Protein AF-A0AAV4Q7Z4-F1 (afdb_monomer)

pLDDT: mean 78.18, std 15.92, range [33.66, 98.31]

Mean predicted aligned error: 14.78 Å

Organism: Caerostris extrusa (NCBI:txid172846)

InterPro domains:
  IPR002859 PKD/REJ-like domain [PF02010] (3-315)

Secondary structure (DSSP, 8-state):
-EEEEEEEEGGG---SSS---TTS-TTTTT--HHHHHHH--B---BSS---EEE-SSS-----GGGBS-SSEEEEEEEEEEETTEEEEEEEEEEE-SSPPPEEEEEESSGGG-EEETTEEEE-TTS-EEEEEEEEE--TTS-EEEEEEEEEE-TTT--EEE-SSGGGGEEEETTEEEE-HHHHHH-TT--EEEEEEEEEETTS-SPPEEEEEEEEEPPPPBP-EEEES-SEEETTT--EEEEEES-B-TT-PPEEEEEEEEEETTEEEEEE-SS-SEEEE---SEEEEEEEEEEETT--EEEEEEEEEEEEPPPHHHHHHHHHH--THHHHHTT-HHHHHHHHHHHHHHHHHHHHHT---HHHHHHHHHHHHHHSTT--GGG--HHHHHHHHHHHHHHHHHHHHHHHHHHHHHHHHHTT----SHHHHHHHHHHHHHHHHHS---HHHHHHHHHHHHHHHHHHHHS--SSGGGGHHHHHHHHHHHHHHHHHHHHHHTTS---BTTHHHHTT------TTSHHHHHHHHHHHHHHHHHHHHHHHHHHHHHHHHHHHHHHHHHHPPTTPPPEEEE-TTS-EEEEEEEEHHHHTT-EEEETTEEEEPPPHHHHTT-HHHHHHHTTT--GGGSPEEEEEEEEESS---B--SS-----TT--EEEEEEE-TTSSSB----S-SS--EEEPPPS--SS--S------------STT-----------STT---EEEE--SSTT---EEEE-SSS--BTTB-SEEEEGGGSPEETTEEEEE-

Structure (mmCIF, N/CA/C/O backbone):
data_AF-A0AAV4Q7Z4-F1
#
_entry.id   AF-A0AAV4Q7Z4-F1
#
loop_
_atom_site.group_PDB
_atom_site.id
_atom_site.type_symbol
_atom_site.label_atom_id
_atom_site.label_alt_id
_atom_site.label_comp_id
_atom_site.label_asym_id
_atom_site.label_entity_id
_atom_site.label_seq_id
_atom_site.pdbx_PDB_ins_code
_atom_site.Cartn_x
_atom_site.Cartn_y
_atom_site.Cartn_z
_atom_site.occupancy
_atom_site.B_iso_or_equiv
_atom_site.auth_seq_id
_atom_site.auth_comp_id
_atom_site.auth_asym_id
_atom_site.auth_atom_id
_atom_site.pdbx_PDB_model_num
ATOM 1 N N . MET A 1 1 ? 40.568 -8.824 -21.335 1.00 77.19 1 MET A N 1
ATOM 2 C CA . MET A 1 1 ? 39.189 -8.586 -21.812 1.00 77.19 1 MET A CA 1
ATOM 3 C C . MET A 1 1 ? 39.372 -8.118 -23.231 1.00 77.19 1 MET A C 1
ATOM 5 O O . MET A 1 1 ? 40.188 -7.236 -23.427 1.00 77.19 1 MET A O 1
ATOM 9 N N . GLU A 1 2 ? 38.720 -8.747 -24.192 1.00 85.94 2 GLU A N 1
ATOM 10 C CA . GLU A 1 2 ? 38.893 -8.429 -25.612 1.00 85.94 2 GLU A CA 1
ATOM 11 C C . GLU A 1 2 ? 37.670 -7.638 -26.071 1.00 85.94 2 GLU A C 1
ATOM 13 O O . GLU A 1 2 ? 36.571 -7.885 -25.574 1.00 85.94 2 GLU A O 1
ATOM 18 N N . TRP A 1 3 ? 37.814 -6.722 -27.020 1.00 84.62 3 TRP A N 1
ATOM 19 C CA . TRP A 1 3 ? 36.663 -6.154 -27.720 1.00 84.62 3 TRP A CA 1
ATOM 20 C C . TRP A 1 3 ? 36.874 -6.195 -29.228 1.00 84.62 3 TRP A C 1
ATOM 22 O O . TRP A 1 3 ? 38.010 -6.220 -29.691 1.00 84.62 3 TRP A O 1
ATOM 32 N N . SER A 1 4 ? 35.784 -6.218 -29.984 1.00 85.88 4 SER A N 1
ATOM 33 C CA . SER A 1 4 ? 35.777 -6.066 -31.439 1.00 85.88 4 SER A CA 1
ATOM 34 C C . SER A 1 4 ? 34.710 -5.064 -31.846 1.00 85.88 4 SER A C 1
ATOM 36 O O . SER A 1 4 ? 33.712 -4.932 -31.138 1.00 85.88 4 SER A O 1
ATOM 38 N N . CYS A 1 5 ? 34.880 -4.392 -32.979 1.00 84.69 5 CYS A N 1
ATOM 39 C CA . CYS A 1 5 ? 33.860 -3.487 -33.496 1.00 84.69 5 CYS A CA 1
ATOM 40 C C . CYS A 1 5 ? 33.542 -3.749 -34.971 1.00 84.69 5 CYS A C 1
ATOM 42 O O . CYS A 1 5 ? 34.423 -4.092 -35.755 1.00 84.69 5 CYS A O 1
ATOM 44 N N . SER A 1 6 ? 32.274 -3.574 -35.336 1.00 85.25 6 SER A N 1
ATOM 45 C CA . SER A 1 6 ? 31.808 -3.498 -36.722 1.00 85.25 6 SER A CA 1
ATOM 46 C C . SER A 1 6 ? 30.842 -2.325 -36.887 1.00 85.25 6 SER A C 1
ATOM 48 O O . SER A 1 6 ? 30.314 -1.829 -35.893 1.00 85.25 6 SER A O 1
ATOM 50 N N . TYR A 1 7 ? 30.619 -1.846 -38.110 1.00 84.06 7 TYR A N 1
ATOM 51 C CA . TYR A 1 7 ? 29.695 -0.734 -38.336 1.00 84.06 7 TYR A CA 1
ATOM 52 C C . TYR A 1 7 ? 28.907 -0.858 -39.642 1.00 84.06 7 TYR A C 1
ATOM 54 O O . TYR A 1 7 ? 29.312 -1.572 -40.563 1.00 84.06 7 TYR A O 1
ATOM 62 N N . VAL A 1 8 ? 27.785 -0.140 -39.713 1.00 78.62 8 VAL A N 1
ATOM 63 C CA . VAL A 1 8 ? 26.918 -0.029 -40.894 1.00 78.62 8 VAL A CA 1
ATOM 64 C C . VAL A 1 8 ? 26.536 1.441 -41.100 1.00 78.62 8 VAL A C 1
ATOM 66 O O . VAL A 1 8 ? 26.074 2.090 -40.163 1.00 78.62 8 VAL A O 1
ATOM 69 N N . ASP A 1 9 ? 26.737 1.965 -42.314 1.00 77.69 9 ASP A N 1
ATOM 70 C CA . ASP A 1 9 ? 26.316 3.324 -42.694 1.00 77.69 9 ASP A CA 1
ATOM 71 C C . ASP A 1 9 ? 24.802 3.340 -42.953 1.00 77.69 9 ASP A C 1
ATOM 73 O O . ASP A 1 9 ? 24.303 2.590 -43.796 1.00 77.69 9 ASP A O 1
ATOM 77 N N . ALA A 1 10 ? 24.079 4.205 -42.239 1.00 68.31 10 ALA A N 1
ATOM 78 C CA . ALA A 1 10 ? 22.639 4.412 -42.383 1.00 68.31 10 ALA A CA 1
ATOM 79 C C . ALA A 1 10 ? 22.196 4.621 -43.823 1.00 68.31 10 ALA A C 1
ATOM 81 O O . ALA A 1 10 ? 21.168 4.111 -44.263 1.00 68.31 10 ALA A O 1
ATOM 82 N N . ARG A 1 11 ? 22.966 5.439 -44.543 1.00 71.44 11 ARG A N 1
ATOM 83 C CA . ARG A 1 11 ? 22.590 5.992 -45.845 1.00 71.44 11 ARG A CA 1
ATOM 84 C C . ARG A 1 11 ? 22.643 4.931 -46.933 1.00 71.44 11 ARG A C 1
ATOM 86 O O . ARG A 1 11 ? 22.074 5.116 -48.006 1.00 71.44 11 ARG A O 1
ATOM 93 N N . GLU A 1 12 ? 23.322 3.819 -46.662 1.00 70.44 12 GLU A N 1
ATOM 94 C CA . GLU A 1 12 ? 23.354 2.653 -47.537 1.00 70.44 12 GLU A CA 1
ATOM 95 C C . GLU A 1 12 ? 22.055 1.819 -47.436 1.00 70.44 12 GLU A C 1
ATOM 97 O O . GLU A 1 12 ? 21.878 0.888 -48.225 1.00 70.44 12 GLU A O 1
ATOM 102 N N . TYR A 1 13 ? 21.120 2.166 -46.532 1.00 64.50 13 TYR A N 1
ATOM 103 C CA . TYR A 1 13 ? 19.844 1.471 -46.346 1.00 64.50 13 TYR A CA 1
ATOM 104 C C . TYR A 1 13 ? 18.636 2.332 -46.773 1.00 64.50 13 TYR A C 1
ATOM 106 O O . TYR A 1 13 ? 18.291 3.301 -46.098 1.00 64.50 13 TYR A O 1
ATOM 114 N N . PRO A 1 14 ? 17.938 1.995 -47.873 1.00 52.28 14 PRO A N 1
ATOM 115 C CA . PRO A 1 14 ? 16.633 2.574 -48.158 1.00 52.28 14 PRO A CA 1
ATOM 116 C C . PRO A 1 14 ? 15.589 1.897 -47.262 1.00 52.28 14 PRO A C 1
ATOM 118 O O . PRO A 1 14 ? 15.381 0.686 -47.358 1.00 52.28 14 PRO A O 1
ATOM 121 N N . SER A 1 15 ? 14.925 2.657 -46.389 1.00 52.56 15 SER A N 1
ATOM 122 C CA . SER A 1 15 ? 13.653 2.192 -45.831 1.00 52.56 15 SER A CA 1
ATOM 123 C C . SER A 1 15 ? 12.644 2.100 -46.985 1.00 52.56 15 SER A C 1
ATOM 125 O O . SER A 1 15 ? 12.677 2.922 -47.904 1.00 52.56 15 SER A O 1
ATOM 127 N N . ASP A 1 16 ? 11.778 1.087 -46.988 1.00 48.19 16 ASP A N 1
ATOM 128 C CA . ASP A 1 16 ? 10.931 0.763 -48.145 1.00 48.19 16 ASP A CA 1
ATOM 129 C C . ASP A 1 16 ? 9.903 1.854 -48.522 1.00 48.19 16 ASP A C 1
ATOM 131 O O . ASP A 1 16 ? 9.198 1.657 -49.508 1.00 48.19 16 ASP A O 1
ATOM 135 N N . ASN A 1 17 ? 9.813 2.998 -47.817 1.00 49.31 17 ASN A N 1
ATOM 136 C CA . ASN A 1 17 ? 9.083 4.189 -48.293 1.00 49.31 17 ASN A CA 1
ATOM 137 C C . ASN A 1 17 ? 9.382 5.538 -47.593 1.00 49.31 17 ASN A C 1
ATOM 139 O O . ASN A 1 17 ? 8.835 6.541 -48.048 1.00 49.31 17 ASN A O 1
ATOM 143 N N . ASP A 1 18 ? 10.248 5.625 -46.578 1.00 49.38 18 ASP A N 1
ATOM 144 C CA . ASP A 1 18 ? 10.531 6.889 -45.875 1.00 49.38 18 ASP A CA 1
ATOM 145 C C . ASP A 1 18 ? 11.993 7.331 -46.053 1.00 49.38 18 ASP A C 1
ATOM 147 O O . ASP A 1 18 ? 12.928 6.523 -45.992 1.00 49.38 18 ASP A O 1
ATOM 151 N N . ALA A 1 19 ? 12.202 8.627 -46.310 1.00 54.91 19 ALA A N 1
ATOM 152 C CA . ALA A 1 19 ? 13.533 9.229 -46.302 1.00 54.91 19 ALA A CA 1
ATOM 153 C C . ALA A 1 19 ? 14.199 8.978 -44.939 1.00 54.91 19 ALA A C 1
ATOM 155 O O . ALA A 1 19 ? 13.522 9.049 -43.917 1.00 54.91 19 ALA A O 1
ATOM 156 N N . TYR A 1 20 ? 15.504 8.679 -44.928 1.00 54.16 20 TYR A N 1
ATOM 157 C CA . TYR A 1 20 ? 16.266 8.558 -43.684 1.00 54.16 20 TYR A CA 1
ATOM 158 C C . TYR A 1 20 ? 16.073 9.833 -42.859 1.00 54.16 20 TYR A C 1
ATOM 160 O O . TYR A 1 20 ? 16.454 10.917 -43.303 1.00 54.16 20 TYR A O 1
ATOM 168 N N . ASP A 1 21 ? 15.435 9.695 -41.699 1.00 59.53 21 ASP A N 1
ATOM 169 C CA . ASP A 1 21 ? 15.242 10.808 -40.783 1.00 59.53 21 ASP A CA 1
ATOM 170 C C . ASP A 1 21 ? 16.573 11.083 -40.071 1.00 59.53 21 ASP A C 1
ATOM 172 O O . ASP A 1 21 ? 17.011 10.301 -39.225 1.00 59.53 21 ASP A O 1
ATOM 176 N N . GLU A 1 22 ? 17.240 12.172 -40.466 1.00 59.97 22 GLU A N 1
ATOM 177 C CA . GLU A 1 22 ? 18.521 12.616 -39.899 1.00 59.97 22 GLU A CA 1
ATOM 178 C C . GLU A 1 22 ? 18.418 12.940 -38.396 1.00 59.97 22 GLU A C 1
ATOM 180 O O . GLU A 1 22 ? 19.444 12.985 -37.711 1.00 59.97 22 GLU A O 1
ATOM 185 N N . ASP A 1 23 ? 17.197 13.114 -37.878 1.00 54.56 23 ASP A N 1
ATOM 186 C CA . ASP A 1 23 ? 16.910 13.431 -36.482 1.00 54.56 23 ASP A CA 1
ATOM 187 C C . ASP A 1 23 ? 16.506 12.191 -35.639 1.00 54.56 23 ASP A C 1
ATOM 189 O O . ASP A 1 23 ? 16.242 12.338 -34.440 1.00 54.56 23 ASP A O 1
ATOM 193 N N . ILE A 1 24 ? 16.496 10.970 -36.213 1.00 55.22 24 ILE A N 1
ATOM 194 C CA . ILE A 1 24 ? 16.152 9.704 -35.523 1.00 55.22 24 ILE A CA 1
ATOM 195 C C . ILE A 1 24 ? 17.303 8.683 -35.581 1.00 55.22 24 ILE A C 1
ATOM 197 O O . ILE A 1 24 ? 17.951 8.485 -36.605 1.00 55.22 24 ILE A O 1
ATOM 201 N N . SER A 1 25 ? 17.518 7.967 -34.472 1.00 57.00 25 SER A N 1
ATOM 202 C CA . SER A 1 25 ? 18.501 6.881 -34.368 1.00 57.00 25 SER A CA 1
ATOM 203 C C . SER A 1 25 ? 18.200 5.687 -35.305 1.00 57.00 25 SER A C 1
ATOM 205 O O . SER A 1 25 ? 17.086 5.167 -35.341 1.00 57.00 25 SER A O 1
ATOM 207 N N . LEU A 1 26 ? 19.219 5.138 -35.976 1.00 55.81 26 LEU A N 1
ATOM 208 C CA . LEU A 1 26 ? 19.196 3.880 -36.743 1.00 55.81 26 LEU A CA 1
ATOM 209 C C . LEU A 1 26 ? 18.723 2.668 -35.939 1.00 55.81 26 LEU A C 1
ATOM 211 O O . LEU A 1 26 ? 18.144 1.732 -36.495 1.00 55.81 26 LEU A O 1
ATOM 215 N N . SER A 1 27 ? 18.962 2.678 -34.626 1.00 52.00 27 SER A N 1
ATOM 216 C CA . SER A 1 27 ? 18.491 1.630 -33.719 1.00 52.00 27 SER A CA 1
ATOM 217 C C . SER A 1 27 ? 16.959 1.594 -33.588 1.00 52.00 27 SER A C 1
ATOM 219 O O . SER A 1 27 ? 16.407 0.601 -33.106 1.00 52.00 27 SER A O 1
ATOM 221 N N . ASP A 1 28 ? 16.266 2.653 -34.023 1.00 52.31 28 ASP A N 1
ATOM 222 C CA . ASP A 1 28 ? 14.806 2.735 -34.103 1.00 52.31 28 ASP A CA 1
ATOM 223 C C . ASP A 1 28 ? 14.253 2.376 -35.490 1.00 52.31 28 ASP A C 1
ATOM 225 O O . ASP A 1 28 ? 13.135 1.873 -35.581 1.00 52.31 28 ASP A O 1
ATOM 229 N N . GLN A 1 29 ? 15.039 2.519 -36.564 1.00 52.69 29 GLN A N 1
ATOM 230 C CA . GLN A 1 29 ? 14.610 2.256 -37.949 1.00 52.69 29 GLN A CA 1
ATOM 231 C C . GLN A 1 29 ? 14.694 0.772 -38.375 1.00 52.69 29 GLN A C 1
ATOM 233 O O . GLN A 1 29 ? 14.753 0.448 -39.559 1.00 52.69 29 GLN A O 1
ATOM 238 N N . SER A 1 30 ? 14.618 -0.171 -37.431 1.00 49.19 30 SER A N 1
ATOM 239 C CA . SER A 1 30 ? 14.458 -1.612 -37.720 1.00 49.19 30 SER A CA 1
ATOM 240 C C . SER A 1 30 ? 15.653 -2.319 -38.387 1.00 49.19 30 SER A C 1
ATOM 242 O O . SER A 1 30 ? 15.471 -3.346 -39.056 1.00 49.19 30 SER A O 1
ATOM 244 N N . ILE A 1 31 ? 16.896 -1.871 -38.165 1.00 51.97 31 ILE A N 1
ATOM 245 C CA . ILE A 1 31 ? 18.050 -2.767 -38.354 1.00 51.97 31 ILE A CA 1
ATOM 246 C C . ILE A 1 31 ? 18.053 -3.761 -37.184 1.00 51.97 31 ILE A C 1
ATOM 248 O O . ILE A 1 31 ? 18.689 -3.558 -36.156 1.00 51.97 31 ILE A O 1
ATOM 252 N N . THR A 1 32 ? 17.279 -4.841 -37.320 1.00 51.69 32 THR A N 1
ATOM 253 C CA . THR A 1 32 ? 17.267 -5.956 -36.354 1.00 51.69 32 THR A CA 1
ATOM 254 C C . THR A 1 32 ? 18.684 -6.502 -36.130 1.00 51.69 32 THR A C 1
ATOM 256 O O . THR A 1 32 ? 19.481 -6.555 -37.072 1.00 51.69 32 THR A O 1
ATOM 259 N N . MET A 1 33 ? 18.985 -6.992 -34.919 1.00 52.66 33 MET A N 1
ATOM 260 C CA . MET A 1 33 ? 20.268 -7.647 -34.591 1.00 52.66 33 MET A CA 1
ATOM 261 C C . MET A 1 33 ? 20.628 -8.784 -35.569 1.00 52.66 33 MET A C 1
ATOM 263 O O . MET A 1 33 ? 21.809 -9.057 -35.793 1.00 52.66 33 MET A O 1
ATOM 267 N N . GLY A 1 34 ? 19.624 -9.438 -36.170 1.00 54.06 34 GLY A N 1
ATOM 268 C CA . GLY A 1 34 ? 19.801 -10.423 -37.242 1.00 54.06 34 GLY A CA 1
ATOM 269 C C . GLY A 1 34 ? 20.363 -9.814 -38.530 1.00 54.06 34 GLY A C 1
ATOM 270 O O . GLY A 1 34 ? 21.382 -10.284 -39.031 1.00 54.06 34 GLY A O 1
ATOM 271 N N . LYS A 1 35 ? 19.779 -8.707 -39.008 1.00 57.12 35 LYS A N 1
ATOM 272 C CA . LYS A 1 35 ? 20.243 -7.989 -40.209 1.00 57.12 35 LYS A CA 1
ATOM 273 C C . LYS A 1 35 ? 21.653 -7.417 -40.055 1.00 57.12 35 LYS A C 1
ATOM 275 O O . LYS A 1 35 ? 22.425 -7.454 -41.006 1.00 57.12 35 LYS A O 1
ATOM 280 N N . MET A 1 36 ? 22.032 -6.940 -38.867 1.00 57.88 36 MET A N 1
ATOM 281 C CA . MET A 1 36 ? 23.385 -6.410 -38.651 1.00 57.88 36 MET A CA 1
ATOM 282 C C . MET A 1 36 ? 24.464 -7.496 -38.815 1.00 57.88 36 MET A C 1
ATOM 284 O O . MET A 1 36 ? 25.486 -7.253 -39.452 1.00 57.88 36 MET A O 1
ATOM 288 N N . LYS A 1 37 ? 24.204 -8.727 -38.342 1.00 59.31 37 LYS A N 1
ATOM 289 C CA . LYS A 1 37 ? 25.102 -9.885 -38.537 1.00 59.31 37 LYS A CA 1
ATOM 290 C C . LYS A 1 37 ? 25.224 -10.326 -39.996 1.00 59.31 37 LYS A C 1
ATOM 292 O O . LYS A 1 37 ? 26.247 -10.896 -40.364 1.00 59.31 37 LYS A O 1
ATOM 297 N N . GLU A 1 38 ? 24.193 -10.105 -40.806 1.00 58.50 38 GLU A N 1
ATOM 298 C CA . GLU A 1 38 ? 24.204 -10.435 -42.235 1.00 58.50 38 GLU A CA 1
ATOM 299 C C . GLU A 1 38 ? 24.933 -9.378 -43.083 1.00 58.50 38 GLU A C 1
ATOM 301 O O . GLU A 1 38 ? 25.432 -9.703 -44.160 1.00 58.50 38 GLU A O 1
ATOM 306 N N . ILE A 1 39 ? 24.998 -8.127 -42.606 1.00 60.59 39 ILE A N 1
ATOM 307 C CA . ILE A 1 39 ? 25.357 -6.950 -43.418 1.00 60.59 39 ILE A CA 1
ATOM 308 C C . ILE A 1 39 ? 26.656 -6.268 -42.967 1.00 60.59 39 ILE A C 1
ATOM 310 O O . ILE A 1 39 ? 27.234 -5.523 -43.756 1.00 60.59 39 ILE A O 1
ATOM 314 N N . ALA A 1 40 ? 27.152 -6.503 -41.747 1.00 58.44 40 ALA A N 1
ATOM 315 C CA . ALA A 1 40 ? 28.412 -5.925 -41.275 1.00 58.44 40 ALA A CA 1
ATOM 316 C C . ALA A 1 40 ? 29.562 -6.244 -42.256 1.00 58.44 40 ALA A C 1
ATOM 318 O O . ALA A 1 40 ? 30.085 -7.356 -42.303 1.00 58.44 40 ALA A O 1
ATOM 319 N N . THR A 1 41 ? 29.923 -5.267 -43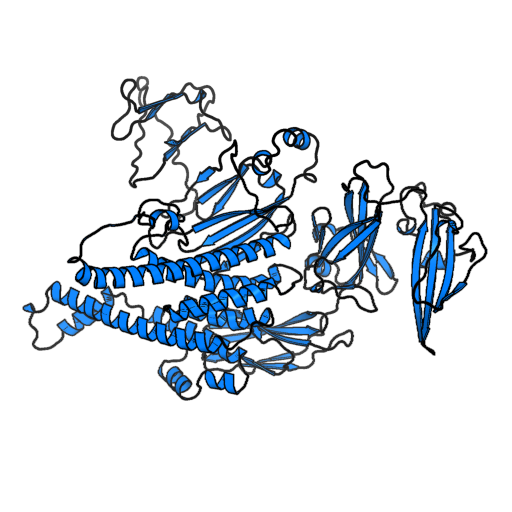.092 1.00 54.09 41 THR A N 1
ATOM 320 C CA . THR A 1 41 ? 30.818 -5.455 -44.249 1.00 54.09 41 THR A CA 1
ATOM 321 C C . THR A 1 41 ? 32.226 -4.925 -44.001 1.00 54.09 41 THR A C 1
ATOM 323 O O . THR A 1 41 ? 33.128 -5.211 -44.790 1.00 54.09 41 THR A O 1
ATOM 326 N N . LYS A 1 42 ? 32.431 -4.146 -42.929 1.00 60.88 42 LYS A N 1
ATOM 327 C CA . LYS A 1 42 ? 33.683 -3.433 -42.640 1.00 60.88 42 LYS A CA 1
ATOM 328 C C . LYS A 1 42 ? 34.035 -3.555 -41.151 1.00 60.88 42 LYS A C 1
ATOM 330 O O . LYS A 1 42 ? 33.222 -3.243 -40.286 1.00 60.88 42 LYS A O 1
ATOM 335 N N . GLU A 1 43 ? 35.256 -4.008 -40.862 1.00 65.69 43 GLU A N 1
ATOM 336 C CA . GLU A 1 43 ? 35.773 -4.210 -39.493 1.00 65.69 43 GLU A CA 1
ATOM 337 C C . GLU A 1 43 ? 36.454 -2.949 -38.913 1.00 65.69 43 GLU A C 1
ATOM 339 O O . GLU A 1 43 ? 36.784 -2.900 -37.733 1.00 65.69 43 GLU A O 1
ATOM 344 N N . GLU A 1 44 ? 36.662 -1.901 -39.719 1.00 75.56 44 GLU A N 1
ATOM 345 C CA . GLU A 1 44 ? 37.388 -0.683 -39.325 1.00 75.56 44 GLU A CA 1
ATOM 346 C C . GLU A 1 44 ? 36.452 0.406 -38.776 1.00 75.56 44 GLU A C 1
ATOM 348 O O . GLU A 1 44 ? 36.184 1.405 -39.440 1.00 75.56 44 GLU A O 1
ATOM 353 N N . CYS A 1 45 ? 35.963 0.244 -37.545 1.00 77.88 45 CYS A N 1
ATOM 354 C CA . CYS A 1 45 ? 35.105 1.247 -36.892 1.00 77.88 45 CYS A CA 1
ATOM 355 C C . CYS A 1 45 ? 35.756 2.615 -36.662 1.00 77.88 45 CYS A C 1
ATOM 357 O O . CYS A 1 45 ? 35.057 3.613 -36.489 1.00 77.88 45 CYS A O 1
ATOM 359 N N . PHE A 1 46 ? 37.085 2.665 -36.640 1.00 81.38 46 PHE A N 1
ATOM 360 C CA . PHE A 1 46 ? 37.850 3.868 -36.345 1.00 81.38 46 PHE A CA 1
ATOM 361 C C . PHE A 1 46 ? 38.653 4.298 -37.573 1.00 81.38 46 PHE A C 1
ATOM 363 O O . PHE A 1 46 ? 39.165 3.461 -38.317 1.00 81.38 46 PHE A O 1
ATOM 370 N N . LYS A 1 47 ? 38.789 5.615 -37.762 1.00 80.00 47 LYS A N 1
ATOM 371 C CA . LYS A 1 47 ? 39.562 6.253 -38.844 1.00 80.00 47 LYS A CA 1
ATOM 372 C C . LYS A 1 47 ? 41.020 5.793 -38.867 1.00 80.00 47 LYS A C 1
ATOM 374 O O . LYS A 1 47 ? 41.629 5.696 -39.929 1.00 80.00 47 LYS A O 1
ATOM 379 N N . GLU A 1 48 ? 41.575 5.511 -37.692 1.00 72.94 48 GLU A N 1
ATOM 380 C CA . GLU A 1 48 ? 42.810 4.752 -37.539 1.00 72.94 48 GLU A CA 1
ATOM 381 C C . GLU A 1 48 ? 42.415 3.290 -37.346 1.00 72.94 48 GLU A C 1
ATOM 383 O O . GLU A 1 48 ? 41.706 2.990 -36.393 1.00 72.94 48 GLU A O 1
ATOM 388 N N . SER A 1 49 ? 42.841 2.402 -38.245 1.00 64.38 49 SER A N 1
ATOM 389 C CA . SER A 1 49 ? 42.466 0.982 -38.354 1.00 64.38 49 SER A CA 1
ATOM 390 C C . SER A 1 49 ? 42.675 0.161 -37.061 1.00 64.38 49 SER A C 1
ATOM 392 O O . SER A 1 49 ? 43.595 -0.656 -36.964 1.00 64.38 49 SER A O 1
ATOM 394 N N . LYS A 1 50 ? 41.833 0.382 -36.050 1.00 69.31 50 LYS A N 1
ATOM 395 C CA . LYS A 1 50 ? 41.742 -0.363 -34.793 1.00 69.31 50 LYS A CA 1
ATOM 396 C C . LYS A 1 50 ? 40.457 -1.171 -34.833 1.00 69.31 50 LYS A C 1
ATOM 398 O O . LYS A 1 50 ? 39.371 -0.608 -34.898 1.00 69.31 50 LYS A O 1
ATOM 403 N N . THR A 1 51 ? 40.580 -2.489 -34.803 1.00 62.00 51 THR A N 1
ATOM 404 C CA . THR A 1 51 ? 39.426 -3.394 -34.907 1.00 62.00 51 THR A CA 1
ATOM 405 C C . THR A 1 51 ? 39.208 -4.205 -33.631 1.00 62.00 51 THR A C 1
ATOM 407 O O . THR A 1 51 ? 38.091 -4.651 -33.377 1.00 62.00 51 THR A O 1
ATOM 410 N N . SER A 1 52 ? 40.249 -4.348 -32.800 1.00 70.06 52 SER A N 1
ATOM 411 C CA . SER A 1 52 ? 40.208 -5.036 -31.506 1.00 70.06 52 SER A CA 1
ATOM 412 C C . SER A 1 52 ? 41.394 -4.666 -30.610 1.00 70.06 52 SER A C 1
ATOM 414 O O . SER A 1 52 ? 42.500 -4.485 -31.123 1.00 70.06 52 SER A O 1
ATOM 416 N N . GLU A 1 53 ? 41.208 -4.645 -29.287 1.00 76.75 53 GLU A N 1
ATOM 417 C CA . GLU A 1 53 ? 42.295 -4.455 -28.312 1.00 76.75 53 GLU A CA 1
ATOM 418 C C . GLU A 1 53 ? 42.080 -5.290 -27.037 1.00 76.75 53 GLU A C 1
ATOM 420 O O . GLU A 1 53 ? 40.947 -5.539 -26.613 1.00 76.75 53 GLU A O 1
ATOM 425 N N . ASP A 1 54 ? 43.187 -5.709 -26.419 1.00 75.25 54 ASP A N 1
ATOM 426 C CA . ASP A 1 54 ? 43.204 -6.352 -25.106 1.00 75.25 54 ASP A CA 1
ATOM 427 C C . ASP A 1 54 ? 43.203 -5.296 -23.992 1.00 75.25 54 ASP A C 1
ATOM 429 O O . ASP A 1 54 ? 44.189 -4.595 -23.760 1.00 75.25 54 ASP A O 1
ATOM 433 N N . LEU A 1 55 ? 42.102 -5.212 -23.251 1.00 73.12 55 LEU A N 1
ATOM 434 C CA . LEU A 1 55 ? 41.940 -4.282 -22.138 1.00 73.12 55 LEU A CA 1
ATOM 435 C C . LEU A 1 55 ? 42.533 -4.868 -20.851 1.00 73.12 55 LEU A C 1
ATOM 437 O O . LEU A 1 55 ? 42.175 -5.977 -20.425 1.00 73.12 55 LEU A O 1
ATOM 441 N N . GLN A 1 56 ? 43.412 -4.090 -20.210 1.00 73.56 56 GLN A N 1
ATOM 442 C CA . GLN A 1 56 ? 43.965 -4.382 -18.879 1.00 73.56 56 GLN A CA 1
ATOM 443 C C . GLN A 1 56 ? 43.113 -3.827 -17.726 1.00 73.56 56 GLN A C 1
ATOM 445 O O . GLN A 1 56 ? 43.326 -4.201 -16.574 1.00 73.56 56 GLN A O 1
ATOM 450 N N . VAL A 1 57 ? 42.144 -2.962 -18.030 1.00 70.06 57 VAL A N 1
ATOM 451 C CA . VAL A 1 57 ? 41.227 -2.328 -17.073 1.00 70.06 57 VAL A CA 1
ATOM 452 C C . VAL A 1 57 ? 39.773 -2.619 -17.467 1.00 70.06 57 VAL A C 1
ATOM 454 O O . VAL A 1 57 ? 39.510 -2.844 -18.646 1.00 70.06 57 VAL A O 1
ATOM 457 N N . PRO A 1 58 ? 38.820 -2.650 -16.515 1.00 66.38 58 PRO A N 1
ATOM 458 C CA . PRO A 1 58 ? 37.408 -2.944 -16.789 1.00 66.38 58 PRO A CA 1
ATOM 459 C C . PRO A 1 58 ? 36.643 -1.757 -17.401 1.00 66.38 58 PRO A C 1
ATOM 461 O O . PRO A 1 58 ? 35.416 -1.751 -17.385 1.00 66.38 58 PRO A O 1
ATOM 464 N N . GLU A 1 59 ? 37.351 -0.750 -17.906 1.00 65.44 59 GLU A N 1
ATOM 465 C CA . GLU A 1 59 ? 36.780 0.472 -18.457 1.00 65.44 59 GLU A CA 1
ATOM 466 C C . GLU A 1 59 ? 37.156 0.582 -19.933 1.00 65.44 59 GLU A C 1
ATOM 468 O O . GLU A 1 59 ? 38.307 0.357 -20.316 1.00 65.44 59 GLU A O 1
ATOM 473 N N . LEU A 1 60 ? 36.164 0.906 -20.756 1.00 69.06 60 LEU A N 1
ATOM 474 C CA . LEU A 1 60 ? 36.303 1.044 -22.195 1.00 69.06 60 LEU A CA 1
ATOM 475 C C . LEU A 1 60 ? 35.923 2.475 -22.567 1.00 69.06 60 LEU A C 1
ATOM 477 O O . LEU A 1 60 ? 34.754 2.845 -22.506 1.00 69.06 60 LEU A O 1
ATOM 481 N N . ILE A 1 61 ? 36.928 3.282 -22.903 1.00 70.81 61 ILE A N 1
ATOM 482 C CA . ILE A 1 61 ? 36.763 4.700 -23.228 1.00 70.81 61 ILE A CA 1
ATOM 483 C C . ILE A 1 61 ? 37.007 4.875 -24.721 1.00 70.81 61 ILE A C 1
ATOM 485 O O . ILE A 1 61 ? 38.102 4.599 -25.212 1.00 70.81 61 ILE A O 1
ATOM 489 N N . PHE A 1 62 ? 35.996 5.366 -25.432 1.00 71.62 62 PHE A N 1
ATOM 490 C CA . PHE A 1 62 ? 36.094 5.678 -26.852 1.00 71.62 62 PHE A CA 1
ATOM 491 C C . PHE A 1 62 ? 36.099 7.184 -27.076 1.00 71.62 62 PHE A C 1
ATOM 493 O O . PHE A 1 62 ? 35.262 7.908 -26.540 1.00 71.62 62 PHE A O 1
ATOM 500 N N . ASN A 1 63 ? 37.011 7.649 -27.925 1.00 74.25 63 ASN A N 1
ATOM 501 C CA . ASN A 1 63 ? 36.930 8.983 -28.494 1.00 74.25 63 ASN A CA 1
ATOM 502 C C . ASN A 1 63 ? 36.008 8.930 -29.717 1.00 74.25 63 ASN A C 1
ATOM 504 O O . ASN A 1 63 ? 36.406 8.452 -30.779 1.00 74.25 63 ASN A O 1
ATOM 508 N N . THR A 1 64 ? 34.775 9.413 -29.584 1.00 74.25 64 THR A N 1
ATOM 509 C CA . THR A 1 64 ? 33.780 9.367 -30.669 1.00 74.25 64 THR A CA 1
ATOM 510 C C . THR A 1 64 ? 34.209 10.151 -31.914 1.00 74.25 64 THR A C 1
ATOM 512 O O . THR A 1 64 ? 33.743 9.852 -33.008 1.00 74.25 64 THR A O 1
ATOM 515 N N . ALA A 1 65 ? 35.164 11.084 -31.802 1.00 75.19 65 ALA A N 1
ATOM 516 C CA . ALA A 1 65 ? 35.735 11.786 -32.955 1.00 75.19 65 ALA A CA 1
ATOM 517 C C . ALA A 1 65 ? 36.560 10.873 -33.889 1.00 75.19 65 ALA A C 1
ATOM 519 O O . ALA A 1 65 ? 36.741 11.191 -35.071 1.00 75.19 65 ALA A O 1
ATOM 520 N N . GLU A 1 66 ? 37.060 9.745 -33.373 1.00 81.56 66 GLU A N 1
ATOM 521 C CA . GLU A 1 66 ? 37.841 8.757 -34.128 1.00 81.56 66 GLU A CA 1
ATOM 522 C C . GLU A 1 66 ? 36.961 7.790 -34.926 1.00 81.56 66 GLU A C 1
ATOM 524 O O . GLU A 1 66 ? 37.487 7.060 -35.763 1.00 81.56 66 GLU A O 1
ATOM 529 N N . LEU A 1 67 ? 35.643 7.803 -34.719 1.00 84.19 67 LEU A N 1
ATOM 530 C CA . LEU A 1 67 ? 34.695 7.000 -35.489 1.00 84.19 67 LEU A CA 1
ATOM 531 C C . LEU A 1 67 ? 34.612 7.495 -36.944 1.00 84.19 67 LEU A C 1
ATOM 533 O O . LEU A 1 67 ? 34.879 8.670 -37.223 1.00 84.19 67 LEU A O 1
ATOM 537 N N . GLN A 1 68 ? 34.311 6.583 -37.873 1.00 82.44 68 GLN A N 1
ATOM 538 C CA . GLN A 1 68 ? 34.397 6.810 -39.324 1.00 82.44 68 GLN A CA 1
ATOM 539 C C . GLN A 1 68 ? 33.567 8.008 -39.798 1.00 82.44 68 GLN A C 1
ATOM 541 O O . GLN A 1 68 ? 34.124 8.945 -40.377 1.00 82.44 68 GLN A O 1
ATOM 546 N N . ASP A 1 69 ? 32.262 7.999 -39.534 1.00 80.44 69 ASP A N 1
ATOM 547 C CA . ASP A 1 69 ? 31.335 9.048 -39.967 1.00 80.44 69 ASP A CA 1
ATOM 548 C C . ASP A 1 69 ? 30.126 9.174 -39.019 1.00 80.44 69 ASP A C 1
ATOM 550 O O . ASP A 1 69 ? 29.913 8.331 -38.138 1.00 80.44 69 ASP A O 1
ATOM 554 N N . PHE A 1 70 ? 29.352 10.244 -39.216 1.00 78.81 70 PHE A N 1
ATOM 555 C CA . PHE A 1 70 ? 27.998 10.408 -38.687 1.00 78.81 70 PHE A CA 1
ATOM 556 C C . PHE A 1 70 ? 27.009 9.498 -39.437 1.00 78.81 70 PHE A C 1
ATOM 558 O O . PHE A 1 70 ? 27.323 8.959 -40.498 1.00 78.81 70 PHE A O 1
ATOM 565 N N . TYR A 1 71 ? 25.807 9.335 -38.884 1.00 76.69 71 TYR A N 1
ATOM 566 C CA . TYR A 1 71 ? 24.738 8.471 -39.395 1.00 76.69 71 TYR A CA 1
ATOM 567 C C . TYR A 1 71 ? 25.207 7.028 -39.572 1.00 76.69 71 TYR A C 1
ATOM 569 O O . TYR A 1 71 ? 24.989 6.386 -40.595 1.00 76.69 71 TYR A O 1
ATOM 577 N N . THR A 1 72 ? 25.945 6.534 -38.584 1.00 78.25 72 THR A N 1
ATOM 578 C CA . THR A 1 72 ? 26.569 5.218 -38.630 1.00 78.25 72 THR A CA 1
ATOM 579 C C . THR A 1 72 ? 26.278 4.479 -37.332 1.00 78.25 72 THR A C 1
ATOM 581 O O . THR A 1 72 ? 26.517 5.012 -36.247 1.00 78.25 72 THR A O 1
ATOM 584 N N . LEU A 1 73 ? 25.790 3.241 -37.453 1.00 78.50 73 LEU A N 1
ATOM 585 C CA . LEU A 1 73 ? 25.549 2.348 -36.325 1.00 78.50 73 LEU A CA 1
ATOM 586 C C . LEU A 1 73 ? 26.775 1.458 -36.119 1.00 78.50 73 LEU A C 1
ATOM 588 O O . LEU A 1 73 ? 27.112 0.649 -36.985 1.00 78.50 73 LEU A O 1
ATOM 592 N N . TYR A 1 74 ? 27.416 1.581 -34.963 1.00 81.81 74 TYR A N 1
ATOM 593 C CA . TYR A 1 74 ? 28.560 0.769 -34.558 1.00 81.81 74 TYR A CA 1
ATOM 594 C C . TYR A 1 74 ? 28.096 -0.329 -33.595 1.00 81.81 74 TYR A C 1
ATOM 596 O O . TYR A 1 74 ? 27.388 -0.050 -32.634 1.00 81.81 74 TYR A O 1
ATOM 604 N N . GLU A 1 75 ? 28.504 -1.576 -33.818 1.00 81.75 75 GLU A N 1
ATOM 605 C CA . GLU A 1 75 ? 28.381 -2.679 -32.862 1.00 81.75 75 GLU A CA 1
ATOM 606 C C . GLU A 1 75 ? 29.745 -2.941 -32.234 1.00 81.75 75 GLU A C 1
ATOM 608 O O . GLU A 1 75 ? 30.681 -3.365 -32.910 1.00 81.75 75 GLU A O 1
ATOM 613 N N . ILE A 1 76 ? 29.838 -2.747 -30.925 1.00 83.44 76 ILE A N 1
ATOM 614 C CA . ILE A 1 76 ? 31.023 -3.017 -30.121 1.00 83.44 76 ILE A CA 1
ATOM 615 C C . ILE A 1 76 ? 30.744 -4.261 -29.284 1.00 83.44 76 ILE A C 1
ATOM 617 O O . ILE A 1 76 ? 29.898 -4.257 -28.393 1.00 83.44 76 ILE A O 1
ATOM 621 N N . VAL A 1 77 ? 31.461 -5.344 -29.555 1.00 82.06 77 VAL A N 1
ATOM 622 C CA . VAL A 1 77 ? 31.335 -6.611 -28.833 1.00 82.06 77 VAL A CA 1
ATOM 623 C C . VAL A 1 77 ? 32.483 -6.731 -27.844 1.00 82.06 77 VAL A C 1
ATOM 625 O O . VAL A 1 77 ? 33.626 -6.938 -28.235 1.00 82.06 77 VAL A O 1
ATOM 628 N N . VAL A 1 78 ? 32.185 -6.645 -26.553 1.00 83.38 78 VAL A N 1
ATOM 629 C CA . VAL A 1 78 ? 33.148 -6.833 -25.467 1.00 83.38 78 VAL A CA 1
ATOM 630 C C . VAL A 1 78 ? 33.084 -8.277 -24.984 1.00 83.38 78 VAL A C 1
ATOM 632 O O . VAL A 1 78 ? 32.084 -8.723 -24.430 1.00 83.38 78 VAL A O 1
ATOM 635 N N . THR A 1 79 ? 34.164 -9.027 -25.167 1.00 83.62 79 THR A N 1
ATOM 636 C CA . THR A 1 79 ? 34.323 -10.399 -24.686 1.00 83.62 79 THR A CA 1
ATOM 637 C C . THR A 1 79 ? 35.132 -10.428 -23.387 1.00 83.62 79 THR A C 1
ATOM 639 O O . THR A 1 79 ? 36.337 -10.167 -23.343 1.00 83.62 79 THR A O 1
ATOM 642 N N . VAL A 1 80 ? 34.479 -10.822 -22.297 1.00 84.38 80 VAL A N 1
ATOM 643 C CA . VAL A 1 80 ? 35.109 -11.050 -20.994 1.00 84.38 80 VAL A CA 1
ATOM 644 C C . VAL A 1 80 ? 35.408 -12.532 -20.833 1.00 84.38 80 VAL A C 1
ATOM 646 O O . VAL A 1 80 ? 34.503 -13.366 -20.836 1.00 84.38 80 VAL A O 1
ATOM 649 N N . SER A 1 81 ? 36.682 -12.876 -20.656 1.00 84.19 81 SER A N 1
ATOM 650 C CA . SER A 1 81 ? 37.127 -14.256 -20.456 1.00 84.19 81 SER A CA 1
ATOM 651 C C . SER A 1 81 ? 37.757 -14.466 -19.078 1.00 84.19 81 SER A C 1
ATOM 653 O O . SER A 1 81 ? 38.651 -13.720 -18.683 1.00 84.19 81 SER A O 1
ATOM 655 N N . LYS A 1 82 ? 37.353 -15.528 -18.368 1.00 82.88 82 LYS A N 1
ATOM 656 C CA . LYS A 1 82 ? 37.986 -15.998 -17.121 1.00 82.88 82 LYS A CA 1
ATOM 657 C C . LYS A 1 82 ? 38.221 -17.508 -17.190 1.00 82.88 82 LYS A C 1
ATOM 659 O O . LYS A 1 82 ? 37.316 -18.305 -16.926 1.00 82.88 82 LYS A O 1
ATOM 664 N N . GLY A 1 83 ? 39.449 -17.904 -17.529 1.00 86.81 83 GLY A N 1
ATOM 665 C CA . GLY A 1 83 ? 39.791 -19.300 -17.816 1.00 86.81 83 GLY A CA 1
ATOM 666 C C . GLY A 1 83 ? 39.117 -19.766 -19.109 1.00 86.81 83 GLY A C 1
ATOM 667 O O . GLY A 1 83 ? 39.288 -19.136 -20.146 1.00 86.81 83 GLY A O 1
ATOM 668 N N . SER A 1 84 ? 38.322 -20.837 -19.043 1.00 84.94 84 SER A N 1
ATOM 669 C CA . SER A 1 84 ? 37.522 -21.333 -20.176 1.00 84.94 84 SER A CA 1
ATOM 670 C C . SER A 1 84 ? 36.172 -20.628 -20.354 1.00 84.94 84 SER A C 1
ATOM 672 O O . SER A 1 84 ? 35.529 -20.804 -21.385 1.00 84.94 84 SER A O 1
ATOM 674 N N . ARG A 1 85 ? 35.716 -19.841 -19.368 1.00 77.38 85 ARG A N 1
ATOM 675 C CA . ARG A 1 85 ? 34.435 -19.123 -19.439 1.00 77.38 85 ARG A CA 1
ATOM 676 C C . ARG A 1 85 ? 34.602 -17.841 -20.244 1.00 77.38 85 ARG A C 1
ATOM 678 O O . ARG A 1 85 ? 35.487 -17.050 -19.924 1.00 77.38 85 ARG A O 1
ATOM 685 N N . LYS A 1 86 ? 33.733 -17.625 -21.232 1.00 80.94 86 LYS A N 1
ATOM 686 C CA . LYS A 1 86 ? 33.614 -16.376 -21.992 1.00 80.94 86 LYS A CA 1
ATOM 687 C C . LYS A 1 86 ? 32.183 -15.848 -21.869 1.00 80.94 86 LYS A C 1
ATOM 689 O O . LYS A 1 86 ? 31.243 -16.628 -21.982 1.00 80.94 86 LYS A O 1
ATOM 694 N N . LYS A 1 87 ? 32.025 -14.548 -21.641 1.00 80.06 87 LYS A N 1
ATOM 695 C CA . LYS A 1 87 ? 30.756 -13.812 -21.743 1.00 80.06 87 LYS A CA 1
ATOM 696 C C . LYS A 1 87 ? 30.964 -12.657 -22.714 1.00 80.06 87 LYS A C 1
ATOM 698 O O . LYS A 1 87 ? 32.058 -12.101 -22.766 1.00 80.06 87 LYS A O 1
ATOM 703 N N . GLN A 1 88 ? 29.940 -12.333 -23.491 1.00 79.38 88 GLN A N 1
ATOM 704 C CA . GLN A 1 88 ? 29.972 -11.225 -24.439 1.00 79.38 88 GLN A CA 1
ATOM 705 C C . GLN A 1 88 ? 28.924 -10.196 -24.038 1.00 79.38 88 GLN A C 1
ATOM 707 O O . GLN A 1 88 ? 27.784 -10.566 -23.776 1.00 79.38 88 GLN A O 1
ATOM 712 N N . ALA A 1 89 ? 29.318 -8.931 -24.007 1.00 73.75 89 ALA A N 1
ATOM 713 C CA . ALA A 1 89 ? 28.423 -7.787 -23.979 1.00 73.75 89 ALA A CA 1
ATOM 714 C C . ALA A 1 89 ? 28.475 -7.117 -25.353 1.00 73.75 89 ALA A C 1
ATOM 716 O O . ALA A 1 89 ? 29.527 -7.095 -25.990 1.00 73.75 89 ALA A O 1
ATOM 717 N N . ARG A 1 90 ? 27.345 -6.602 -25.828 1.00 72.75 90 ARG A N 1
ATOM 718 C CA . ARG A 1 90 ? 27.258 -5.869 -27.092 1.00 72.75 90 ARG A CA 1
ATOM 719 C C . ARG A 1 90 ? 26.767 -4.468 -26.786 1.00 72.75 90 ARG A C 1
ATOM 721 O O . ARG A 1 90 ? 25.802 -4.317 -26.047 1.00 72.75 90 ARG A O 1
ATOM 728 N N . ILE A 1 91 ? 27.443 -3.475 -27.334 1.00 76.06 91 ILE A N 1
ATOM 729 C CA . ILE A 1 91 ? 27.093 -2.068 -27.209 1.00 76.06 91 ILE A CA 1
ATOM 730 C C . ILE A 1 91 ? 26.842 -1.573 -28.624 1.00 76.06 91 ILE A C 1
ATOM 732 O O . ILE A 1 91 ? 27.721 -1.678 -29.476 1.00 76.06 91 ILE A O 1
ATOM 736 N N . TYR A 1 92 ? 25.645 -1.059 -28.870 1.00 74.38 92 TYR A N 1
ATOM 737 C CA . TYR A 1 92 ? 25.315 -0.412 -30.130 1.00 74.38 92 TYR A CA 1
ATOM 738 C C . TYR A 1 92 ? 25.439 1.093 -29.932 1.00 74.38 92 TYR A C 1
ATOM 740 O O . TYR A 1 92 ? 24.805 1.650 -29.038 1.00 74.38 92 TYR A O 1
ATOM 748 N N . LEU A 1 93 ? 26.290 1.733 -30.725 1.00 76.44 93 LEU A N 1
ATOM 749 C CA . LEU A 1 93 ? 26.514 3.169 -30.679 1.00 76.44 93 LEU A CA 1
ATOM 750 C C . LEU A 1 93 ? 26.006 3.778 -31.977 1.00 76.44 93 LEU A C 1
ATOM 752 O O . LEU A 1 93 ? 26.487 3.435 -33.055 1.00 76.44 93 LEU A O 1
ATOM 756 N N . ASP A 1 94 ? 25.056 4.690 -31.860 1.00 75.00 94 ASP A N 1
ATOM 757 C CA . ASP A 1 94 ? 24.577 5.475 -32.983 1.00 75.00 94 ASP A CA 1
ATOM 758 C C . ASP A 1 94 ? 25.191 6.873 -32.938 1.00 75.00 94 ASP A C 1
ATOM 760 O O . ASP A 1 94 ? 25.089 7.574 -31.929 1.00 75.00 94 ASP A O 1
ATOM 764 N N . VAL A 1 95 ? 25.881 7.259 -34.009 1.00 77.25 95 VAL A N 1
ATOM 765 C CA . VAL A 1 95 ? 26.569 8.550 -34.090 1.00 77.25 95 VAL A CA 1
ATOM 766 C C . VAL A 1 95 ? 25.764 9.481 -34.977 1.00 77.25 95 VAL A C 1
ATOM 768 O O . VAL A 1 95 ? 25.817 9.371 -36.196 1.00 77.25 95 VAL A O 1
ATOM 771 N N . ILE A 1 96 ? 25.066 10.440 -34.376 1.00 76.94 96 ILE A N 1
ATOM 772 C CA . ILE A 1 96 ? 24.284 11.455 -35.093 1.00 76.94 96 ILE A CA 1
ATOM 773 C C . ILE A 1 96 ? 24.982 12.824 -35.086 1.00 76.94 96 ILE A C 1
ATOM 775 O O . ILE A 1 96 ? 25.897 13.071 -34.299 1.00 76.94 96 ILE A O 1
ATOM 779 N N . GLN A 1 97 ? 24.597 13.714 -36.006 1.00 78.06 97 GLN A N 1
ATOM 780 C CA . GLN A 1 97 ? 25.302 14.983 -36.240 1.00 78.06 97 GLN A CA 1
ATOM 781 C C . GLN A 1 97 ? 25.129 16.011 -35.109 1.00 78.06 97 GLN A C 1
ATOM 783 O O . GLN A 1 97 ? 26.038 16.795 -34.831 1.00 78.06 97 GLN A O 1
ATOM 788 N N . LYS A 1 98 ? 23.955 16.036 -34.478 1.00 81.19 98 LYS A N 1
ATOM 789 C CA . LYS A 1 98 ? 23.608 16.938 -33.373 1.00 81.19 98 LYS A CA 1
ATOM 790 C C . LYS A 1 98 ? 23.483 16.128 -32.082 1.00 81.19 98 LYS A C 1
ATOM 792 O O . LYS A 1 98 ? 23.118 14.962 -32.126 1.00 81.19 98 LYS A O 1
ATOM 797 N N . ILE A 1 99 ? 23.755 16.748 -30.936 1.00 81.31 99 ILE A N 1
ATOM 798 C CA . ILE A 1 99 ? 23.695 16.059 -29.641 1.00 81.31 99 ILE A CA 1
ATOM 799 C C . ILE A 1 99 ? 22.232 16.018 -29.157 1.00 81.31 99 ILE A C 1
ATOM 801 O O . ILE A 1 99 ? 21.648 17.089 -28.964 1.00 81.31 99 ILE A O 1
ATOM 805 N N . PRO A 1 100 ? 21.623 14.828 -28.992 1.00 85.56 100 PRO A N 1
ATOM 806 C CA . PRO A 1 100 ? 20.271 14.700 -28.463 1.00 85.56 100 PRO A CA 1
ATOM 807 C C . PRO A 1 100 ? 20.280 14.812 -26.927 1.00 85.56 100 PRO A C 1
ATOM 809 O O . PRO A 1 100 ? 21.335 14.634 -26.308 1.00 85.56 100 PRO A O 1
ATOM 812 N N . PRO A 1 101 ? 19.122 15.043 -26.285 1.00 88.38 101 PRO A N 1
ATOM 813 C CA . PRO A 1 101 ? 18.982 14.852 -24.846 1.00 88.38 101 PRO A CA 1
ATOM 814 C C . PRO A 1 101 ? 19.400 13.436 -24.429 1.00 88.38 101 PRO A C 1
ATOM 816 O O . PRO A 1 101 ? 18.929 12.443 -24.989 1.00 88.38 101 PRO A O 1
ATOM 819 N N . GLY A 1 102 ? 20.284 13.340 -23.437 1.00 87.94 102 GLY A N 1
ATOM 820 C CA . GLY A 1 102 ? 20.690 12.076 -22.838 1.00 87.94 102 GLY A CA 1
ATOM 821 C C . GLY A 1 102 ? 19.636 11.610 -21.847 1.00 87.94 102 GLY A C 1
ATOM 822 O O . GLY A 1 102 ? 19.507 12.186 -20.767 1.00 87.94 102 GLY A O 1
ATOM 823 N N . LEU A 1 103 ? 18.885 10.575 -22.222 1.00 91.06 103 LEU A N 1
ATOM 824 C CA . LEU A 1 103 ? 17.804 10.017 -21.415 1.00 91.06 103 LEU A CA 1
ATOM 825 C C . LEU A 1 103 ? 18.216 8.700 -20.769 1.00 91.06 103 LEU A C 1
ATOM 827 O O . LEU A 1 103 ? 18.941 7.897 -21.359 1.00 91.06 103 LEU A O 1
ATOM 831 N N . ILE A 1 104 ? 17.689 8.452 -19.579 1.00 91.44 104 ILE A N 1
ATOM 832 C CA . ILE A 1 104 ? 17.738 7.158 -18.911 1.00 91.44 104 ILE A CA 1
ATOM 833 C C . ILE A 1 104 ? 16.339 6.801 -18.413 1.00 91.44 104 ILE A C 1
ATOM 835 O O . ILE A 1 104 ? 15.589 7.678 -17.992 1.00 91.44 104 ILE A O 1
ATOM 839 N N . ILE A 1 105 ? 15.984 5.518 -18.479 1.00 93.50 105 ILE A N 1
ATOM 840 C CA . ILE A 1 105 ? 14.781 4.990 -17.829 1.00 93.50 105 ILE A CA 1
ATOM 841 C C . ILE A 1 105 ? 15.229 4.328 -16.531 1.00 93.50 105 ILE A C 1
ATOM 843 O O . ILE A 1 105 ? 16.096 3.452 -16.540 1.00 93.50 105 ILE A O 1
ATOM 847 N N . LEU A 1 106 ? 14.633 4.752 -15.426 1.00 92.06 106 LEU A N 1
ATOM 848 C CA . LEU A 1 106 ? 14.867 4.227 -14.092 1.00 92.06 106 LEU A CA 1
ATOM 849 C C . LEU A 1 106 ? 13.589 3.565 -13.594 1.00 92.06 106 LEU A C 1
ATOM 851 O O . LEU A 1 106 ? 12.494 4.067 -13.834 1.00 92.06 106 LEU A O 1
ATOM 855 N N . CYS A 1 107 ? 13.717 2.459 -12.870 1.00 91.94 107 CYS A N 1
ATOM 856 C CA . CYS A 1 107 ? 12.592 1.977 -12.083 1.00 91.94 107 CYS A CA 1
ATOM 857 C C . CYS A 1 107 ? 12.423 2.877 -10.869 1.00 91.94 107 CYS A C 1
ATOM 859 O O . CYS A 1 107 ? 13.399 3.175 -10.181 1.00 91.94 107 CYS A O 1
ATOM 861 N N . GLU A 1 108 ? 11.194 3.319 -10.626 1.00 90.25 108 GLU A N 1
ATOM 862 C CA . GLU A 1 108 ? 10.917 4.264 -9.549 1.00 90.25 108 GLU A CA 1
ATOM 863 C C . GLU A 1 108 ? 11.096 3.615 -8.176 1.00 90.25 108 GLU A C 1
ATOM 865 O O . GLU A 1 108 ? 11.560 4.266 -7.240 1.00 90.25 108 GLU A O 1
ATOM 870 N N . LYS A 1 109 ? 10.793 2.314 -8.089 1.00 89.69 109 LYS A N 1
ATOM 871 C CA . LYS A 1 109 ? 10.990 1.497 -6.895 1.00 89.69 109 LYS A CA 1
ATOM 872 C C . LYS A 1 109 ? 11.957 0.357 -7.168 1.00 89.69 109 LYS A C 1
ATOM 874 O O . LYS A 1 109 ? 11.783 -0.409 -8.119 1.00 89.69 109 LYS A O 1
ATOM 879 N N . SER A 1 110 ? 12.962 0.216 -6.311 1.00 86.88 110 SER A N 1
ATOM 880 C CA . SER A 1 110 ? 13.997 -0.813 -6.462 1.00 86.88 110 SER A CA 1
ATOM 881 C C . SER A 1 110 ? 13.426 -2.227 -6.306 1.00 86.88 110 SER A C 1
ATOM 883 O O . SER A 1 110 ? 13.848 -3.161 -6.988 1.00 86.88 110 SER A O 1
ATOM 885 N N . VAL A 1 111 ? 12.401 -2.366 -5.462 1.00 87.44 111 VAL A N 1
ATOM 886 C CA . VAL A 1 111 ? 11.702 -3.627 -5.193 1.00 87.44 111 VAL A CA 1
ATOM 887 C C . VAL A 1 111 ? 10.893 -4.143 -6.387 1.00 87.44 111 VAL A C 1
ATOM 889 O O . VAL A 1 111 ? 10.769 -5.357 -6.533 1.00 87.44 111 VAL A O 1
ATOM 892 N N . ALA A 1 112 ? 10.421 -3.252 -7.269 1.00 87.31 112 ALA A N 1
ATOM 893 C CA . ALA A 1 112 ? 9.639 -3.602 -8.459 1.00 87.31 112 ALA A CA 1
ATOM 894 C C . ALA A 1 112 ? 10.511 -4.095 -9.632 1.00 87.31 112 ALA A C 1
ATOM 896 O O . ALA A 1 112 ? 10.024 -4.782 -10.529 1.00 87.31 112 ALA A O 1
ATOM 897 N N . CYS A 1 113 ? 11.807 -3.759 -9.626 1.00 89.25 113 CYS A N 1
ATOM 898 C CA . CYS A 1 113 ? 12.747 -4.081 -10.698 1.00 89.25 113 CYS A CA 1
ATOM 899 C C . CYS A 1 113 ? 14.029 -4.709 -10.166 1.00 89.25 113 CYS A C 1
ATOM 901 O O . CYS A 1 113 ? 14.966 -4.021 -9.751 1.00 89.25 113 CYS A O 1
ATOM 903 N N . ARG A 1 114 ? 14.134 -6.032 -10.269 1.00 88.94 114 ARG A N 1
ATOM 904 C CA . ARG A 1 114 ? 15.320 -6.754 -9.806 1.00 88.94 114 ARG A CA 1
ATOM 905 C C . ARG A 1 114 ? 16.321 -6.945 -10.932 1.00 88.94 114 ARG A C 1
ATOM 907 O O . ARG A 1 114 ? 16.039 -7.602 -11.928 1.00 88.94 114 ARG A O 1
ATOM 914 N N . VAL A 1 115 ? 17.524 -6.407 -10.764 1.00 84.31 115 VAL A N 1
ATOM 915 C CA . VAL A 1 115 ? 18.607 -6.591 -11.738 1.00 84.31 115 VAL A CA 1
ATOM 916 C C . VAL A 1 115 ? 19.192 -7.997 -11.605 1.00 84.31 115 VAL A C 1
ATOM 918 O O . VAL A 1 115 ? 19.661 -8.387 -10.536 1.00 84.31 115 VAL A O 1
ATOM 921 N N . THR A 1 116 ? 19.211 -8.748 -12.702 1.00 80.00 116 THR A N 1
ATOM 922 C CA . THR A 1 116 ? 19.804 -10.090 -12.790 1.00 80.00 116 THR A CA 1
ATOM 923 C C . THR A 1 116 ? 20.789 -10.193 -13.956 1.00 80.00 116 THR A C 1
ATOM 925 O O . THR A 1 116 ? 20.950 -9.253 -14.734 1.00 80.00 116 THR A O 1
ATOM 928 N N . GLU A 1 117 ? 21.455 -11.345 -14.113 1.00 72.44 117 GLU A N 1
ATOM 929 C CA . GLU A 1 117 ? 22.311 -11.603 -15.285 1.00 72.44 117 GLU A CA 1
ATOM 930 C C . GLU A 1 117 ? 21.545 -11.555 -16.622 1.00 72.44 117 GLU A C 1
ATOM 932 O O . GLU A 1 117 ? 22.173 -11.401 -17.670 1.00 72.44 117 GLU A O 1
ATOM 937 N N . GLU A 1 118 ? 20.218 -11.698 -16.587 1.00 69.81 118 GLU A N 1
ATOM 938 C CA . GLU A 1 118 ? 19.330 -11.714 -17.757 1.00 69.81 118 GLU A CA 1
ATOM 939 C C . GLU A 1 118 ? 18.686 -10.345 -18.038 1.00 69.81 118 GLU A C 1
ATOM 941 O O . GLU A 1 118 ? 17.954 -10.203 -19.013 1.00 69.81 118 GLU A O 1
ATOM 946 N N . GLY A 1 119 ? 18.977 -9.330 -17.216 1.00 78.75 119 GLY A N 1
ATOM 947 C CA . GLY A 1 119 ? 18.374 -7.998 -17.292 1.00 78.75 119 GLY A CA 1
ATOM 948 C C . GLY A 1 119 ? 17.488 -7.688 -16.087 1.00 78.75 119 GLY A C 1
ATOM 949 O O . GLY A 1 119 ? 17.656 -8.273 -15.012 1.00 78.75 119 GLY A O 1
ATOM 950 N N . PHE A 1 120 ? 16.566 -6.741 -16.253 1.00 89.81 120 PHE A N 1
ATOM 951 C CA . PHE A 1 120 ? 15.601 -6.383 -15.217 1.00 89.81 120 PHE A CA 1
ATOM 952 C C . PHE A 1 120 ? 14.471 -7.407 -15.186 1.00 89.81 120 PHE A C 1
ATOM 954 O O . PHE A 1 120 ? 13.824 -7.647 -16.202 1.00 89.81 120 PHE A O 1
ATOM 961 N N . ILE A 1 121 ? 14.243 -8.005 -14.022 1.00 92.00 121 ILE A N 1
ATOM 962 C CA . ILE A 1 121 ? 13.136 -8.920 -13.774 1.00 92.00 121 ILE A CA 1
ATOM 963 C C . ILE A 1 121 ? 12.060 -8.198 -12.971 1.00 92.00 121 ILE A C 1
ATOM 965 O O . ILE A 1 121 ? 12.373 -7.528 -11.984 1.00 92.00 121 ILE A O 1
ATOM 969 N N . VAL A 1 122 ? 10.808 -8.352 -13.397 1.00 93.69 122 VAL A N 1
ATOM 970 C CA . VAL A 1 122 ? 9.630 -7.723 -12.785 1.00 93.69 122 VAL A CA 1
ATOM 971 C C . VAL A 1 122 ? 8.564 -8.773 -12.483 1.00 93.69 122 VAL A C 1
ATOM 973 O O . VAL A 1 122 ? 8.429 -9.752 -13.222 1.00 93.69 122 VAL A O 1
ATOM 976 N N . ASN A 1 123 ? 7.795 -8.593 -11.410 1.00 91.38 123 ASN A N 1
ATOM 977 C CA . ASN A 1 123 ? 6.714 -9.514 -11.064 1.00 91.38 123 ASN A CA 1
ATOM 978 C C . ASN A 1 123 ? 5.408 -9.094 -11.762 1.00 91.38 123 ASN A C 1
ATOM 980 O O . ASN A 1 123 ? 4.981 -7.953 -11.611 1.00 91.38 123 ASN A O 1
ATOM 984 N N . PRO A 1 124 ? 4.716 -10.001 -12.478 1.00 86.88 124 PRO A N 1
ATOM 985 C CA . PRO A 1 124 ? 3.481 -9.659 -13.198 1.00 86.88 124 PRO A CA 1
ATOM 986 C C . PRO A 1 124 ? 2.287 -9.383 -12.273 1.00 86.88 124 PRO A C 1
ATOM 988 O O . PRO A 1 124 ? 1.269 -8.843 -12.702 1.00 86.88 124 PRO A O 1
ATOM 991 N N . SER A 1 125 ? 2.385 -9.818 -11.016 1.00 83.00 125 SER A N 1
ATOM 992 C CA . SER A 1 125 ? 1.393 -9.596 -9.967 1.00 83.00 125 SER A CA 1
ATOM 993 C C . SER A 1 125 ? 1.574 -8.269 -9.238 1.00 83.00 125 SER A C 1
ATOM 995 O O . SER A 1 125 ? 0.829 -8.012 -8.303 1.00 83.00 125 SER A O 1
ATOM 997 N N . GLU A 1 126 ? 2.558 -7.459 -9.617 1.00 83.50 126 GLU A N 1
ATOM 998 C CA . GLU A 1 126 ? 2.870 -6.179 -8.987 1.00 83.50 126 GLU A CA 1
ATOM 999 C C . GLU A 1 126 ? 2.730 -5.052 -10.012 1.00 83.50 126 GLU A C 1
ATOM 1001 O O . GLU A 1 126 ? 2.693 -5.277 -11.225 1.00 83.50 126 GLU A O 1
ATOM 1006 N N . TRP A 1 127 ? 2.601 -3.830 -9.511 1.00 89.62 127 TRP A N 1
ATOM 1007 C CA . TRP A 1 127 ? 2.631 -2.638 -10.346 1.00 89.62 127 TRP A CA 1
ATOM 1008 C C . TRP A 1 127 ? 4.077 -2.302 -10.718 1.00 89.62 127 TRP A C 1
ATOM 1010 O O . TRP A 1 127 ? 4.984 -2.460 -9.900 1.00 89.62 127 TRP A O 1
ATOM 1020 N N . LEU A 1 128 ? 4.299 -1.817 -11.938 1.00 92.81 128 LEU A N 1
ATOM 1021 C CA . LEU A 1 128 ? 5.616 -1.375 -12.386 1.00 92.81 128 LEU A CA 1
ATOM 1022 C C . LEU A 1 128 ? 5.567 0.105 -12.753 1.00 92.81 128 LEU A C 1
ATOM 1024 O O . LEU A 1 128 ? 5.005 0.471 -13.780 1.00 92.81 128 LEU A O 1
ATOM 1028 N N . ALA A 1 129 ? 6.210 0.937 -11.938 1.00 93.38 129 ALA A N 1
ATOM 1029 C CA . ALA A 1 129 ? 6.422 2.348 -12.229 1.00 93.38 129 ALA A CA 1
ATOM 1030 C C . ALA A 1 129 ? 7.861 2.583 -12.704 1.00 93.38 129 ALA A C 1
ATOM 1032 O O . ALA A 1 129 ? 8.831 2.239 -12.015 1.00 93.38 129 ALA A O 1
ATOM 1033 N N . VAL A 1 130 ? 8.007 3.184 -13.882 1.00 94.81 130 VAL A N 1
ATOM 1034 C CA . VAL A 1 130 ? 9.295 3.636 -14.415 1.00 94.81 130 VAL A CA 1
ATOM 1035 C C . VAL A 1 130 ? 9.258 5.127 -14.709 1.00 94.81 130 VAL A C 1
ATOM 1037 O O . VAL A 1 130 ? 8.215 5.698 -15.020 1.00 94.81 130 VAL A O 1
ATOM 1040 N N . ARG A 1 131 ? 10.422 5.762 -14.623 1.00 94.88 131 ARG A N 1
ATOM 1041 C CA . ARG A 1 131 ? 10.599 7.193 -14.821 1.00 94.88 131 ARG A CA 1
ATOM 1042 C C . ARG A 1 131 ? 11.703 7.462 -15.829 1.00 94.88 131 ARG A C 1
ATOM 1044 O O . ARG A 1 131 ? 12.771 6.856 -15.762 1.00 94.88 131 ARG A O 1
ATOM 1051 N N . ALA A 1 132 ? 11.454 8.386 -16.743 1.00 95.25 132 ALA A N 1
ATOM 1052 C CA . ALA A 1 132 ? 12.466 8.939 -17.618 1.00 95.25 132 ALA A CA 1
ATOM 1053 C C . ALA A 1 132 ? 13.154 10.126 -16.937 1.00 95.25 132 ALA A C 1
ATOM 1055 O O . ALA A 1 132 ? 12.505 11.039 -16.435 1.00 95.25 132 ALA A O 1
ATOM 1056 N N . GLU A 1 133 ? 14.481 10.133 -16.948 1.00 93.50 133 GLU A N 1
ATOM 1057 C CA . GLU A 1 133 ? 15.274 11.272 -16.499 1.00 93.50 133 GLU A CA 1
ATOM 1058 C C . GLU A 1 133 ? 16.201 11.715 -17.626 1.00 93.50 133 GLU A C 1
ATOM 1060 O O . GLU A 1 133 ? 16.899 10.904 -18.241 1.00 93.50 133 GLU A O 1
ATOM 1065 N N . CYS A 1 134 ? 16.219 13.018 -17.894 1.00 92.25 134 CYS A N 1
ATOM 1066 C CA . CYS A 1 134 ? 17.264 13.600 -18.714 1.00 92.25 134 CYS A CA 1
ATOM 1067 C C . CYS A 1 134 ? 18.464 13.950 -17.833 1.00 92.25 134 CYS A C 1
ATOM 1069 O O . CYS A 1 134 ? 18.365 14.804 -16.953 1.00 92.25 134 CYS A O 1
ATOM 1071 N N . PHE A 1 135 ? 19.601 13.302 -18.083 1.00 90.75 135 PHE A N 1
ATOM 1072 C CA . PHE A 1 135 ? 20.806 13.452 -17.263 1.00 90.75 135 PHE A CA 1
ATOM 1073 C C . PHE A 1 135 ? 21.899 14.292 -17.944 1.00 90.75 135 PHE A C 1
ATOM 1075 O O . PHE A 1 135 ? 22.790 14.812 -17.269 1.00 90.75 135 PHE A O 1
ATOM 1082 N N . THR A 1 136 ? 21.843 14.459 -19.268 1.00 86.81 136 THR A N 1
ATOM 1083 C CA . THR A 1 136 ? 22.792 15.277 -20.041 1.00 86.81 136 THR A CA 1
ATOM 1084 C C . THR A 1 136 ? 22.105 15.992 -21.195 1.00 86.81 136 THR A C 1
ATOM 1086 O O . THR A 1 136 ? 21.163 15.481 -21.791 1.00 86.81 136 THR A O 1
ATOM 1089 N N . GLU A 1 137 ? 22.603 17.187 -21.532 1.00 87.31 137 GLU A N 1
ATOM 1090 C CA . GLU A 1 137 ? 22.170 17.937 -22.721 1.00 87.31 137 GLU A CA 1
ATOM 1091 C C . GLU A 1 137 ? 20.648 18.157 -22.764 1.00 87.31 137 GLU A C 1
ATOM 1093 O O . GLU A 1 137 ? 19.995 18.011 -23.790 1.00 87.31 137 GLU A O 1
ATOM 1098 N N . CYS A 1 138 ? 20.053 18.530 -21.629 1.00 87.69 138 CYS A N 1
ATOM 1099 C CA . CYS A 1 138 ? 18.599 18.665 -21.478 1.00 87.69 138 CYS A CA 1
ATOM 1100 C C . CYS A 1 138 ? 18.031 20.000 -21.991 1.00 87.69 138 CYS A C 1
ATOM 1102 O O . CYS A 1 138 ? 16.831 20.246 -21.891 1.00 87.69 138 CYS A O 1
ATOM 1104 N N . GLY A 1 139 ? 18.872 20.870 -22.559 1.00 82.31 139 GLY A N 1
ATOM 1105 C CA . GLY A 1 139 ? 18.479 22.205 -23.021 1.00 82.31 139 GLY A CA 1
ATOM 1106 C C . GLY A 1 139 ? 17.934 23.064 -21.881 1.00 82.31 139 GLY A C 1
ATOM 1107 O O . GLY A 1 139 ? 18.587 23.204 -20.848 1.00 82.31 139 GLY A O 1
ATOM 1108 N N . ASN A 1 140 ? 16.730 23.615 -22.059 1.00 81.12 140 ASN A N 1
ATOM 1109 C CA . ASN A 1 140 ? 16.052 24.446 -21.056 1.00 81.12 140 ASN A CA 1
ATOM 1110 C C . ASN A 1 140 ? 15.359 23.632 -19.942 1.00 81.12 140 ASN A C 1
ATOM 1112 O O . ASN A 1 140 ? 14.722 24.219 -19.071 1.00 81.12 140 ASN A O 1
ATOM 1116 N N . GLY A 1 141 ? 15.458 22.296 -19.972 1.00 76.81 141 GLY A N 1
ATOM 1117 C CA . GLY A 1 141 ? 14.803 21.394 -19.017 1.00 76.81 141 GLY A CA 1
ATOM 1118 C C . GLY A 1 141 ? 13.340 21.070 -19.344 1.00 76.81 141 GLY A C 1
ATOM 1119 O O . GLY A 1 141 ? 12.749 20.230 -18.676 1.00 76.81 141 GLY A O 1
ATOM 1120 N N . ASN A 1 142 ? 12.774 21.680 -20.388 1.00 82.44 142 ASN A N 1
ATOM 1121 C CA . ASN A 1 142 ? 11.416 21.409 -20.862 1.00 82.44 142 ASN A CA 1
ATOM 1122 C C . ASN A 1 142 ? 11.451 20.316 -21.935 1.00 82.44 142 ASN A C 1
ATOM 1124 O O . ASN A 1 142 ? 11.480 20.611 -23.131 1.00 82.44 142 ASN A O 1
ATOM 1128 N N . ILE A 1 143 ? 11.494 19.061 -21.495 1.00 88.12 143 ILE A N 1
ATOM 1129 C CA . ILE A 1 143 ? 11.455 17.893 -22.377 1.00 88.12 143 ILE A CA 1
ATOM 1130 C C . ILE A 1 143 ? 10.064 17.274 -22.295 1.00 88.12 143 ILE A C 1
ATOM 1132 O O . ILE A 1 143 ? 9.579 16.981 -21.206 1.00 88.12 143 ILE A O 1
ATOM 1136 N N . HIS A 1 144 ? 9.443 17.076 -23.452 1.00 90.56 144 HIS A N 1
ATOM 1137 C CA . HIS A 1 144 ? 8.232 16.284 -23.599 1.00 90.56 144 HIS A CA 1
ATOM 1138 C C . HIS A 1 144 ? 8.608 14.815 -23.810 1.00 90.56 144 HIS A C 1
ATOM 1140 O O . HIS A 1 144 ? 9.499 14.525 -24.608 1.00 90.56 144 HIS A O 1
ATOM 1146 N N . TYR A 1 145 ? 7.952 13.898 -23.102 1.00 92.69 145 TYR A N 1
ATOM 1147 C CA . TYR A 1 145 ? 8.259 12.470 -23.153 1.00 92.69 145 TYR A CA 1
ATOM 1148 C C . TYR A 1 145 ? 7.137 11.704 -23.856 1.00 92.69 145 TYR A C 1
ATOM 1150 O O . TYR A 1 145 ? 5.981 11.777 -23.451 1.00 92.69 145 TYR A O 1
ATOM 1158 N N . GLU A 1 146 ? 7.493 10.939 -24.884 1.00 94.06 146 GLU A N 1
ATOM 1159 C CA . GLU A 1 146 ? 6.609 9.993 -25.568 1.00 94.06 146 GLU A CA 1
ATOM 1160 C C . GLU A 1 146 ? 7.043 8.564 -25.216 1.00 94.06 146 GLU A C 1
ATOM 1162 O O . GLU A 1 146 ? 8.218 8.213 -25.357 1.00 94.06 146 GLU A O 1
ATOM 1167 N N . TRP A 1 147 ? 6.108 7.734 -24.758 1.00 95.44 147 TRP A N 1
ATOM 1168 C CA . TRP A 1 147 ? 6.373 6.353 -24.351 1.00 95.44 147 TRP A CA 1
ATOM 1169 C C . TRP A 1 147 ? 5.910 5.356 -25.415 1.00 95.44 147 TRP A C 1
ATOM 1171 O O . TRP A 1 147 ? 4.934 5.596 -26.121 1.00 95.44 147 TRP A O 1
ATOM 1181 N N . GLU A 1 148 ? 6.597 4.218 -25.517 1.00 94.88 148 GLU A N 1
ATOM 1182 C CA . GLU A 1 148 ? 6.218 3.087 -26.369 1.00 94.88 148 GLU A CA 1
ATOM 1183 C C . GLU A 1 148 ? 6.566 1.763 -25.669 1.00 94.88 148 GLU A C 1
ATOM 1185 O O . GLU A 1 148 ? 7.661 1.626 -25.116 1.00 94.88 148 GLU A O 1
ATOM 1190 N N . ILE A 1 149 ? 5.682 0.760 -25.730 1.00 95.56 149 ILE A N 1
ATOM 1191 C CA . ILE A 1 149 ? 5.958 -0.596 -25.225 1.00 95.56 149 ILE A CA 1
ATOM 1192 C C . ILE A 1 149 ? 5.840 -1.621 -26.352 1.00 95.56 149 ILE A C 1
ATOM 1194 O O . ILE A 1 149 ? 4.917 -1.584 -27.164 1.00 95.56 149 ILE A O 1
ATOM 1198 N N . TYR A 1 150 ? 6.773 -2.571 -26.381 1.00 93.94 150 TYR A N 1
ATOM 1199 C CA . TYR A 1 150 ? 6.792 -3.663 -27.349 1.00 93.94 150 TYR A CA 1
ATOM 1200 C C . TYR A 1 150 ? 7.019 -5.003 -26.664 1.00 93.94 150 TYR A C 1
ATOM 1202 O O . TYR A 1 150 ? 7.831 -5.101 -25.745 1.00 93.94 150 TYR A O 1
ATOM 1210 N N . GLY A 1 151 ? 6.352 -6.042 -27.158 1.00 94.00 151 GLY A N 1
ATOM 1211 C CA . GLY A 1 151 ? 6.627 -7.420 -26.775 1.00 94.00 151 GLY A CA 1
ATOM 1212 C C . GLY A 1 151 ? 7.862 -7.971 -27.478 1.00 94.00 151 GLY A C 1
ATOM 1213 O O . GLY A 1 151 ? 8.266 -7.477 -28.535 1.00 94.00 151 GLY A O 1
ATOM 1214 N N . ILE A 1 152 ? 8.452 -9.017 -26.911 1.00 90.38 152 ILE A N 1
ATOM 1215 C CA . ILE A 1 152 ? 9.551 -9.761 -27.527 1.00 90.38 152 ILE A CA 1
ATOM 1216 C C . ILE A 1 152 ? 9.226 -11.243 -27.448 1.00 90.38 152 ILE A C 1
ATOM 1218 O O . ILE A 1 152 ? 8.963 -11.777 -26.371 1.00 90.38 152 ILE A O 1
ATOM 1222 N N . ASP A 1 153 ? 9.248 -11.907 -28.599 1.00 87.94 153 ASP A N 1
ATOM 1223 C CA . ASP A 1 153 ? 9.082 -13.353 -28.657 1.00 87.94 153 ASP A CA 1
ATOM 1224 C C . ASP A 1 153 ? 10.366 -14.032 -28.160 1.00 87.94 153 ASP A C 1
ATOM 1226 O O . ASP A 1 153 ? 11.429 -13.895 -28.764 1.00 87.9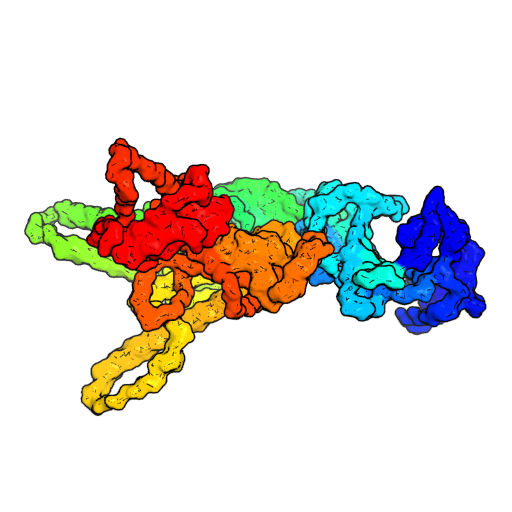4 153 ASP A O 1
ATOM 1230 N N . ASP A 1 154 ? 10.289 -14.774 -27.053 1.00 80.25 154 ASP A N 1
ATOM 1231 C CA . ASP A 1 154 ? 11.471 -15.371 -26.415 1.00 80.25 154 ASP A CA 1
ATOM 1232 C C . ASP A 1 154 ? 12.226 -16.349 -27.342 1.00 80.25 154 ASP A C 1
ATOM 1234 O O . ASP A 1 154 ? 13.436 -16.541 -27.186 1.00 80.25 154 ASP A O 1
ATOM 1238 N N . GLY A 1 155 ? 11.540 -16.968 -28.313 1.00 81.38 155 GLY A N 1
ATOM 1239 C CA . GLY A 1 155 ? 12.126 -17.949 -29.229 1.00 81.38 155 GLY A CA 1
ATOM 1240 C C . GLY A 1 155 ? 12.908 -17.322 -30.384 1.00 81.38 155 GLY A C 1
ATOM 1241 O O . GLY A 1 155 ? 14.046 -17.713 -30.652 1.00 81.38 155 GLY A O 1
ATOM 1242 N N . SER A 1 156 ? 12.290 -16.371 -31.080 1.00 79.56 156 SER A N 1
ATOM 1243 C CA . SER A 1 156 ? 12.842 -15.673 -32.250 1.00 79.56 156 SER A CA 1
ATOM 1244 C C . SER A 1 156 ? 13.646 -14.426 -31.887 1.00 79.56 156 SER A C 1
ATOM 1246 O O . SER A 1 156 ? 14.523 -14.033 -32.655 1.00 79.56 156 SER A O 1
ATOM 1248 N N . GLN A 1 157 ? 13.398 -13.853 -30.704 1.00 78.75 157 GLN A N 1
ATOM 1249 C CA . GLN A 1 157 ? 13.874 -12.536 -30.268 1.00 78.75 157 GLN A CA 1
ATOM 1250 C C . GLN A 1 157 ? 13.352 -11.386 -31.148 1.00 78.75 157 GLN A C 1
ATOM 1252 O O . GLN A 1 157 ? 13.922 -10.292 -31.155 1.00 78.75 157 GLN A O 1
ATOM 1257 N N . ASP A 1 158 ? 12.268 -11.623 -31.891 1.00 81.75 158 ASP A N 1
ATOM 1258 C CA . ASP A 1 158 ? 11.648 -10.622 -32.748 1.00 81.75 158 ASP A CA 1
ATOM 1259 C C . ASP A 1 158 ? 10.717 -9.697 -31.953 1.00 81.75 158 ASP A C 1
ATOM 1261 O O . ASP A 1 158 ? 10.073 -10.085 -30.973 1.00 81.75 158 ASP A O 1
ATOM 1265 N N . LYS A 1 159 ? 10.645 -8.441 -32.406 1.00 85.00 159 LYS A N 1
ATOM 1266 C CA . LYS A 1 159 ? 9.775 -7.404 -31.845 1.00 85.00 159 LYS A CA 1
ATOM 1267 C C . LYS A 1 159 ? 8.318 -7.699 -32.209 1.00 85.00 159 LYS A C 1
ATOM 1269 O O . LYS A 1 159 ? 7.978 -7.775 -33.389 1.00 85.00 159 LYS A O 1
ATOM 1274 N N . VAL A 1 160 ? 7.458 -7.778 -31.201 1.00 92.38 160 VAL A N 1
ATOM 1275 C CA . VAL A 1 160 ? 6.008 -7.941 -31.337 1.00 92.38 160 VAL A CA 1
ATOM 1276 C C . VAL A 1 160 ? 5.338 -6.601 -31.043 1.00 92.38 160 VAL A C 1
ATOM 1278 O O . VAL A 1 160 ? 5.508 -6.029 -29.965 1.00 92.38 160 VAL A O 1
ATOM 1281 N N . PHE A 1 161 ? 4.604 -6.070 -32.021 1.00 91.94 161 PHE A N 1
ATOM 1282 C CA . PHE A 1 161 ? 3.816 -4.854 -31.833 1.00 91.94 161 PHE A CA 1
ATOM 1283 C C . PHE A 1 161 ? 2.552 -5.170 -31.030 1.00 91.94 161 PHE A C 1
ATOM 1285 O O . PHE A 1 161 ? 1.870 -6.152 -31.319 1.00 91.94 161 PHE A O 1
ATOM 1292 N N . LEU A 1 162 ? 2.267 -4.342 -30.029 1.00 94.19 162 LEU A N 1
ATOM 1293 C CA . LEU A 1 162 ? 1.095 -4.448 -29.166 1.00 94.19 162 LEU A CA 1
ATOM 1294 C C . LEU A 1 162 ? 0.140 -3.325 -29.588 1.00 94.19 162 LEU A C 1
ATOM 1296 O O . LEU A 1 162 ? 0.541 -2.167 -29.554 1.00 94.19 162 LEU A O 1
ATOM 1300 N N . GLU A 1 163 ? -1.071 -3.627 -30.058 1.00 89.44 163 GLU A N 1
ATOM 1301 C CA . GLU A 1 163 ? -1.975 -2.589 -30.595 1.00 89.44 163 GLU A CA 1
ATOM 1302 C C . GLU A 1 163 ? -2.681 -1.793 -29.484 1.00 89.44 163 GLU A C 1
ATOM 1304 O O . GLU A 1 163 ? -2.892 -0.591 -29.630 1.00 89.44 163 GLU A O 1
ATOM 1309 N N . ASP A 1 164 ? -2.993 -2.440 -28.361 1.00 92.31 164 ASP A N 1
ATOM 1310 C CA . ASP A 1 164 ? -3.823 -1.931 -27.263 1.00 92.31 164 ASP A CA 1
ATOM 1311 C C . ASP A 1 164 ? -3.048 -1.746 -25.946 1.00 92.31 164 ASP A C 1
ATOM 1313 O O . ASP A 1 164 ? -3.636 -1.664 -24.875 1.00 92.31 164 ASP A O 1
ATOM 1317 N N . TRP A 1 165 ? -1.712 -1.662 -25.980 1.00 93.69 165 TRP A N 1
ATOM 1318 C CA . TRP A 1 165 ? -0.908 -1.489 -24.756 1.00 93.69 165 TRP A CA 1
ATOM 1319 C C . TRP A 1 165 ? -1.293 -0.241 -23.947 1.00 93.69 165 TRP A C 1
ATOM 1321 O O . TRP A 1 165 ? -1.278 -0.304 -22.719 1.00 93.69 165 TRP A O 1
ATOM 1331 N N . ASN A 1 166 ? -1.686 0.844 -24.628 1.00 92.81 166 ASN A N 1
ATOM 1332 C CA . ASN A 1 166 ? -2.128 2.105 -24.024 1.00 92.81 166 ASN A CA 1
ATOM 1333 C C . ASN A 1 166 ? -3.330 1.942 -23.080 1.00 92.81 166 ASN A C 1
ATOM 1335 O O . ASN A 1 166 ? -3.472 2.733 -22.154 1.00 92.81 166 ASN A O 1
ATOM 1339 N N . ASP A 1 167 ? -4.160 0.914 -23.273 1.00 92.94 167 ASP A N 1
ATOM 1340 C CA . ASP A 1 167 ? -5.361 0.685 -22.460 1.00 92.94 167 ASP A CA 1
ATOM 1341 C C . ASP A 1 167 ? -5.036 0.091 -21.073 1.00 92.94 167 ASP A C 1
ATOM 1343 O O . ASP A 1 167 ? -5.902 0.035 -20.199 1.00 92.94 167 ASP A O 1
ATOM 1347 N N . TYR A 1 168 ? -3.795 -0.362 -20.854 1.00 93.12 168 TYR A N 1
ATOM 1348 C CA . TYR A 1 168 ? -3.364 -1.046 -19.624 1.00 93.12 168 TYR A CA 1
ATOM 1349 C C . TYR A 1 168 ? -2.271 -0.299 -18.851 1.00 93.12 168 TYR A C 1
ATOM 1351 O O . TYR A 1 168 ? -1.663 -0.858 -17.931 1.00 93.12 168 TYR A O 1
ATOM 1359 N N . ILE A 1 169 ? -1.995 0.942 -19.238 1.00 93.62 169 ILE A N 1
ATOM 1360 C CA . ILE A 1 169 ? -0.924 1.753 -18.669 1.00 93.62 169 ILE A CA 1
ATOM 1361 C C . ILE A 1 169 ? -1.423 3.138 -18.278 1.00 93.62 169 ILE A C 1
ATOM 1363 O O . ILE A 1 169 ? -2.498 3.573 -18.683 1.00 93.62 169 ILE A O 1
ATOM 1367 N N . ILE A 1 170 ? -0.603 3.839 -17.508 1.00 92.25 170 ILE A N 1
ATOM 1368 C CA . ILE A 1 170 ? -0.839 5.217 -17.098 1.00 92.25 170 ILE A CA 1
ATOM 1369 C C . ILE A 1 170 ? 0.414 6.021 -17.422 1.00 92.25 170 ILE A C 1
ATOM 1371 O O . ILE A 1 170 ? 1.527 5.600 -17.105 1.00 92.25 170 ILE A O 1
ATOM 1375 N N . ILE A 1 171 ? 0.241 7.167 -18.076 1.00 91.25 171 ILE A N 1
ATOM 1376 C CA . ILE A 1 171 ? 1.334 8.075 -18.433 1.00 91.25 171 ILE A CA 1
ATOM 1377 C C . ILE A 1 171 ? 1.133 9.380 -17.666 1.00 91.25 171 ILE A C 1
ATOM 1379 O O . ILE A 1 171 ? 0.117 10.047 -17.833 1.00 91.25 171 ILE A O 1
ATOM 1383 N N . ASP A 1 172 ? 2.122 9.754 -16.858 1.00 89.12 172 ASP A N 1
ATOM 1384 C CA . ASP A 1 172 ? 2.182 11.023 -16.119 1.00 89.12 172 ASP A CA 1
ATOM 1385 C C . ASP A 1 172 ? 3.490 11.729 -16.495 1.00 89.12 172 ASP A C 1
ATOM 1387 O O . ASP A 1 172 ? 4.497 11.625 -15.793 1.00 89.12 172 ASP A O 1
ATOM 1391 N N . GLU A 1 173 ? 3.479 12.402 -17.651 1.00 87.00 173 GLU A N 1
ATOM 1392 C CA . GLU A 1 173 ? 4.634 13.077 -18.267 1.00 87.00 173 GLU A CA 1
ATOM 1393 C C . GLU A 1 173 ? 5.882 12.165 -18.356 1.00 87.00 173 GLU A C 1
ATOM 1395 O O . GLU A 1 173 ? 5.980 11.288 -19.216 1.00 87.00 173 GLU A O 1
ATOM 1400 N N . ASP A 1 174 ? 6.848 12.369 -17.455 1.00 91.50 174 ASP A N 1
ATOM 1401 C CA . ASP A 1 174 ? 8.100 11.626 -17.333 1.00 91.50 174 ASP A CA 1
ATOM 1402 C C . ASP A 1 174 ? 7.956 10.274 -16.614 1.00 91.50 174 ASP A C 1
ATOM 1404 O O . ASP A 1 174 ? 8.960 9.596 -16.409 1.00 91.50 174 ASP A O 1
ATOM 1408 N N . ARG A 1 175 ? 6.743 9.857 -16.233 1.00 93.56 175 ARG A N 1
ATOM 1409 C CA . ARG A 1 175 ? 6.462 8.574 -15.569 1.00 93.56 175 ARG A CA 1
ATOM 1410 C C . ARG A 1 175 ? 5.553 7.691 -16.421 1.00 93.56 175 ARG A C 1
ATOM 1412 O O . ARG A 1 175 ? 4.614 8.171 -17.054 1.00 93.56 175 ARG A O 1
ATOM 1419 N N . LEU A 1 176 ? 5.806 6.388 -16.371 1.00 95.19 176 LEU A N 1
ATOM 1420 C CA . LEU A 1 176 ? 4.999 5.340 -16.986 1.00 95.19 176 LEU A CA 1
ATOM 1421 C C . LEU A 1 176 ? 4.691 4.262 -15.941 1.00 95.19 176 LEU A C 1
ATOM 1423 O O . LEU A 1 176 ? 5.602 3.625 -15.410 1.00 95.19 176 LEU A O 1
ATOM 1427 N N . GLY A 1 177 ? 3.406 4.053 -15.685 1.00 94.38 177 GLY A N 1
ATOM 1428 C CA . GLY A 1 177 ? 2.869 3.025 -14.806 1.00 94.38 177 GLY A CA 1
ATOM 1429 C C . GLY A 1 177 ? 2.282 1.882 -15.619 1.00 94.38 177 GLY A C 1
ATOM 1430 O O . GLY A 1 177 ? 1.467 2.103 -16.514 1.00 94.38 177 GLY A O 1
ATOM 1431 N N . ILE A 1 178 ? 2.693 0.654 -15.324 1.00 94.25 178 ILE A N 1
ATOM 1432 C CA . ILE A 1 178 ? 2.223 -0.565 -15.981 1.00 94.25 178 ILE A CA 1
ATOM 1433 C C . ILE A 1 178 ? 1.471 -1.396 -14.943 1.00 94.25 178 ILE A C 1
ATOM 1435 O O . ILE A 1 178 ? 2.050 -1.865 -13.959 1.00 94.25 178 ILE A O 1
ATOM 1439 N N . ASN A 1 179 ? 0.171 -1.580 -15.174 1.00 88.38 179 ASN A N 1
ATOM 1440 C CA . ASN A 1 179 ? -0.706 -2.334 -14.284 1.00 88.38 179 ASN A CA 1
ATOM 1441 C C . ASN A 1 179 ? -0.548 -3.853 -14.506 1.00 88.38 179 ASN A C 1
ATOM 1443 O O . ASN A 1 179 ? -0.225 -4.316 -15.597 1.00 88.38 179 ASN A O 1
ATOM 1447 N N . GLN A 1 180 ? -0.873 -4.661 -13.497 1.00 89.12 180 GLN A N 1
ATOM 1448 C CA . GLN A 1 180 ? -0.976 -6.123 -13.580 1.00 89.12 180 GLN A CA 1
ATOM 1449 C C . GLN A 1 180 ? -1.879 -6.612 -14.729 1.00 89.12 180 GLN A C 1
ATOM 1451 O O . GLN A 1 180 ? -1.722 -7.730 -15.226 1.00 89.12 180 GLN A O 1
ATOM 1456 N N . THR A 1 181 ? -2.871 -5.813 -15.138 1.00 92.44 181 THR A N 1
ATOM 1457 C CA . THR A 1 181 ? -3.750 -6.125 -16.276 1.00 92.44 181 THR A CA 1
ATOM 1458 C C . THR A 1 181 ? -2.990 -6.197 -17.600 1.00 92.44 181 THR A C 1
ATOM 1460 O O . THR A 1 181 ? -3.344 -7.037 -18.425 1.00 92.44 181 THR A O 1
ATOM 1463 N N . PHE A 1 182 ? -1.906 -5.431 -17.764 1.00 95.12 182 PHE A N 1
ATOM 1464 C CA . PHE A 1 182 ? -1.032 -5.488 -18.938 1.00 95.12 182 PHE A CA 1
ATOM 1465 C C . PHE A 1 182 ? -0.437 -6.892 -19.116 1.00 95.12 182 PHE A C 1
ATOM 1467 O O . PHE A 1 182 ? -0.597 -7.518 -20.161 1.00 95.12 182 PHE A O 1
ATOM 1474 N N . PHE A 1 183 ? 0.167 -7.454 -18.065 1.00 93.25 183 PHE A N 1
ATOM 1475 C CA . PHE A 1 183 ? 0.767 -8.793 -18.132 1.00 93.25 183 PHE A CA 1
ATOM 1476 C C . PHE A 1 183 ? -0.278 -9.902 -18.329 1.00 93.25 183 PHE A C 1
ATOM 1478 O O . PHE A 1 183 ? 0.011 -10.935 -18.929 1.00 93.25 183 PHE A O 1
ATOM 1485 N N . LYS A 1 184 ? -1.516 -9.688 -17.863 1.00 92.94 184 LYS A N 1
ATOM 1486 C CA . LYS A 1 184 ? -2.642 -10.607 -18.106 1.00 92.94 184 LYS A CA 1
ATOM 1487 C C . LYS A 1 184 ? -3.164 -10.537 -19.541 1.00 92.94 184 LYS A C 1
ATOM 1489 O O . LYS A 1 184 ? -3.683 -11.542 -20.022 1.00 92.94 184 LYS A O 1
ATOM 1494 N N . ALA A 1 185 ? -3.052 -9.383 -20.200 1.00 94.69 185 ALA A N 1
ATOM 1495 C CA . ALA A 1 185 ? -3.429 -9.210 -21.602 1.00 94.69 185 ALA A CA 1
ATOM 1496 C C . ALA A 1 185 ? -2.432 -9.895 -22.552 1.00 94.69 185 ALA A C 1
ATOM 1498 O O . ALA A 1 185 ? -2.834 -10.415 -23.591 1.00 94.69 185 ALA A O 1
ATOM 1499 N N . TYR A 1 186 ? -1.157 -9.984 -22.152 1.00 94.56 186 TYR A N 1
ATOM 1500 C CA . TYR A 1 186 ? -0.077 -10.573 -22.952 1.00 94.56 186 TYR A CA 1
ATOM 1501 C C . TYR A 1 186 ? 0.616 -11.766 -22.263 1.00 94.56 186 TYR A C 1
ATOM 1503 O O . TYR A 1 186 ? 1.834 -11.747 -22.085 1.00 94.56 186 TYR A O 1
ATOM 1511 N N . PRO A 1 187 ? -0.114 -12.837 -21.894 1.00 92.50 187 PRO A N 1
ATOM 1512 C CA . PRO A 1 187 ? 0.429 -13.933 -21.085 1.00 92.50 187 PRO A CA 1
ATOM 1513 C C . PRO A 1 187 ? 1.463 -14.799 -21.824 1.00 92.50 187 PRO A C 1
ATOM 1515 O O . PRO A 1 187 ? 2.245 -15.499 -21.184 1.00 92.50 187 PRO A O 1
ATOM 1518 N N . ASP A 1 188 ? 1.459 -14.770 -23.160 1.00 92.44 188 ASP A N 1
ATOM 1519 C CA . ASP A 1 188 ? 2.381 -15.543 -24.001 1.00 92.44 188 ASP A CA 1
ATOM 1520 C C . ASP A 1 188 ? 3.755 -14.860 -24.164 1.00 92.44 188 ASP A C 1
ATOM 1522 O O . ASP A 1 188 ? 4.689 -15.464 -24.692 1.00 92.44 188 ASP A O 1
ATOM 1526 N N . LEU A 1 189 ? 3.893 -13.608 -23.711 1.00 93.75 189 LEU A N 1
ATOM 1527 C CA . LEU A 1 189 ? 5.120 -12.819 -23.797 1.00 93.75 189 LEU A CA 1
ATOM 1528 C C . LEU A 1 189 ? 5.747 -12.675 -22.408 1.00 93.75 189 LEU A C 1
ATOM 1530 O O . LEU A 1 189 ? 5.132 -12.143 -21.489 1.00 93.75 189 LEU A O 1
ATOM 1534 N N . LEU A 1 190 ? 6.997 -13.123 -22.260 1.00 92.69 190 LEU A N 1
ATOM 1535 C CA . LEU A 1 190 ? 7.755 -12.978 -21.010 1.00 92.69 190 LEU A CA 1
ATOM 1536 C C . LEU A 1 190 ? 8.736 -11.806 -21.038 1.00 92.69 190 LEU A C 1
ATOM 1538 O O . LEU A 1 190 ? 9.341 -11.509 -20.016 1.00 92.69 190 LEU A O 1
ATOM 1542 N N . SER A 1 191 ? 8.929 -11.158 -22.183 1.00 93.56 191 SER A N 1
ATOM 1543 C CA . SER A 1 191 ? 9.963 -10.142 -22.369 1.00 93.56 191 SER A CA 1
ATOM 1544 C C . SER A 1 191 ? 9.381 -8.922 -23.080 1.00 93.56 191 SER A C 1
ATOM 1546 O O . SER A 1 191 ? 8.634 -9.060 -24.052 1.00 93.56 191 SER A O 1
ATOM 1548 N N . PHE A 1 192 ? 9.730 -7.723 -22.607 1.00 94.44 192 PHE A N 1
ATOM 1549 C CA . PHE A 1 192 ? 9.215 -6.457 -23.127 1.00 94.44 192 PHE A CA 1
ATOM 1550 C C . PHE A 1 192 ? 10.318 -5.399 -23.241 1.00 94.44 192 PHE A C 1
ATOM 1552 O O . PHE A 1 192 ? 11.247 -5.337 -22.433 1.00 94.44 192 PHE A O 1
ATOM 1559 N N . HIS A 1 193 ? 10.183 -4.526 -24.238 1.00 92.38 193 HIS A N 1
ATOM 1560 C CA . HIS A 1 193 ? 10.948 -3.289 -24.355 1.00 92.38 193 HIS A CA 1
ATOM 1561 C C . HIS A 1 193 ? 10.056 -2.095 -24.036 1.00 92.38 193 HIS A C 1
ATOM 1563 O O . HIS A 1 193 ? 9.085 -1.850 -24.749 1.00 92.38 193 HIS A O 1
ATOM 1569 N N . ILE A 1 194 ? 10.445 -1.320 -23.029 1.00 94.81 194 ILE A N 1
ATOM 1570 C CA . ILE A 1 194 ? 9.889 0.002 -22.746 1.00 94.81 194 ILE A CA 1
ATOM 1571 C C . ILE A 1 194 ? 10.822 1.028 -23.376 1.00 94.81 194 ILE A C 1
ATOM 1573 O O . ILE A 1 194 ? 12.022 1.027 -23.108 1.00 94.81 194 ILE A O 1
ATOM 1577 N N . LYS A 1 195 ? 10.291 1.900 -24.221 1.00 93.81 195 LYS A N 1
ATOM 1578 C CA . LYS A 1 195 ? 11.036 2.964 -24.885 1.00 93.81 195 LYS A CA 1
ATOM 1579 C C . LYS A 1 195 ? 10.446 4.310 -24.493 1.00 93.81 195 LYS A C 1
ATOM 1581 O O . LYS A 1 195 ? 9.231 4.455 -24.423 1.00 93.81 195 LYS A O 1
ATOM 1586 N N . VAL A 1 196 ? 11.322 5.285 -24.281 1.00 94.75 196 VAL A N 1
ATOM 1587 C CA . VAL A 1 196 ? 10.947 6.689 -24.123 1.00 94.75 196 VAL A CA 1
ATOM 1588 C C . VAL A 1 196 ? 11.683 7.538 -25.146 1.00 94.75 196 VAL A C 1
ATOM 1590 O O . VAL A 1 196 ? 12.868 7.316 -25.416 1.00 94.75 196 VAL A O 1
ATOM 1593 N N . ILE A 1 197 ? 10.970 8.504 -25.710 1.00 93.62 197 ILE A N 1
ATOM 1594 C CA . ILE A 1 197 ? 11.475 9.500 -26.644 1.00 93.62 197 ILE A CA 1
ATOM 1595 C C . ILE A 1 197 ? 11.312 10.871 -25.991 1.00 93.62 197 ILE A C 1
ATOM 1597 O O . ILE A 1 197 ? 10.205 11.276 -25.660 1.00 93.62 197 ILE A O 1
ATOM 1601 N N . GLY A 1 198 ? 12.415 11.581 -25.790 1.00 92.44 198 GLY A N 1
ATOM 1602 C CA . GLY A 1 198 ? 12.426 12.935 -25.241 1.00 92.44 198 GLY A CA 1
ATOM 1603 C C . GLY A 1 198 ? 12.552 13.960 -26.356 1.00 92.44 198 GLY A C 1
ATOM 1604 O O . GLY A 1 198 ? 13.530 13.960 -27.108 1.00 92.44 198 GLY A O 1
ATOM 1605 N N . ILE A 1 199 ? 11.569 14.845 -26.442 1.00 90.06 199 ILE A N 1
ATOM 1606 C CA . ILE A 1 199 ? 11.458 15.899 -27.443 1.00 90.06 199 ILE A CA 1
ATOM 1607 C C . ILE A 1 199 ? 11.659 17.239 -26.747 1.00 90.06 199 ILE A C 1
ATOM 1609 O O . ILE A 1 199 ? 10.986 17.560 -25.771 1.00 90.06 199 ILE A O 1
ATOM 1613 N N . ASP A 1 200 ? 12.601 18.028 -27.250 1.00 85.56 200 ASP A N 1
ATOM 1614 C CA . ASP A 1 200 ? 12.799 19.392 -26.775 1.00 85.56 200 ASP A CA 1
ATOM 1615 C C . ASP A 1 200 ? 11.597 20.268 -27.140 1.00 85.56 200 ASP A C 1
ATOM 1617 O O . ASP A 1 200 ? 11.136 20.215 -28.280 1.00 85.56 200 ASP A O 1
ATOM 1621 N N . ALA A 1 201 ? 11.121 21.105 -26.216 1.00 76.94 201 ALA A N 1
ATOM 1622 C CA . ALA A 1 201 ? 9.957 21.967 -26.454 1.00 76.94 201 ALA A CA 1
ATOM 1623 C C . ALA A 1 201 ? 10.127 22.902 -27.668 1.00 76.94 201 ALA A C 1
ATOM 1625 O O . ALA A 1 201 ? 9.153 23.221 -28.347 1.00 76.94 201 ALA A O 1
ATOM 1626 N N . ASP A 1 202 ? 11.366 23.310 -27.960 1.00 78.38 202 ASP A N 1
ATOM 1627 C CA . ASP A 1 202 ? 11.692 24.163 -29.107 1.00 78.38 202 ASP A CA 1
ATOM 1628 C C . ASP A 1 202 ? 11.736 23.376 -30.438 1.00 78.38 202 ASP A C 1
ATOM 1630 O O . ASP A 1 202 ? 11.734 23.971 -31.513 1.00 78.38 202 ASP A O 1
ATOM 1634 N N . GLY A 1 203 ? 11.768 22.037 -30.394 1.00 74.69 203 GLY A N 1
ATOM 1635 C CA . GLY A 1 203 ? 11.738 21.149 -31.564 1.00 74.69 203 GLY A CA 1
ATOM 1636 C C . GLY A 1 203 ? 12.961 21.219 -32.490 1.00 74.69 203 GLY A C 1
ATOM 1637 O O . GLY A 1 203 ? 12.995 20.534 -33.507 1.00 74.69 203 GLY A O 1
ATOM 1638 N N . GLU A 1 204 ? 13.973 22.034 -32.176 1.00 77.31 204 GLU A N 1
ATOM 1639 C CA . GLU A 1 204 ? 15.144 22.258 -33.045 1.00 77.31 204 GLU A CA 1
ATOM 1640 C C . GLU A 1 204 ? 16.257 21.199 -32.880 1.00 77.31 204 GLU A C 1
ATOM 1642 O O . GLU A 1 204 ? 17.174 21.092 -33.715 1.00 77.31 204 GLU A O 1
ATOM 1647 N N . ARG A 1 205 ? 16.196 20.429 -31.785 1.00 81.12 205 ARG A N 1
ATOM 1648 C CA . ARG A 1 205 ? 17.174 19.400 -31.407 1.00 81.12 205 ARG A CA 1
ATOM 1649 C C . ARG A 1 205 ? 16.682 17.994 -31.775 1.00 81.12 205 ARG A C 1
ATOM 1651 O O . ARG A 1 205 ? 15.475 17.764 -31.761 1.00 81.12 205 ARG A O 1
ATOM 1658 N N . PRO A 1 206 ? 17.597 17.046 -32.060 1.00 82.62 206 PRO A N 1
ATOM 1659 C CA . PRO A 1 206 ? 17.216 15.659 -32.301 1.00 82.62 206 PRO A CA 1
ATOM 1660 C C . PRO A 1 206 ? 16.569 15.059 -31.061 1.00 82.62 206 PRO A C 1
ATOM 1662 O O . PRO A 1 206 ? 16.859 15.468 -29.931 1.00 82.62 206 PRO A O 1
ATOM 1665 N N . LYS A 1 207 ? 15.732 14.050 -31.278 1.00 88.00 207 LYS A N 1
ATOM 1666 C CA . LYS A 1 207 ? 15.020 13.380 -30.195 1.00 88.00 207 LYS A CA 1
ATOM 1667 C C . LYS A 1 207 ? 15.981 12.505 -29.385 1.00 88.00 207 LYS A C 1
ATOM 1669 O O . LYS A 1 207 ? 16.772 11.748 -29.945 1.00 88.00 207 LYS A O 1
ATOM 1674 N N . GLY A 1 208 ? 15.908 12.603 -28.060 1.00 87.88 208 GLY A N 1
ATOM 1675 C CA . GLY A 1 208 ? 16.587 11.678 -27.152 1.00 87.88 208 GLY A CA 1
ATOM 1676 C C . GLY A 1 208 ? 15.818 10.366 -27.085 1.00 87.88 208 GLY A C 1
ATOM 1677 O O . GLY A 1 208 ? 14.592 10.388 -27.109 1.00 87.88 208 GLY A O 1
ATOM 1678 N N . VAL A 1 209 ? 16.503 9.226 -26.998 1.00 88.19 209 VAL A N 1
ATOM 1679 C CA . VAL A 1 209 ? 15.848 7.912 -26.913 1.00 88.19 209 VAL A CA 1
ATOM 1680 C C . VAL A 1 209 ? 16.511 7.072 -25.831 1.00 88.19 209 VAL A C 1
ATOM 1682 O O . VAL A 1 209 ? 17.734 6.940 -25.809 1.00 88.19 209 VAL A O 1
ATOM 1685 N N . ALA A 1 210 ? 15.702 6.459 -24.970 1.00 87.81 210 ALA A N 1
ATOM 1686 C CA . ALA A 1 210 ? 16.150 5.433 -24.034 1.00 87.81 210 ALA A CA 1
ATOM 1687 C C . ALA A 1 210 ? 15.244 4.201 -24.106 1.00 87.81 210 ALA A C 1
ATOM 1689 O O . ALA A 1 210 ? 14.058 4.299 -24.417 1.00 87.81 210 ALA A O 1
ATOM 1690 N N . LYS A 1 211 ? 15.828 3.026 -23.851 1.00 89.50 211 LYS A N 1
ATOM 1691 C CA . LYS A 1 211 ? 15.146 1.727 -23.883 1.00 89.50 211 LYS A CA 1
ATOM 1692 C C . LYS A 1 211 ? 15.487 0.938 -22.624 1.00 89.50 211 LYS A C 1
ATOM 1694 O O . LYS A 1 211 ? 16.656 0.837 -22.259 1.00 89.50 211 LYS A O 1
ATOM 1699 N N . LEU A 1 212 ? 14.475 0.350 -22.005 1.00 88.75 212 LEU A N 1
ATOM 1700 C CA . LEU A 1 212 ? 14.574 -0.556 -20.872 1.00 88.75 212 LEU A CA 1
ATOM 1701 C C . LEU A 1 212 ? 14.034 -1.921 -21.301 1.00 88.75 212 LEU A C 1
ATOM 1703 O O . LEU A 1 212 ? 12.903 -2.031 -21.769 1.00 88.75 212 LEU A O 1
ATOM 1707 N N . TYR A 1 213 ? 14.855 -2.957 -21.152 1.00 89.81 213 TYR A N 1
ATOM 1708 C CA . TYR A 1 213 ? 14.434 -4.342 -21.339 1.00 89.81 213 TYR A CA 1
ATOM 1709 C C . TYR A 1 213 ? 14.016 -4.925 -19.994 1.00 89.81 213 TYR A C 1
ATOM 1711 O O . TYR A 1 213 ? 14.816 -4.929 -19.052 1.00 89.81 213 TYR A O 1
ATOM 1719 N N . ILE A 1 214 ? 12.786 -5.426 -19.932 1.00 92.81 214 ILE A N 1
ATOM 1720 C CA . ILE A 1 214 ? 12.241 -6.121 -18.768 1.00 92.81 214 ILE A CA 1
ATOM 1721 C C . ILE A 1 214 ? 11.846 -7.547 -19.145 1.00 92.81 214 ILE A C 1
ATOM 1723 O O . ILE A 1 214 ? 11.363 -7.805 -20.248 1.00 92.81 214 ILE A O 1
ATOM 1727 N N . ARG A 1 215 ? 12.029 -8.468 -18.203 1.00 92.44 215 ARG A N 1
ATOM 1728 C CA . ARG A 1 215 ? 11.570 -9.851 -18.283 1.00 92.44 215 ARG A CA 1
ATOM 1729 C C . ARG A 1 215 ? 10.622 -10.130 -17.123 1.00 92.44 215 ARG A C 1
ATOM 1731 O O . ARG A 1 215 ? 10.939 -9.865 -15.967 1.00 92.44 215 ARG A O 1
ATOM 1738 N N . THR A 1 216 ? 9.452 -10.658 -17.422 1.00 93.62 216 THR A N 1
ATOM 1739 C CA . THR A 1 216 ? 8.457 -11.056 -16.437 1.00 93.62 216 THR A CA 1
ATOM 1740 C C . THR A 1 216 ? 8.916 -12.320 -15.719 1.00 93.62 216 THR A C 1
ATOM 1742 O O . THR A 1 216 ? 9.288 -13.312 -16.347 1.00 93.62 216 THR A O 1
ATOM 1745 N N . ASN A 1 217 ? 8.884 -12.284 -14.391 1.00 93.31 217 ASN A N 1
ATOM 1746 C CA . ASN A 1 217 ? 9.173 -13.437 -13.556 1.00 93.31 217 ASN A CA 1
ATOM 1747 C C . ASN A 1 217 ? 8.038 -14.466 -13.634 1.00 93.31 217 ASN A C 1
ATOM 1749 O O . ASN A 1 217 ? 6.859 -14.099 -13.599 1.00 93.31 217 ASN A O 1
ATOM 1753 N N . ILE A 1 218 ? 8.378 -15.753 -13.710 1.00 92.56 218 ILE A N 1
ATOM 1754 C CA . ILE A 1 218 ? 7.379 -16.823 -13.763 1.00 92.56 218 ILE A CA 1
ATOM 1755 C C . ILE A 1 218 ? 7.100 -17.290 -12.331 1.00 92.56 218 ILE A C 1
ATOM 1757 O O . ILE A 1 218 ? 8.017 -17.777 -11.676 1.00 92.56 218 ILE A O 1
ATOM 1761 N N . PRO A 1 219 ? 5.853 -17.209 -11.837 1.00 93.56 219 PRO A N 1
ATOM 1762 C CA . PRO A 1 219 ? 5.562 -17.573 -10.458 1.00 93.56 219 PRO A CA 1
ATOM 1763 C C . PRO A 1 219 ? 5.743 -19.085 -10.202 1.00 93.56 219 PRO A C 1
ATOM 1765 O O . PRO A 1 219 ? 5.652 -19.899 -11.134 1.00 93.56 219 PRO A O 1
ATOM 1768 N N . PRO A 1 220 ? 5.940 -19.502 -8.934 1.00 96.38 220 PRO A N 1
ATOM 1769 C CA . PRO A 1 220 ? 6.110 -20.904 -8.563 1.00 96.38 220 PRO A CA 1
ATOM 1770 C C . PRO A 1 220 ? 5.006 -21.817 -9.104 1.00 96.38 220 PRO A C 1
ATOM 1772 O O . PRO A 1 220 ? 3.817 -21.503 -9.024 1.00 96.38 220 PRO A O 1
ATOM 1775 N N . LYS A 1 221 ? 5.371 -23.007 -9.597 1.00 96.75 221 LYS A N 1
ATOM 1776 C CA . LYS A 1 221 ? 4.381 -24.003 -10.032 1.00 96.75 221 LYS A CA 1
ATOM 1777 C C . LYS A 1 221 ? 3.511 -24.417 -8.845 1.00 96.75 221 LYS A C 1
ATOM 1779 O O . LYS A 1 221 ? 4.066 -24.739 -7.788 1.00 96.75 221 LYS A O 1
ATOM 1784 N N . PRO A 1 222 ? 2.178 -24.462 -9.027 1.00 96.31 222 PRO A N 1
ATOM 1785 C CA . PRO A 1 222 ? 1.258 -24.750 -7.942 1.00 96.31 222 PRO A CA 1
ATOM 1786 C C . PRO A 1 222 ? 1.511 -26.148 -7.379 1.00 96.31 222 PRO A C 1
ATOM 1788 O O . PRO A 1 222 ? 1.460 -27.146 -8.102 1.00 96.31 222 PRO A O 1
ATOM 1791 N N . GLY A 1 223 ? 1.792 -26.194 -6.079 1.00 96.50 223 GLY A N 1
ATOM 1792 C CA . GLY A 1 223 ? 1.839 -27.419 -5.293 1.00 96.50 223 GLY A CA 1
ATOM 1793 C C . GLY A 1 223 ? 0.473 -27.755 -4.694 1.00 96.50 223 GLY A C 1
ATOM 1794 O O . GLY A 1 223 ? -0.581 -27.449 -5.247 1.00 96.50 223 GLY A O 1
ATOM 1795 N N . THR A 1 224 ? 0.492 -28.379 -3.522 1.00 97.38 224 THR A N 1
ATOM 1796 C CA . THR A 1 224 ? -0.693 -28.666 -2.712 1.00 97.38 224 THR A CA 1
ATOM 1797 C C . THR A 1 224 ? -0.571 -28.009 -1.344 1.00 97.38 224 THR A C 1
ATOM 1799 O O . THR A 1 224 ? 0.483 -28.102 -0.707 1.00 97.38 224 THR A O 1
ATOM 1802 N N . CYS A 1 225 ? -1.667 -27.411 -0.881 1.00 97.69 225 CYS A N 1
ATOM 1803 C CA . CYS A 1 225 ? -1.839 -26.927 0.483 1.00 97.69 225 CYS A CA 1
ATOM 1804 C C . CYS A 1 225 ? -2.927 -27.751 1.167 1.00 97.69 225 CYS A C 1
ATOM 1806 O O . CYS A 1 225 ? -4.027 -27.881 0.631 1.00 97.69 225 CYS A O 1
ATOM 1808 N N . THR A 1 226 ? -2.622 -28.339 2.321 1.00 97.88 226 THR A N 1
ATOM 1809 C CA . THR A 1 226 ? -3.575 -29.180 3.058 1.00 97.88 226 THR A CA 1
ATOM 1810 C C . THR A 1 226 ? -3.817 -28.626 4.448 1.00 97.88 226 THR A C 1
ATOM 1812 O O . THR A 1 226 ? -2.865 -28.451 5.213 1.00 97.88 226 THR A O 1
ATOM 1815 N N . LEU A 1 227 ? -5.091 -28.420 4.772 1.00 97.69 227 LEU A N 1
ATOM 1816 C CA . LEU A 1 227 ? -5.563 -27.980 6.076 1.00 97.69 227 LEU A CA 1
ATOM 1817 C C . LEU A 1 227 ? -6.003 -29.187 6.922 1.00 97.69 227 LEU A C 1
ATOM 1819 O O . LEU A 1 227 ? -6.654 -30.098 6.412 1.00 97.69 227 LEU A O 1
ATOM 1823 N N . ASN A 1 228 ? -5.652 -29.206 8.210 1.00 97.56 228 ASN A N 1
ATOM 1824 C CA . ASN A 1 228 ? -5.975 -30.316 9.120 1.00 97.56 228 ASN A CA 1
ATOM 1825 C C . ASN A 1 228 ? -7.473 -30.438 9.473 1.00 97.56 228 ASN A C 1
ATOM 1827 O O . ASN A 1 228 ? -7.952 -31.547 9.707 1.00 97.56 228 ASN A O 1
ATOM 1831 N N . SER A 1 229 ? -8.201 -29.322 9.536 1.00 97.06 229 SER A N 1
ATOM 1832 C CA . SER A 1 229 ? -9.635 -29.253 9.842 1.00 97.06 229 SER A CA 1
ATOM 1833 C C . SER A 1 229 ? -10.244 -27.990 9.236 1.00 97.06 229 SER A C 1
ATOM 1835 O O . SER A 1 229 ? -9.594 -26.951 9.215 1.00 97.06 229 SER A O 1
ATOM 1837 N N . ASN A 1 230 ? -11.504 -28.049 8.807 1.00 96.88 230 ASN A N 1
ATOM 1838 C CA . ASN A 1 230 ? -12.266 -26.890 8.325 1.00 96.88 230 ASN A CA 1
ATOM 1839 C C . ASN A 1 230 ? -13.320 -26.388 9.327 1.00 96.88 230 ASN A C 1
ATOM 1841 O O . ASN A 1 230 ? -14.077 -25.463 9.040 1.00 96.88 230 ASN A O 1
ATOM 1845 N N . THR A 1 231 ? -13.357 -26.967 10.526 1.00 97.69 231 THR A N 1
ATOM 1846 C CA . THR A 1 231 ? -14.210 -26.502 11.624 1.00 97.69 231 THR A CA 1
ATOM 1847 C C . THR A 1 231 ? -13.428 -26.440 12.925 1.00 97.69 231 THR A C 1
ATOM 1849 O O . THR A 1 231 ? -12.568 -27.293 13.165 1.00 97.69 231 THR A O 1
ATOM 1852 N N . GLY A 1 232 ? -13.743 -25.472 13.783 1.00 96.81 232 GLY A N 1
ATOM 1853 C CA . GLY A 1 232 ? -13.117 -25.357 15.098 1.00 96.81 232 GLY A CA 1
ATOM 1854 C C . GLY A 1 232 ? -13.820 -24.374 16.030 1.00 96.81 232 GLY A C 1
ATOM 1855 O O . GLY A 1 232 ? -14.813 -23.743 15.678 1.00 96.81 232 GLY A O 1
ATOM 1856 N N . LEU A 1 233 ? -13.278 -24.248 17.234 1.00 96.50 233 LEU A N 1
ATOM 1857 C CA . LEU A 1 233 ? -13.630 -23.206 18.194 1.00 96.50 233 LEU A CA 1
ATOM 1858 C C . LEU A 1 233 ? -12.666 -22.029 18.033 1.00 96.50 233 LEU A C 1
ATOM 1860 O O . LEU A 1 233 ? -11.450 -22.232 18.011 1.00 96.50 233 LEU A O 1
ATOM 1864 N N . ALA A 1 234 ? -13.201 -20.812 17.938 1.00 93.88 234 ALA A N 1
ATOM 1865 C CA . ALA A 1 234 ? -12.404 -19.589 17.896 1.00 93.88 234 ALA A CA 1
ATOM 1866 C C . ALA A 1 234 ? -11.495 -19.486 19.131 1.00 93.88 234 ALA A C 1
ATOM 1868 O O . ALA A 1 234 ? -11.859 -19.968 20.206 1.00 93.88 234 ALA A O 1
ATOM 1869 N N . THR A 1 235 ? -10.315 -18.880 18.975 1.00 90.25 235 THR A N 1
ATOM 1870 C CA . THR A 1 235 ? -9.270 -18.726 20.015 1.00 90.25 235 THR A CA 1
ATOM 1871 C C . THR A 1 235 ? -8.595 -20.034 20.462 1.00 90.25 235 THR A C 1
ATOM 1873 O O . THR A 1 235 ? -7.406 -20.034 20.757 1.00 90.25 235 THR A O 1
ATOM 1876 N N . ILE A 1 236 ? -9.320 -21.154 20.476 1.00 92.25 236 ILE A N 1
ATOM 1877 C CA . ILE A 1 236 ? -8.876 -22.426 21.065 1.00 92.25 236 ILE A CA 1
ATOM 1878 C C . ILE A 1 236 ? -8.307 -23.380 20.013 1.00 92.25 236 ILE A C 1
ATOM 1880 O O . ILE A 1 236 ? -7.286 -24.029 20.239 1.00 92.25 236 ILE A O 1
ATOM 1884 N N . SER A 1 237 ? -8.985 -23.525 18.872 1.00 95.19 237 SER A N 1
ATOM 1885 C CA . SER A 1 237 ? -8.575 -24.480 17.839 1.00 95.19 237 SER A CA 1
ATOM 1886 C C . SER A 1 237 ? -7.380 -23.955 17.054 1.00 95.19 237 SER A C 1
ATOM 1888 O O . SER A 1 237 ? -7.461 -22.908 16.416 1.00 95.19 237 SER A O 1
ATOM 1890 N N . ILE A 1 238 ? -6.290 -24.725 17.074 1.00 95.56 238 ILE A N 1
ATOM 1891 C CA . ILE A 1 238 ? -5.096 -24.466 16.271 1.00 95.56 238 ILE A CA 1
ATOM 1892 C C . ILE A 1 238 ? -5.239 -25.214 14.945 1.00 95.56 238 ILE A C 1
ATOM 1894 O O . ILE A 1 238 ? -5.221 -26.449 14.884 1.00 95.56 238 ILE A O 1
ATOM 1898 N N . PHE A 1 239 ? -5.396 -24.448 13.876 1.00 97.31 239 PHE A N 1
ATOM 1899 C CA . PHE A 1 239 ? -5.390 -24.947 12.512 1.00 97.31 239 PHE A CA 1
ATOM 1900 C C . PHE A 1 239 ? -3.952 -25.127 12.045 1.00 97.31 239 PHE A C 1
ATOM 1902 O O . PHE A 1 239 ? -3.075 -24.349 12.411 1.00 97.31 239 PHE A O 1
ATOM 1909 N N . GLN A 1 240 ? -3.710 -26.154 11.236 1.00 97.56 240 GLN A N 1
ATOM 1910 C CA . GLN A 1 240 ? -2.393 -26.437 10.682 1.00 97.56 240 GLN A CA 1
ATOM 1911 C C . GLN A 1 240 ? -2.466 -26.535 9.160 1.00 97.56 240 GLN A C 1
ATOM 1913 O O . GLN A 1 240 ? -3.199 -27.371 8.623 1.00 97.56 240 GLN A O 1
ATOM 1918 N N . MET A 1 241 ? -1.686 -25.690 8.484 1.00 97.81 241 MET A N 1
ATOM 1919 C CA . MET A 1 241 ? -1.484 -25.699 7.037 1.00 97.81 241 MET A CA 1
ATOM 1920 C C . MET A 1 241 ? -0.160 -26.376 6.698 1.00 97.81 241 MET A C 1
ATOM 1922 O O . MET A 1 241 ? 0.876 -26.012 7.250 1.00 97.81 241 MET A O 1
ATOM 1926 N N . ASN A 1 242 ? -0.184 -27.315 5.753 1.00 98.12 242 ASN A N 1
ATOM 1927 C CA . ASN A 1 242 ? 1.022 -27.939 5.210 1.00 98.12 242 ASN A CA 1
ATOM 1928 C C . ASN A 1 242 ? 1.168 -27.646 3.716 1.00 98.12 242 ASN A C 1
ATOM 1930 O O . ASN A 1 242 ? 0.210 -27.803 2.959 1.00 98.12 242 ASN A O 1
ATOM 1934 N N . PHE A 1 243 ? 2.380 -27.286 3.301 1.00 98.31 243 PHE A N 1
ATOM 1935 C CA . PHE A 1 243 ? 2.751 -26.979 1.922 1.00 98.31 243 PHE A CA 1
ATOM 1936 C C . PHE A 1 243 ? 3.611 -28.112 1.348 1.00 98.31 243 PHE A C 1
ATOM 1938 O O . PHE A 1 243 ? 4.634 -28.482 1.926 1.00 98.31 243 PHE A O 1
ATOM 1945 N N . ALA A 1 244 ? 3.227 -28.659 0.193 1.00 97.75 244 ALA A N 1
ATOM 1946 C CA . ALA A 1 244 ? 3.965 -29.741 -0.460 1.00 97.75 244 ALA A CA 1
ATOM 1947 C C . ALA A 1 244 ? 3.962 -29.611 -1.988 1.00 97.75 244 ALA A C 1
ATOM 1949 O O . ALA A 1 244 ? 3.014 -29.100 -2.571 1.00 97.75 244 ALA A O 1
ATOM 1950 N N . GLY A 1 245 ? 5.016 -30.101 -2.646 1.00 96.88 245 GLY A N 1
ATOM 1951 C CA . GLY A 1 245 ? 5.070 -30.199 -4.112 1.00 96.88 245 GLY A CA 1
ATOM 1952 C C . GLY A 1 245 ? 5.267 -28.879 -4.867 1.00 96.88 245 GLY A C 1
ATOM 1953 O O . GLY A 1 245 ? 5.130 -28.872 -6.085 1.00 96.88 245 GLY A O 1
ATOM 1954 N N . TRP A 1 246 ? 5.590 -27.787 -4.172 1.00 97.62 246 TRP A N 1
ATOM 1955 C CA . TRP A 1 246 ? 5.900 -26.493 -4.781 1.00 97.62 246 TRP A CA 1
ATOM 1956 C C . TRP A 1 246 ? 7.292 -26.497 -5.418 1.00 97.62 246 TRP A C 1
ATOM 1958 O O . TRP A 1 246 ? 8.238 -27.055 -4.857 1.00 97.62 246 TRP A O 1
ATOM 1968 N N . SER A 1 247 ? 7.425 -25.863 -6.581 1.00 97.06 247 SER A N 1
ATOM 1969 C CA . SER A 1 247 ? 8.707 -25.732 -7.278 1.00 97.06 247 SER A CA 1
ATOM 1970 C C . SER A 1 247 ? 8.726 -24.501 -8.167 1.00 97.06 247 SER A C 1
ATOM 1972 O O . SER A 1 247 ? 7.755 -24.255 -8.880 1.00 97.06 247 SER A O 1
ATOM 1974 N N . ASP A 1 248 ? 9.847 -23.799 -8.200 1.00 95.88 248 ASP A N 1
ATOM 1975 C CA . ASP A 1 248 ? 10.059 -22.682 -9.111 1.00 95.88 248 ASP A CA 1
ATOM 1976 C C . ASP A 1 248 ? 10.384 -23.169 -10.545 1.00 95.88 248 ASP A C 1
ATOM 1978 O O . ASP A 1 248 ? 11.236 -24.056 -10.696 1.00 95.88 248 ASP A O 1
ATOM 1982 N N . PRO A 1 249 ? 9.713 -22.665 -11.601 1.00 92.94 249 PRO A N 1
ATOM 1983 C CA . PRO A 1 249 ? 9.999 -23.033 -12.992 1.00 92.94 249 PRO A CA 1
ATOM 1984 C C . PRO A 1 249 ? 11.434 -22.739 -13.438 1.00 92.94 249 PRO A C 1
ATOM 1986 O O . PRO A 1 249 ? 11.989 -23.535 -14.201 1.00 92.94 249 PRO A O 1
ATOM 1989 N N . ASP A 1 250 ? 12.023 -21.652 -12.939 1.00 89.62 250 ASP A N 1
ATOM 1990 C CA . ASP A 1 250 ? 13.382 -21.206 -13.256 1.00 89.62 250 ASP A CA 1
ATOM 1991 C C . ASP A 1 250 ? 14.435 -21.873 -12.348 1.00 89.62 250 ASP A C 1
ATOM 1993 O O . ASP A 1 250 ? 15.641 -21.679 -12.511 1.00 89.62 250 ASP A O 1
ATOM 1997 N N . GLY A 1 251 ? 14.000 -22.708 -11.397 1.00 89.81 251 GLY A N 1
ATOM 1998 C CA . GLY A 1 251 ? 14.868 -23.398 -10.445 1.00 89.81 251 GLY A CA 1
ATOM 1999 C C . GLY A 1 251 ? 15.373 -22.512 -9.303 1.00 89.81 251 GLY A C 1
ATOM 2000 O O . GLY A 1 251 ? 16.339 -22.890 -8.630 1.00 89.81 251 GLY A O 1
ATOM 2001 N N . ARG A 1 252 ? 14.738 -21.358 -9.069 1.00 90.25 252 ARG A N 1
ATOM 2002 C CA . ARG A 1 252 ? 15.030 -20.460 -7.946 1.00 90.25 252 ARG A CA 1
ATOM 2003 C C . ARG A 1 252 ? 14.559 -21.050 -6.618 1.00 90.25 252 ARG A C 1
ATOM 2005 O O . ARG A 1 252 ? 13.773 -22.000 -6.558 1.00 90.25 252 ARG A O 1
ATOM 2012 N N . LYS A 1 253 ? 15.067 -20.505 -5.510 1.00 94.06 253 LYS A N 1
ATOM 2013 C CA . LYS A 1 253 ? 14.618 -20.919 -4.175 1.00 94.06 253 LYS A CA 1
ATOM 2014 C C . LYS A 1 253 ? 13.265 -20.291 -3.858 1.00 94.06 253 LYS A C 1
ATOM 2016 O O . LYS A 1 253 ? 13.040 -19.121 -4.136 1.00 94.06 253 LYS A O 1
ATOM 2021 N N . LEU A 1 254 ? 12.399 -21.069 -3.217 1.00 95.75 254 LEU A N 1
ATOM 2022 C CA . LEU A 1 254 ? 11.170 -20.561 -2.612 1.00 95.75 254 LEU A CA 1
ATOM 2023 C C . LEU A 1 254 ? 11.523 -19.891 -1.282 1.00 95.75 254 LEU A C 1
ATOM 2025 O O . LEU A 1 254 ? 12.278 -20.472 -0.493 1.00 95.75 254 LEU A O 1
ATOM 2029 N N . GLN A 1 255 ? 11.014 -18.683 -1.055 1.00 92.56 255 GLN A N 1
ATOM 2030 C CA . GLN A 1 255 ? 11.401 -17.848 0.085 1.00 92.56 255 GLN A CA 1
ATOM 2031 C C . GLN A 1 255 ? 10.254 -17.616 1.071 1.00 92.56 255 GLN A C 1
ATOM 2033 O O . GLN A 1 255 ? 10.515 -17.444 2.261 1.00 92.56 255 GLN A O 1
ATOM 2038 N N . ASP A 1 256 ? 9.005 -17.654 0.613 1.00 94.38 256 ASP A N 1
ATOM 2039 C CA . ASP A 1 256 ? 7.852 -17.337 1.453 1.00 94.38 256 ASP A CA 1
ATOM 2040 C C . ASP A 1 256 ? 6.706 -18.328 1.224 1.00 94.38 256 ASP A C 1
ATOM 2042 O O . ASP A 1 256 ? 6.344 -18.621 0.086 1.00 94.38 256 ASP A O 1
ATOM 2046 N N . PHE A 1 257 ? 6.162 -18.854 2.317 1.00 96.44 257 PHE A N 1
ATOM 2047 C CA . PHE A 1 257 ? 5.014 -19.750 2.394 1.00 96.44 257 PHE A CA 1
ATOM 2048 C C . PHE A 1 257 ? 3.966 -19.083 3.279 1.00 96.44 257 PHE A C 1
ATOM 2050 O O . PHE A 1 257 ? 3.890 -19.317 4.487 1.00 96.44 257 PHE A O 1
ATOM 2057 N N . SER A 1 258 ? 3.161 -18.228 2.667 1.00 96.06 258 SER A N 1
ATOM 2058 C CA . SER A 1 258 ? 2.217 -17.373 3.367 1.00 96.06 258 SER A CA 1
ATOM 2059 C C . SER A 1 258 ? 0.815 -17.983 3.422 1.00 96.06 258 SER A C 1
ATOM 2061 O O . SER A 1 258 ? 0.382 -18.748 2.552 1.00 96.06 258 SER A O 1
ATOM 2063 N N . VAL A 1 259 ? 0.078 -17.650 4.480 1.00 96.81 259 VAL A N 1
ATOM 2064 C CA . VAL A 1 259 ? -1.323 -18.040 4.677 1.00 96.81 259 VAL A CA 1
ATOM 2065 C C . VAL A 1 259 ? -2.156 -16.776 4.823 1.00 96.81 259 VAL A C 1
ATOM 2067 O O . VAL A 1 259 ? -1.855 -15.920 5.656 1.00 96.81 259 VAL A O 1
ATOM 2070 N N . TYR A 1 260 ? -3.237 -16.687 4.053 1.00 95.50 260 TYR A N 1
ATOM 2071 C CA . TYR A 1 260 ? -4.194 -15.586 4.112 1.00 95.50 260 TYR A CA 1
ATOM 2072 C C . TYR A 1 260 ? -5.578 -16.092 4.514 1.00 95.50 260 TYR A C 1
ATOM 2074 O O . TYR A 1 260 ? -5.975 -17.206 4.166 1.00 95.50 260 TYR A O 1
ATOM 2082 N N . SER A 1 261 ? -6.354 -15.243 5.186 1.00 95.25 261 SER A N 1
ATOM 2083 C CA . SER A 1 261 ? -7.794 -15.452 5.356 1.00 95.25 261 SER A CA 1
ATOM 2084 C C . SER A 1 261 ? -8.600 -14.296 4.792 1.00 95.25 261 SER A C 1
ATOM 2086 O O . SER A 1 261 ? -8.250 -13.133 4.966 1.00 95.25 261 SER A O 1
ATOM 2088 N N . PHE A 1 262 ? -9.714 -14.616 4.138 1.00 94.69 262 PHE A N 1
ATOM 2089 C CA . PHE A 1 262 ? -10.763 -13.654 3.844 1.00 94.69 262 PHE A CA 1
ATOM 2090 C C . PHE A 1 262 ? -11.870 -13.787 4.880 1.00 94.69 262 PHE A C 1
ATOM 2092 O O . PHE A 1 262 ? -12.644 -14.745 4.845 1.00 94.69 262 PHE A O 1
ATOM 2099 N N . TYR A 1 263 ? -11.964 -12.804 5.768 1.00 90.62 263 TYR A N 1
ATOM 2100 C CA . TYR A 1 263 ? -12.971 -12.723 6.819 1.00 90.62 263 TYR A CA 1
ATOM 2101 C C . TYR A 1 263 ? -13.786 -11.442 6.636 1.00 90.62 263 TYR A C 1
ATOM 2103 O O . TYR A 1 263 ? -13.227 -10.360 6.463 1.00 90.62 263 TYR A O 1
ATOM 2111 N N . LYS A 1 264 ? -15.122 -11.561 6.613 1.00 87.06 264 LYS A N 1
ATOM 2112 C CA . LYS A 1 264 ? -16.053 -10.435 6.371 1.00 87.06 264 LYS A CA 1
ATOM 2113 C C . LYS A 1 264 ? -15.698 -9.593 5.129 1.00 87.06 264 LYS A C 1
ATOM 2115 O O . LYS A 1 264 ? -15.753 -8.368 5.156 1.00 87.06 264 LYS A O 1
ATOM 2120 N N . GLY A 1 265 ? -15.315 -10.264 4.039 1.00 85.19 265 GLY A N 1
ATOM 2121 C CA . GLY A 1 265 ? -14.970 -9.622 2.764 1.00 85.19 265 GLY A CA 1
ATOM 2122 C C . GLY A 1 265 ? -13.582 -8.976 2.719 1.00 85.19 265 GLY A C 1
ATOM 2123 O O . GLY A 1 265 ? -13.285 -8.271 1.762 1.00 85.19 265 GLY A O 1
ATOM 2124 N N . ARG A 1 266 ? -12.728 -9.203 3.724 1.00 84.12 266 ARG A N 1
ATOM 2125 C CA . ARG A 1 266 ? -11.400 -8.584 3.827 1.00 84.12 266 ARG A CA 1
ATOM 2126 C C . ARG A 1 266 ? -10.306 -9.632 3.921 1.00 84.12 266 ARG A C 1
ATOM 2128 O O . ARG A 1 266 ? -10.455 -10.578 4.688 1.00 84.12 266 ARG A O 1
ATOM 2135 N N . LYS A 1 267 ? -9.219 -9.427 3.176 1.00 89.75 267 LYS A N 1
ATOM 2136 C CA . LYS A 1 267 ? -8.003 -10.245 3.232 1.00 89.75 267 LYS A CA 1
ATOM 2137 C C . LYS A 1 267 ? -7.162 -9.848 4.452 1.00 89.75 267 LYS A C 1
ATOM 2139 O O . LYS A 1 267 ? -6.979 -8.657 4.709 1.00 89.75 267 LYS A O 1
ATOM 2144 N N . TYR A 1 268 ? -6.680 -10.846 5.181 1.00 89.00 268 TYR A N 1
ATOM 2145 C CA . TYR A 1 268 ? -5.797 -10.725 6.335 1.00 89.00 268 TYR A CA 1
ATOM 2146 C C . TYR A 1 268 ? -4.638 -11.694 6.188 1.00 89.00 268 TYR A C 1
ATOM 2148 O O . TYR A 1 268 ? -4.839 -12.865 5.848 1.00 89.00 268 TYR A O 1
ATOM 2156 N N . HIS A 1 269 ? -3.438 -11.209 6.472 1.00 90.62 269 HIS A N 1
ATOM 2157 C CA . HIS A 1 269 ? -2.251 -12.037 6.535 1.00 90.62 269 HIS A CA 1
ATOM 2158 C C . HIS A 1 269 ? -2.196 -12.738 7.888 1.00 90.62 269 HIS A C 1
ATOM 2160 O O . HIS A 1 269 ? -2.337 -12.104 8.933 1.00 90.62 269 HIS A O 1
ATOM 2166 N N . ILE A 1 270 ? -2.073 -14.062 7.856 1.00 92.19 270 ILE A N 1
ATOM 2167 C CA . ILE A 1 270 ? -2.028 -14.910 9.049 1.00 92.19 270 ILE A CA 1
ATOM 2168 C C . ILE A 1 270 ? -0.580 -15.284 9.344 1.00 92.19 270 ILE A C 1
ATOM 2170 O O . ILE A 1 270 ? -0.115 -15.192 10.478 1.00 92.19 270 ILE A O 1
ATOM 2174 N N . HIS A 1 271 ? 0.135 -15.734 8.321 1.00 93.44 271 HIS A N 1
ATOM 2175 C CA . HIS A 1 271 ? 1.505 -16.196 8.448 1.00 93.44 271 HIS A CA 1
ATOM 2176 C C . HIS A 1 271 ? 2.288 -15.873 7.192 1.00 93.44 271 HIS A C 1
ATOM 2178 O O . HIS A 1 271 ? 1.726 -15.954 6.103 1.00 93.44 271 HIS A O 1
ATOM 2184 N N . TYR A 1 272 ? 3.579 -15.631 7.377 1.00 92.06 272 TYR A N 1
ATOM 2185 C CA . TYR A 1 272 ? 4.579 -15.473 6.338 1.00 92.06 272 TYR A CA 1
ATOM 2186 C C . TYR A 1 272 ? 5.903 -16.104 6.806 1.00 92.06 272 TYR A C 1
ATOM 2188 O O . TYR A 1 272 ? 6.138 -16.286 8.008 1.00 92.06 272 TYR A O 1
ATOM 2196 N N . GLY A 1 273 ? 6.771 -16.451 5.859 1.00 92.06 273 GLY A N 1
ATOM 2197 C CA . GLY A 1 273 ? 8.116 -16.971 6.085 1.00 92.06 273 GLY A CA 1
ATOM 2198 C C . GLY A 1 273 ? 8.386 -18.327 5.429 1.00 92.06 273 GLY A C 1
ATOM 2199 O O . GLY A 1 273 ? 7.590 -18.880 4.684 1.00 92.06 273 GLY A O 1
ATOM 2200 N N . VAL A 1 274 ? 9.547 -18.913 5.724 1.00 94.00 274 VAL A N 1
ATOM 2201 C CA . VAL A 1 274 ? 10.054 -20.127 5.043 1.00 94.00 274 VAL A CA 1
ATOM 2202 C C . VAL A 1 274 ? 9.458 -21.455 5.547 1.00 94.00 274 VAL A C 1
ATOM 2204 O O . VAL A 1 274 ? 9.889 -22.530 5.124 1.00 94.00 274 VAL A O 1
ATOM 2207 N N . LYS A 1 275 ? 8.529 -21.429 6.512 1.00 94.56 275 LYS A N 1
ATOM 2208 C CA . LYS A 1 275 ? 8.006 -22.650 7.146 1.00 94.56 275 LYS A CA 1
ATOM 2209 C C . LYS A 1 275 ? 6.931 -23.292 6.270 1.00 94.56 275 LYS A C 1
ATOM 2211 O O . LYS A 1 275 ? 5.895 -22.706 6.004 1.00 94.56 275 LYS A O 1
ATOM 2216 N N . THR A 1 276 ? 7.127 -24.559 5.915 1.00 95.50 276 THR A N 1
ATOM 2217 C CA . THR A 1 276 ? 6.161 -25.341 5.121 1.00 95.50 276 THR A CA 1
ATOM 2218 C C . THR A 1 276 ? 5.080 -26.033 5.957 1.00 95.50 276 THR A C 1
ATOM 2220 O O . THR A 1 276 ? 4.226 -26.725 5.406 1.00 95.50 276 THR A O 1
ATOM 2223 N N . SER A 1 277 ? 5.115 -25.871 7.279 1.00 96.56 277 SER A N 1
ATOM 2224 C CA . SER A 1 277 ? 4.088 -26.324 8.218 1.00 96.56 277 SER A CA 1
ATOM 2225 C C . SER A 1 277 ? 3.813 -25.186 9.186 1.00 96.56 277 SER A C 1
ATOM 2227 O O . SER A 1 277 ? 4.719 -24.750 9.903 1.00 96.56 277 SER A O 1
ATOM 2229 N N . VAL A 1 278 ? 2.576 -24.709 9.191 1.00 95.19 278 VAL A N 1
ATOM 2230 C CA . VAL A 1 278 ? 2.189 -23.458 9.839 1.00 95.19 278 VAL A CA 1
ATOM 2231 C C . VAL A 1 278 ? 0.982 -23.696 10.723 1.00 95.19 278 VAL A C 1
ATOM 2233 O O . VAL A 1 278 ? -0.032 -24.205 10.252 1.00 95.19 278 VAL A O 1
ATOM 2236 N N . ASP A 1 279 ? 1.093 -23.282 11.979 1.00 95.69 279 ASP A N 1
ATOM 2237 C CA . ASP A 1 279 ? -0.008 -23.272 12.935 1.00 95.69 279 ASP A CA 1
ATOM 2238 C C . ASP A 1 279 ? -0.641 -21.872 12.960 1.00 95.69 279 ASP A C 1
ATOM 2240 O O . ASP A 1 279 ? 0.084 -20.876 12.921 1.00 95.69 279 ASP A O 1
ATOM 2244 N N . PHE A 1 280 ? -1.969 -21.783 13.038 1.00 96.19 280 PHE A N 1
ATOM 2245 C CA . PHE A 1 280 ? -2.683 -20.510 13.135 1.00 96.19 280 PHE A CA 1
ATOM 2246 C C . PHE A 1 280 ? -4.056 -20.629 13.810 1.00 96.19 280 PHE A C 1
ATOM 2248 O O . PHE A 1 280 ? -4.623 -21.717 13.927 1.00 96.19 280 PHE A O 1
ATOM 2255 N N . ILE A 1 281 ? -4.594 -19.493 14.251 1.00 95.69 281 ILE A N 1
ATOM 2256 C CA . ILE A 1 281 ? -5.894 -19.353 14.918 1.00 95.69 281 ILE A CA 1
ATOM 2257 C C . ILE A 1 281 ? -6.771 -18.399 14.103 1.00 95.69 281 ILE A C 1
ATOM 2259 O O . ILE A 1 281 ? -6.284 -17.443 13.503 1.00 95.69 281 ILE A O 1
ATOM 2263 N N . LEU A 1 282 ? -8.079 -18.664 14.078 1.00 95.62 282 LEU A N 1
ATOM 2264 C CA . LEU A 1 282 ? -9.063 -17.848 13.367 1.00 95.62 282 LEU A CA 1
ATOM 2265 C C . LEU A 1 282 ? -10.116 -17.265 14.328 1.00 95.62 282 LEU A C 1
ATOM 2267 O O . LEU A 1 282 ? -10.523 -17.955 15.271 1.00 95.62 282 LEU A O 1
ATOM 2271 N N . PRO A 1 283 ? -10.598 -16.031 14.072 1.00 94.50 283 PRO A N 1
ATOM 2272 C CA . PRO A 1 283 ? -11.684 -15.409 14.831 1.00 94.50 283 PRO A CA 1
ATOM 2273 C C . PRO A 1 283 ? -13.020 -16.113 14.561 1.00 94.50 283 PRO A C 1
ATOM 2275 O O . PRO A 1 283 ? -13.121 -16.836 13.573 1.00 94.50 283 PRO A O 1
ATOM 2278 N N . PRO A 1 284 ? -14.075 -15.898 15.368 1.00 94.81 284 PRO A N 1
ATOM 2279 C CA . PRO A 1 284 ? -15.377 -16.527 15.144 1.00 94.81 284 PRO A CA 1
ATOM 2280 C C . PRO A 1 284 ? -16.046 -16.046 13.843 1.00 94.81 284 PRO A C 1
ATOM 2282 O O . PRO A 1 284 ? -16.148 -14.841 13.573 1.00 94.81 284 PRO A O 1
ATOM 2285 N N . GLY A 1 285 ? -16.564 -16.997 13.063 1.00 94.88 285 GLY A N 1
ATOM 2286 C CA . GLY A 1 285 ? -17.293 -16.786 11.813 1.00 94.88 285 GLY A CA 1
ATOM 2287 C C . GLY A 1 285 ? -16.820 -17.698 10.679 1.00 94.88 285 GLY A C 1
ATOM 2288 O O . GLY A 1 285 ? -16.166 -18.711 10.901 1.00 94.88 285 GLY A O 1
ATOM 2289 N N . GLU A 1 286 ? -17.175 -17.343 9.446 1.00 96.50 286 GLU A N 1
ATOM 2290 C CA . GLU A 1 286 ? -16.696 -18.030 8.243 1.00 96.50 286 GLU A CA 1
ATOM 2291 C C . GLU A 1 286 ? -15.499 -17.274 7.656 1.00 96.50 286 GLU A C 1
ATOM 2293 O O . GLU A 1 286 ? -15.563 -16.057 7.452 1.00 96.50 286 GLU A O 1
ATOM 2298 N N . SER A 1 287 ? -14.413 -17.999 7.389 1.00 96.88 287 SER A N 1
ATOM 2299 C CA . SER A 1 287 ? -13.189 -17.473 6.785 1.00 96.88 287 SER A CA 1
ATOM 2300 C C . SER A 1 287 ? -12.791 -18.312 5.577 1.00 96.88 287 SER A C 1
ATOM 2302 O O . SER A 1 287 ? -12.675 -19.531 5.682 1.00 96.88 287 SER A O 1
ATOM 2304 N N . LYS A 1 288 ? -12.532 -17.680 4.431 1.00 97.88 288 LYS A N 1
ATOM 2305 C CA . LYS A 1 288 ? -11.954 -18.384 3.274 1.00 97.88 288 LYS A CA 1
ATOM 2306 C C . LYS A 1 288 ? -10.441 -18.393 3.408 1.00 97.88 288 LYS A C 1
ATOM 2308 O O . LYS A 1 288 ? -9.848 -17.319 3.480 1.00 97.88 288 LYS A O 1
ATOM 2313 N N . VAL A 1 289 ? -9.819 -19.564 3.447 1.00 97.88 289 VAL A N 1
ATOM 2314 C CA . VAL A 1 289 ? -8.371 -19.685 3.648 1.00 97.88 289 VAL A CA 1
ATOM 2315 C C . VAL A 1 289 ? -7.673 -19.894 2.310 1.00 97.88 289 VAL A C 1
ATOM 2317 O O . VAL A 1 289 ? -8.074 -20.738 1.506 1.00 97.88 289 VAL A O 1
ATOM 2320 N N . PHE A 1 290 ? -6.613 -19.124 2.094 1.00 97.81 290 PHE A N 1
ATOM 2321 C CA . PHE A 1 290 ? -5.744 -19.199 0.927 1.00 97.81 290 PHE A CA 1
ATOM 2322 C C . PHE A 1 290 ? -4.313 -19.460 1.383 1.00 97.81 290 PHE A C 1
ATOM 2324 O O . PHE A 1 290 ? -3.902 -19.027 2.461 1.00 97.81 290 PHE A O 1
ATOM 2331 N N . CYS A 1 291 ? -3.550 -20.152 0.551 1.00 97.19 291 CYS A N 1
ATOM 2332 C CA . CYS A 1 291 ? -2.110 -20.265 0.710 1.00 97.19 291 CYS A CA 1
ATOM 2333 C C . CYS A 1 291 ? -1.422 -19.574 -0.467 1.00 97.19 291 CYS A C 1
ATOM 2335 O O . CYS A 1 291 ? -1.937 -19.603 -1.584 1.00 97.19 291 CYS A O 1
ATOM 2337 N N . SER A 1 292 ? -0.272 -18.962 -0.221 1.00 96.50 292 SER A N 1
ATOM 2338 C CA . SER A 1 292 ? 0.553 -18.340 -1.251 1.00 96.50 292 SER A CA 1
ATOM 2339 C C . SER A 1 292 ? 1.989 -18.791 -1.088 1.00 96.50 292 SER A C 1
ATOM 2341 O O . SER A 1 292 ? 2.466 -18.957 0.033 1.00 96.50 292 SER A O 1
ATOM 2343 N N . VAL A 1 293 ? 2.672 -19.029 -2.201 1.00 97.00 293 VAL A N 1
ATOM 2344 C CA . VAL A 1 293 ? 4.100 -19.340 -2.190 1.00 97.00 293 VAL A CA 1
ATOM 2345 C C . VAL A 1 293 ? 4.818 -18.382 -3.116 1.00 97.00 293 VAL A C 1
ATOM 2347 O O . VAL A 1 293 ? 4.449 -18.288 -4.290 1.00 97.00 293 VAL A O 1
ATOM 2350 N N . LYS A 1 294 ? 5.837 -17.698 -2.583 1.00 94.88 294 LYS A N 1
ATOM 2351 C CA . LYS A 1 294 ? 6.685 -16.767 -3.330 1.00 94.88 294 LYS A CA 1
ATOM 2352 C C . LYS A 1 294 ? 8.083 -17.331 -3.556 1.00 94.88 294 LYS A C 1
ATOM 2354 O O . LYS A 1 294 ? 8.659 -18.001 -2.687 1.00 94.88 294 LYS A O 1
ATOM 2359 N N . ASP A 1 295 ? 8.632 -17.045 -4.726 1.00 93.88 295 ASP A N 1
ATOM 2360 C CA . ASP A 1 295 ? 10.045 -17.275 -5.017 1.00 93.88 295 ASP A CA 1
ATOM 2361 C C . ASP A 1 295 ? 10.950 -16.193 -4.392 1.00 93.88 295 ASP A C 1
ATOM 2363 O O . ASP A 1 295 ? 10.493 -15.275 -3.710 1.00 93.88 295 ASP A O 1
ATOM 2367 N N . GLU A 1 296 ? 12.259 -16.310 -4.614 1.00 91.00 296 GLU A N 1
ATOM 2368 C CA . GLU A 1 296 ? 13.256 -15.348 -4.131 1.00 91.00 296 GLU A CA 1
ATOM 2369 C C . GLU A 1 296 ? 13.155 -13.954 -4.771 1.00 91.00 296 GLU A C 1
ATOM 2371 O O . GLU A 1 296 ? 13.772 -13.013 -4.272 1.00 91.00 296 GLU A O 1
ATOM 2376 N N . ILE A 1 297 ? 12.416 -13.809 -5.876 1.00 88.31 297 ILE A N 1
ATOM 2377 C CA . ILE A 1 297 ? 12.205 -12.559 -6.623 1.00 88.31 297 ILE A CA 1
ATOM 2378 C C . ILE A 1 297 ? 10.855 -11.904 -6.287 1.00 88.31 297 ILE A C 1
ATOM 2380 O O . ILE A 1 297 ? 10.668 -10.716 -6.544 1.00 88.31 297 ILE A O 1
ATOM 2384 N N . GLY A 1 298 ? 9.970 -12.619 -5.599 1.00 88.69 298 GLY A N 1
ATOM 2385 C CA . GLY A 1 298 ? 8.683 -12.134 -5.117 1.00 88.69 298 GLY A CA 1
ATOM 2386 C C . GLY A 1 298 ? 7.485 -12.586 -5.951 1.00 88.69 298 GLY A C 1
ATOM 2387 O O . GLY A 1 298 ? 6.359 -12.322 -5.533 1.00 88.69 298 GLY A O 1
ATOM 2388 N N . ALA A 1 299 ? 7.672 -13.310 -7.065 1.00 90.88 299 ALA A N 1
ATOM 2389 C CA . ALA A 1 299 ? 6.520 -13.807 -7.813 1.00 90.88 299 ALA A CA 1
ATOM 2390 C C . ALA A 1 299 ? 5.792 -14.866 -6.991 1.00 90.88 299 ALA A C 1
ATOM 2392 O O . ALA A 1 299 ? 6.401 -15.778 -6.427 1.00 90.88 299 ALA A O 1
ATOM 2393 N N . ALA A 1 300 ? 4.471 -14.725 -6.928 1.00 93.06 300 ALA A N 1
ATOM 2394 C CA . ALA A 1 300 ? 3.625 -15.473 -6.020 1.00 93.06 300 ALA A CA 1
ATOM 2395 C C . ALA A 1 300 ? 2.589 -16.304 -6.777 1.00 93.06 300 ALA A C 1
ATOM 2397 O O . ALA A 1 300 ? 1.962 -15.828 -7.723 1.00 93.06 300 ALA A O 1
ATOM 2398 N N . THR A 1 301 ? 2.348 -17.522 -6.299 1.00 95.12 301 THR A N 1
ATOM 2399 C CA . THR A 1 301 ? 1.193 -18.328 -6.706 1.00 95.12 301 THR A CA 1
ATOM 2400 C C . THR A 1 301 ? 0.277 -18.525 -5.508 1.00 95.12 301 THR A C 1
ATOM 2402 O O . THR A 1 301 ? 0.670 -19.143 -4.519 1.00 95.12 301 THR A O 1
ATOM 2405 N N . GLU A 1 302 ? -0.957 -18.034 -5.621 1.00 95.69 302 GLU A N 1
ATOM 2406 C CA . GLU A 1 302 ? -1.989 -18.140 -4.588 1.00 95.69 302 GLU A CA 1
ATOM 2407 C C . GLU A 1 302 ? -3.021 -19.222 -4.940 1.00 95.69 302 GLU A C 1
ATOM 2409 O O . GLU A 1 302 ? -3.493 -19.306 -6.076 1.00 95.69 302 GLU A O 1
ATOM 2414 N N . LEU A 1 303 ? -3.396 -20.046 -3.959 1.00 97.00 303 LEU A N 1
ATOM 2415 C CA . LEU A 1 303 ? -4.406 -21.094 -4.090 1.00 97.00 303 LEU A CA 1
ATOM 2416 C C . LEU A 1 303 ? -5.458 -20.980 -2.986 1.00 97.00 303 LEU A C 1
ATOM 2418 O O . LEU A 1 303 ? -5.135 -20.875 -1.801 1.00 97.00 303 LEU A O 1
ATOM 2422 N N . PHE A 1 304 ? -6.729 -21.073 -3.377 1.00 97.69 304 PHE A N 1
ATOM 2423 C CA . PHE A 1 304 ? -7.827 -21.293 -2.438 1.00 97.69 304 PHE A CA 1
ATOM 2424 C C . PHE A 1 304 ? -7.727 -22.702 -1.846 1.00 97.69 304 PHE A C 1
ATOM 2426 O O . PHE A 1 304 ? -7.593 -23.674 -2.593 1.00 97.69 304 PHE A O 1
ATOM 2433 N N . VAL A 1 305 ? -7.805 -22.808 -0.519 1.00 97.44 305 VAL A N 1
ATOM 2434 C CA . VAL A 1 305 ? -7.682 -24.085 0.195 1.00 97.44 305 VAL A CA 1
ATOM 2435 C C . VAL A 1 305 ? -9.054 -24.615 0.600 1.00 97.44 305 VAL A C 1
ATOM 2437 O O . VAL A 1 305 ? -9.478 -25.649 0.091 1.00 97.44 305 VAL A O 1
ATOM 2440 N N . ASP A 1 306 ? -9.744 -23.925 1.511 1.00 97.75 306 ASP A N 1
ATOM 2441 C CA . ASP A 1 306 ? -11.080 -24.307 1.984 1.00 97.75 306 ASP A CA 1
ATOM 2442 C C . ASP A 1 306 ? -11.786 -23.123 2.678 1.00 97.75 306 ASP A C 1
ATOM 2444 O O . ASP A 1 306 ? -11.167 -22.100 2.996 1.00 97.75 306 ASP A O 1
ATOM 2448 N N . ASN A 1 307 ? -13.085 -23.271 2.943 1.00 97.69 307 ASN A N 1
ATOM 2449 C CA . ASN A 1 307 ? -13.839 -22.403 3.845 1.00 97.69 307 ASN A CA 1
ATOM 2450 C C . ASN A 1 307 ? -13.794 -22.990 5.259 1.00 97.69 307 ASN A C 1
ATOM 2452 O O . ASN A 1 307 ? -14.218 -24.123 5.482 1.00 97.69 307 ASN A O 1
ATOM 2456 N N . VAL A 1 308 ? -13.315 -22.206 6.220 1.00 97.94 308 VAL A N 1
ATOM 2457 C CA . VAL A 1 308 ? -13.201 -22.609 7.621 1.00 97.94 308 VAL A CA 1
ATOM 2458 C C . VAL A 1 308 ? -14.275 -21.918 8.446 1.00 97.94 308 VAL A C 1
ATOM 2460 O O . VAL A 1 308 ? -14.430 -20.698 8.374 1.00 97.94 308 VAL A O 1
ATOM 2463 N N . VAL A 1 309 ? -15.005 -22.697 9.244 1.00 97.88 309 VAL A N 1
ATOM 2464 C CA . VAL A 1 309 ? -16.050 -22.190 10.140 1.00 97.88 309 VAL A CA 1
ATOM 2465 C C . VAL A 1 309 ? -15.616 -22.348 11.590 1.00 97.88 309 VAL A C 1
ATOM 2467 O O . VAL A 1 309 ? -15.409 -23.458 12.084 1.00 97.88 309 VAL A O 1
ATOM 2470 N N . THR A 1 310 ? -15.524 -21.226 12.289 1.00 97.12 310 THR A N 1
ATOM 2471 C CA . THR A 1 310 ? -15.172 -21.154 13.708 1.00 97.12 310 THR A CA 1
ATOM 2472 C C . THR A 1 310 ? -16.345 -20.639 14.528 1.00 97.12 310 THR A C 1
ATOM 2474 O O . THR A 1 310 ? -16.906 -19.578 14.250 1.00 97.12 310 THR A O 1
ATOM 2477 N N . THR A 1 311 ? -16.723 -21.372 15.573 1.00 96.12 311 THR A N 1
ATOM 2478 C CA . THR A 1 311 ? -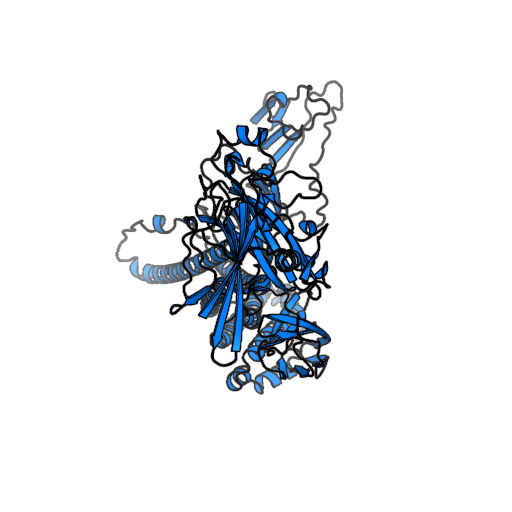17.754 -20.930 16.525 1.00 96.12 311 THR A CA 1
ATOM 2479 C C . THR A 1 311 ? -17.114 -20.343 17.777 1.00 96.12 311 THR A C 1
ATOM 2481 O O . THR A 1 311 ? -16.041 -20.784 18.185 1.00 96.12 311 THR A O 1
ATOM 2484 N N . ALA A 1 312 ? -17.766 -19.361 18.404 1.00 94.00 312 ALA A N 1
ATOM 2485 C CA . ALA A 1 312 ? -17.329 -18.872 19.710 1.00 94.00 312 ALA A CA 1
ATOM 2486 C C . ALA A 1 312 ? -17.376 -20.024 20.740 1.00 94.00 312 ALA A C 1
ATOM 2488 O O . ALA A 1 312 ? -18.360 -20.774 20.741 1.00 94.00 312 ALA A O 1
ATOM 2489 N N . PRO A 1 313 ? -16.329 -20.213 21.563 1.00 93.56 313 PRO A N 1
ATOM 2490 C CA . PRO A 1 313 ? -16.366 -21.181 22.655 1.00 93.56 313 PRO A CA 1
ATOM 2491 C C . PRO A 1 313 ? -17.372 -20.740 23.726 1.00 93.56 313 PRO A C 1
ATOM 2493 O O . PRO A 1 313 ? -17.656 -19.553 23.860 1.00 93.56 313 PRO A O 1
ATOM 2496 N N . ASP A 1 314 ? -17.911 -21.685 24.497 1.00 90.56 314 ASP A N 1
ATOM 2497 C CA . ASP A 1 314 ? -18.645 -21.337 25.716 1.00 90.56 314 ASP A CA 1
ATOM 2498 C C . ASP A 1 314 ? -17.692 -20.867 26.829 1.00 90.56 314 ASP A C 1
ATOM 2500 O O . ASP A 1 314 ? -16.491 -21.155 26.814 1.00 90.56 314 ASP A O 1
ATOM 2504 N N . ASN A 1 315 ? -18.239 -20.144 27.812 1.00 86.38 315 ASN A N 1
ATOM 2505 C CA . ASN A 1 315 ? -17.454 -19.543 28.891 1.00 86.38 315 ASN A CA 1
ATOM 2506 C C . ASN A 1 315 ? -16.659 -20.576 29.704 1.00 86.38 315 ASN A C 1
ATOM 2508 O O . ASN A 1 315 ? -15.564 -20.264 30.155 1.00 86.38 315 ASN A O 1
ATOM 2512 N N . GLU A 1 316 ? -17.189 -21.786 29.914 1.00 89.94 316 GLU A N 1
ATOM 2513 C CA . GLU A 1 316 ? -16.497 -22.823 30.691 1.00 89.94 316 GLU A CA 1
ATOM 2514 C C . GLU A 1 316 ? -15.260 -23.317 29.935 1.00 89.94 316 GLU A C 1
ATOM 2516 O O . GLU A 1 316 ? -14.157 -23.319 30.481 1.00 89.94 316 GLU A O 1
ATOM 2521 N N . THR A 1 317 ? -15.428 -23.620 28.648 1.00 90.50 317 THR A N 1
ATOM 2522 C CA . THR A 1 317 ? -14.351 -24.051 27.753 1.00 90.50 317 THR A CA 1
ATOM 2523 C C . THR A 1 317 ? -13.287 -22.962 27.584 1.00 90.50 317 THR A C 1
ATOM 2525 O O . THR A 1 317 ? -12.090 -23.254 27.572 1.00 90.50 317 THR A O 1
ATOM 2528 N N . LEU A 1 318 ? -13.695 -21.692 27.480 1.00 87.31 318 LEU A N 1
ATOM 2529 C CA . LEU A 1 318 ? -12.768 -20.565 27.363 1.00 87.31 318 LEU A CA 1
ATOM 2530 C C . LEU A 1 318 ? -11.944 -20.359 28.643 1.00 87.31 318 LEU A C 1
ATOM 2532 O O . LEU A 1 318 ? -10.739 -20.123 28.560 1.00 87.31 318 LEU A O 1
ATOM 2536 N N . GLU A 1 319 ? -12.563 -20.455 29.820 1.00 85.94 319 GLU A N 1
ATOM 2537 C CA . GLU A 1 319 ? -11.859 -20.316 31.100 1.00 85.94 319 GLU A CA 1
ATOM 2538 C C . GLU A 1 319 ? -10.940 -21.516 31.384 1.00 85.94 319 GLU A C 1
ATOM 2540 O O . GLU A 1 319 ? -9.820 -21.331 31.866 1.00 85.94 319 GLU A O 1
ATOM 2545 N N . GLU A 1 320 ? -11.344 -22.736 31.012 1.00 88.12 320 GLU A N 1
ATOM 2546 C CA . GLU A 1 320 ? -10.468 -23.913 31.069 1.00 88.12 320 GLU A CA 1
ATOM 2547 C C . GLU A 1 320 ? -9.241 -23.730 30.163 1.00 88.12 320 GLU A C 1
ATOM 2549 O O . GLU A 1 320 ? -8.102 -23.949 30.595 1.00 88.12 320 GLU A O 1
ATOM 2554 N N . TRP A 1 321 ? -9.444 -23.249 28.933 1.00 87.44 321 TRP A N 1
ATOM 2555 C CA . TRP A 1 321 ? -8.349 -22.945 28.016 1.00 87.44 321 TRP A CA 1
ATOM 2556 C C . TRP A 1 321 ? -7.415 -21.871 28.584 1.00 87.44 321 TRP A C 1
ATOM 2558 O O . TRP A 1 321 ? -6.216 -22.110 28.670 1.00 87.44 321 TRP A O 1
ATOM 2568 N N . LYS A 1 322 ? -7.942 -20.749 29.087 1.00 82.88 322 LYS A N 1
ATOM 2569 C CA . LYS A 1 322 ? -7.138 -19.685 29.722 1.00 82.88 322 LYS A CA 1
ATOM 2570 C C . LYS A 1 322 ? -6.328 -20.187 30.918 1.00 82.88 322 LYS A C 1
ATOM 2572 O O . LYS A 1 322 ? -5.218 -19.719 31.161 1.00 82.88 322 LYS A O 1
ATOM 2577 N N . SER A 1 323 ? -6.874 -21.140 31.674 1.00 81.56 323 SER A N 1
ATOM 2578 C CA . SER A 1 323 ? -6.187 -21.726 32.829 1.00 81.56 323 SER A CA 1
ATOM 2579 C C . SER A 1 323 ? -5.057 -22.692 32.450 1.00 81.56 323 SER A C 1
ATOM 2581 O O . SER A 1 323 ? -4.147 -22.912 33.250 1.00 81.56 323 SER A O 1
ATOM 2583 N N . SER A 1 324 ? -5.108 -23.269 31.244 1.00 77.19 324 SER A N 1
ATOM 2584 C CA . SER A 1 324 ? -4.175 -24.301 30.768 1.00 77.19 324 SER A CA 1
ATOM 2585 C C . SER A 1 324 ? -3.155 -23.781 29.752 1.00 77.19 324 SER A C 1
ATOM 2587 O O . SER A 1 324 ? -2.012 -24.238 29.744 1.00 77.19 324 SER A O 1
ATOM 2589 N N . VAL A 1 325 ? -3.543 -22.804 28.936 1.00 74.62 325 VAL A N 1
ATOM 2590 C CA . VAL A 1 325 ? -2.737 -22.143 27.912 1.00 74.62 325 VAL A CA 1
ATOM 2591 C C . VAL A 1 325 ? -2.711 -20.656 28.248 1.00 74.62 325 VAL A C 1
ATOM 2593 O O . VAL A 1 325 ? -3.613 -19.901 27.896 1.00 74.62 325 VAL A O 1
ATOM 2596 N N . ASN A 1 326 ? -1.668 -20.221 28.958 1.00 68.38 326 ASN A N 1
ATOM 2597 C CA . ASN A 1 326 ? -1.389 -18.791 29.055 1.00 68.38 326 ASN A CA 1
ATOM 2598 C C . ASN A 1 326 ? -0.931 -18.315 27.668 1.00 68.38 326 ASN A C 1
ATOM 2600 O O . ASN A 1 326 ? -0.163 -19.016 27.018 1.00 68.38 326 ASN A O 1
ATOM 2604 N N . VAL A 1 327 ? -1.352 -17.138 27.216 1.00 69.94 327 VAL A N 1
ATOM 2605 C CA . VAL A 1 327 ? -0.860 -16.491 25.985 1.00 69.94 327 VAL A CA 1
ATOM 2606 C C . VAL A 1 327 ? 0.683 -16.441 25.963 1.00 69.94 327 VAL A C 1
ATOM 2608 O O . VAL A 1 327 ? 1.301 -16.635 24.917 1.00 69.94 327 VAL A O 1
ATOM 2611 N N . GLU A 1 328 ? 1.312 -16.343 27.142 1.00 70.69 328 GLU A N 1
ATOM 2612 C CA . GLU A 1 328 ? 2.764 -16.479 27.344 1.00 70.69 328 GLU A CA 1
ATOM 2613 C C . GLU A 1 328 ? 3.364 -17.803 26.841 1.00 70.69 328 GLU A C 1
ATOM 2615 O O . GLU A 1 328 ? 4.539 -17.851 26.481 1.00 70.69 328 GLU A O 1
ATOM 2620 N N . PHE A 1 329 ? 2.580 -18.880 26.772 1.00 80.81 329 PHE A N 1
ATOM 2621 C CA . PHE A 1 329 ? 3.002 -20.168 26.224 1.00 80.81 329 PHE A CA 1
ATOM 2622 C C . PHE A 1 329 ? 3.497 -20.023 24.782 1.00 80.81 329 PHE A C 1
ATOM 2624 O O . PHE A 1 329 ? 4.570 -20.523 24.444 1.00 80.81 329 PHE A O 1
ATOM 2631 N N . PHE A 1 330 ? 2.764 -19.280 23.946 1.00 83.50 330 PHE A N 1
ATOM 2632 C CA . PHE A 1 330 ? 3.164 -19.043 22.561 1.00 83.50 330 PHE A CA 1
ATOM 2633 C C . PHE A 1 330 ? 4.433 -18.192 22.471 1.00 83.50 330 PHE A C 1
ATOM 2635 O O . PHE A 1 330 ? 5.245 -18.429 21.578 1.00 83.50 330 PHE A O 1
ATOM 2642 N N . MET A 1 331 ? 4.653 -17.272 23.418 1.00 76.94 331 MET A N 1
ATOM 2643 C CA . MET A 1 331 ? 5.910 -16.519 23.498 1.00 76.94 331 MET A CA 1
ATOM 2644 C C . MET A 1 331 ? 7.096 -17.429 23.794 1.00 76.94 331 MET A C 1
ATOM 2646 O O . MET A 1 331 ? 8.117 -17.360 23.113 1.00 76.94 331 MET A O 1
ATOM 2650 N N . VAL A 1 332 ? 6.951 -18.327 24.771 1.00 79.19 332 VAL A N 1
ATOM 2651 C CA . VAL A 1 332 ? 8.005 -19.280 25.149 1.00 79.19 332 VAL A CA 1
ATOM 2652 C C . VAL A 1 332 ? 8.339 -20.235 23.997 1.00 79.19 332 VAL A C 1
ATOM 2654 O O . VAL A 1 332 ? 9.501 -20.601 23.824 1.00 79.19 332 VAL A O 1
ATOM 2657 N N . GLU A 1 333 ? 7.354 -20.611 23.178 1.00 82.50 333 GLU A N 1
ATOM 2658 C CA . GLU A 1 333 ? 7.570 -21.432 21.979 1.00 82.50 333 GLU A CA 1
ATOM 2659 C C . GLU A 1 333 ? 8.066 -20.644 20.750 1.00 82.50 333 GLU A C 1
ATOM 2661 O O . GLU A 1 333 ? 8.342 -21.245 19.708 1.00 82.50 333 GLU A O 1
ATOM 2666 N N . GLY A 1 334 ? 8.172 -19.312 20.830 1.00 81.56 334 GLY A N 1
ATOM 2667 C CA . GLY A 1 334 ? 8.520 -18.461 19.689 1.00 81.56 334 GLY A CA 1
ATOM 2668 C C . GLY A 1 334 ? 7.455 -18.457 18.583 1.00 81.56 334 GLY A C 1
ATOM 2669 O O . GLY A 1 334 ? 7.777 -18.300 17.404 1.00 81.56 334 GLY A O 1
ATOM 2670 N N . LYS A 1 335 ? 6.181 -18.667 18.940 1.00 86.75 335 LYS A N 1
ATOM 2671 C CA . LYS A 1 335 ? 5.009 -18.649 18.047 1.00 86.75 335 LYS A CA 1
ATOM 2672 C C . LYS A 1 335 ? 4.258 -17.314 18.144 1.00 86.75 335 LYS A C 1
ATOM 2674 O O . LYS A 1 335 ? 3.051 -17.2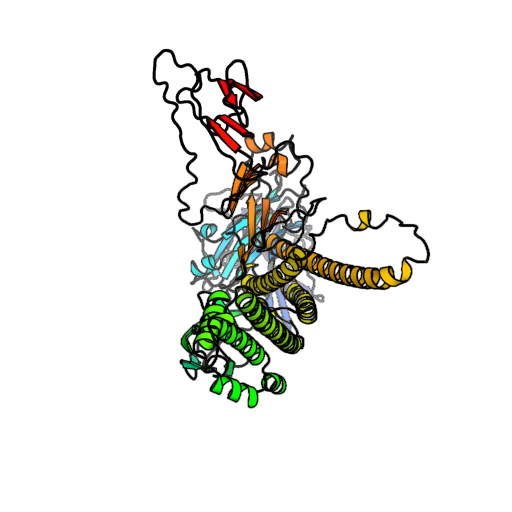82 18.377 1.00 86.75 335 LYS A O 1
ATOM 2679 N N . MET A 1 336 ? 4.975 -16.209 17.952 1.00 85.88 336 MET A N 1
ATOM 2680 C CA . MET A 1 336 ? 4.445 -14.853 18.153 1.00 85.88 336 MET A CA 1
ATOM 2681 C C . MET A 1 336 ? 3.235 -14.512 17.271 1.00 85.88 336 MET A C 1
ATOM 2683 O O . MET A 1 336 ? 2.282 -13.899 17.743 1.00 85.88 336 MET A O 1
ATOM 2687 N N . SER A 1 337 ? 3.212 -14.963 16.015 1.00 88.50 337 SER A N 1
ATOM 2688 C CA . SER A 1 337 ? 2.059 -14.754 15.128 1.00 88.50 337 SER A CA 1
ATOM 2689 C C . SER A 1 337 ? 0.791 -15.442 15.645 1.00 88.50 337 SER A C 1
ATOM 2691 O O . SER A 1 337 ? -0.283 -14.846 15.641 1.00 88.50 337 SER A O 1
ATOM 2693 N N . VAL A 1 338 ? 0.917 -16.666 16.168 1.00 91.75 338 VAL A N 1
ATOM 2694 C CA . VAL A 1 338 ? -0.196 -17.409 16.783 1.00 91.75 338 VAL A CA 1
ATOM 2695 C C . VAL A 1 338 ? -0.683 -16.700 18.044 1.00 91.75 338 VAL A C 1
ATOM 2697 O O . VAL A 1 338 ? -1.886 -16.622 18.275 1.00 91.75 338 VAL A O 1
ATOM 2700 N N . MET A 1 339 ? 0.236 -16.133 18.831 1.00 90.44 339 MET A N 1
ATOM 2701 C CA . MET A 1 339 ? -0.108 -15.323 19.998 1.00 90.44 339 MET A CA 1
ATOM 2702 C C . MET A 1 339 ? -0.976 -14.118 19.617 1.00 90.44 339 MET A C 1
ATOM 2704 O O . MET A 1 339 ? -2.045 -13.920 20.191 1.00 90.44 339 MET A O 1
ATOM 2708 N N . ALA A 1 340 ? -0.546 -13.340 18.623 1.00 90.81 340 ALA A N 1
ATOM 2709 C CA . ALA A 1 340 ? -1.279 -12.168 18.157 1.00 90.81 340 ALA A CA 1
ATOM 2710 C C . ALA A 1 340 ? -2.666 -12.540 17.612 1.00 90.81 340 ALA A C 1
ATOM 2712 O O . ALA A 1 340 ? -3.661 -11.898 17.946 1.00 90.81 340 ALA A O 1
ATOM 2713 N N . GLN A 1 341 ? -2.763 -13.636 16.856 1.00 92.88 341 GLN A N 1
ATOM 2714 C CA . GLN A 1 341 ? -4.043 -14.169 16.381 1.00 92.88 341 GLN A CA 1
ATOM 2715 C C . GLN A 1 341 ? -4.953 -14.621 17.532 1.00 92.88 341 GLN A C 1
ATOM 2717 O O . GLN A 1 341 ? -6.159 -14.375 17.485 1.00 92.88 341 GLN A O 1
ATOM 2722 N N . ALA A 1 342 ? -4.400 -15.257 18.571 1.00 91.81 342 ALA A N 1
ATOM 2723 C CA . ALA A 1 342 ? -5.154 -15.659 19.757 1.00 91.81 342 ALA A CA 1
ATOM 2724 C C . ALA A 1 342 ? -5.733 -14.439 20.484 1.00 91.81 342 ALA A C 1
ATOM 2726 O O . ALA A 1 342 ? -6.924 -14.427 20.791 1.00 91.81 342 ALA A O 1
ATOM 2727 N N . ILE A 1 343 ? -4.920 -13.397 20.686 1.00 91.06 343 ILE A N 1
ATOM 2728 C CA . ILE A 1 343 ? -5.336 -12.131 21.306 1.00 91.06 343 ILE A CA 1
ATOM 2729 C C . ILE A 1 343 ? -6.431 -11.452 20.471 1.00 91.06 343 ILE A C 1
ATOM 2731 O O . ILE A 1 343 ? -7.472 -11.074 21.011 1.00 91.06 343 ILE A O 1
ATOM 2735 N N . ALA A 1 344 ? -6.233 -11.339 19.153 1.00 91.62 344 ALA A N 1
ATOM 2736 C CA . ALA A 1 344 ? -7.218 -10.754 18.245 1.00 91.62 344 ALA A CA 1
ATOM 2737 C C . ALA A 1 344 ? -8.548 -11.528 18.279 1.00 91.62 344 ALA A C 1
ATOM 2739 O O . ALA A 1 344 ? -9.624 -10.937 18.376 1.00 91.62 344 ALA A O 1
ATOM 2740 N N . SER A 1 345 ? -8.478 -12.861 18.236 1.00 92.31 345 SER A N 1
ATOM 2741 C CA . SER A 1 345 ? -9.647 -13.737 18.308 1.00 92.31 345 SER A CA 1
ATOM 2742 C C . SER A 1 345 ? -10.367 -13.616 19.654 1.00 92.31 345 SER A C 1
ATOM 2744 O O . SER A 1 345 ? -11.591 -13.498 19.671 1.00 92.31 345 SER A O 1
ATOM 2746 N N . GLU A 1 346 ? -9.639 -13.589 20.777 1.00 91.06 346 GLU A N 1
ATOM 2747 C CA . GLU A 1 346 ? -10.218 -13.403 22.114 1.00 91.06 346 GLU A CA 1
ATOM 2748 C C . GLU A 1 346 ? -10.960 -12.068 22.221 1.00 91.06 346 GLU A C 1
ATOM 2750 O O . GLU A 1 346 ? -12.107 -12.043 22.667 1.00 91.06 346 GLU A O 1
ATOM 2755 N N . ALA A 1 347 ? -10.350 -10.978 21.751 1.00 89.50 347 ALA A N 1
ATOM 2756 C CA . ALA A 1 347 ? -10.972 -9.658 21.735 1.00 89.50 347 ALA A CA 1
ATOM 2757 C C . ALA A 1 347 ? -12.307 -9.658 20.959 1.00 89.50 347 ALA A C 1
ATOM 2759 O O . ALA A 1 347 ? -13.304 -9.096 21.416 1.00 89.50 347 ALA A O 1
ATOM 2760 N N . ILE A 1 348 ? -12.361 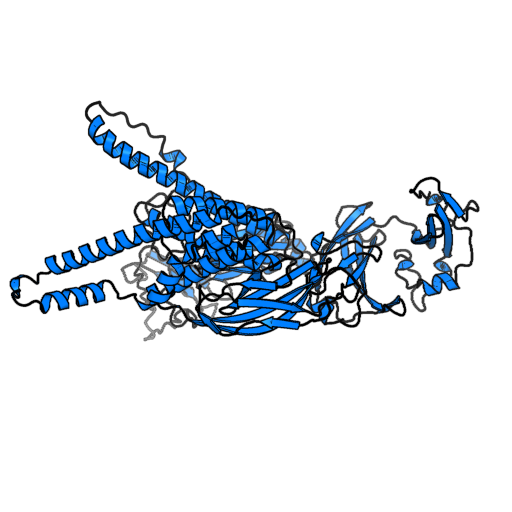-10.352 19.816 1.00 90.12 348 ILE A N 1
ATOM 2761 C CA . ILE A 1 348 ? -13.578 -10.466 18.997 1.00 90.12 348 ILE A CA 1
ATOM 2762 C C . ILE A 1 348 ? -14.647 -11.339 19.675 1.00 90.12 348 ILE A C 1
ATOM 2764 O O . ILE A 1 348 ? -15.831 -10.995 19.618 1.00 90.12 348 ILE A O 1
ATOM 2768 N N . VAL A 1 349 ? -14.265 -12.457 20.307 1.00 90.06 349 VAL A N 1
ATOM 2769 C CA . VAL A 1 349 ? -15.197 -13.335 21.046 1.00 90.06 349 VAL A CA 1
ATOM 2770 C C . VAL A 1 349 ? -15.862 -12.563 22.186 1.00 90.06 349 VAL A C 1
ATOM 2772 O O . VAL A 1 349 ? -17.089 -12.545 22.283 1.00 90.06 349 VAL A O 1
ATOM 2775 N N . GLU A 1 350 ? -15.075 -11.848 22.988 1.00 85.62 350 GLU A N 1
ATOM 2776 C CA . GLU A 1 350 ? -15.597 -11.043 24.096 1.00 85.62 350 GLU A CA 1
ATOM 2777 C C . GLU A 1 350 ? -16.512 -9.911 23.608 1.00 85.62 350 GLU A C 1
ATOM 2779 O O . GLU A 1 350 ? -17.549 -9.632 24.215 1.00 85.62 350 GLU A O 1
ATOM 2784 N N . GLU A 1 351 ? -16.186 -9.272 22.480 1.00 85.56 351 GLU A N 1
ATOM 2785 C CA . GLU A 1 351 ? -17.051 -8.244 21.904 1.00 85.56 351 GLU A CA 1
ATOM 2786 C C . GLU A 1 351 ? -18.411 -8.815 21.462 1.00 85.56 351 GLU A C 1
ATOM 2788 O O . GLU A 1 351 ? -19.452 -8.178 21.669 1.00 85.56 351 GLU A O 1
ATOM 2793 N N . GLN A 1 352 ? -18.423 -10.015 20.872 1.00 84.62 352 GLN A N 1
ATOM 2794 C CA . GLN A 1 352 ? -19.655 -10.712 20.495 1.00 84.62 352 GLN A CA 1
ATOM 2795 C C . GLN A 1 352 ? -20.489 -11.076 21.723 1.00 84.62 352 GLN A C 1
ATOM 2797 O O . GLN A 1 352 ? -21.691 -10.807 21.735 1.00 84.62 352 GLN A O 1
ATOM 2802 N N . GLU A 1 353 ? -19.869 -11.618 22.772 1.00 81.50 353 GLU A N 1
ATOM 2803 C CA . GLU A 1 353 ? -20.547 -11.892 24.042 1.00 81.50 353 GLU A CA 1
ATOM 2804 C C . GLU A 1 353 ? -21.150 -10.622 24.636 1.00 81.50 353 GLU A C 1
ATOM 2806 O O . GLU A 1 353 ? -22.319 -10.610 25.019 1.00 81.50 353 GLU A O 1
ATOM 2811 N N . ARG A 1 354 ? -20.400 -9.516 24.644 1.00 78.56 354 ARG A N 1
ATOM 2812 C CA . ARG A 1 354 ? -20.875 -8.222 25.143 1.00 78.56 354 ARG A CA 1
ATOM 2813 C C . ARG A 1 354 ? -22.049 -7.685 24.329 1.00 78.56 354 ARG A C 1
ATOM 2815 O O . ARG A 1 354 ? -22.975 -7.122 24.908 1.00 78.56 354 ARG A O 1
ATOM 2822 N N . LYS A 1 355 ? -22.031 -7.838 23.000 1.00 79.88 355 LYS A N 1
ATOM 2823 C CA . LYS A 1 355 ? -23.151 -7.460 22.118 1.00 79.88 355 LYS A CA 1
ATOM 2824 C C . LYS A 1 355 ? -24.379 -8.338 22.367 1.00 79.88 355 LYS A C 1
ATOM 2826 O O . LYS A 1 355 ? -25.481 -7.802 22.445 1.00 79.88 355 LYS A O 1
ATOM 2831 N N . ASN A 1 356 ? -24.190 -9.641 22.561 1.00 76.69 356 ASN A N 1
ATOM 2832 C CA . ASN A 1 356 ? -25.269 -10.588 22.852 1.00 76.69 356 ASN A CA 1
ATOM 2833 C C . ASN A 1 356 ? -25.864 -10.384 24.257 1.00 76.69 356 ASN A C 1
ATOM 2835 O O . ASN A 1 356 ? -27.072 -10.514 24.440 1.00 76.69 356 ASN A O 1
ATOM 2839 N N . ASN A 1 357 ? -25.034 -9.998 25.229 1.00 69.62 357 ASN A N 1
ATOM 2840 C CA . ASN A 1 357 ? -25.417 -9.746 26.620 1.00 69.62 357 ASN A CA 1
ATOM 2841 C C . ASN A 1 357 ? -25.802 -8.283 26.895 1.00 69.62 357 ASN A C 1
ATOM 2843 O O . ASN A 1 357 ? -26.060 -7.926 28.045 1.00 69.62 357 ASN A O 1
ATOM 2847 N N . ARG A 1 358 ? -25.852 -7.416 25.871 1.00 63.28 358 ARG A N 1
ATOM 2848 C CA . ARG A 1 358 ? -26.155 -5.983 26.016 1.00 63.28 358 ARG A CA 1
ATOM 2849 C C . ARG A 1 358 ? -27.646 -5.756 26.300 1.00 63.28 358 ARG A C 1
ATOM 2851 O O . ARG A 1 358 ? -28.395 -5.248 25.471 1.00 63.28 358 ARG A O 1
ATOM 2858 N N . LEU A 1 359 ? -28.081 -6.094 27.510 1.00 60.06 359 LEU A N 1
ATOM 2859 C CA . LEU A 1 359 ? -29.309 -5.559 28.091 1.00 60.06 359 LEU A CA 1
ATOM 2860 C C . LEU A 1 359 ? -29.102 -4.054 28.338 1.00 60.06 359 LEU A C 1
ATOM 2862 O O . LEU A 1 359 ? -28.079 -3.614 28.880 1.00 60.06 359 LEU A O 1
ATOM 2866 N N . SER A 1 360 ? -30.054 -3.226 27.897 1.00 62.38 360 SER A N 1
ATOM 2867 C CA . SER A 1 360 ? -30.016 -1.789 28.18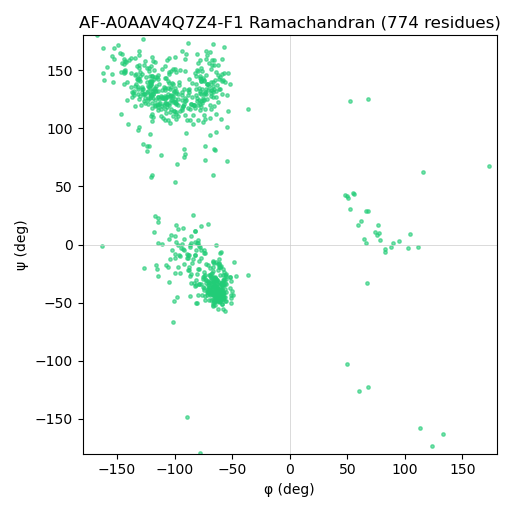6 1.00 62.38 360 SER A CA 1
ATOM 2868 C C . SER A 1 360 ? -30.020 -1.578 29.704 1.00 62.38 360 SER A C 1
ATOM 2870 O O . SER A 1 360 ? -30.652 -2.358 30.419 1.00 62.38 360 SER A O 1
ATOM 2872 N N . VAL A 1 361 ? -29.350 -0.529 30.207 1.00 63.50 361 VAL A N 1
ATOM 2873 C CA . VAL A 1 361 ? -29.369 -0.186 31.649 1.00 63.50 361 VAL A CA 1
ATOM 2874 C C . VAL A 1 361 ? -30.809 -0.141 32.153 1.00 63.50 361 VAL A C 1
ATOM 2876 O O . VAL A 1 361 ? -31.103 -0.680 33.207 1.00 63.50 361 VAL A O 1
ATOM 2879 N N . ALA A 1 362 ? -31.727 0.410 31.354 1.00 62.78 362 ALA A N 1
ATOM 2880 C CA . ALA A 1 362 ? -33.149 0.445 31.669 1.00 62.78 362 ALA A CA 1
ATOM 2881 C C . ALA A 1 362 ? -33.762 -0.959 31.824 1.00 62.78 362 ALA A C 1
ATOM 2883 O O . ALA A 1 362 ? -34.488 -1.193 32.781 1.00 62.78 362 ALA A O 1
ATOM 2884 N N . SER A 1 363 ? -33.434 -1.903 30.936 1.00 73.06 363 SER A N 1
ATOM 2885 C CA . SER A 1 363 ? -33.930 -3.285 31.022 1.00 73.06 363 SER A CA 1
ATOM 2886 C C . SER A 1 363 ? -33.323 -4.080 32.184 1.00 73.06 363 SER A C 1
ATOM 2888 O O . SER A 1 363 ? -34.002 -4.921 32.769 1.00 73.06 363 SER A O 1
ATOM 2890 N N . GLU A 1 364 ? -32.072 -3.799 32.555 1.00 76.00 364 GLU A N 1
ATOM 2891 C CA . GLU A 1 364 ? -31.427 -4.374 33.741 1.00 76.00 364 GLU A CA 1
ATOM 2892 C C . GLU A 1 364 ? -31.992 -3.786 35.029 1.00 76.00 364 GLU A C 1
ATOM 2894 O O . GLU A 1 364 ? -32.311 -4.540 35.944 1.00 76.00 364 GLU A O 1
ATOM 2899 N N . VAL A 1 365 ? -32.191 -2.465 35.071 1.00 77.56 365 VAL A N 1
ATOM 2900 C CA . VAL A 1 365 ? -32.901 -1.786 36.157 1.00 77.56 365 VAL A CA 1
ATOM 2901 C C . VAL A 1 365 ? -34.289 -2.393 36.295 1.00 77.56 365 VAL A C 1
ATOM 2903 O O . VAL A 1 365 ? -34.633 -2.795 37.391 1.00 77.56 365 VAL A O 1
ATOM 2906 N N . ASP A 1 366 ? -35.058 -2.555 35.215 1.00 80.75 366 ASP A N 1
ATOM 2907 C CA . ASP A 1 366 ? -36.396 -3.159 35.266 1.00 80.75 366 ASP A CA 1
ATOM 2908 C C . ASP A 1 366 ? -36.372 -4.625 35.728 1.00 80.75 366 ASP A C 1
ATOM 2910 O O . ASP A 1 366 ? -37.267 -5.055 36.460 1.00 80.75 366 ASP A O 1
ATOM 2914 N N . LYS A 1 367 ? -35.351 -5.400 35.342 1.00 84.00 367 LYS A N 1
ATOM 2915 C CA . LYS A 1 367 ? -35.171 -6.786 35.794 1.00 84.00 367 LYS A CA 1
ATOM 2916 C C . LYS A 1 367 ? -34.876 -6.847 37.293 1.00 84.00 367 LYS A C 1
ATOM 2918 O O . LYS A 1 367 ? -35.588 -7.539 38.015 1.00 84.00 367 LYS A O 1
ATOM 2923 N N . VAL A 1 368 ? -33.875 -6.101 37.755 1.00 82.31 368 VAL A N 1
ATOM 2924 C CA . VAL A 1 368 ? -33.493 -6.016 39.172 1.00 82.31 368 VAL A CA 1
ATOM 2925 C C . VAL A 1 368 ? -34.656 -5.454 39.995 1.00 82.31 368 VAL A C 1
ATOM 2927 O O . VAL A 1 368 ? -34.999 -5.992 41.043 1.00 82.31 368 VAL A O 1
ATOM 2930 N N . TRP A 1 369 ? -35.349 -4.440 39.473 1.00 82.00 369 TRP A N 1
ATOM 2931 C CA . TRP A 1 369 ? -36.559 -3.860 40.058 1.00 82.00 369 TRP A CA 1
ATOM 2932 C C . TRP A 1 369 ? -37.672 -4.897 40.233 1.00 82.00 369 TRP A C 1
ATOM 2934 O O . TRP A 1 369 ? -38.337 -4.931 41.267 1.00 82.00 369 TRP A O 1
ATOM 2944 N N . LYS A 1 370 ? -37.861 -5.778 39.245 1.00 82.81 370 LYS A N 1
ATOM 2945 C CA . LYS A 1 370 ? -38.837 -6.869 39.303 1.00 82.81 370 LYS A CA 1
ATOM 2946 C C . LYS A 1 370 ? -38.423 -7.975 40.278 1.00 82.81 370 LYS A C 1
ATOM 2948 O O . LYS A 1 370 ? -39.275 -8.477 41.001 1.00 82.81 370 LYS A O 1
ATOM 2953 N N . GLU A 1 371 ? -37.139 -8.313 40.357 1.00 84.00 371 GLU A N 1
ATOM 2954 C CA . GLU A 1 371 ? -36.618 -9.250 41.363 1.00 84.00 371 GLU A CA 1
ATOM 2955 C C . GLU A 1 371 ? -36.841 -8.710 42.787 1.00 84.00 371 GLU A C 1
ATOM 2957 O O . GLU A 1 371 ? -37.324 -9.441 43.652 1.00 84.00 371 GLU A O 1
ATOM 2962 N N . TYR A 1 372 ? -36.616 -7.409 43.016 1.00 80.62 372 TYR A N 1
ATOM 2963 C CA . TYR A 1 372 ? -36.961 -6.746 44.279 1.00 80.62 372 TYR A CA 1
ATOM 2964 C C . TYR A 1 372 ? -38.469 -6.738 44.564 1.00 80.62 372 TYR A C 1
ATOM 2966 O O . TYR A 1 372 ? -38.867 -6.764 45.729 1.00 80.62 372 TYR A O 1
ATOM 2974 N N . TRP A 1 373 ? -39.319 -6.712 43.532 1.00 75.25 373 TRP A N 1
ATOM 2975 C CA . TRP A 1 373 ? -40.780 -6.794 43.663 1.00 75.25 373 TRP A CA 1
ATOM 2976 C C . TRP A 1 373 ? -41.269 -8.165 44.152 1.00 75.25 373 TRP A C 1
ATOM 2978 O O . TRP A 1 373 ? -42.306 -8.269 44.805 1.00 75.25 373 TRP A O 1
ATOM 2988 N N . GLU A 1 374 ? -40.528 -9.227 43.844 1.00 80.81 374 GLU A N 1
ATOM 2989 C CA . GLU A 1 374 ? -40.913 -10.610 44.145 1.00 80.81 374 GLU A CA 1
ATOM 2990 C C . GLU A 1 374 ? -40.378 -11.111 45.505 1.00 80.81 374 GLU A C 1
ATOM 2992 O O . GLU A 1 374 ? -40.747 -12.199 45.957 1.00 80.81 374 GLU A O 1
ATOM 2997 N N . LEU A 1 375 ? -39.562 -10.314 46.207 1.00 83.25 375 LEU A N 1
ATOM 2998 C CA . LEU A 1 375 ? -39.042 -10.650 47.536 1.00 83.25 375 LEU A CA 1
ATOM 2999 C C . LEU A 1 375 ? -40.146 -10.622 48.607 1.00 83.25 375 LEU A C 1
ATOM 3001 O O . LEU A 1 375 ? -40.768 -9.599 48.896 1.00 83.25 375 LEU A O 1
ATOM 3005 N N . THR A 1 376 ? -40.365 -11.762 49.267 1.00 66.94 376 THR A N 1
ATOM 3006 C CA . THR A 1 376 ? -41.371 -11.896 50.330 1.00 66.94 376 THR A CA 1
ATOM 3007 C C . THR A 1 376 ? -41.021 -11.042 51.551 1.00 66.94 376 THR A C 1
ATOM 3009 O O . THR A 1 376 ? -40.010 -11.291 52.205 1.00 66.94 376 THR A O 1
ATOM 3012 N N . GLY A 1 377 ? -41.898 -10.096 51.902 1.00 71.19 377 GLY A N 1
ATOM 3013 C CA . GLY A 1 377 ? -41.769 -9.249 53.097 1.00 71.19 377 GLY A CA 1
ATOM 3014 C C . GLY A 1 377 ? -41.488 -7.770 52.819 1.00 71.19 377 GLY A C 1
ATOM 3015 O O . GLY A 1 377 ? -41.440 -6.995 53.772 1.00 71.19 377 GLY A O 1
ATOM 3016 N N . ILE A 1 378 ? -41.343 -7.374 51.551 1.00 67.19 378 ILE A N 1
ATOM 3017 C CA . ILE A 1 378 ? -41.209 -5.972 51.138 1.00 67.19 378 ILE A CA 1
ATOM 3018 C C . ILE A 1 378 ? -42.597 -5.419 50.771 1.00 67.19 378 ILE A C 1
ATOM 3020 O O . ILE A 1 378 ? -43.355 -6.036 50.025 1.00 67.19 378 ILE A O 1
ATOM 3024 N N . ASP A 1 379 ? -42.959 -4.276 51.351 1.00 69.31 379 ASP A N 1
ATOM 3025 C CA . ASP A 1 379 ? -44.200 -3.538 51.078 1.00 69.31 379 ASP A CA 1
ATOM 3026 C C . ASP A 1 379 ? -43.966 -2.510 49.953 1.00 69.31 379 ASP A C 1
ATOM 3028 O O . ASP A 1 379 ? -42.874 -1.961 49.817 1.00 69.31 379 ASP A O 1
ATOM 3032 N N . SER A 1 380 ? -45.016 -2.227 49.172 1.00 66.94 380 SER A N 1
ATOM 3033 C CA . SER A 1 380 ? -45.141 -1.111 48.220 1.00 66.94 380 SER A CA 1
ATOM 3034 C C . SER A 1 380 ? -44.494 0.229 48.642 1.00 66.94 380 SER A C 1
ATOM 3036 O O . SER A 1 380 ? -44.099 1.008 47.777 1.00 66.94 380 SER A O 1
ATOM 3038 N N . SER A 1 381 ? -44.350 0.501 49.942 1.00 66.31 381 SER A N 1
ATOM 3039 C CA . SER A 1 381 ? -43.689 1.690 50.497 1.00 66.31 381 SER A CA 1
ATOM 3040 C C . SER A 1 381 ? -42.175 1.789 50.234 1.00 66.31 381 SER A C 1
ATOM 3042 O O . SER A 1 381 ? -41.629 2.885 50.349 1.00 66.31 381 SER A O 1
ATOM 3044 N N . TYR A 1 382 ? -41.503 0.703 49.831 1.00 61.72 382 TYR A N 1
ATOM 3045 C CA . TYR A 1 382 ? -40.072 0.692 49.473 1.00 61.72 382 TYR A CA 1
ATOM 3046 C C . TYR A 1 382 ? -39.788 1.026 47.997 1.00 61.72 382 TYR A C 1
ATOM 3048 O O . TYR A 1 382 ? -38.635 1.226 47.620 1.00 61.72 382 TYR A O 1
ATOM 3056 N N . TYR A 1 383 ? -40.818 1.117 47.151 1.00 69.69 383 TYR A N 1
ATOM 3057 C CA . TYR A 1 383 ? -40.668 1.321 45.705 1.00 69.69 383 TYR A CA 1
ATOM 3058 C C . TYR A 1 383 ? -40.847 2.795 45.343 1.00 69.69 383 TYR A C 1
ATOM 3060 O O . TYR A 1 383 ? -41.842 3.195 44.735 1.00 69.69 383 TYR A O 1
ATOM 3068 N N . THR A 1 384 ? -39.883 3.620 45.750 1.00 79.69 384 THR A N 1
ATOM 3069 C CA . THR A 1 384 ? -39.861 5.048 45.418 1.00 79.69 384 THR A CA 1
ATOM 3070 C C . THR A 1 384 ? -39.034 5.324 44.164 1.00 79.69 384 THR A C 1
ATOM 3072 O O . THR A 1 384 ? -38.278 4.475 43.686 1.00 79.69 384 THR A O 1
ATOM 3075 N N . LYS A 1 385 ? -39.168 6.535 43.611 1.00 81.44 385 LYS A N 1
ATOM 3076 C CA . LYS A 1 385 ? -38.311 6.983 42.507 1.00 81.44 385 LYS A CA 1
ATOM 3077 C C . LYS A 1 385 ? -36.836 6.965 42.925 1.00 81.44 385 LYS A C 1
ATOM 3079 O O . LYS A 1 385 ? -36.004 6.544 42.131 1.00 81.44 385 LYS A O 1
ATOM 3084 N N . GLU A 1 386 ? -36.541 7.334 44.174 1.00 80.69 386 GLU A N 1
ATOM 3085 C CA . GLU A 1 386 ? -35.178 7.326 44.712 1.00 80.69 386 GLU A CA 1
ATOM 3086 C C . GLU A 1 386 ? -34.578 5.914 44.761 1.00 80.69 386 GLU A C 1
ATOM 3088 O O . GLU A 1 386 ? -33.434 5.740 44.366 1.00 80.69 386 GLU A O 1
ATOM 3093 N N . ALA A 1 387 ? -35.342 4.886 45.149 1.00 77.31 387 ALA A N 1
ATOM 3094 C CA . ALA A 1 387 ? -34.844 3.505 45.149 1.00 77.31 387 ALA A CA 1
ATOM 3095 C C . ALA A 1 387 ? -34.505 3.007 43.730 1.00 77.31 387 ALA A C 1
ATOM 3097 O O . ALA A 1 387 ? -33.579 2.220 43.535 1.00 77.31 387 ALA A O 1
ATOM 3098 N N . ARG A 1 388 ? -35.247 3.472 42.713 1.00 80.00 388 ARG A N 1
ATOM 3099 C CA . ARG A 1 388 ? -34.968 3.138 41.306 1.00 80.00 388 ARG A CA 1
ATOM 3100 C C . ARG A 1 388 ? -33.705 3.835 40.815 1.00 80.00 388 ARG A C 1
ATOM 3102 O O . ARG A 1 388 ? -32.913 3.217 40.111 1.00 80.00 388 ARG A O 1
ATOM 3109 N N . GLU A 1 389 ? -33.522 5.092 41.209 1.00 81.81 389 GLU A N 1
ATOM 3110 C CA . GLU A 1 389 ? -32.304 5.865 40.951 1.00 81.81 389 GLU A CA 1
ATOM 3111 C C . GLU A 1 389 ? -31.085 5.261 41.673 1.00 81.81 389 GLU A C 1
ATOM 3113 O O . GLU A 1 389 ? -30.000 5.237 41.103 1.00 81.81 389 GLU A O 1
ATOM 3118 N N . GLU A 1 390 ? -31.255 4.706 42.877 1.00 81.25 390 GLU A N 1
ATOM 3119 C CA . GLU A 1 390 ? -30.194 4.025 43.633 1.00 81.25 390 GLU A CA 1
ATOM 3120 C C . GLU A 1 390 ? -29.784 2.694 42.985 1.00 81.25 390 GLU A C 1
ATOM 3122 O O . GLU A 1 390 ? -28.593 2.441 42.822 1.00 81.25 390 GLU A O 1
ATOM 3127 N N . ILE A 1 391 ? -30.741 1.885 42.513 1.00 80.50 391 ILE A N 1
ATOM 3128 C CA . ILE A 1 391 ? -30.449 0.672 41.723 1.00 80.50 391 ILE A CA 1
ATOM 3129 C C . ILE A 1 391 ? -29.746 1.033 40.414 1.00 80.50 391 ILE A C 1
ATOM 3131 O O . ILE A 1 391 ? -28.804 0.355 40.003 1.00 80.50 391 ILE A O 1
ATOM 3135 N N . GLU A 1 392 ? -30.178 2.108 39.753 1.00 79.62 392 GLU A N 1
ATOM 3136 C CA . GLU A 1 392 ? -29.503 2.604 38.557 1.00 79.62 392 GLU A CA 1
ATOM 3137 C C . GLU A 1 392 ? -28.070 3.064 38.871 1.00 79.62 392 GLU A C 1
ATOM 3139 O O . GLU A 1 392 ? -27.152 2.737 38.118 1.00 79.62 392 GLU A O 1
ATOM 3144 N N . ALA A 1 393 ? -27.853 3.765 39.988 1.00 77.38 393 ALA A N 1
ATOM 3145 C CA . ALA A 1 393 ? -26.531 4.186 40.443 1.00 77.38 393 ALA A CA 1
ATOM 3146 C C . ALA A 1 393 ? -25.632 2.990 40.802 1.00 77.38 393 ALA A C 1
ATOM 3148 O O . ALA A 1 393 ? -24.486 2.950 40.364 1.00 77.38 393 ALA A O 1
ATOM 3149 N N . GLU A 1 394 ? -26.146 1.977 41.505 1.00 78.00 394 GLU A N 1
ATOM 3150 C CA . GLU A 1 394 ? -25.396 0.763 41.853 1.00 78.00 394 GLU A CA 1
ATOM 3151 C C . GLU A 1 394 ? -25.028 -0.055 40.604 1.00 78.00 394 GLU A C 1
ATOM 3153 O O . GLU A 1 394 ? -23.916 -0.574 40.495 1.00 78.00 394 GLU A O 1
ATOM 3158 N N . LEU A 1 395 ? -25.934 -0.156 39.625 1.00 76.69 395 LEU A N 1
ATOM 3159 C CA . LEU A 1 395 ? -25.650 -0.803 38.341 1.00 76.69 395 LEU A CA 1
ATOM 3160 C C . LEU A 1 395 ? -24.624 -0.012 37.521 1.00 76.69 395 LEU A C 1
ATOM 3162 O O . LEU A 1 395 ? -23.776 -0.621 36.866 1.00 76.69 395 LEU A O 1
ATOM 3166 N N . ARG A 1 396 ? -24.655 1.326 37.575 1.00 74.50 396 ARG A N 1
ATOM 3167 C CA . ARG A 1 396 ? -23.614 2.177 36.981 1.00 74.50 396 ARG A CA 1
ATOM 3168 C C . ARG A 1 396 ? -22.265 1.963 37.666 1.00 74.50 396 ARG A C 1
ATOM 3170 O O . ARG A 1 396 ? -21.289 1.755 36.955 1.00 74.50 396 ARG A O 1
ATOM 3177 N N . ASP A 1 397 ? -22.211 1.917 38.994 1.00 73.88 397 ASP A N 1
ATOM 3178 C CA . ASP A 1 397 ? -20.983 1.647 39.758 1.00 73.88 397 ASP A CA 1
ATOM 3179 C C . ASP A 1 397 ? -20.422 0.247 39.469 1.00 73.88 397 ASP A C 1
ATOM 3181 O O . ASP A 1 397 ? -19.227 0.096 39.208 1.00 73.88 397 ASP A O 1
ATOM 3185 N N . LYS A 1 398 ? -21.277 -0.786 39.417 1.00 73.31 398 LYS A N 1
ATOM 3186 C CA . LYS A 1 398 ? -20.870 -2.145 39.015 1.00 73.31 398 LYS A CA 1
ATOM 3187 C C . LYS A 1 398 ? -20.326 -2.180 37.590 1.00 73.31 398 LYS A C 1
ATOM 3189 O O . LYS A 1 398 ? -19.330 -2.858 37.342 1.00 73.31 398 LYS A O 1
ATOM 3194 N N . ARG A 1 399 ? -20.945 -1.442 36.661 1.00 70.44 399 ARG A N 1
ATOM 3195 C CA . ARG A 1 399 ? -20.438 -1.303 35.288 1.00 70.44 399 ARG A CA 1
ATOM 3196 C C . ARG A 1 399 ? -19.098 -0.569 35.263 1.00 70.44 399 ARG A C 1
ATOM 3198 O O . ARG A 1 399 ? -18.197 -1.055 34.597 1.00 70.44 399 ARG A O 1
ATOM 3205 N N . MET A 1 400 ? -18.924 0.515 36.024 1.00 63.50 400 MET A N 1
ATOM 3206 C CA . MET A 1 400 ? -17.648 1.242 36.110 1.00 63.50 400 MET A CA 1
ATOM 3207 C C . MET A 1 400 ? -16.513 0.373 36.670 1.00 63.50 400 MET A C 1
ATOM 3209 O O . MET A 1 400 ? -15.427 0.354 36.094 1.00 63.50 400 MET A O 1
ATOM 3213 N N . GLY A 1 401 ? -16.766 -0.406 37.728 1.00 63.34 401 GLY A N 1
ATOM 3214 C CA . GLY A 1 401 ? -15.785 -1.361 38.259 1.00 63.34 401 GLY A CA 1
ATOM 3215 C C . GLY A 1 401 ? -15.439 -2.489 37.275 1.00 63.34 401 GLY A C 1
ATOM 3216 O O . GLY A 1 401 ? -14.301 -2.960 37.243 1.00 63.34 401 GLY A O 1
ATOM 3217 N N . GLY A 1 402 ? -16.397 -2.895 36.434 1.00 72.50 402 GLY A N 1
ATOM 3218 C CA . GLY A 1 402 ? -16.160 -3.788 35.297 1.00 72.50 402 GLY A CA 1
ATOM 3219 C C . GLY A 1 402 ? -15.245 -3.158 34.244 1.00 72.50 402 GLY A C 1
ATOM 3220 O O . GLY A 1 402 ? -14.238 -3.762 33.881 1.00 72.50 402 GLY A O 1
ATOM 3221 N N . THR A 1 403 ? -15.533 -1.918 33.838 1.00 75.88 403 THR A N 1
ATOM 3222 C CA . THR A 1 403 ? -14.750 -1.161 32.848 1.00 75.88 403 THR A CA 1
ATOM 3223 C C . THR A 1 403 ? -13.290 -0.986 33.272 1.00 75.88 403 THR A C 1
ATOM 3225 O O . THR A 1 403 ? -12.395 -1.132 32.445 1.00 75.88 403 THR A O 1
ATOM 3228 N N . GLU A 1 404 ? -13.011 -0.711 34.551 1.00 77.56 404 GLU A N 1
ATOM 3229 C CA . GLU A 1 404 ? -11.631 -0.556 35.037 1.00 77.56 404 GLU A CA 1
ATOM 3230 C C . GLU A 1 404 ? -10.855 -1.884 35.009 1.00 77.56 404 GLU A C 1
ATOM 3232 O O . GLU A 1 404 ? -9.697 -1.928 34.583 1.00 77.56 404 GLU A O 1
ATOM 3237 N N . LYS A 1 405 ? -11.501 -2.991 35.401 1.00 82.25 405 LYS A N 1
ATOM 3238 C CA . LYS A 1 405 ? -10.906 -4.332 35.312 1.00 82.25 405 LYS A CA 1
ATOM 3239 C C . LYS A 1 405 ? -10.632 -4.725 33.857 1.00 82.25 405 LYS A C 1
ATOM 3241 O O . LYS A 1 405 ? -9.574 -5.282 33.571 1.00 82.25 405 LYS A O 1
ATOM 3246 N N . GLU A 1 406 ? -11.556 -4.419 32.949 1.00 82.12 406 GLU A N 1
ATOM 3247 C CA . GLU A 1 406 ? -11.390 -4.635 31.509 1.00 82.12 406 GLU A CA 1
ATOM 3248 C C . GLU A 1 406 ? -10.261 -3.779 30.932 1.00 82.12 406 GLU A C 1
ATOM 3250 O O . GLU A 1 406 ? -9.421 -4.304 30.207 1.00 82.12 406 GLU A O 1
ATOM 3255 N N . ALA A 1 407 ? -10.176 -2.499 31.301 1.00 85.44 407 ALA A N 1
ATOM 3256 C CA . ALA A 1 407 ? -9.109 -1.610 30.848 1.00 85.44 407 ALA A CA 1
ATOM 3257 C C . ALA A 1 407 ? -7.734 -2.070 31.354 1.00 85.44 407 ALA A C 1
ATOM 3259 O O . ALA A 1 407 ? -6.743 -1.999 30.629 1.00 85.44 407 ALA A O 1
ATOM 3260 N N . LYS A 1 408 ? -7.662 -2.600 32.583 1.00 88.06 408 LYS A N 1
ATOM 3261 C CA . LYS A 1 408 ? -6.441 -3.220 33.111 1.00 88.06 408 LYS A CA 1
ATOM 3262 C C . LYS A 1 408 ? -6.059 -4.484 32.335 1.00 88.06 408 LYS A C 1
ATOM 3264 O O . LYS A 1 408 ? -4.901 -4.626 31.961 1.00 88.06 408 LYS A O 1
ATOM 3269 N N . LYS A 1 409 ? -7.020 -5.370 32.053 1.00 86.50 409 LYS A N 1
ATOM 3270 C CA . LYS A 1 409 ? -6.784 -6.562 31.220 1.00 86.50 409 LYS A CA 1
ATOM 3271 C C . LYS A 1 409 ? -6.321 -6.172 29.810 1.00 86.50 409 LYS A C 1
ATOM 3273 O O . LYS A 1 409 ? -5.448 -6.820 29.244 1.00 86.50 409 LYS A O 1
ATOM 3278 N N . ASN A 1 410 ? -6.898 -5.111 29.246 1.00 89.25 410 ASN A N 1
ATOM 3279 C CA . ASN A 1 410 ? -6.512 -4.584 27.941 1.00 89.25 410 ASN A CA 1
ATOM 3280 C C . ASN A 1 410 ? -5.055 -4.107 27.936 1.00 89.25 410 ASN A C 1
ATOM 3282 O O . ASN A 1 410 ? -4.290 -4.487 27.057 1.00 89.25 410 ASN A O 1
ATOM 3286 N N . PHE A 1 411 ? -4.661 -3.359 28.969 1.00 91.19 411 PHE A N 1
ATOM 3287 C CA . PHE A 1 411 ? -3.280 -2.930 29.170 1.00 91.19 411 PHE A CA 1
ATOM 3288 C C . PHE A 1 411 ? -2.302 -4.113 29.254 1.00 91.19 411 PHE A C 1
ATOM 3290 O O . PHE A 1 411 ? -1.283 -4.102 28.574 1.00 91.19 411 PHE A O 1
ATOM 3297 N N . GLU A 1 412 ? -2.624 -5.152 30.031 1.00 89.19 412 GLU A N 1
ATOM 3298 C CA . GLU A 1 412 ? -1.783 -6.355 30.155 1.00 89.19 412 GLU A CA 1
ATOM 3299 C C . GLU A 1 412 ? -1.611 -7.084 28.807 1.00 89.19 412 GLU A C 1
ATOM 3301 O O . GLU A 1 412 ? -0.517 -7.544 28.483 1.00 89.19 412 GLU A O 1
ATOM 3306 N N . MET A 1 413 ? -2.664 -7.147 27.981 1.00 88.38 413 MET A N 1
ATOM 3307 C CA . MET A 1 413 ? -2.571 -7.737 26.639 1.00 88.38 413 MET A CA 1
ATOM 3308 C C . MET A 1 413 ? -1.766 -6.876 25.665 1.00 88.38 413 MET A C 1
ATOM 3310 O O . MET A 1 413 ? -0.960 -7.423 24.916 1.00 88.38 413 MET A O 1
ATOM 3314 N N . LEU A 1 414 ? -1.932 -5.551 25.686 1.00 90.50 414 LEU A N 1
ATOM 3315 C CA . LEU A 1 414 ? -1.115 -4.644 24.871 1.00 90.50 414 LEU A CA 1
ATOM 3316 C C . LEU A 1 414 ? 0.366 -4.740 25.249 1.00 90.50 414 LEU A C 1
ATOM 3318 O O . LEU A 1 414 ? 1.211 -4.858 24.370 1.00 90.50 414 LEU A O 1
ATOM 3322 N N . GLN A 1 415 ? 0.676 -4.805 26.543 1.00 90.31 415 GLN A N 1
ATOM 3323 C CA . GLN A 1 415 ? 2.045 -4.977 27.026 1.00 90.31 415 GLN A CA 1
ATOM 3324 C C . GLN A 1 415 ? 2.677 -6.297 26.551 1.00 90.31 415 GLN A C 1
ATOM 3326 O O . GLN A 1 415 ? 3.874 -6.358 26.292 1.00 90.31 415 GLN A O 1
ATOM 3331 N N . SER A 1 416 ? 1.887 -7.365 26.388 1.00 86.31 416 SER A N 1
ATOM 3332 C CA . SER A 1 416 ? 2.403 -8.618 25.816 1.00 86.31 416 SER A CA 1
ATOM 3333 C C . SER A 1 416 ? 2.794 -8.495 24.336 1.00 86.31 416 SER A C 1
ATOM 3335 O O . SER A 1 416 ? 3.639 -9.254 23.865 1.00 86.31 416 SER A O 1
ATOM 3337 N N . LEU A 1 417 ? 2.207 -7.534 23.612 1.00 87.00 417 LEU A N 1
ATOM 3338 C CA . LEU A 1 417 ? 2.497 -7.261 22.203 1.00 87.00 417 LEU A CA 1
ATOM 3339 C C . LEU A 1 417 ? 3.666 -6.285 22.014 1.00 87.00 417 LEU A C 1
ATOM 3341 O O . LEU A 1 417 ? 4.304 -6.336 20.974 1.00 87.00 417 LEU A O 1
ATOM 3345 N N . GLU A 1 418 ? 3.992 -5.465 23.017 1.00 83.50 418 GLU A N 1
ATOM 3346 C CA . GLU A 1 418 ? 5.113 -4.500 23.005 1.00 83.50 418 GLU A CA 1
ATOM 3347 C C . GLU A 1 418 ? 6.481 -5.163 22.742 1.00 83.50 418 GLU A C 1
ATOM 3349 O O . GLU A 1 418 ? 7.419 -4.544 22.259 1.00 83.50 418 GLU A O 1
ATOM 3354 N N . ILE A 1 419 ? 6.612 -6.461 23.026 1.00 72.38 419 ILE A N 1
ATOM 3355 C CA . ILE A 1 419 ? 7.863 -7.216 22.843 1.00 72.38 419 ILE A CA 1
ATOM 3356 C C . ILE A 1 419 ? 8.137 -7.516 21.349 1.00 72.38 419 ILE A C 1
ATOM 3358 O O . ILE A 1 419 ? 9.192 -8.053 21.004 1.00 72.38 419 ILE A O 1
ATOM 3362 N N . LEU A 1 420 ? 7.193 -7.216 20.454 1.00 76.62 420 LEU A N 1
ATOM 3363 C CA . LEU A 1 420 ? 7.220 -7.632 19.055 1.00 76.62 420 LEU A CA 1
ATOM 3364 C C . LEU A 1 420 ? 7.741 -6.518 18.145 1.00 76.62 420 LEU A C 1
ATOM 3366 O O . LEU A 1 420 ? 7.041 -5.526 17.963 1.00 76.62 420 LEU A O 1
ATOM 3370 N N . PRO A 1 421 ? 8.924 -6.681 17.528 1.00 76.62 421 PRO A N 1
ATOM 3371 C CA . PRO A 1 421 ? 9.422 -5.690 16.590 1.00 76.62 421 PRO A CA 1
ATOM 3372 C C . PRO A 1 421 ? 8.639 -5.732 15.270 1.00 76.62 421 PRO A C 1
ATOM 3374 O O . PRO A 1 421 ? 8.257 -6.801 14.788 1.00 76.62 421 PRO A O 1
ATOM 3377 N N . PHE A 1 422 ? 8.462 -4.558 14.665 1.00 81.62 422 PHE A N 1
ATOM 3378 C CA . PHE A 1 422 ? 7.967 -4.386 13.299 1.00 81.62 422 PHE A CA 1
ATOM 3379 C C . PHE A 1 422 ? 9.132 -4.344 12.308 1.00 81.62 422 PHE A C 1
ATOM 3381 O O . PHE A 1 422 ? 9.538 -3.268 11.870 1.00 81.62 422 PHE A O 1
ATOM 3388 N N . GLU A 1 423 ? 9.702 -5.504 11.972 1.00 82.56 423 GLU A N 1
ATOM 3389 C CA . GLU A 1 423 ? 10.853 -5.560 11.057 1.00 82.56 423 GLU A CA 1
ATOM 3390 C C . GLU A 1 423 ? 10.427 -5.494 9.589 1.00 82.56 423 GLU A C 1
ATOM 3392 O O . GLU A 1 423 ? 11.136 -4.916 8.765 1.00 82.56 423 GLU A O 1
ATOM 3397 N N . VAL A 1 424 ? 9.276 -6.084 9.261 1.00 85.00 424 VAL A N 1
ATOM 3398 C CA . VAL A 1 424 ? 8.723 -6.097 7.902 1.00 85.00 424 VAL A CA 1
ATOM 3399 C C . VAL A 1 424 ? 7.255 -5.683 7.886 1.00 85.00 424 VAL A C 1
ATOM 3401 O O . VAL A 1 424 ? 6.557 -5.723 8.901 1.00 85.00 424 VAL A O 1
ATOM 3404 N N . ILE A 1 425 ? 6.743 -5.317 6.711 1.00 86.56 425 ILE A N 1
ATOM 3405 C CA . ILE A 1 425 ? 5.338 -4.931 6.565 1.00 86.56 425 ILE A CA 1
ATOM 3406 C C . ILE A 1 425 ? 4.386 -6.053 6.996 1.00 86.56 425 ILE A C 1
ATOM 3408 O O . ILE A 1 425 ? 3.352 -5.785 7.600 1.00 86.56 425 ILE A O 1
ATOM 3412 N N . GLU A 1 426 ? 4.747 -7.315 6.794 1.00 88.62 426 GLU A N 1
ATOM 3413 C CA . GLU A 1 426 ? 3.942 -8.449 7.231 1.00 88.62 426 GLU A CA 1
ATOM 3414 C C . GLU A 1 426 ? 3.818 -8.546 8.767 1.00 88.62 426 GLU A C 1
ATOM 3416 O O . GLU A 1 426 ? 2.777 -8.983 9.264 1.00 88.62 426 GLU A O 1
ATOM 3421 N N . ASP A 1 427 ? 4.811 -8.076 9.537 1.00 87.94 427 ASP A N 1
ATOM 3422 C CA . ASP A 1 427 ? 4.688 -7.941 10.998 1.00 87.94 427 ASP A CA 1
ATOM 3423 C C . ASP A 1 427 ? 3.589 -6.942 11.350 1.00 87.94 427 ASP A C 1
ATOM 3425 O O . ASP A 1 427 ? 2.731 -7.215 12.194 1.00 87.94 427 ASP A O 1
ATOM 3429 N N . SER A 1 428 ? 3.573 -5.804 10.648 1.00 88.69 428 SER A N 1
ATOM 3430 C CA . SER A 1 428 ? 2.559 -4.757 10.819 1.00 88.69 428 SER A CA 1
ATOM 3431 C C . SER A 1 428 ? 1.149 -5.287 10.535 1.00 88.69 428 SER A C 1
ATOM 3433 O O . SER A 1 428 ? 0.195 -4.929 11.227 1.00 88.69 428 SER A O 1
ATOM 3435 N N . GLU A 1 429 ? 1.004 -6.223 9.596 1.00 90.56 429 GLU A N 1
ATOM 3436 C CA . GLU A 1 429 ? -0.279 -6.857 9.300 1.00 90.56 429 GLU A CA 1
ATOM 3437 C C . GLU A 1 429 ? -0.709 -7.861 10.371 1.00 90.56 429 GLU A C 1
ATOM 3439 O O . GLU A 1 429 ? -1.882 -7.875 10.756 1.00 90.56 429 GLU A O 1
ATOM 3444 N N . VAL A 1 430 ? 0.203 -8.712 10.848 1.00 88.75 430 VAL A N 1
ATOM 3445 C CA . VAL A 1 430 ? -0.114 -9.771 11.819 1.00 88.75 430 VAL A CA 1
ATOM 3446 C C . VAL A 1 430 ? -0.343 -9.187 13.214 1.00 88.75 430 VAL A C 1
ATOM 3448 O O . VAL A 1 430 ? -1.349 -9.497 13.855 1.00 88.75 430 VAL A O 1
ATOM 3451 N N . TYR A 1 431 ? 0.545 -8.315 13.691 1.00 90.12 431 TYR A N 1
ATOM 3452 C CA . TYR A 1 431 ? 0.438 -7.736 15.034 1.00 90.12 431 TYR A CA 1
ATOM 3453 C C . TYR A 1 431 ? -0.514 -6.539 15.073 1.00 90.12 431 TYR A C 1
ATOM 3455 O O . TYR A 1 431 ? -1.268 -6.387 16.039 1.00 90.12 431 TYR A O 1
ATOM 3463 N N . GLY A 1 432 ? -0.584 -5.754 13.992 1.00 90.25 432 GLY A N 1
ATOM 3464 C CA . GLY A 1 432 ? -1.567 -4.678 13.844 1.00 90.25 432 GLY A CA 1
ATOM 3465 C C . GLY A 1 432 ? -3.007 -5.171 13.939 1.00 90.25 432 GLY A C 1
ATOM 3466 O O . GLY A 1 432 ? -3.855 -4.455 14.467 1.00 90.25 432 GLY A O 1
ATOM 3467 N N . GLN A 1 433 ? -3.299 -6.411 13.526 1.00 90.69 433 GLN A N 1
ATOM 3468 C CA . GLN A 1 433 ? -4.613 -7.029 13.746 1.00 90.69 433 GLN A CA 1
ATOM 3469 C C . GLN A 1 433 ? -4.949 -7.178 15.233 1.00 90.69 433 GLN A C 1
ATOM 3471 O O . GLN A 1 433 ? -6.067 -6.855 15.635 1.00 90.69 433 GLN A O 1
ATOM 3476 N N . ALA A 1 434 ? -3.999 -7.639 16.050 1.00 91.62 434 ALA A N 1
ATOM 3477 C CA . ALA A 1 434 ? -4.205 -7.818 17.484 1.00 91.62 434 ALA A CA 1
ATOM 3478 C C . ALA A 1 434 ? -4.396 -6.477 18.195 1.00 91.62 434 ALA A C 1
ATOM 3480 O O . ALA A 1 434 ? -5.363 -6.309 18.939 1.00 91.62 434 ALA A O 1
ATOM 3481 N N . VAL A 1 435 ? -3.533 -5.499 17.908 1.00 92.19 435 VAL A N 1
ATOM 3482 C CA . VAL A 1 435 ? -3.625 -4.167 18.519 1.00 92.19 435 VAL A CA 1
ATOM 3483 C C . VAL A 1 435 ? -4.884 -3.430 18.074 1.00 92.19 435 VAL A C 1
ATOM 3485 O O . VAL A 1 435 ? -5.599 -2.888 18.914 1.00 92.19 435 VAL A O 1
ATOM 3488 N N . SER A 1 436 ? -5.231 -3.491 16.786 1.00 91.38 436 SER A N 1
ATOM 3489 C CA . SER A 1 436 ? -6.493 -2.948 16.275 1.00 91.38 436 SER A CA 1
ATOM 3490 C C . SER A 1 436 ? -7.703 -3.585 16.962 1.00 91.38 436 SER A C 1
ATOM 3492 O O . SER A 1 436 ? -8.619 -2.863 17.348 1.00 91.38 436 SER A O 1
ATOM 3494 N N . ALA A 1 437 ? -7.719 -4.909 17.149 1.00 90.06 437 ALA A N 1
ATOM 3495 C CA . ALA A 1 437 ? -8.827 -5.589 17.817 1.00 90.06 437 ALA A CA 1
ATOM 3496 C C . ALA A 1 437 ? -8.951 -5.177 19.294 1.00 90.06 437 ALA A C 1
ATOM 3498 O O . ALA A 1 437 ? -10.057 -4.921 19.769 1.00 90.06 437 ALA A O 1
ATOM 3499 N N . LEU A 1 438 ? -7.835 -5.066 20.021 1.00 90.31 438 LEU A N 1
ATOM 3500 C CA . LEU A 1 438 ? -7.823 -4.619 21.419 1.00 90.31 438 LEU A CA 1
ATOM 3501 C C . LEU A 1 438 ? -8.266 -3.158 21.571 1.00 90.31 438 LEU A C 1
ATOM 3503 O O . LEU A 1 438 ? -9.040 -2.841 22.476 1.00 90.31 438 LEU A O 1
ATOM 3507 N N . ALA A 1 439 ? -7.816 -2.281 20.671 1.00 89.12 439 ALA A N 1
ATOM 3508 C CA . ALA A 1 439 ? -8.183 -0.870 20.674 1.00 89.12 439 ALA A CA 1
ATOM 3509 C C . ALA A 1 439 ? -9.677 -0.652 20.362 1.00 89.12 439 ALA A C 1
ATOM 3511 O O . ALA A 1 439 ? -10.309 0.214 20.961 1.00 89.12 439 ALA A O 1
ATOM 3512 N N . GLU A 1 440 ? -10.261 -1.454 19.464 1.00 86.88 440 GLU A N 1
ATOM 3513 C CA . GLU A 1 440 ? -11.670 -1.321 19.061 1.00 86.88 440 GLU A CA 1
ATOM 3514 C C . GLU A 1 440 ? -12.660 -1.908 20.079 1.00 86.88 440 GLU A C 1
ATOM 3516 O O . GLU A 1 440 ? -13.785 -1.419 20.218 1.00 86.88 440 GLU A O 1
ATOM 3521 N N . THR A 1 441 ? -12.282 -2.990 20.762 1.00 84.81 441 THR A N 1
ATOM 3522 C CA . THR A 1 441 ? -13.240 -3.809 21.526 1.00 84.81 441 THR A CA 1
ATOM 3523 C C . THR A 1 441 ? -13.294 -3.483 23.014 1.00 84.81 441 THR A C 1
ATOM 3525 O O . THR A 1 441 ? -14.296 -3.810 23.661 1.00 84.81 441 THR A O 1
ATOM 3528 N N . ARG A 1 442 ? -12.262 -2.831 23.564 1.00 84.19 442 ARG A N 1
ATOM 3529 C CA . ARG A 1 442 ? -12.080 -2.662 25.011 1.00 84.19 442 ARG A CA 1
ATOM 3530 C C . ARG A 1 442 ? -11.776 -1.215 25.414 1.00 84.19 442 ARG A C 1
ATOM 3532 O O . ARG A 1 442 ? -11.193 -0.465 24.637 1.00 84.19 442 ARG A O 1
ATOM 3539 N N . PRO A 1 443 ? -12.147 -0.811 26.643 1.00 85.00 443 PRO A N 1
ATOM 3540 C CA . PRO A 1 443 ? -11.812 0.510 27.163 1.00 85.00 443 PRO A CA 1
ATOM 3541 C C . PRO A 1 443 ? -10.291 0.697 27.278 1.00 85.00 443 PRO A C 1
ATOM 3543 O O . PRO A 1 443 ? -9.550 -0.240 27.593 1.00 85.00 443 PRO A O 1
ATOM 3546 N N . LEU A 1 444 ? -9.836 1.930 27.054 1.00 87.12 444 LEU A N 1
ATOM 3547 C CA . LEU A 1 444 ? -8.431 2.318 27.141 1.00 87.12 444 LEU A CA 1
ATOM 3548 C C . LEU A 1 444 ? -8.195 3.113 28.425 1.00 87.12 444 LEU A C 1
ATOM 3550 O O . LEU A 1 444 ? -8.812 4.153 28.645 1.00 87.12 444 LEU A O 1
ATOM 3554 N N . ASN A 1 445 ? -7.289 2.630 29.275 1.00 87.00 445 ASN A N 1
ATOM 3555 C CA . ASN A 1 445 ? -6.757 3.429 30.380 1.00 87.00 445 ASN A CA 1
ATOM 3556 C C . ASN A 1 445 ? -5.529 4.232 29.917 1.00 87.00 445 ASN A C 1
ATOM 3558 O O . ASN A 1 445 ? -5.014 4.024 28.819 1.00 87.00 445 ASN A O 1
ATOM 3562 N N . LYS A 1 446 ? -5.016 5.108 30.787 1.00 85.69 446 LYS A N 1
ATOM 3563 C CA . LYS A 1 446 ? -3.820 5.922 30.516 1.00 85.69 446 LYS A CA 1
ATOM 3564 C C . LYS A 1 446 ? -2.621 5.100 30.014 1.00 85.69 446 LYS A C 1
ATOM 3566 O O . LYS A 1 446 ? -2.000 5.472 29.027 1.00 85.69 446 LYS A O 1
ATOM 3571 N N . GLY A 1 447 ? -2.327 3.964 30.653 1.00 87.56 447 GLY A N 1
ATOM 3572 C CA . GLY A 1 447 ? -1.229 3.088 30.229 1.00 87.56 447 GLY A CA 1
ATOM 3573 C C . GLY A 1 447 ? -1.446 2.492 28.836 1.00 87.56 447 GLY A C 1
ATOM 3574 O O . GLY A 1 447 ? -0.520 2.447 28.038 1.00 87.56 447 GLY A O 1
ATOM 3575 N N . SER A 1 448 ? -2.681 2.096 28.516 1.00 90.94 448 SER A N 1
ATOM 3576 C CA . SER A 1 448 ? -3.039 1.552 27.199 1.00 90.94 448 SER A CA 1
ATOM 3577 C C . SER A 1 448 ? -2.870 2.608 26.113 1.00 90.94 448 SER A C 1
ATOM 3579 O O . SER A 1 448 ? -2.344 2.303 25.054 1.00 90.94 448 SER A O 1
ATOM 3581 N N . LYS A 1 449 ? -3.274 3.856 26.381 1.00 90.38 449 LYS A N 1
ATOM 3582 C CA . LYS A 1 449 ? -3.101 4.971 25.439 1.00 90.38 449 LYS A CA 1
ATOM 3583 C C . LYS A 1 449 ? -1.635 5.219 25.121 1.00 90.38 449 LYS A C 1
ATOM 3585 O O . LYS A 1 449 ? -1.300 5.359 23.957 1.00 90.38 449 LYS A O 1
ATOM 3590 N N . HIS A 1 450 ? -0.777 5.216 26.140 1.00 90.44 450 HIS A N 1
ATOM 3591 C CA . HIS A 1 450 ? 0.661 5.377 25.947 1.00 90.44 450 HIS A CA 1
ATOM 3592 C C . HIS A 1 450 ? 1.259 4.265 25.073 1.00 90.44 450 HIS A C 1
ATOM 3594 O O . HIS A 1 450 ? 1.939 4.580 24.104 1.00 90.44 450 HIS A O 1
ATOM 3600 N N . LEU A 1 451 ? 0.916 2.998 25.336 1.00 91.44 451 LEU A N 1
ATOM 3601 C CA . LEU A 1 451 ? 1.357 1.876 24.498 1.00 91.44 451 LEU A CA 1
ATOM 3602 C C . LEU A 1 451 ? 0.827 1.973 23.061 1.00 91.44 451 LEU A C 1
ATOM 3604 O O . LEU A 1 451 ? 1.542 1.660 22.118 1.00 91.44 451 LEU A O 1
ATOM 3608 N N . LEU A 1 452 ? -0.421 2.418 22.866 1.00 92.19 452 LEU A N 1
ATOM 3609 C CA . LEU A 1 452 ? -0.966 2.623 21.521 1.00 92.19 452 LEU A CA 1
ATOM 3610 C C . LEU A 1 452 ? -0.259 3.758 20.772 1.00 92.19 452 LEU A C 1
ATOM 3612 O O . LEU A 1 452 ? -0.092 3.656 19.565 1.00 92.19 452 LEU A O 1
ATOM 3616 N N . THR A 1 453 ? 0.146 4.822 21.463 1.00 91.75 453 THR A N 1
ATOM 3617 C CA . THR A 1 453 ? 0.946 5.918 20.897 1.00 91.75 453 THR A CA 1
ATOM 3618 C C . THR A 1 453 ? 2.294 5.406 20.394 1.00 91.75 453 THR A C 1
ATOM 3620 O O . THR A 1 453 ? 2.630 5.649 19.239 1.00 91.75 453 THR A O 1
ATOM 3623 N N . GLU A 1 454 ? 3.023 4.646 21.216 1.00 91.62 454 GLU A N 1
ATOM 3624 C CA . GLU A 1 454 ? 4.300 4.027 20.822 1.00 91.62 454 GLU A CA 1
ATOM 3625 C C . GLU A 1 454 ? 4.103 3.063 19.645 1.00 91.62 454 GLU A C 1
ATOM 3627 O O . GLU A 1 454 ? 4.814 3.130 18.647 1.00 91.62 454 GLU A O 1
ATOM 3632 N N . PHE A 1 455 ? 3.048 2.248 19.696 1.00 92.00 455 PHE A N 1
ATOM 3633 C CA . PHE A 1 455 ? 2.686 1.349 18.606 1.00 92.00 455 PHE A CA 1
ATOM 3634 C C . PHE A 1 455 ? 2.385 2.081 17.293 1.00 92.00 455 PHE A C 1
ATOM 3636 O O . PHE A 1 455 ? 2.790 1.632 16.224 1.00 92.00 455 PHE A O 1
ATOM 3643 N N . ILE A 1 456 ? 1.646 3.194 17.356 1.00 93.62 456 ILE A N 1
ATOM 3644 C CA . ILE A 1 456 ? 1.335 4.026 16.189 1.00 93.62 456 ILE A CA 1
ATOM 3645 C C . ILE A 1 456 ? 2.629 4.558 15.569 1.00 93.62 456 ILE A C 1
ATOM 3647 O O . ILE A 1 456 ? 2.744 4.532 14.347 1.00 93.62 456 ILE A O 1
ATOM 3651 N N . GLU A 1 457 ? 3.586 5.018 16.380 1.00 92.44 457 GLU A N 1
ATOM 3652 C CA . GLU A 1 457 ? 4.897 5.477 15.904 1.00 92.44 457 GLU A CA 1
ATOM 3653 C C . GLU A 1 457 ? 5.678 4.350 15.225 1.00 92.44 457 GLU A C 1
ATOM 3655 O O . GLU A 1 457 ? 6.024 4.480 14.052 1.00 92.44 457 GLU A O 1
ATOM 3660 N N . GLU A 1 458 ? 5.893 3.228 15.915 1.00 91.81 458 GLU A N 1
ATOM 3661 C CA . GLU A 1 458 ? 6.690 2.108 15.398 1.00 91.81 458 GLU A CA 1
ATOM 3662 C C . GLU A 1 458 ? 6.077 1.489 14.139 1.00 91.81 458 GLU A C 1
ATOM 3664 O O . GLU A 1 458 ? 6.771 1.232 13.152 1.00 91.81 458 GLU A O 1
ATOM 3669 N N . MET A 1 459 ? 4.757 1.279 14.143 1.00 92.69 459 MET A N 1
ATOM 3670 C CA . MET A 1 459 ? 4.041 0.742 12.993 1.00 92.69 459 MET A CA 1
ATOM 3671 C C . MET A 1 459 ? 4.077 1.724 11.818 1.00 92.69 459 MET A C 1
ATOM 3673 O O . MET A 1 459 ? 4.277 1.299 10.680 1.00 92.69 459 MET A O 1
ATOM 3677 N N . ALA A 1 460 ? 3.895 3.026 12.066 1.00 93.25 460 ALA A N 1
ATOM 3678 C CA . ALA A 1 460 ? 3.981 4.034 11.017 1.00 93.25 460 ALA A CA 1
ATOM 3679 C C . ALA A 1 460 ? 5.383 4.092 10.414 1.00 93.25 460 ALA A C 1
ATOM 3681 O O . ALA A 1 460 ? 5.504 4.072 9.192 1.00 93.25 460 ALA A O 1
ATOM 3682 N N . ASP A 1 461 ? 6.429 4.134 11.237 1.00 91.75 461 ASP A N 1
ATOM 3683 C CA . ASP A 1 461 ? 7.803 4.197 10.749 1.00 91.75 461 ASP A CA 1
ATOM 3684 C C . ASP A 1 461 ? 8.154 2.925 9.950 1.00 91.75 461 ASP A C 1
ATOM 3686 O O . ASP A 1 461 ? 8.632 3.043 8.824 1.00 91.75 461 ASP A O 1
ATOM 3690 N N . SER A 1 462 ? 7.772 1.727 10.415 1.00 91.00 462 SER A N 1
ATOM 3691 C CA . SER A 1 462 ? 7.951 0.473 9.659 1.00 91.00 462 SER A CA 1
ATOM 3692 C C . SER A 1 462 ? 7.231 0.483 8.299 1.00 91.00 462 SER A C 1
ATOM 3694 O O . SER A 1 462 ? 7.824 0.164 7.261 1.00 91.00 462 SER A O 1
ATOM 3696 N N . ILE A 1 463 ? 5.963 0.914 8.258 1.00 92.12 463 ILE A N 1
ATOM 3697 C CA . ILE A 1 463 ? 5.185 1.007 7.010 1.00 92.12 463 ILE A CA 1
ATOM 3698 C C . ILE A 1 463 ? 5.789 2.041 6.054 1.00 92.12 463 ILE A C 1
ATOM 3700 O O . ILE A 1 463 ? 5.828 1.821 4.841 1.00 92.12 463 ILE A O 1
ATOM 3704 N N . LEU A 1 464 ? 6.220 3.191 6.568 1.00 91.12 464 LEU A N 1
ATOM 3705 C CA . LEU A 1 464 ? 6.726 4.296 5.757 1.00 91.12 464 LEU A CA 1
ATOM 3706 C C . LEU A 1 464 ? 8.130 4.016 5.213 1.00 91.12 464 LEU A C 1
ATOM 3708 O O . LEU A 1 464 ? 8.394 4.350 4.060 1.00 91.12 464 LEU A O 1
ATOM 3712 N N . GLU A 1 465 ? 8.994 3.374 6.000 1.00 90.75 465 GLU A N 1
ATOM 3713 C CA . GLU A 1 465 ? 10.354 3.000 5.595 1.00 90.75 465 GLU A CA 1
ATOM 3714 C C . GLU A 1 465 ? 10.382 1.806 4.634 1.00 90.75 465 GLU A C 1
ATOM 3716 O O . GLU A 1 465 ? 11.292 1.705 3.808 1.00 90.75 465 GLU A O 1
ATOM 3721 N N . THR A 1 466 ? 9.381 0.921 4.691 1.00 90.81 466 THR A N 1
ATOM 3722 C CA . THR A 1 466 ? 9.302 -0.224 3.777 1.00 90.81 466 THR A CA 1
ATOM 3723 C C . THR A 1 466 ? 9.012 0.246 2.353 1.00 90.81 466 THR A C 1
ATOM 3725 O O . THR A 1 466 ? 7.950 0.797 2.061 1.00 90.81 466 THR A O 1
ATOM 3728 N N . GLU A 1 467 ? 9.937 0.008 1.429 1.00 90.06 467 GLU A N 1
ATOM 3729 C CA . GLU A 1 467 ? 9.714 0.259 0.006 1.00 90.06 467 GLU A CA 1
ATOM 3730 C C . GLU A 1 467 ? 8.786 -0.819 -0.578 1.00 90.06 467 GLU A C 1
ATOM 3732 O O . GLU A 1 467 ? 9.025 -2.012 -0.400 1.00 90.06 467 GLU A O 1
ATOM 3737 N N . VAL A 1 468 ? 7.731 -0.406 -1.283 1.00 89.50 468 VAL A N 1
ATOM 3738 C CA . VAL A 1 468 ? 6.786 -1.303 -1.971 1.00 89.50 468 VAL A CA 1
ATOM 3739 C C . VAL A 1 468 ? 6.659 -0.901 -3.442 1.00 89.50 468 VAL A C 1
ATOM 3741 O O . VAL A 1 468 ? 6.886 0.273 -3.749 1.00 89.50 468 VAL A O 1
ATOM 3744 N N . PRO A 1 469 ? 6.292 -1.827 -4.348 1.00 86.19 469 PRO A N 1
ATOM 3745 C CA . PRO A 1 469 ? 6.030 -1.503 -5.749 1.00 86.19 469 PRO A CA 1
ATOM 3746 C C . PRO A 1 469 ? 4.924 -0.457 -5.926 1.00 86.19 469 PRO A C 1
ATOM 3748 O O . PRO A 1 469 ? 5.081 0.455 -6.736 1.00 86.19 469 PRO A O 1
ATOM 3751 N N . HIS A 1 470 ? 3.835 -0.565 -5.154 1.00 89.69 470 HIS A N 1
ATOM 3752 C CA . HIS A 1 470 ? 2.689 0.342 -5.238 1.00 89.69 470 HIS A CA 1
ATOM 3753 C C . HIS A 1 470 ? 2.073 0.640 -3.858 1.00 89.69 470 HIS A C 1
ATOM 3755 O O . HIS A 1 470 ? 2.049 -0.244 -2.998 1.00 89.69 470 HIS A O 1
ATOM 3761 N N . PRO A 1 471 ? 1.503 1.838 -3.611 1.00 87.94 471 PRO A N 1
ATOM 3762 C CA . PRO A 1 471 ? 0.844 2.166 -2.339 1.00 87.94 471 PRO A CA 1
ATOM 3763 C C . PRO A 1 471 ? -0.272 1.204 -1.925 1.00 87.94 471 PRO A C 1
ATOM 3765 O O . PRO A 1 471 ? -0.520 1.033 -0.729 1.00 87.94 471 PRO A O 1
ATOM 3768 N N . GLU A 1 472 ? -0.925 0.552 -2.892 1.00 87.75 472 GLU A N 1
ATOM 3769 C CA . GLU A 1 472 ? -1.941 -0.471 -2.622 1.00 87.75 472 GLU A CA 1
ATOM 3770 C C . GLU A 1 472 ? -1.402 -1.630 -1.775 1.00 87.75 472 GLU A C 1
ATOM 3772 O O . GLU A 1 472 ? -2.133 -2.145 -0.923 1.00 87.75 472 GLU A O 1
ATOM 3777 N N . ASP A 1 473 ? -0.121 -1.972 -1.924 1.00 87.19 473 ASP A N 1
ATOM 3778 C CA . ASP A 1 473 ? 0.528 -3.053 -1.178 1.00 87.19 473 ASP A CA 1
ATOM 3779 C C . ASP A 1 473 ? 0.636 -2.732 0.324 1.00 87.19 473 ASP A C 1
ATOM 3781 O O . ASP A 1 473 ? 0.750 -3.634 1.148 1.00 87.19 473 ASP A O 1
ATOM 3785 N N . LYS A 1 474 ? 0.521 -1.451 0.711 1.00 91.12 474 LYS A N 1
ATOM 3786 C CA . LYS A 1 474 ? 0.484 -1.002 2.115 1.00 91.12 474 LYS A CA 1
ATOM 3787 C C . LYS A 1 474 ? -0.927 -0.885 2.689 1.00 91.12 474 LYS A C 1
ATOM 3789 O O . LYS A 1 474 ? -1.074 -0.576 3.871 1.00 91.12 474 LYS A O 1
ATOM 3794 N N . THR A 1 475 ? -1.982 -1.102 1.898 1.00 90.12 475 THR A N 1
ATOM 3795 C CA . THR A 1 475 ? -3.372 -0.773 2.284 1.00 90.12 475 THR A CA 1
ATOM 3796 C C . THR A 1 475 ? -3.830 -1.491 3.551 1.00 90.12 475 THR A C 1
ATOM 3798 O O . THR A 1 475 ? -4.528 -0.901 4.378 1.00 90.12 475 THR A O 1
ATOM 3801 N N . ILE A 1 476 ? -3.450 -2.760 3.732 1.00 89.06 476 ILE A N 1
ATOM 3802 C CA . ILE A 1 476 ? -3.856 -3.547 4.904 1.00 89.06 476 ILE A CA 1
ATOM 3803 C C . ILE A 1 476 ? -3.222 -2.968 6.171 1.00 89.06 476 ILE A C 1
ATOM 3805 O O . ILE A 1 476 ? -3.953 -2.665 7.117 1.00 89.06 476 ILE A O 1
ATOM 3809 N N . SER A 1 477 ? -1.906 -2.763 6.176 1.00 91.69 477 SER A N 1
ATOM 3810 C CA . SER A 1 477 ? -1.173 -2.165 7.295 1.00 91.69 477 SER A CA 1
ATOM 3811 C C . SER A 1 477 ? -1.653 -0.749 7.596 1.00 91.69 477 SER A C 1
ATOM 3813 O O . SER A 1 477 ? -2.004 -0.439 8.730 1.00 91.69 477 SER A O 1
ATOM 3815 N N . ASN A 1 478 ? -1.798 0.079 6.562 1.00 93.00 478 ASN A N 1
ATOM 3816 C CA . ASN A 1 478 ? -2.343 1.429 6.657 1.00 93.00 478 ASN A CA 1
ATOM 3817 C C . ASN A 1 478 ? -3.739 1.458 7.294 1.00 93.00 478 ASN A C 1
ATOM 3819 O O . ASN A 1 478 ? -4.034 2.310 8.131 1.00 93.00 478 ASN A O 1
ATOM 3823 N N . ARG A 1 479 ? -4.604 0.504 6.938 1.00 91.81 479 ARG A N 1
ATOM 3824 C CA . ARG A 1 479 ? -5.935 0.366 7.536 1.00 91.81 479 ARG A CA 1
ATOM 3825 C C . ARG A 1 479 ? -5.871 -0.032 9.008 1.00 91.81 479 ARG A C 1
ATOM 3827 O O . ARG A 1 479 ? -6.658 0.471 9.805 1.00 91.81 479 ARG A O 1
ATOM 3834 N N . LEU A 1 480 ? -4.988 -0.961 9.368 1.00 91.88 480 LEU A N 1
ATOM 3835 C CA . LEU A 1 480 ? -4.813 -1.390 10.757 1.00 91.88 480 LEU A CA 1
ATOM 3836 C C . LEU A 1 480 ? -4.283 -0.236 11.617 1.00 91.88 480 LEU A C 1
ATOM 3838 O O . LEU A 1 480 ? -4.847 0.032 12.675 1.00 91.88 480 LEU A O 1
ATOM 3842 N N . LEU A 1 481 ? -3.300 0.514 11.115 1.00 93.38 481 LEU A N 1
ATOM 3843 C CA . LEU A 1 481 ? -2.814 1.743 11.740 1.00 93.38 481 LEU A CA 1
ATOM 3844 C C . LEU A 1 481 ? -3.951 2.764 11.912 1.00 93.38 481 LEU A C 1
ATOM 3846 O O . LEU A 1 481 ? -4.167 3.280 13.008 1.00 93.38 481 LEU A O 1
ATOM 3850 N N . ALA A 1 482 ? -4.750 2.990 10.866 1.00 92.25 482 ALA A N 1
ATOM 3851 C CA . ALA A 1 482 ? -5.918 3.868 10.909 1.00 92.25 482 ALA A CA 1
ATOM 3852 C C . ALA A 1 482 ? -6.978 3.436 11.939 1.00 92.25 482 ALA A C 1
ATOM 3854 O O . ALA A 1 482 ? -7.556 4.282 12.624 1.00 92.25 482 ALA A O 1
ATOM 3855 N N . ASN A 1 483 ? -7.233 2.132 12.090 1.00 90.75 483 ASN A N 1
ATOM 3856 C CA . ASN A 1 483 ? -8.135 1.613 13.121 1.00 90.75 483 ASN A CA 1
ATOM 3857 C C . ASN A 1 483 ? -7.640 1.964 14.533 1.00 90.75 483 ASN A C 1
ATOM 3859 O O . ASN A 1 483 ? -8.442 2.379 15.376 1.00 90.75 483 ASN A O 1
ATOM 3863 N N . VAL A 1 484 ? -6.335 1.801 14.784 1.00 91.56 484 VAL A N 1
ATOM 3864 C CA . VAL A 1 484 ? -5.709 2.099 16.080 1.00 91.56 484 VAL A CA 1
ATOM 3865 C C . VAL A 1 484 ? -5.751 3.601 16.358 1.00 91.56 484 VAL A C 1
ATOM 3867 O O . VAL A 1 484 ? -6.269 4.001 17.401 1.00 91.56 484 VAL A O 1
ATOM 3870 N N . MET A 1 485 ? -5.318 4.433 15.402 1.00 91.69 485 MET A N 1
ATOM 3871 C CA . MET A 1 485 ? -5.366 5.897 15.520 1.00 91.69 485 MET A CA 1
ATOM 3872 C C . MET A 1 485 ? -6.786 6.398 15.792 1.00 91.69 485 MET A C 1
ATOM 3874 O O . MET A 1 485 ? -7.003 7.211 16.684 1.00 91.69 485 MET A O 1
ATOM 3878 N N . ASN A 1 486 ? -7.783 5.887 15.071 1.00 89.25 486 ASN A N 1
ATOM 3879 C CA . ASN A 1 486 ? -9.159 6.337 15.246 1.00 89.25 486 ASN A CA 1
ATOM 3880 C C . ASN A 1 486 ? -9.780 5.862 16.575 1.00 89.25 486 ASN A C 1
ATOM 3882 O O . ASN A 1 486 ? -10.579 6.581 17.173 1.00 89.25 486 ASN A O 1
ATOM 3886 N N . SER A 1 487 ? -9.386 4.688 17.079 1.00 88.38 487 SER A N 1
ATOM 3887 C CA . SER A 1 487 ? -9.802 4.214 18.409 1.00 88.38 487 SER A CA 1
ATOM 3888 C C . SER A 1 487 ? -9.165 5.038 19.534 1.00 88.38 487 SER A C 1
ATOM 3890 O O . SER A 1 487 ? -9.841 5.390 20.503 1.00 88.38 487 SER A O 1
ATOM 3892 N N . LEU A 1 488 ? -7.887 5.407 19.383 1.00 88.75 488 LEU A N 1
ATOM 3893 C CA . LEU A 1 488 ? -7.199 6.316 20.298 1.00 88.75 488 LEU A CA 1
ATOM 3894 C C . LEU A 1 488 ? -7.843 7.709 20.274 1.00 88.75 488 LEU A C 1
ATOM 3896 O O . LEU A 1 488 ? -8.200 8.228 21.330 1.00 88.75 488 LEU A O 1
ATOM 3900 N N . SER A 1 489 ? -8.078 8.260 19.078 1.00 86.44 489 SER A N 1
ATOM 3901 C CA . SER A 1 489 ? -8.803 9.517 18.855 1.00 86.44 489 SER A CA 1
ATOM 3902 C C . SER A 1 489 ? -10.143 9.520 19.585 1.00 86.44 489 SER A C 1
ATOM 3904 O O . SER A 1 489 ? -10.395 10.413 20.388 1.00 86.44 489 SER A O 1
ATOM 3906 N N . LYS A 1 490 ? -10.956 8.470 19.419 1.00 84.19 490 LYS A N 1
ATOM 3907 C CA . LYS A 1 490 ? -12.228 8.325 20.134 1.00 84.19 490 LYS A CA 1
ATOM 3908 C C . LYS A 1 490 ? -12.064 8.408 21.649 1.00 84.19 490 LYS A C 1
ATOM 3910 O O . LYS A 1 490 ? -12.783 9.148 22.315 1.00 84.19 490 LYS A O 1
ATOM 3915 N N . SER A 1 491 ? -11.112 7.657 22.197 1.00 83.31 491 SER A N 1
ATOM 3916 C CA . SER A 1 491 ? -10.878 7.626 23.641 1.00 83.31 491 SER A CA 1
ATOM 3917 C C . SER A 1 491 ? -10.348 8.955 24.192 1.00 83.31 491 SER A C 1
ATOM 3919 O O . SER A 1 491 ? -10.609 9.289 25.348 1.00 83.31 491 SER A O 1
ATOM 3921 N N . ILE A 1 492 ? -9.613 9.720 23.384 1.00 79.56 492 ILE A N 1
ATOM 3922 C CA . ILE A 1 492 ? -9.183 11.085 23.703 1.00 79.56 492 ILE A CA 1
ATOM 3923 C C . ILE A 1 492 ? -10.380 12.043 23.675 1.00 79.56 492 ILE A C 1
ATOM 3925 O O . ILE A 1 492 ? -10.588 12.803 24.622 1.00 79.56 492 ILE A O 1
ATOM 3929 N N . SER A 1 493 ? -11.200 11.990 22.623 1.00 74.62 493 SER A N 1
ATOM 3930 C CA . SER A 1 493 ? -12.371 12.857 22.477 1.00 74.62 493 SER A CA 1
ATOM 3931 C C . SER A 1 493 ? -13.396 12.629 23.593 1.00 74.62 493 SER A C 1
ATOM 3933 O O . SER A 1 493 ? -13.954 13.598 24.106 1.00 74.62 493 SER A O 1
ATOM 3935 N N . GLU A 1 494 ? -13.610 11.381 24.026 1.00 74.44 494 GLU A N 1
ATOM 3936 C CA . GLU A 1 494 ? -14.466 11.047 25.176 1.00 74.44 494 GLU A CA 1
ATOM 3937 C C . GLU A 1 494 ? -13.964 11.687 26.487 1.00 74.44 494 GLU A C 1
ATOM 3939 O O . GLU A 1 494 ? -14.772 12.176 27.280 1.00 74.44 494 GLU A O 1
ATOM 3944 N N . GLU A 1 495 ? -12.645 11.757 26.705 1.00 70.00 495 GLU A N 1
ATOM 3945 C CA . GLU A 1 495 ? -12.057 12.458 27.858 1.00 70.00 495 GLU A CA 1
ATOM 3946 C C . GLU A 1 495 ? -12.187 13.984 27.748 1.00 70.00 495 GLU A C 1
ATOM 3948 O O . GLU A 1 495 ? -12.470 14.654 28.745 1.00 70.00 495 GLU A O 1
ATOM 3953 N N . MET A 1 496 ? -12.036 14.542 26.542 1.00 63.66 496 MET A N 1
ATOM 3954 C CA . MET A 1 496 ? -12.151 15.984 26.289 1.00 63.66 496 MET A CA 1
ATOM 3955 C C . MET A 1 496 ? -13.589 16.512 26.407 1.00 63.66 496 MET A C 1
ATOM 3957 O O . MET A 1 496 ? -13.823 17.575 26.991 1.00 63.66 496 MET A O 1
ATOM 3961 N N . LEU A 1 497 ? -14.576 15.772 25.890 1.00 56.28 497 LEU A N 1
ATOM 3962 C CA . LEU A 1 497 ? -16.000 16.136 25.938 1.00 56.28 497 LEU A CA 1
ATOM 3963 C C . LEU A 1 497 ? -16.560 16.179 27.375 1.00 56.28 497 LEU A C 1
ATOM 3965 O O . LEU A 1 497 ? -17.596 16.799 27.621 1.00 56.28 497 LEU A O 1
ATOM 3969 N N . GLY A 1 498 ? -15.837 15.602 28.342 1.00 51.50 498 GLY A N 1
ATOM 3970 C CA . GLY A 1 498 ? -16.079 15.701 29.783 1.00 51.50 498 GLY A CA 1
ATOM 3971 C C . GLY A 1 498 ? -15.455 16.919 30.486 1.00 51.50 498 GLY A C 1
ATOM 3972 O O . GLY A 1 498 ? -15.517 16.992 31.715 1.00 51.50 498 GLY A O 1
ATOM 3973 N N . GLY A 1 499 ? -14.862 17.884 29.765 1.00 49.12 499 GLY A N 1
ATOM 3974 C CA . GLY A 1 499 ? -14.289 19.084 30.387 1.00 49.12 499 GLY A CA 1
ATOM 3975 C C . GLY A 1 499 ? -13.492 20.017 29.466 1.00 49.12 499 GLY A C 1
ATOM 3976 O O . GLY A 1 499 ? -12.306 20.211 29.709 1.00 49.12 499 GLY A O 1
ATOM 3977 N N . ASN A 1 500 ? -14.184 20.675 28.523 1.00 45.38 500 ASN A N 1
ATOM 3978 C CA . ASN A 1 500 ? -13.737 21.737 27.594 1.00 45.38 500 ASN A CA 1
ATOM 3979 C C . ASN A 1 500 ? -12.727 21.330 26.498 1.00 45.38 500 ASN A C 1
ATOM 3981 O O . ASN A 1 500 ? -11.622 20.876 26.778 1.00 45.38 500 ASN A O 1
ATOM 3985 N N . PHE A 1 501 ? -13.093 21.613 25.239 1.00 50.06 501 PHE A N 1
ATOM 3986 C CA . PHE A 1 501 ? -12.231 21.458 24.062 1.00 50.06 501 PHE A CA 1
ATOM 3987 C C . PHE A 1 501 ? -11.006 22.382 24.087 1.00 50.06 501 PHE A C 1
ATOM 3989 O O . PHE A 1 501 ? -11.051 23.500 24.609 1.00 50.06 501 PHE A O 1
ATOM 3996 N N . TRP A 1 502 ? -9.911 21.908 23.488 1.00 49.72 502 TRP A N 1
ATOM 3997 C CA . TRP A 1 502 ? -8.654 22.645 23.404 1.00 49.72 502 TRP A CA 1
ATOM 3998 C C . TRP A 1 502 ? -8.684 23.725 22.317 1.00 49.72 502 TRP A C 1
ATOM 4000 O O . TRP A 1 502 ? -9.275 23.535 21.255 1.00 49.72 502 TRP A O 1
ATOM 4010 N N . ILE A 1 503 ? -8.002 24.842 22.592 1.00 51.41 503 ILE A N 1
ATOM 4011 C CA . ILE A 1 503 ? -7.798 25.978 21.685 1.00 51.41 503 ILE A CA 1
ATOM 4012 C C . ILE A 1 503 ? -6.330 25.965 21.254 1.00 51.41 503 ILE A C 1
ATOM 4014 O O . ILE A 1 503 ? -5.448 26.087 22.108 1.00 51.41 503 ILE A O 1
ATOM 4018 N N . ARG A 1 504 ? -6.059 25.950 19.941 1.00 42.72 504 ARG A N 1
ATOM 4019 C CA . ARG A 1 504 ? -4.710 25.935 19.318 1.00 42.72 504 ARG A CA 1
ATOM 4020 C C . ARG A 1 504 ? -3.691 26.966 19.841 1.00 42.72 504 ARG A C 1
ATOM 4022 O O . ARG A 1 504 ? -2.495 26.857 19.594 1.00 42.72 504 ARG A O 1
ATOM 4029 N N . ASN A 1 505 ? -4.150 27.982 20.575 1.00 45.66 505 ASN A N 1
ATOM 4030 C CA . ASN A 1 505 ? -3.361 29.087 21.126 1.00 45.66 505 ASN A CA 1
ATOM 4031 C C . ASN A 1 505 ? -3.293 29.119 22.672 1.00 45.66 505 ASN A C 1
ATOM 4033 O O . ASN A 1 505 ? -3.013 30.173 23.245 1.00 45.66 505 ASN A O 1
ATOM 4037 N N . TRP A 1 506 ? -3.499 28.000 23.375 1.00 43.75 506 TRP A N 1
ATOM 4038 C CA . TRP A 1 506 ? -3.434 27.937 24.850 1.00 43.75 506 TRP A CA 1
ATOM 4039 C C . TRP A 1 506 ? -2.136 28.522 25.452 1.00 43.75 506 TRP A C 1
ATOM 4041 O O . TRP A 1 506 ? -2.194 29.241 26.450 1.00 43.75 506 TRP A O 1
ATOM 4051 N N . LYS A 1 507 ? -0.973 28.326 24.804 1.00 43.12 507 LYS A N 1
ATOM 4052 C CA . LYS A 1 507 ? 0.320 28.896 25.251 1.00 43.12 507 LYS A CA 1
ATOM 4053 C C . LYS A 1 507 ? 0.329 30.436 25.310 1.00 43.12 507 LYS A C 1
ATOM 4055 O O . LYS A 1 507 ? 1.180 31.006 25.984 1.00 43.12 507 LYS A O 1
ATOM 4060 N N . LYS A 1 508 ? -0.607 31.125 24.639 1.00 45.38 508 LYS A N 1
ATOM 4061 C CA . LYS A 1 508 ? -0.798 32.586 24.755 1.00 45.38 508 LYS A CA 1
ATOM 4062 C C . LYS A 1 508 ? -1.738 32.994 25.895 1.00 45.38 508 LYS A C 1
ATOM 4064 O O . LYS A 1 508 ? -1.700 34.149 26.305 1.00 45.38 508 LYS A O 1
ATOM 4069 N N . LEU A 1 509 ? -2.575 32.087 26.399 1.00 39.72 509 LEU A N 1
ATOM 4070 C CA . LEU A 1 509 ? -3.552 32.361 27.462 1.00 39.72 509 LEU A CA 1
ATOM 4071 C C . LEU A 1 509 ? -2.956 32.194 28.870 1.00 39.72 509 LEU A C 1
ATOM 4073 O O . LEU A 1 509 ? -3.375 32.886 29.795 1.00 39.72 509 LEU A O 1
ATOM 4077 N N . THR A 1 510 ? -1.937 31.348 29.039 1.00 41.34 510 THR A N 1
ATOM 4078 C CA . THR A 1 510 ? -1.307 31.065 30.343 1.00 41.34 510 THR A CA 1
ATOM 4079 C C . THR A 1 510 ? -0.340 32.129 30.860 1.00 41.34 510 THR A C 1
ATOM 4081 O O . THR A 1 510 ? 0.157 32.008 31.977 1.00 41.34 510 THR A O 1
ATOM 4084 N N . SER A 1 511 ? -0.086 33.210 30.116 1.00 38.03 511 SER A N 1
ATOM 4085 C CA . SER A 1 511 ? 0.818 34.284 30.557 1.00 38.03 511 SER A CA 1
ATOM 4086 C C . SER A 1 511 ? 0.183 35.316 31.506 1.00 38.03 511 SER A C 1
ATOM 4088 O O . SER A 1 511 ? 0.789 36.358 31.759 1.00 38.03 511 SER A O 1
ATOM 4090 N N . TYR A 1 512 ? -1.017 35.072 32.044 1.00 36.38 512 TYR A N 1
ATOM 4091 C CA . TYR A 1 512 ? -1.641 35.963 33.028 1.00 36.38 512 TYR A CA 1
ATOM 4092 C C . TYR A 1 512 ? -1.253 35.587 34.467 1.00 36.38 512 TYR A C 1
ATOM 4094 O O . TYR A 1 512 ? -1.707 34.596 35.029 1.00 36.38 512 TYR A O 1
ATOM 4102 N N . SER A 1 513 ? -0.404 36.427 35.064 1.00 33.66 513 SER A N 1
ATOM 4103 C CA . SER A 1 513 ? -0.029 36.400 36.482 1.00 33.66 513 SER A CA 1
ATOM 4104 C C . SER A 1 513 ? -1.227 36.745 37.377 1.00 33.66 513 SER A C 1
ATOM 4106 O O . SER A 1 513 ? -1.838 37.801 37.206 1.00 33.66 513 SER A O 1
ATOM 4108 N N . ILE A 1 514 ? -1.535 35.888 38.356 1.00 39.94 514 ILE A N 1
ATOM 4109 C CA . ILE A 1 514 ? -2.493 36.174 39.433 1.00 39.94 514 ILE A CA 1
ATOM 4110 C C . ILE A 1 514 ? -1.700 36.436 40.722 1.00 39.94 514 ILE A C 1
ATOM 4112 O O . ILE A 1 514 ? -1.166 35.511 41.333 1.00 39.94 514 ILE A O 1
ATOM 4116 N N . GLU A 1 515 ? -1.639 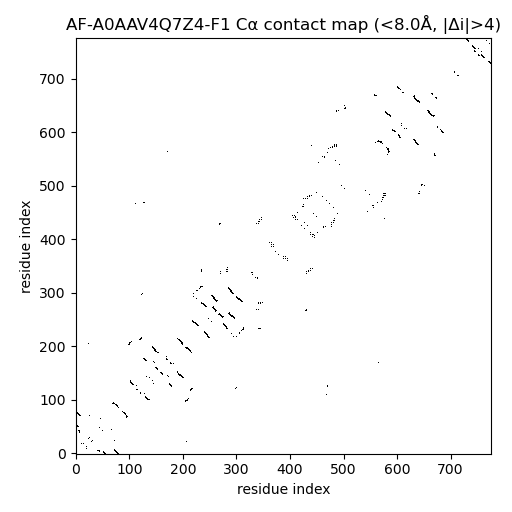37.697 41.156 1.00 38.53 515 GLU A N 1
ATOM 4117 C CA . GLU A 1 515 ? -1.154 38.080 42.488 1.00 38.53 515 GLU A CA 1
ATOM 4118 C C . GLU A 1 515 ? -2.292 37.956 43.519 1.00 38.53 515 GLU A C 1
ATOM 4120 O O . GLU A 1 515 ? -3.322 38.619 43.405 1.00 38.53 515 GLU A O 1
ATOM 4125 N N . GLY A 1 516 ? -2.111 37.118 44.548 1.00 41.84 516 GLY A N 1
ATOM 4126 C CA . GLY A 1 516 ? -3.090 36.902 45.623 1.00 41.84 516 GLY A CA 1
ATOM 4127 C C . GLY A 1 516 ? -2.464 36.335 46.905 1.00 41.84 516 GLY A C 1
ATOM 4128 O O . GLY A 1 516 ? -1.403 35.715 46.872 1.00 41.84 516 GLY A O 1
ATOM 4129 N N . SER A 1 517 ? -3.083 36.617 48.058 1.00 47.03 517 SER A N 1
ATOM 4130 C CA . SER A 1 517 ? -2.465 36.560 49.398 1.00 47.03 517 SER A CA 1
ATOM 4131 C C . SER A 1 517 ? -2.546 35.209 50.150 1.00 47.03 517 SER A C 1
ATOM 4133 O O . SER A 1 517 ? -3.347 34.329 49.859 1.00 47.03 517 SER A O 1
ATOM 4135 N N . ARG A 1 518 ? -1.700 35.084 51.185 1.00 43.28 518 ARG A N 1
ATOM 4136 C CA . ARG A 1 518 ? -1.225 33.869 51.893 1.00 43.28 518 ARG A CA 1
ATOM 4137 C C . ARG A 1 518 ? -2.263 32.953 52.583 1.00 43.28 518 ARG A C 1
ATOM 4139 O O . ARG A 1 518 ? -1.867 31.895 53.056 1.00 43.28 518 ARG A O 1
ATOM 4146 N N . TRP A 1 519 ? -3.544 33.310 52.664 1.00 42.62 519 TRP A N 1
ATOM 4147 C CA . TRP A 1 519 ? -4.592 32.466 53.280 1.00 42.62 519 TRP A CA 1
ATOM 4148 C C . TRP A 1 519 ? -5.375 31.620 52.262 1.00 42.62 519 TRP A C 1
ATOM 4150 O O . TRP A 1 519 ? -6.070 30.693 52.655 1.00 42.62 519 TRP A O 1
ATOM 4160 N N . GLU A 1 520 ? -5.184 31.856 50.962 1.00 44.34 520 GLU A N 1
ATOM 4161 C CA . GLU A 1 520 ? -5.741 31.023 49.886 1.00 44.34 520 GLU A CA 1
ATOM 4162 C C . GLU A 1 520 ? -4.940 29.724 49.661 1.00 44.34 520 GLU A C 1
ATOM 4164 O O . GLU A 1 520 ? -5.287 28.928 48.802 1.00 44.34 520 GLU A O 1
ATOM 4169 N N . VAL A 1 521 ? -3.849 29.491 50.400 1.00 45.78 521 VAL A N 1
ATOM 4170 C CA . VAL A 1 521 ? -2.824 28.487 50.055 1.00 45.78 521 VAL A CA 1
ATOM 4171 C C . VAL A 1 521 ? -3.256 27.039 50.331 1.00 45.78 521 VAL A C 1
ATOM 4173 O O . VAL A 1 521 ? -2.814 26.154 49.613 1.00 45.78 521 VAL A O 1
ATOM 4176 N N . GLU A 1 522 ? -4.142 26.750 51.289 1.00 39.31 522 GLU A N 1
ATOM 4177 C CA . GLU A 1 522 ? -4.548 25.355 51.572 1.00 39.31 522 GLU A CA 1
ATOM 4178 C C . GLU A 1 522 ? -5.702 24.859 50.678 1.00 39.31 522 GLU A C 1
ATOM 4180 O O . GLU A 1 522 ? -5.684 23.706 50.249 1.00 39.31 522 GLU A O 1
ATOM 4185 N N . GLU A 1 523 ? -6.634 25.737 50.288 1.00 40.19 523 GLU A N 1
ATOM 4186 C CA . GLU A 1 523 ? -7.662 25.443 49.273 1.00 40.19 523 GLU A CA 1
ATOM 4187 C C . GLU A 1 523 ? -7.068 25.502 47.852 1.00 40.19 523 GLU A C 1
ATOM 4189 O O . GLU A 1 523 ? -7.368 24.643 47.015 1.00 40.19 523 GLU A O 1
ATOM 4194 N N . LYS A 1 524 ? -6.093 26.400 47.617 1.00 44.22 524 LYS A N 1
ATOM 4195 C CA . LYS A 1 524 ? -5.268 26.377 46.404 1.00 44.22 524 LYS A CA 1
ATOM 4196 C C . LYS A 1 524 ? -4.399 25.133 46.320 1.00 44.22 524 LYS A C 1
ATOM 4198 O O . LYS A 1 524 ? -4.291 24.610 45.240 1.00 44.22 524 LYS A O 1
ATOM 4203 N N . VAL A 1 525 ? -3.844 24.541 47.378 1.00 44.09 525 VAL A N 1
ATOM 4204 C CA . VAL A 1 525 ? -3.046 23.299 47.208 1.00 44.09 525 VAL A CA 1
ATOM 4205 C C . VAL A 1 525 ? -3.888 22.113 46.701 1.00 44.09 525 VAL A C 1
ATOM 4207 O O . VAL A 1 525 ? -3.356 21.256 45.992 1.00 44.09 525 VAL A O 1
ATOM 4210 N N . HIS A 1 526 ? -5.194 22.064 46.990 1.00 41.88 526 HIS A N 1
ATOM 4211 C CA . HIS A 1 526 ? -6.100 21.084 46.378 1.00 41.88 526 HIS A CA 1
ATOM 4212 C C . HIS A 1 526 ? -6.517 21.495 44.957 1.00 41.88 526 HIS A C 1
ATOM 4214 O O . HIS A 1 526 ? -6.434 20.666 44.054 1.00 41.88 526 HIS A O 1
ATOM 4220 N N . GLN A 1 527 ? -6.851 22.770 44.716 1.00 43.47 527 GLN A N 1
ATOM 4221 C CA . GLN A 1 527 ? -7.151 23.273 43.365 1.00 43.47 527 GLN A CA 1
ATOM 4222 C C . GLN A 1 527 ? -5.945 23.206 42.421 1.00 43.47 527 GLN A C 1
ATOM 4224 O O . GLN A 1 527 ? -6.109 22.764 41.304 1.00 43.47 527 GLN A O 1
ATOM 4229 N N . THR A 1 528 ? -4.728 23.499 42.871 1.00 46.62 528 THR A N 1
ATOM 4230 C CA . THR A 1 528 ? -3.466 23.420 42.120 1.00 46.62 528 THR A CA 1
ATOM 4231 C C . THR A 1 528 ? -3.015 21.976 41.902 1.00 46.62 528 THR A C 1
ATOM 4233 O O . THR A 1 528 ? -2.350 21.699 40.911 1.00 46.62 528 THR A O 1
ATOM 4236 N N . LYS A 1 529 ? -3.391 21.018 42.767 1.00 41.84 529 LYS A N 1
ATOM 4237 C CA . LYS A 1 529 ? -3.211 19.582 42.474 1.00 41.84 529 LYS A CA 1
ATOM 4238 C C . LYS A 1 529 ? -4.226 19.074 41.452 1.00 41.84 529 LYS A C 1
ATOM 4240 O O . LYS A 1 529 ? -3.851 18.283 40.595 1.00 41.84 529 LYS A O 1
ATOM 4245 N N . VAL A 1 530 ? -5.476 19.531 41.520 1.00 47.78 530 VAL A N 1
ATOM 4246 C CA . VAL A 1 530 ? -6.529 19.183 40.551 1.00 47.78 530 VAL A CA 1
ATOM 4247 C C . VAL A 1 530 ? -6.289 19.871 39.200 1.00 47.78 530 VAL A C 1
ATOM 4249 O O . VAL A 1 530 ? -6.407 19.223 38.170 1.00 47.78 530 VAL A O 1
ATOM 4252 N N . GLU A 1 531 ? -5.878 21.137 39.180 1.00 51.22 531 GLU A N 1
ATOM 4253 C CA . GLU A 1 531 ? -5.443 21.881 37.990 1.00 51.22 531 GLU A CA 1
ATOM 4254 C C . GLU A 1 531 ? -4.113 21.350 37.467 1.00 51.22 531 GLU A C 1
ATOM 4256 O O . GLU A 1 531 ? -3.972 21.186 36.269 1.00 51.22 531 GLU A O 1
ATOM 4261 N N . GLY A 1 532 ? -3.161 20.993 38.331 1.00 45.06 532 GLY A N 1
ATOM 4262 C CA . GLY A 1 532 ? -1.912 20.351 37.919 1.00 45.06 532 GLY A CA 1
ATOM 4263 C C . GLY A 1 532 ? -2.139 18.982 37.272 1.00 45.06 532 GLY A C 1
ATOM 4264 O O . GLY A 1 532 ? -1.531 18.686 36.249 1.00 45.06 532 GLY A O 1
ATOM 4265 N N . ALA A 1 533 ? -3.052 18.171 37.816 1.00 51.56 533 ALA A N 1
ATOM 4266 C CA . ALA A 1 533 ? -3.446 16.892 37.225 1.00 51.56 533 ALA A CA 1
ATOM 4267 C C . ALA A 1 533 ? -4.242 17.069 35.920 1.00 51.56 533 ALA A C 1
ATOM 4269 O O . ALA A 1 533 ? -4.010 16.328 34.969 1.00 51.56 533 ALA A O 1
ATOM 4270 N N . LYS A 1 534 ? -5.124 18.077 35.841 1.00 58.56 534 LYS A N 1
ATOM 4271 C CA . LYS A 1 534 ? -5.812 18.452 34.594 1.00 58.56 534 LYS A CA 1
ATOM 4272 C C . LYS A 1 534 ? -4.830 18.934 33.527 1.00 58.56 534 LYS A C 1
ATOM 4274 O O . LYS A 1 534 ? -4.925 18.489 32.394 1.00 58.56 534 LYS A O 1
ATOM 4279 N N . ASN A 1 535 ? -3.859 19.766 33.893 1.00 58.25 535 ASN A N 1
ATOM 4280 C CA . ASN A 1 535 ? -2.851 20.289 32.973 1.00 58.25 535 ASN A CA 1
ATOM 4281 C C . ASN A 1 535 ? -1.925 19.176 32.459 1.00 58.25 535 ASN A C 1
ATOM 4283 O O . ASN A 1 535 ? -1.649 19.133 31.268 1.00 58.25 535 ASN A O 1
ATOM 4287 N N . ALA A 1 536 ? -1.504 18.245 33.323 1.00 57.72 536 ALA A N 1
ATOM 4288 C CA . ALA A 1 536 ? -0.695 17.094 32.913 1.00 57.72 536 ALA A CA 1
ATOM 4289 C C . ALA A 1 536 ? -1.470 16.130 31.996 1.00 57.72 536 ALA A C 1
ATOM 4291 O O . ALA A 1 536 ? -0.911 15.611 31.038 1.00 57.72 536 ALA A O 1
ATOM 4292 N N . SER A 1 537 ? -2.764 15.917 32.261 1.00 66.06 537 SER A N 1
ATOM 4293 C CA . SER A 1 537 ? -3.641 15.132 31.381 1.00 66.06 537 SER A CA 1
ATOM 4294 C C . SER A 1 537 ? -3.882 15.822 30.034 1.00 66.06 537 SER A C 1
ATOM 4296 O O . SER A 1 537 ? -4.047 15.145 29.029 1.00 66.06 537 SER A O 1
ATOM 4298 N N . GLN A 1 538 ? -3.915 17.157 30.002 1.00 67.25 538 GLN A N 1
ATOM 4299 C CA . GLN A 1 538 ? -4.104 17.937 28.776 1.00 67.25 538 GLN A CA 1
ATOM 4300 C C . GLN A 1 538 ? -2.849 17.990 27.901 1.00 67.25 538 GLN A C 1
ATOM 4302 O O . GLN A 1 538 ? -2.973 17.974 26.681 1.00 67.25 538 GLN A O 1
ATOM 4307 N N . GLU A 1 539 ? -1.662 18.062 28.504 1.00 73.38 539 GLU A N 1
ATOM 4308 C CA . GLU A 1 539 ? -0.386 18.010 27.779 1.00 73.38 539 GLU A CA 1
ATOM 4309 C C . GLU A 1 539 ? -0.202 16.650 27.093 1.00 73.38 539 GLU A C 1
ATOM 4311 O O . GLU A 1 539 ? 0.050 16.600 25.897 1.00 73.38 539 GLU A O 1
ATOM 4316 N N . GLU A 1 540 ? -0.485 15.552 27.796 1.00 76.06 540 GLU A N 1
ATOM 4317 C CA . GLU A 1 540 ? -0.428 14.199 27.226 1.00 76.06 540 GLU A CA 1
ATOM 4318 C C . GLU A 1 540 ? -1.404 14.004 26.055 1.00 76.06 540 GLU A C 1
ATOM 4320 O O . GLU A 1 540 ? -1.050 13.433 25.027 1.00 76.06 540 GLU A O 1
ATOM 4325 N N . VAL A 1 541 ? -2.629 14.519 26.178 1.00 76.69 541 VAL A N 1
ATOM 4326 C CA . VAL A 1 541 ? -3.611 14.481 25.088 1.00 76.69 541 VAL A CA 1
ATOM 4327 C C . VAL A 1 541 ? -3.154 15.311 23.880 1.00 76.69 541 VAL A C 1
ATOM 4329 O O . VAL A 1 541 ? -3.391 14.920 22.733 1.00 76.69 541 VAL A O 1
ATOM 4332 N N . HIS A 1 542 ? -2.503 16.453 24.116 1.00 79.69 542 HIS A N 1
ATOM 4333 C CA . HIS A 1 542 ? -1.941 17.274 23.047 1.00 79.69 542 HIS A CA 1
ATOM 4334 C C . HIS A 1 542 ? -0.842 16.523 22.294 1.00 79.69 542 HIS A C 1
ATOM 4336 O O . HIS A 1 542 ? -0.907 16.456 21.068 1.00 79.69 542 HIS A O 1
ATOM 4342 N N . ASP A 1 543 ? 0.087 15.899 23.017 1.00 82.94 543 ASP A N 1
ATOM 4343 C CA . ASP A 1 543 ? 1.179 15.124 22.427 1.00 82.94 543 ASP A CA 1
ATOM 4344 C C . ASP A 1 543 ? 0.635 13.951 21.587 1.00 82.94 543 ASP A C 1
ATOM 4346 O O . ASP A 1 543 ? 1.061 13.743 20.451 1.00 82.94 543 ASP A O 1
ATOM 4350 N N . GLN A 1 544 ? -0.384 13.238 22.086 1.00 84.81 544 GLN A N 1
ATOM 4351 C CA . GLN A 1 544 ? -1.054 12.157 21.345 1.00 84.81 544 GLN A CA 1
ATOM 4352 C C . GLN A 1 544 ? -1.753 12.660 20.072 1.00 84.81 544 GLN A C 1
ATOM 4354 O O . GLN A 1 544 ? -1.708 12.010 19.027 1.00 84.81 544 GLN A O 1
ATOM 4359 N N . THR A 1 545 ? -2.393 13.829 20.141 1.00 83.00 545 THR A N 1
ATOM 4360 C CA . THR A 1 545 ? -3.075 14.441 18.989 1.00 83.00 545 THR A CA 1
ATOM 4361 C C . THR A 1 545 ? -2.073 14.918 17.938 1.00 83.00 545 THR A C 1
ATOM 4363 O O . THR A 1 545 ? -2.263 14.678 16.743 1.00 83.00 545 THR A O 1
ATOM 4366 N N . GLU A 1 546 ? -0.981 15.553 18.370 1.00 86.31 546 GLU A N 1
ATOM 4367 C CA . GLU A 1 546 ? 0.095 15.997 17.488 1.00 86.31 546 GLU A CA 1
ATOM 4368 C C . GLU A 1 546 ? 0.774 14.809 16.799 1.00 86.31 546 GLU A C 1
ATOM 4370 O O . GLU A 1 546 ? 1.014 14.871 15.589 1.00 86.31 546 GLU A O 1
ATOM 4375 N N . LEU A 1 547 ? 1.002 13.709 17.523 1.00 89.19 547 LEU A N 1
ATOM 4376 C CA . LEU A 1 547 ? 1.504 12.471 16.938 1.00 89.19 547 LEU A CA 1
ATOM 4377 C C . LEU A 1 547 ? 0.585 11.953 15.826 1.00 89.19 547 LEU A C 1
ATOM 4379 O O . LEU A 1 547 ? 1.050 11.748 14.704 1.00 89.19 547 LEU A O 1
ATOM 4383 N N . MET A 1 548 ? -0.706 11.743 16.113 1.00 88.56 548 MET A N 1
ATOM 4384 C CA . MET A 1 548 ? -1.650 11.199 15.124 1.00 88.56 548 MET A CA 1
ATOM 4385 C C . MET A 1 548 ? -1.684 12.055 13.856 1.00 88.56 548 MET A C 1
ATOM 4387 O O . MET A 1 548 ? -1.720 11.524 12.743 1.00 88.56 548 MET A O 1
ATOM 4391 N N . ARG A 1 549 ? -1.606 13.382 14.007 1.00 86.19 549 ARG A N 1
ATOM 4392 C CA . ARG A 1 549 ? -1.516 14.311 12.879 1.00 86.19 549 ARG A CA 1
ATOM 4393 C C . ARG A 1 549 ? -0.218 14.132 12.099 1.00 86.19 549 ARG A C 1
ATOM 4395 O O . ARG A 1 549 ? -0.265 14.025 10.880 1.00 86.19 549 ARG A O 1
ATOM 4402 N N . ASN A 1 550 ? 0.924 14.069 12.780 1.00 90.56 550 ASN A N 1
ATOM 4403 C CA . ASN A 1 550 ? 2.221 13.891 12.131 1.00 90.56 550 ASN A CA 1
ATOM 4404 C C . ASN A 1 550 ? 2.291 12.559 11.367 1.00 90.56 550 ASN A C 1
ATOM 4406 O O . ASN A 1 550 ? 2.780 12.529 10.240 1.00 90.56 550 ASN A O 1
ATOM 4410 N N . VAL A 1 551 ? 1.764 11.473 11.938 1.00 92.06 551 VAL A N 1
ATOM 4411 C CA . VAL A 1 551 ? 1.676 10.165 11.271 1.00 92.06 551 VAL A CA 1
ATOM 4412 C C . VAL A 1 551 ? 0.752 10.228 10.059 1.00 92.06 551 VAL A C 1
ATOM 4414 O O . VAL A 1 551 ? 1.143 9.803 8.974 1.00 92.06 551 VAL A O 1
ATOM 4417 N N . THR A 1 552 ? -0.429 10.833 10.199 1.00 90.88 552 THR A N 1
ATOM 4418 C CA . THR A 1 552 ? -1.373 11.026 9.085 1.00 90.88 552 THR A CA 1
ATOM 4419 C C . THR A 1 552 ? -0.762 11.878 7.970 1.00 90.88 552 THR A C 1
ATOM 4421 O O . THR A 1 552 ? -0.931 11.573 6.790 1.00 90.88 552 THR A O 1
ATOM 4424 N N . ASP A 1 553 ? 0.003 12.913 8.324 1.00 89.56 553 ASP A N 1
ATOM 4425 C CA . ASP A 1 553 ? 0.714 13.771 7.381 1.00 89.56 553 ASP A CA 1
ATOM 4426 C C . ASP A 1 553 ? 1.833 13.018 6.647 1.00 89.56 553 ASP A C 1
ATOM 4428 O O . ASP A 1 553 ? 1.974 13.156 5.432 1.00 89.56 553 ASP A O 1
ATOM 4432 N N . LYS A 1 554 ? 2.608 12.177 7.340 1.00 91.50 554 LYS A N 1
ATOM 4433 C CA . LYS A 1 554 ? 3.606 11.316 6.687 1.00 91.50 554 LYS A CA 1
ATOM 4434 C C . LYS A 1 554 ? 2.936 10.307 5.746 1.00 91.50 554 LYS A C 1
ATOM 4436 O O . LYS A 1 554 ? 3.366 10.146 4.607 1.00 91.50 554 LYS A O 1
ATOM 4441 N N . MET A 1 555 ? 1.857 9.672 6.201 1.00 91.81 555 MET A N 1
ATOM 4442 C CA . MET A 1 555 ? 1.091 8.678 5.449 1.00 91.81 555 MET A CA 1
ATOM 4443 C C . MET A 1 555 ? 0.493 9.272 4.171 1.00 91.81 555 MET A C 1
ATOM 4445 O O . MET A 1 555 ? 0.683 8.718 3.088 1.00 91.81 555 MET A O 1
ATOM 4449 N N . LYS A 1 556 ? -0.165 10.437 4.265 1.00 91.00 556 LYS A N 1
ATOM 4450 C CA . LYS A 1 556 ? -0.745 11.105 3.094 1.00 91.00 556 LYS A CA 1
ATOM 4451 C C . LYS A 1 556 ? 0.322 11.540 2.089 1.00 91.00 556 LYS A C 1
ATOM 4453 O O . LYS A 1 556 ? 0.093 11.390 0.895 1.00 91.00 556 LYS A O 1
ATOM 4458 N N . MET A 1 557 ? 1.476 12.044 2.545 1.00 89.56 557 MET A N 1
ATOM 4459 C CA . MET A 1 557 ? 2.572 12.427 1.645 1.00 89.56 557 MET A CA 1
ATOM 4460 C C . MET A 1 557 ? 3.200 11.198 0.984 1.00 89.56 557 MET A C 1
ATOM 4462 O O . MET A 1 557 ? 3.441 11.224 -0.214 1.00 89.56 557 MET A O 1
ATOM 4466 N N . SER A 1 558 ? 3.415 10.105 1.726 1.00 91.12 558 SER A N 1
ATOM 4467 C CA . SER A 1 558 ? 3.972 8.868 1.165 1.00 91.12 558 SER A CA 1
ATOM 4468 C C . SER A 1 558 ? 3.072 8.284 0.076 1.00 91.12 558 SER A C 1
ATOM 4470 O O . SER A 1 558 ? 3.564 7.958 -0.999 1.00 91.12 558 SER A O 1
ATOM 4472 N N . ILE A 1 559 ? 1.760 8.201 0.318 1.00 92.69 559 ILE A N 1
ATOM 4473 C CA . ILE A 1 559 ? 0.802 7.711 -0.683 1.00 92.69 559 ILE A CA 1
ATOM 4474 C C . ILE A 1 559 ? 0.742 8.671 -1.873 1.00 92.69 559 ILE A C 1
ATOM 4476 O O . ILE A 1 559 ? 0.831 8.242 -3.020 1.00 92.69 559 ILE A O 1
ATOM 4480 N N . ALA A 1 560 ? 0.609 9.975 -1.608 1.00 91.44 560 ALA A N 1
ATOM 4481 C CA . ALA A 1 560 ? 0.531 10.971 -2.664 1.00 91.44 560 ALA A CA 1
ATOM 4482 C C . ALA A 1 560 ? 1.819 11.035 -3.485 1.00 91.44 560 ALA A C 1
ATOM 4484 O O . ALA A 1 560 ? 1.756 11.379 -4.651 1.00 91.44 560 ALA A O 1
ATOM 4485 N N . GLN A 1 561 ? 2.993 10.743 -2.937 1.00 90.25 561 GLN A N 1
ATOM 4486 C CA . GLN A 1 561 ? 4.224 10.747 -3.719 1.00 90.25 561 GLN A CA 1
ATOM 4487 C C . GLN A 1 561 ? 4.222 9.634 -4.768 1.00 90.25 561 GLN A C 1
ATOM 4489 O O . GLN A 1 561 ? 4.541 9.886 -5.929 1.00 90.25 561 GLN A O 1
ATOM 4494 N N . ASP A 1 562 ? 3.788 8.446 -4.364 1.00 89.06 562 ASP A N 1
ATOM 4495 C CA . ASP A 1 562 ? 3.903 7.233 -5.163 1.00 89.06 562 ASP A CA 1
ATOM 4496 C C . ASP A 1 562 ? 2.787 7.098 -6.218 1.00 89.06 562 ASP A C 1
ATOM 4498 O O . ASP A 1 562 ? 3.053 6.594 -7.307 1.00 89.06 562 ASP A O 1
ATOM 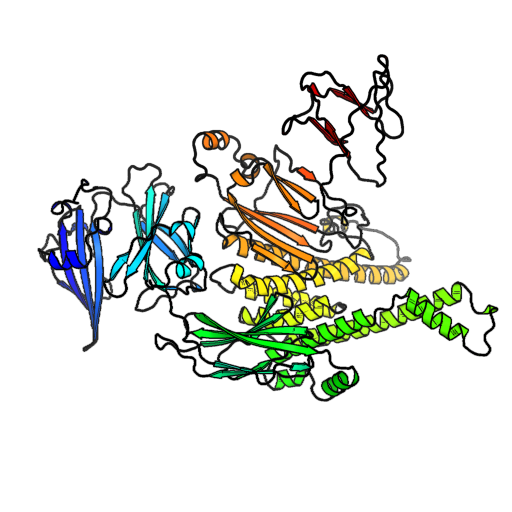4502 N N . LEU A 1 563 ? 1.585 7.627 -5.956 1.00 91.31 563 LEU A N 1
ATOM 4503 C CA . LEU A 1 563 ? 0.454 7.609 -6.899 1.00 91.31 563 LEU A CA 1
ATOM 4504 C C . LEU A 1 563 ? 0.781 8.359 -8.211 1.00 91.31 563 LEU A C 1
ATOM 4506 O O . LEU A 1 563 ? 1.460 9.396 -8.183 1.00 91.31 563 LEU A O 1
ATOM 4510 N N . MET A 1 564 ? 0.288 7.900 -9.362 1.00 90.06 564 MET A N 1
ATOM 4511 C CA . MET A 1 564 ? 0.331 8.623 -10.645 1.00 90.06 564 MET A CA 1
ATOM 4512 C C . MET A 1 564 ? -0.997 9.323 -10.957 1.00 90.06 564 MET A C 1
ATOM 4514 O O . MET A 1 564 ? -2.044 9.050 -10.373 1.00 90.06 564 MET A O 1
ATOM 4518 N N . VAL A 1 565 ? -0.946 10.291 -11.871 1.00 88.81 565 VAL A N 1
ATOM 4519 C CA . VAL A 1 565 ? -2.132 11.020 -12.340 1.00 88.81 565 VAL A CA 1
ATOM 4520 C C . VAL A 1 565 ? -2.997 10.112 -13.208 1.00 88.81 565 VAL A C 1
ATOM 4522 O O . VAL A 1 565 ? -2.484 9.461 -14.111 1.00 88.81 565 VAL A O 1
ATOM 4525 N N . GLY A 1 566 ? -4.306 10.092 -12.947 1.00 83.56 566 GLY A N 1
ATOM 4526 C CA . GLY A 1 566 ? -5.260 9.254 -13.684 1.00 83.56 566 GLY A CA 1
ATOM 4527 C C . GLY A 1 566 ? -5.447 7.843 -13.115 1.00 83.56 566 GLY A C 1
ATOM 4528 O O . GLY A 1 566 ? -6.284 7.102 -13.625 1.00 83.56 566 GLY A O 1
ATOM 4529 N N . GLU A 1 567 ? -4.719 7.477 -12.056 1.00 88.75 567 GLU A N 1
ATOM 4530 C CA . GLU A 1 567 ? -5.010 6.277 -11.265 1.00 88.75 567 GLU A CA 1
ATOM 4531 C C . GLU A 1 567 ? -6.350 6.382 -10.526 1.00 88.75 567 GLU A C 1
ATOM 4533 O O . GLU A 1 567 ? -6.817 7.474 -10.180 1.00 88.75 567 GLU A O 1
ATOM 4538 N N . ASP A 1 568 ? -6.941 5.221 -10.231 1.00 89.25 568 ASP A N 1
ATOM 4539 C CA . ASP A 1 568 ? -8.102 5.146 -9.351 1.00 89.25 568 ASP A CA 1
ATOM 4540 C C . ASP A 1 568 ? -7.747 5.675 -7.945 1.00 89.25 568 ASP A C 1
ATOM 4542 O O . ASP A 1 568 ? -6.651 5.420 -7.435 1.00 89.25 568 ASP A O 1
ATOM 4546 N N . PRO A 1 569 ? -8.662 6.393 -7.267 1.00 90.56 569 PRO A N 1
ATOM 4547 C CA . PRO A 1 569 ? -8.407 6.901 -5.926 1.00 90.56 569 PRO A CA 1
ATOM 4548 C C . PRO A 1 569 ? -8.086 5.789 -4.925 1.00 90.56 569 PRO A C 1
ATOM 4550 O O . PRO A 1 569 ? -8.877 4.859 -4.742 1.00 90.56 569 PRO A O 1
ATOM 4553 N N . LEU A 1 570 ? -6.990 5.942 -4.179 1.00 93.12 570 LEU A N 1
ATOM 4554 C CA . LEU A 1 570 ? -6.675 5.041 -3.079 1.00 93.12 570 LEU A CA 1
ATOM 4555 C C . LEU A 1 570 ? -7.505 5.418 -1.850 1.00 93.12 570 LEU A C 1
ATOM 4557 O O . LEU A 1 570 ? -7.391 6.528 -1.324 1.00 93.12 570 LEU A O 1
ATOM 4561 N N . VAL A 1 571 ? -8.322 4.476 -1.369 1.00 91.81 571 VAL A N 1
ATOM 4562 C CA . VAL A 1 571 ? -9.186 4.661 -0.194 1.00 91.81 571 VAL A CA 1
ATOM 4563 C C . VAL A 1 571 ? -8.794 3.694 0.918 1.00 91.81 571 VAL A C 1
ATOM 4565 O O . VAL A 1 571 ? -8.902 2.476 0.784 1.00 91.81 571 VAL A O 1
ATOM 4568 N N . ILE A 1 572 ? -8.410 4.247 2.065 1.00 91.31 572 ILE A N 1
ATOM 4569 C CA . ILE A 1 572 ? -8.112 3.510 3.292 1.00 91.31 572 ILE A CA 1
ATOM 4570 C C . ILE A 1 572 ? -9.217 3.805 4.297 1.00 91.31 572 ILE A C 1
ATOM 4572 O O . ILE A 1 572 ? -9.309 4.904 4.835 1.00 91.31 572 ILE A O 1
ATOM 4576 N N . SER A 1 573 ? -10.060 2.808 4.555 1.00 88.56 573 SER A N 1
ATOM 4577 C CA . SER A 1 573 ? -11.210 2.924 5.453 1.00 88.56 573 SER A CA 1
ATOM 4578 C C . SER A 1 573 ? -11.108 1.963 6.634 1.00 88.56 573 SER A C 1
ATOM 4580 O O . SER A 1 573 ? -10.868 0.759 6.488 1.00 88.56 573 SER A O 1
ATOM 4582 N N . SER A 1 574 ? -11.296 2.518 7.826 1.00 85.06 574 SER A N 1
ATOM 4583 C CA . SER A 1 574 ? -11.228 1.835 9.113 1.00 85.06 574 SER A CA 1
ATOM 4584 C C . SER A 1 574 ? -12.610 1.293 9.522 1.00 85.06 574 SER A C 1
ATOM 4586 O O . SER A 1 574 ? -13.647 1.749 9.040 1.00 85.06 574 SER A O 1
ATOM 4588 N N . ASN A 1 575 ? -12.667 0.308 10.426 1.00 77.69 575 ASN A N 1
ATOM 4589 C CA . ASN A 1 575 ? -13.939 -0.171 10.999 1.00 77.69 575 ASN A CA 1
ATOM 4590 C C . ASN A 1 575 ? -14.608 0.856 11.907 1.00 77.69 575 ASN A C 1
ATOM 4592 O O . ASN A 1 575 ? -15.814 0.799 12.141 1.00 77.69 575 ASN A O 1
ATOM 4596 N N . SER A 1 576 ? -13.798 1.740 12.472 1.00 71.44 576 SER A N 1
ATOM 4597 C CA . SER A 1 576 ? -14.195 2.687 13.497 1.00 71.44 576 SER A CA 1
ATOM 4598 C C . SER A 1 576 ? -14.608 4.046 12.913 1.00 71.44 576 SER A C 1
ATOM 4600 O O . SER A 1 576 ? -15.022 4.918 13.671 1.00 71.44 576 SER A O 1
ATOM 4602 N N . GLY A 1 577 ? -14.568 4.210 11.583 1.00 78.25 577 GLY A N 1
ATOM 4603 C CA . GLY A 1 577 ? -15.091 5.378 10.864 1.00 78.25 577 GLY A CA 1
ATOM 4604 C C . GLY A 1 577 ? -14.037 6.367 10.361 1.00 78.25 577 GLY A C 1
ATOM 4605 O O . GLY A 1 577 ? -14.412 7.446 9.907 1.00 78.25 577 GLY A O 1
ATOM 4606 N N . PHE A 1 578 ? -12.748 6.020 10.432 1.00 87.25 578 PHE A N 1
ATOM 4607 C CA . PHE A 1 578 ? -11.701 6.783 9.752 1.00 87.25 578 PHE A CA 1
ATOM 4608 C C . PHE A 1 578 ? -11.686 6.458 8.260 1.00 87.25 578 PHE A C 1
ATOM 4610 O O . PHE A 1 578 ? -11.814 5.294 7.874 1.00 87.25 578 PHE A O 1
ATOM 4617 N N . GLU A 1 579 ? -11.475 7.474 7.434 1.00 89.75 579 GLU A N 1
ATOM 4618 C CA . GLU A 1 579 ? -11.339 7.325 5.990 1.00 89.75 579 GLU A CA 1
ATOM 4619 C C . GLU A 1 579 ? -10.260 8.271 5.465 1.00 89.75 579 GLU A C 1
ATOM 4621 O O . GLU A 1 579 ? -10.332 9.475 5.678 1.00 89.75 579 GLU A O 1
ATOM 4626 N N . LEU A 1 580 ? -9.263 7.734 4.770 1.00 91.12 580 LEU A N 1
ATOM 4627 C CA . LEU A 1 580 ? -8.260 8.494 4.032 1.00 91.12 580 LEU A CA 1
ATOM 4628 C C . LEU A 1 580 ? -8.445 8.191 2.549 1.00 91.12 580 LEU A C 1
ATOM 4630 O O . LEU A 1 580 ? -8.310 7.042 2.134 1.00 91.12 580 LEU A O 1
ATOM 4634 N N . LYS A 1 581 ? -8.723 9.222 1.759 1.00 91.94 581 LYS A N 1
ATOM 4635 C CA . LYS A 1 581 ? -8.794 9.154 0.303 1.00 91.94 581 LYS A CA 1
ATOM 4636 C C . LYS A 1 581 ? -7.673 9.998 -0.292 1.00 91.94 581 LYS A C 1
ATOM 4638 O O . LYS A 1 581 ? -7.556 11.178 0.040 1.00 91.94 581 LYS A O 1
ATOM 4643 N N . VAL A 1 582 ? -6.875 9.402 -1.173 1.00 92.81 582 VAL A N 1
ATOM 4644 C CA . VAL A 1 582 ? -5.812 10.082 -1.922 1.00 92.81 582 VAL A CA 1
ATOM 4645 C C . VAL A 1 582 ? -6.004 9.819 -3.408 1.00 92.81 582 VAL A C 1
ATOM 4647 O O . VAL A 1 582 ? -6.160 8.675 -3.821 1.00 92.81 582 VAL A O 1
ATOM 4650 N N . GLU A 1 583 ? -5.989 10.869 -4.215 1.00 92.38 583 GLU A N 1
ATOM 4651 C CA . GLU A 1 583 ? -6.061 10.773 -5.676 1.00 92.38 583 GLU A CA 1
ATOM 4652 C C . GLU A 1 583 ? -5.195 11.857 -6.322 1.00 92.38 583 GLU A C 1
ATOM 4654 O O . GLU A 1 583 ? -4.940 12.898 -5.713 1.00 92.38 583 GLU A O 1
ATOM 4659 N N . LYS A 1 584 ? -4.747 11.634 -7.558 1.00 91.12 584 LYS A N 1
ATOM 4660 C CA . LYS A 1 584 ? -4.024 12.632 -8.352 1.00 91.12 584 LYS A CA 1
ATOM 4661 C C . LYS A 1 584 ? -4.765 12.930 -9.636 1.00 91.12 584 LYS A C 1
ATOM 4663 O O . LYS A 1 584 ? -5.099 12.021 -10.391 1.00 91.12 584 LYS A O 1
ATOM 4668 N N . ARG A 1 585 ? -4.984 14.217 -9.885 1.00 88.31 585 ARG A N 1
ATOM 4669 C CA . ARG A 1 585 ? -5.750 14.706 -11.032 1.00 88.31 585 ARG A CA 1
ATOM 4670 C C . ARG A 1 585 ? -5.106 15.936 -11.643 1.00 88.31 585 ARG A C 1
ATOM 4672 O O . ARG A 1 585 ? -4.323 16.638 -10.991 1.00 88.31 585 ARG A O 1
ATOM 4679 N N . HIS A 1 586 ? -5.434 16.214 -12.897 1.00 85.81 586 HIS A N 1
ATOM 4680 C CA . HIS A 1 586 ? -4.992 17.451 -13.523 1.00 85.81 586 HIS A CA 1
ATOM 4681 C C . HIS A 1 586 ? -5.744 18.630 -12.904 1.00 85.81 586 HIS A C 1
ATOM 4683 O O . HIS A 1 586 ? -6.952 18.577 -12.689 1.00 85.81 586 HIS A O 1
ATOM 4689 N N . ALA A 1 587 ? -5.052 19.739 -12.638 1.00 82.38 587 ALA A N 1
ATOM 4690 C CA . ALA A 1 587 ? -5.659 20.890 -11.973 1.00 82.38 587 ALA A CA 1
ATOM 4691 C C . ALA A 1 587 ? -6.919 21.411 -12.690 1.00 82.38 587 ALA A C 1
ATOM 4693 O O . ALA A 1 587 ? -7.855 21.858 -12.035 1.00 82.38 587 ALA A O 1
ATOM 4694 N N . ASN A 1 588 ? -6.970 21.343 -14.024 1.00 79.25 588 ASN A N 1
ATOM 4695 C CA . ASN A 1 588 ? -8.152 21.737 -14.794 1.00 79.25 588 ASN A CA 1
ATOM 4696 C C . ASN A 1 588 ? -9.383 20.849 -14.547 1.00 79.25 588 ASN A C 1
ATOM 4698 O O . ASN A 1 588 ? -10.491 21.365 -14.638 1.00 79.25 588 ASN A O 1
ATOM 4702 N N . GLU A 1 589 ? -9.208 19.570 -14.207 1.00 81.00 589 GLU A N 1
ATOM 4703 C CA . GLU A 1 589 ? -10.309 18.644 -13.890 1.00 81.00 589 GLU A CA 1
ATOM 4704 C C . GLU A 1 589 ? -10.939 18.964 -12.533 1.00 81.00 589 GLU A C 1
ATOM 4706 O O . GLU A 1 589 ? -12.143 18.828 -12.353 1.00 81.00 589 GLU A O 1
ATOM 4711 N N . ILE A 1 590 ? -10.113 19.446 -11.603 1.00 77.62 590 ILE A N 1
ATOM 4712 C CA . ILE A 1 590 ? -10.491 19.802 -10.230 1.00 77.62 590 ILE A CA 1
ATOM 4713 C C . ILE A 1 590 ? -11.193 21.179 -10.177 1.00 77.62 590 ILE A C 1
ATOM 4715 O O . ILE A 1 590 ? -11.896 21.526 -9.228 1.00 77.62 590 ILE A O 1
ATOM 4719 N N . SER A 1 591 ? -10.988 22.004 -11.204 1.00 78.56 591 SER A N 1
ATOM 4720 C CA . SER A 1 591 ? -11.442 23.393 -11.259 1.00 78.56 591 SER A CA 1
ATOM 4721 C C . SER A 1 591 ? -12.974 23.500 -11.251 1.00 78.56 591 SER A C 1
ATOM 4723 O O . SER A 1 591 ? -13.623 23.173 -12.242 1.00 78.56 591 SER A O 1
ATOM 4725 N N . GLY A 1 592 ? -13.558 24.042 -10.176 1.00 72.50 592 GLY A N 1
ATOM 4726 C CA . GLY A 1 592 ? -15.016 24.171 -10.040 1.00 72.50 592 GLY A CA 1
ATOM 4727 C C . GLY A 1 592 ? -15.734 22.863 -9.698 1.00 72.50 592 GLY A C 1
ATOM 4728 O O . GLY A 1 592 ? -16.964 22.817 -9.731 1.00 72.50 592 GLY A O 1
ATOM 4729 N N . GLU A 1 593 ? -14.990 21.802 -9.388 1.00 78.75 593 GLU A N 1
ATOM 4730 C CA . GLU A 1 593 ? -15.558 20.527 -8.978 1.00 78.75 593 GLU A CA 1
ATOM 4731 C C . GLU A 1 593 ? -16.093 20.597 -7.547 1.00 78.75 593 GLU A C 1
ATOM 4733 O O . GLU A 1 593 ? -15.484 21.206 -6.664 1.00 78.75 593 GLU A O 1
ATOM 4738 N N . THR A 1 594 ? -17.224 19.933 -7.316 1.00 75.06 594 THR A N 1
ATOM 4739 C CA . THR A 1 594 ? -17.808 19.739 -5.992 1.00 75.06 594 THR A CA 1
ATOM 4740 C C . THR A 1 594 ? -17.483 18.339 -5.480 1.00 75.06 594 THR A C 1
ATOM 4742 O O . THR A 1 594 ? -17.962 17.343 -6.016 1.00 75.06 594 THR A O 1
ATOM 4745 N N . ILE A 1 595 ? -16.698 18.268 -4.409 1.00 69.50 595 ILE A N 1
ATOM 4746 C CA . ILE A 1 595 ? -16.369 17.029 -3.705 1.00 69.50 595 ILE A CA 1
ATOM 4747 C C . ILE A 1 595 ? -17.433 16.788 -2.643 1.00 69.50 595 ILE A C 1
ATOM 4749 O O . ILE A 1 595 ? -17.564 17.587 -1.719 1.00 69.50 595 ILE A O 1
ATOM 4753 N N . GLU A 1 596 ? -18.178 15.692 -2.751 1.00 67.50 596 GLU A N 1
ATOM 4754 C CA . GLU A 1 596 ? -19.235 15.334 -1.802 1.00 67.50 596 GLU A CA 1
ATOM 4755 C C . GLU A 1 596 ? -18.787 14.230 -0.829 1.00 67.50 596 GLU A C 1
ATOM 4757 O O . GLU A 1 596 ? -18.153 13.253 -1.222 1.00 67.50 596 GLU A O 1
ATOM 4762 N N . ASN A 1 597 ? -19.153 14.368 0.446 1.00 59.88 597 ASN A N 1
ATOM 4763 C CA . ASN A 1 597 ? -18.995 13.359 1.490 1.00 59.88 597 ASN A CA 1
ATOM 4764 C C . ASN A 1 597 ? -20.159 13.450 2.497 1.00 59.88 597 ASN A C 1
ATOM 4766 O O . ASN A 1 597 ? -20.279 14.437 3.221 1.00 59.88 597 ASN A O 1
ATOM 4770 N N . GLU A 1 598 ? -21.029 12.434 2.538 1.00 59.78 598 GLU A N 1
ATOM 4771 C CA . GLU A 1 598 ? -22.145 12.313 3.502 1.00 59.78 598 GLU A CA 1
ATOM 4772 C C . GLU A 1 598 ? -23.015 13.582 3.648 1.00 59.78 598 GLU A C 1
ATOM 4774 O O . GLU A 1 598 ? -23.402 13.994 4.741 1.00 59.78 598 GLU A O 1
ATOM 4779 N N . GLY A 1 599 ? -23.330 14.227 2.521 1.00 55.06 599 GLY A N 1
ATOM 4780 C CA . GLY A 1 599 ? -24.137 15.451 2.478 1.00 55.06 599 GLY A CA 1
ATOM 4781 C C . GLY A 1 599 ? -23.354 16.737 2.750 1.00 55.06 599 GLY A C 1
ATOM 4782 O O . GLY A 1 599 ? -23.909 17.820 2.578 1.00 55.06 599 GLY A O 1
ATOM 4783 N N . THR A 1 600 ? -22.078 16.637 3.129 1.00 59.88 600 THR A N 1
ATOM 4784 C CA . THR A 1 600 ? -21.130 17.750 3.044 1.00 59.88 600 THR A CA 1
ATOM 4785 C C . THR A 1 600 ? -20.602 17.841 1.620 1.00 59.88 600 THR A C 1
ATOM 4787 O O . THR A 1 600 ? -20.301 16.818 1.015 1.00 59.88 600 THR A O 1
ATOM 4790 N N . SER A 1 601 ? -20.480 19.043 1.071 1.00 69.38 601 SER A N 1
ATOM 4791 C CA . SER A 1 601 ? -19.890 19.257 -0.243 1.00 69.38 601 SER A CA 1
ATOM 4792 C C . SER A 1 601 ? -18.888 20.406 -0.208 1.00 69.38 601 SER A C 1
ATOM 4794 O O . SER A 1 601 ? -19.143 21.425 0.429 1.00 69.38 601 SER A O 1
ATOM 4796 N N . ILE A 1 602 ? -17.751 20.251 -0.879 1.00 73.88 602 ILE A N 1
ATOM 4797 C CA . ILE A 1 602 ? -16.712 21.276 -1.007 1.00 73.88 602 ILE A CA 1
ATOM 4798 C C . ILE A 1 602 ? -16.524 21.561 -2.491 1.00 73.88 602 ILE A C 1
ATOM 4800 O O . ILE A 1 602 ? -16.019 20.711 -3.218 1.00 73.88 602 ILE A O 1
ATOM 4804 N N . THR A 1 603 ? -16.921 22.746 -2.944 1.00 79.81 603 THR A N 1
ATOM 4805 C CA . THR A 1 603 ? -16.651 23.211 -4.306 1.00 79.81 603 THR A CA 1
ATOM 4806 C C . THR A 1 603 ? -15.329 23.958 -4.340 1.00 79.81 603 THR A C 1
ATOM 4808 O O . THR A 1 603 ? -15.123 24.920 -3.589 1.00 79.81 603 THR A O 1
ATOM 4811 N N . LEU A 1 604 ? -14.428 23.501 -5.207 1.00 79.00 604 LEU A N 1
ATOM 4812 C CA . LEU A 1 604 ? -13.088 24.051 -5.334 1.00 79.00 604 LEU A CA 1
ATOM 4813 C C . LEU A 1 604 ? -13.067 25.278 -6.264 1.00 79.00 604 LEU A C 1
ATOM 4815 O O . LEU A 1 604 ? -13.717 25.262 -7.310 1.00 79.00 604 LEU A O 1
ATOM 4819 N N . PRO A 1 605 ? -12.309 26.336 -5.911 1.00 78.38 605 PRO A N 1
ATOM 4820 C CA . PRO A 1 605 ? -12.052 27.475 -6.790 1.00 78.38 605 PRO A CA 1
ATOM 4821 C C . PRO A 1 605 ? -11.416 27.080 -8.125 1.00 78.38 605 PRO A C 1
ATOM 4823 O O . PRO A 1 605 ? -10.925 25.962 -8.300 1.00 78.38 605 PRO A O 1
ATOM 4826 N N . ASP A 1 606 ? -11.346 28.033 -9.057 1.00 79.62 606 ASP A N 1
ATOM 4827 C CA . ASP A 1 606 ? -10.650 27.805 -10.319 1.00 79.62 606 ASP A CA 1
ATOM 4828 C C . ASP A 1 606 ? -9.174 27.413 -10.106 1.00 79.62 606 ASP A C 1
ATOM 4830 O O . ASP A 1 606 ? -8.475 27.967 -9.250 1.00 79.62 606 ASP A O 1
ATOM 4834 N N . SER A 1 607 ? -8.661 26.485 -10.919 1.00 77.19 607 SER A N 1
ATOM 4835 C CA . SER A 1 607 ? -7.282 25.994 -10.793 1.00 77.19 607 SER A CA 1
ATOM 4836 C C . SER A 1 607 ? -6.216 27.091 -10.874 1.00 77.19 607 SER A C 1
ATOM 4838 O O . SER A 1 607 ? -5.173 26.997 -10.223 1.00 77.19 607 SER A O 1
ATOM 4840 N N . CYS A 1 608 ? -6.483 28.179 -11.602 1.00 75.50 608 CYS A N 1
ATOM 4841 C CA . CYS A 1 608 ? -5.584 29.331 -11.680 1.00 75.50 608 CYS A CA 1
ATOM 4842 C C . CYS A 1 608 ? -5.477 30.073 -10.339 1.00 75.50 608 CYS A C 1
ATOM 4844 O O . CYS A 1 608 ? -4.435 30.666 -10.042 1.00 75.50 608 CYS A O 1
ATOM 4846 N N . VAL A 1 609 ? -6.565 30.066 -9.561 1.00 75.75 609 VAL A N 1
ATOM 4847 C CA . VAL A 1 609 ? -6.647 30.653 -8.218 1.00 75.75 609 VAL A CA 1
ATOM 4848 C C . VAL A 1 609 ? -5.940 29.746 -7.217 1.00 75.75 609 VAL A C 1
ATOM 4850 O O . VAL A 1 609 ? -5.148 30.242 -6.421 1.00 75.75 609 VAL A O 1
ATOM 4853 N N . LEU A 1 610 ? -6.157 28.429 -7.306 1.00 74.81 610 LEU A N 1
ATOM 4854 C CA . LEU A 1 610 ? -5.507 27.438 -6.440 1.00 74.81 610 LEU A CA 1
ATOM 4855 C C . LEU A 1 610 ? -3.974 27.446 -6.560 1.00 74.81 610 LEU A C 1
ATOM 4857 O O . LEU A 1 610 ? -3.278 27.197 -5.580 1.00 74.81 610 LEU A O 1
ATOM 4861 N N . LEU A 1 611 ? -3.448 27.747 -7.751 1.00 75.06 611 LEU A N 1
ATOM 4862 C CA . LEU A 1 611 ? -2.015 27.695 -8.061 1.00 75.06 611 LEU A CA 1
ATOM 4863 C C . LEU A 1 611 ? -1.299 29.055 -8.029 1.00 75.06 611 LEU A C 1
ATOM 4865 O O . LEU A 1 611 ? -0.143 29.135 -8.444 1.00 75.06 611 LEU A O 1
ATOM 4869 N N . GLU A 1 612 ? -1.968 30.128 -7.592 1.00 67.12 612 GLU A N 1
ATOM 4870 C CA . GLU A 1 612 ? -1.414 31.493 -7.509 1.00 67.12 612 GLU A CA 1
ATOM 4871 C C . GLU A 1 612 ? -0.769 32.009 -8.824 1.00 67.12 612 GLU A C 1
ATOM 4873 O O . GLU A 1 612 ? 0.142 32.843 -8.808 1.00 67.12 612 GLU A O 1
ATOM 4878 N N . LYS A 1 613 ? -1.258 31.579 -10.003 1.00 63.44 613 LYS A N 1
ATOM 4879 C CA . LYS A 1 613 ? -0.751 32.022 -11.328 1.00 63.44 613 LYS A CA 1
ATOM 4880 C C . LYS A 1 613 ? -1.822 32.711 -12.201 1.00 63.44 613 LYS A C 1
ATOM 4882 O O . LYS A 1 613 ? -2.050 32.282 -13.330 1.00 63.44 613 LYS A O 1
ATOM 4887 N N . PRO A 1 614 ? -2.451 33.831 -11.794 1.00 51.34 614 PRO A N 1
ATOM 4888 C CA . PRO A 1 614 ? -3.644 34.348 -12.482 1.00 51.34 614 PRO A CA 1
ATOM 4889 C C . PRO A 1 614 ? -3.394 34.853 -13.914 1.00 51.34 614 PRO A C 1
ATOM 4891 O O . PRO A 1 614 ? -4.248 34.715 -14.788 1.00 51.34 614 PRO A O 1
ATOM 4894 N N . ASN A 1 615 ? -2.226 35.458 -14.167 1.00 50.12 615 ASN A N 1
ATOM 4895 C CA . ASN A 1 615 ? -2.013 36.278 -15.368 1.00 50.12 615 ASN A CA 1
ATOM 4896 C C . ASN A 1 615 ? -1.577 35.488 -16.611 1.00 50.12 615 ASN A C 1
ATOM 4898 O O . ASN A 1 615 ? -1.862 35.925 -17.723 1.00 50.12 615 ASN A O 1
ATOM 4902 N N . ASN A 1 616 ? -0.947 34.323 -16.437 1.00 53.19 616 ASN A N 1
ATOM 4903 C CA . ASN A 1 616 ? -0.500 33.485 -17.557 1.00 53.19 616 ASN A CA 1
ATOM 4904 C C . ASN A 1 616 ? -1.463 32.323 -17.834 1.00 53.19 616 ASN A C 1
ATOM 4906 O O . ASN A 1 616 ? -1.550 31.861 -18.962 1.00 53.19 616 ASN A O 1
ATOM 4910 N N . CYS A 1 617 ? -2.236 31.893 -16.837 1.00 58.94 617 CYS A N 1
ATOM 4911 C CA . CYS A 1 617 ? -2.997 30.645 -16.891 1.00 58.94 617 CYS A CA 1
ATOM 4912 C C . CYS A 1 617 ? -4.254 30.734 -17.788 1.00 58.94 617 CYS A C 1
ATOM 4914 O O . CYS A 1 617 ? -4.602 29.779 -18.480 1.00 58.94 617 CYS A O 1
ATOM 4916 N N . ARG A 1 618 ? -4.870 31.924 -17.912 1.00 54.66 618 ARG A N 1
ATOM 4917 C CA . ARG A 1 618 ? -5.951 32.174 -18.892 1.00 54.66 618 ARG A CA 1
ATOM 4918 C C . ARG A 1 618 ? -5.479 32.197 -20.351 1.00 54.66 618 ARG A C 1
ATOM 4920 O O . ARG A 1 618 ? -6.292 31.945 -21.233 1.00 54.66 618 ARG A O 1
ATOM 4927 N N . GLN A 1 619 ? -4.211 32.526 -20.614 1.00 49.00 619 GLN A N 1
ATOM 4928 C CA . GLN A 1 619 ? -3.656 32.525 -21.974 1.00 49.00 619 GLN A CA 1
ATOM 4929 C C . GLN A 1 619 ? -3.233 31.115 -22.404 1.00 49.00 619 GLN A C 1
ATOM 4931 O O . GLN A 1 619 ? -3.461 30.761 -23.557 1.00 49.00 619 GLN A O 1
ATOM 4936 N N . THR A 1 620 ? -2.720 30.289 -21.483 1.00 49.69 620 THR A N 1
ATOM 4937 C CA . THR A 1 620 ? -2.406 28.876 -21.754 1.00 49.69 620 THR A CA 1
ATOM 4938 C C . THR A 1 620 ? -3.658 28.027 -21.954 1.00 49.69 620 THR A C 1
ATOM 4940 O O . THR A 1 620 ? -3.707 27.300 -22.934 1.00 49.69 620 THR A O 1
ATOM 4943 N N . ARG A 1 621 ? -4.732 28.197 -21.161 1.00 51.22 621 ARG A N 1
ATOM 4944 C CA . ARG A 1 621 ? -5.999 27.445 -21.356 1.00 51.22 621 ARG A CA 1
ATOM 4945 C C . ARG A 1 621 ? -6.619 27.573 -22.756 1.00 51.22 621 ARG A C 1
ATOM 4947 O O . ARG A 1 621 ? -7.386 26.708 -23.157 1.00 51.22 621 ARG A O 1
ATOM 4954 N N . ALA A 1 622 ? -6.341 28.658 -23.479 1.00 48.28 622 ALA A N 1
ATOM 4955 C CA . ALA A 1 622 ? -6.845 28.866 -24.838 1.00 48.28 622 ALA A CA 1
ATOM 4956 C C . ALA A 1 622 ? -5.930 28.277 -25.932 1.00 48.28 622 ALA A C 1
ATOM 4958 O O . ALA A 1 622 ? -6.321 28.273 -27.098 1.00 48.28 622 ALA A O 1
ATOM 4959 N N . ALA A 1 623 ? -4.724 27.824 -25.572 1.00 44.28 623 ALA A N 1
ATOM 4960 C CA . ALA A 1 623 ? -3.671 27.401 -26.496 1.00 44.28 623 ALA A CA 1
ATOM 4961 C C . ALA A 1 623 ? -3.122 25.985 -26.232 1.00 44.28 623 ALA A C 1
ATOM 4963 O O . ALA A 1 623 ? -2.547 25.407 -27.149 1.00 44.28 623 ALA A O 1
ATOM 4964 N N . SER A 1 624 ? -3.292 25.423 -25.031 1.00 43.75 624 SER A N 1
ATOM 4965 C CA . SER A 1 624 ? -2.776 24.103 -24.659 1.00 43.75 624 SER A CA 1
ATOM 4966 C C . SER A 1 624 ? -3.858 23.021 -24.684 1.00 43.75 624 SER A C 1
ATOM 4968 O O . SER A 1 624 ? -4.974 23.234 -24.205 1.00 43.75 624 SER A O 1
ATOM 4970 N N . SER A 1 625 ? -3.510 21.841 -25.200 1.00 52.22 625 SER A N 1
ATOM 4971 C CA . SER A 1 625 ? -4.237 20.588 -24.964 1.00 52.22 625 SER A CA 1
ATOM 4972 C C . SER A 1 625 ? -4.297 20.261 -23.465 1.00 52.22 625 SER A C 1
ATOM 4974 O O . SER A 1 625 ? -3.477 20.755 -22.693 1.00 52.22 625 SER A O 1
ATOM 4976 N N . GLU A 1 626 ? -5.240 19.408 -23.048 1.00 50.12 626 GLU A N 1
ATOM 4977 C CA . GLU A 1 626 ? -5.383 18.914 -21.660 1.00 50.12 626 GLU A CA 1
ATOM 4978 C C . GLU A 1 626 ? -4.050 18.441 -21.035 1.00 50.12 626 GLU A C 1
ATOM 4980 O O . GLU A 1 626 ? -3.855 18.596 -19.831 1.00 50.12 626 GLU A O 1
ATOM 4985 N N . ALA A 1 627 ? -3.103 17.994 -21.869 1.00 48.50 627 ALA A N 1
ATOM 4986 C CA . ALA A 1 627 ? -1.771 17.511 -21.508 1.00 48.50 627 ALA A CA 1
ATOM 4987 C C . ALA A 1 627 ? -0.825 18.513 -20.800 1.00 48.50 627 ALA A C 1
ATOM 4989 O O . ALA A 1 627 ? 0.143 18.063 -20.203 1.00 48.50 627 ALA A O 1
ATOM 4990 N N . ASP A 1 628 ? -1.082 19.831 -20.814 1.00 56.34 628 ASP A N 1
ATOM 4991 C CA . ASP A 1 628 ? -0.193 20.826 -20.162 1.00 56.34 628 ASP A CA 1
ATOM 4992 C C . ASP A 1 628 ? -0.728 21.345 -18.808 1.00 56.34 628 ASP A C 1
ATOM 4994 O O . ASP A 1 628 ? -0.218 22.323 -18.244 1.00 56.34 628 ASP A O 1
ATOM 4998 N N . SER A 1 629 ? -1.809 20.756 -18.284 1.00 67.31 629 SER A N 1
ATOM 4999 C CA . SER A 1 629 ? -2.343 21.150 -16.978 1.00 67.31 629 SER A CA 1
ATOM 5000 C C . SER A 1 629 ? -1.470 20.594 -15.851 1.00 67.31 629 SER A C 1
ATOM 5002 O O . SER A 1 629 ? -1.332 19.374 -15.759 1.00 67.31 629 SER A O 1
ATOM 5004 N N . PRO A 1 630 ? -0.986 21.431 -14.911 1.00 75.69 630 PRO A N 1
ATOM 5005 C CA . PRO A 1 630 ? -0.221 20.945 -13.769 1.00 75.69 630 PRO A CA 1
ATOM 5006 C C . PRO A 1 630 ? -1.045 19.943 -12.958 1.00 75.69 630 PRO A C 1
ATOM 5008 O O . PRO A 1 630 ? -2.248 20.129 -12.763 1.00 75.69 630 PRO A O 1
ATOM 5011 N N . SER A 1 631 ? -0.388 18.899 -12.479 1.00 84.25 631 SER A N 1
ATOM 5012 C CA . SER A 1 631 ? -1.016 17.838 -11.694 1.00 84.25 631 SER A CA 1
ATOM 5013 C C . SER A 1 631 ? -1.045 18.180 -10.207 1.00 84.25 631 SER A C 1
ATOM 5015 O O . SER A 1 631 ? -0.096 18.766 -9.674 1.00 84.25 631 SER A O 1
ATOM 5017 N N . LEU A 1 632 ? -2.132 17.810 -9.533 1.00 88.38 632 LEU A N 1
ATOM 5018 C CA . LEU A 1 632 ? -2.350 18.048 -8.109 1.00 88.38 632 LEU A CA 1
ATOM 5019 C C . LEU A 1 632 ? -2.773 16.756 -7.421 1.00 88.38 632 LEU A C 1
ATOM 5021 O O . LEU A 1 632 ? -3.574 15.993 -7.961 1.00 88.38 632 LEU A O 1
ATOM 5025 N N . GLY A 1 633 ? -2.265 16.535 -6.211 1.00 89.44 633 GLY A N 1
ATOM 5026 C CA . GLY A 1 633 ? -2.814 15.512 -5.333 1.00 89.44 633 GLY A CA 1
ATOM 5027 C C . GLY A 1 633 ? -3.946 16.084 -4.490 1.00 89.44 633 GLY A C 1
ATOM 5028 O O . GLY A 1 633 ? -3.822 17.159 -3.901 1.00 89.44 633 GLY A O 1
ATOM 5029 N N . LEU A 1 634 ? -5.050 15.355 -4.430 1.00 89.19 634 LEU A N 1
ATOM 5030 C CA . LEU A 1 634 ? -6.171 15.603 -3.545 1.00 89.19 634 LEU A CA 1
ATOM 5031 C C . LEU A 1 634 ? -6.111 14.603 -2.395 1.00 89.19 634 LEU A C 1
ATOM 5033 O O . LEU A 1 634 ? -6.108 13.393 -2.617 1.00 89.19 634 LEU A O 1
ATOM 5037 N N . VAL A 1 635 ? -6.092 15.108 -1.166 1.00 89.81 635 VAL A N 1
ATOM 5038 C CA . VAL A 1 635 ? -6.128 14.282 0.040 1.00 89.81 635 VAL A CA 1
ATOM 5039 C C . VAL A 1 635 ? -7.316 14.693 0.895 1.00 89.81 635 VAL A C 1
ATOM 5041 O O . VAL A 1 635 ? -7.448 15.859 1.275 1.00 89.81 635 VAL A O 1
ATOM 5044 N N . VAL A 1 636 ? -8.145 13.716 1.245 1.00 87.44 636 VAL A N 1
ATOM 5045 C CA . VAL A 1 636 ? -9.276 13.877 2.158 1.00 87.44 636 VAL A CA 1
ATOM 5046 C C . VAL A 1 636 ? -9.111 12.899 3.313 1.00 87.44 636 VAL A C 1
ATOM 5048 O O . VAL A 1 636 ? -8.990 11.699 3.085 1.00 87.44 636 VAL A O 1
ATOM 5051 N N . VAL A 1 637 ? -9.112 13.402 4.546 1.00 87.31 637 VAL A N 1
ATOM 5052 C CA . VAL A 1 637 ? -9.081 12.583 5.763 1.00 87.31 637 VAL A CA 1
ATOM 5053 C C . VAL A 1 637 ? -10.337 12.851 6.568 1.00 87.31 637 VAL A C 1
ATOM 5055 O O . VAL A 1 637 ? -10.640 13.988 6.906 1.00 87.31 637 VAL A O 1
ATOM 5058 N N . LYS A 1 638 ? -11.074 11.805 6.901 1.00 86.12 638 LYS A N 1
ATOM 5059 C CA . LYS A 1 638 ? -12.228 11.851 7.785 1.00 86.12 638 LYS A CA 1
ATOM 5060 C C . LYS A 1 638 ? -11.885 11.114 9.067 1.00 86.12 638 LYS A C 1
ATOM 5062 O O . LYS A 1 638 ? -11.501 9.948 9.034 1.00 86.12 638 LYS A O 1
ATOM 5067 N N . TRP A 1 639 ? -12.099 11.780 10.190 1.00 83.56 639 TRP A N 1
ATOM 5068 C CA . TRP A 1 639 ? -12.023 11.205 11.523 1.00 83.56 639 TRP A CA 1
ATOM 5069 C C . TRP A 1 639 ? -13.426 11.021 12.080 1.00 83.56 639 TRP A C 1
ATOM 5071 O O . TRP A 1 639 ? -14.284 11.893 11.932 1.00 83.56 639 TRP A O 1
ATOM 5081 N N . SER A 1 640 ? -13.645 9.908 12.776 1.00 81.19 640 SER A N 1
ATOM 5082 C CA . SER A 1 640 ? -14.929 9.637 13.438 1.00 81.19 640 SER A CA 1
ATOM 5083 C C . SER A 1 640 ? -15.160 10.459 14.711 1.00 81.19 640 SER A C 1
ATOM 5085 O O . SER A 1 640 ? -16.210 10.337 15.329 1.00 81.19 640 SER A O 1
ATOM 5087 N N . ASN A 1 641 ? -14.166 11.243 15.140 1.00 76.69 641 ASN A N 1
ATOM 5088 C CA . ASN A 1 641 ? -14.240 12.092 16.322 1.00 76.69 641 ASN A CA 1
ATOM 5089 C C . ASN A 1 641 ? -13.444 13.382 16.105 1.00 76.69 641 ASN A C 1
ATOM 5091 O O . ASN A 1 641 ? -12.601 13.472 15.210 1.00 76.69 641 ASN A O 1
ATOM 5095 N N . ILE A 1 642 ? -13.697 14.371 16.960 1.00 71.00 642 ILE A N 1
ATOM 5096 C CA . ILE A 1 642 ? -12.994 15.653 16.935 1.00 71.00 642 ILE A CA 1
ATOM 5097 C C . ILE A 1 642 ? -11.611 15.515 17.568 1.00 71.00 642 ILE A C 1
ATOM 5099 O O . ILE A 1 642 ? -11.500 15.209 18.757 1.00 71.00 642 ILE A O 1
ATOM 5103 N N . LEU A 1 643 ? -10.578 15.828 16.786 1.00 67.00 643 LEU A N 1
ATOM 5104 C CA . LEU A 1 643 ? -9.192 15.903 17.254 1.00 67.00 643 LEU A CA 1
ATOM 5105 C C . LEU A 1 643 ? -8.831 17.277 17.839 1.00 67.00 643 LEU A C 1
ATOM 5107 O O . LEU A 1 643 ? -8.209 17.361 18.893 1.00 67.00 643 LEU A O 1
ATOM 5111 N N . GLU A 1 644 ? -9.236 18.365 17.180 1.00 65.44 644 GLU A N 1
ATOM 5112 C CA . GLU A 1 644 ? -8.919 19.741 17.586 1.00 65.44 644 GLU A CA 1
ATOM 5113 C C . GLU A 1 644 ? -10.110 20.679 17.339 1.00 65.44 644 GLU A C 1
ATOM 5115 O O . GLU A 1 644 ? -10.951 20.431 16.474 1.00 65.44 644 GLU A O 1
ATOM 5120 N N . THR A 1 645 ? -10.161 21.803 18.063 1.00 57.72 645 THR A N 1
ATOM 5121 C CA . THR A 1 645 ? -11.088 22.905 17.761 1.00 57.72 645 THR A CA 1
ATOM 5122 C C . THR A 1 645 ? -10.348 24.241 17.731 1.00 57.72 645 THR A C 1
ATOM 5124 O O . THR A 1 645 ? -9.453 24.490 18.536 1.00 57.72 645 THR A O 1
ATOM 5127 N N . GLU A 1 646 ? -10.727 25.138 16.820 1.00 51.75 646 GLU A N 1
ATOM 5128 C CA . GLU A 1 646 ? -10.145 26.491 16.733 1.00 51.75 646 GLU A CA 1
ATOM 5129 C C . GLU A 1 646 ? -11.019 27.576 17.400 1.00 51.75 646 GLU A C 1
ATOM 5131 O O . GLU A 1 646 ? -10.826 28.771 17.180 1.00 51.75 646 GLU A O 1
ATOM 5136 N N . GLY A 1 647 ? -11.979 27.187 18.247 1.00 49.75 647 GLY A N 1
ATOM 5137 C CA . GLY A 1 647 ? -12.884 28.118 18.930 1.00 49.75 647 GLY A CA 1
ATOM 5138 C C . GLY A 1 647 ? -12.232 28.862 20.101 1.00 49.75 647 GLY A C 1
ATOM 5139 O O . GLY A 1 647 ? -11.366 28.329 20.779 1.00 49.75 647 GLY A O 1
ATOM 5140 N N . THR A 1 648 ? -12.661 30.097 20.378 1.00 41.09 648 THR A N 1
ATOM 5141 C CA . THR A 1 648 ? -12.243 30.862 21.576 1.00 41.09 648 THR A CA 1
ATOM 5142 C C . THR A 1 648 ? -13.141 30.629 22.793 1.00 41.09 648 THR A C 1
ATOM 5144 O O . THR A 1 648 ? -12.805 31.045 23.899 1.00 41.09 648 THR A O 1
ATOM 5147 N N . GLU A 1 649 ? -14.292 29.992 22.586 1.00 46.81 649 GLU A N 1
ATOM 5148 C CA . GLU A 1 649 ? -15.279 29.657 23.612 1.00 46.81 649 GLU A CA 1
ATOM 5149 C C . GLU A 1 649 ? -15.476 28.139 23.652 1.00 46.81 649 GLU A C 1
ATOM 5151 O O . GLU A 1 649 ? -15.279 27.457 22.647 1.00 46.81 649 GLU A O 1
ATOM 5156 N N . SER A 1 650 ? -15.881 27.606 24.808 1.00 48.00 650 SER A N 1
ATOM 5157 C CA . SER A 1 650 ? -16.259 26.200 24.971 1.00 48.00 650 SER A CA 1
ATOM 5158 C C . SER A 1 650 ? -17.521 25.901 24.151 1.00 48.00 650 SER A C 1
ATOM 5160 O O . SER A 1 650 ? -18.640 25.944 24.669 1.00 48.00 650 SER A O 1
ATOM 5162 N N . VAL A 1 651 ? -17.368 25.650 22.852 1.00 51.19 651 VAL A N 1
ATOM 5163 C CA . VAL A 1 651 ? -18.468 25.192 22.006 1.00 51.19 651 VAL A CA 1
ATOM 5164 C C . VAL A 1 651 ? -18.707 23.730 22.359 1.00 51.19 651 VAL A C 1
ATOM 5166 O O . VAL A 1 651 ? -17.853 22.876 22.133 1.00 51.19 651 VAL A O 1
ATOM 5169 N N . GLY A 1 652 ? -19.855 23.452 22.977 1.00 54.62 652 GLY A N 1
ATOM 5170 C CA . GLY A 1 652 ? -20.299 22.090 23.244 1.00 54.62 652 GLY A CA 1
ATOM 5171 C C . GLY A 1 652 ? -20.661 21.413 21.929 1.00 54.62 652 GLY A C 1
ATOM 5172 O O . GLY A 1 652 ? -21.771 21.590 21.432 1.00 54.62 652 GLY A O 1
ATOM 5173 N N . LEU A 1 653 ? -19.707 20.694 21.347 1.00 59.19 653 LEU A N 1
ATOM 5174 C CA . LEU A 1 653 ? -19.939 19.835 20.192 1.00 59.19 653 LEU A CA 1
ATOM 5175 C C . LEU A 1 653 ? -20.533 18.504 20.670 1.00 59.19 653 LEU A C 1
ATOM 5177 O O . LEU A 1 653 ? -20.305 18.082 21.805 1.00 59.19 653 LEU A O 1
ATOM 5181 N N . SER A 1 654 ? -21.345 17.863 19.829 1.00 60.72 654 SER A N 1
ATOM 5182 C CA . SER A 1 654 ? -21.909 16.550 20.161 1.00 60.72 654 SER A CA 1
ATOM 5183 C C . SER A 1 654 ? -20.816 15.478 20.145 1.00 60.72 654 SER A C 1
ATOM 5185 O O . SER A 1 654 ? -19.823 15.636 19.431 1.00 60.72 654 SER A O 1
ATOM 5187 N N . SER A 1 655 ? -21.016 14.374 20.867 1.00 58.31 655 SER A N 1
ATOM 5188 C CA . SER A 1 655 ? -20.139 13.195 20.790 1.00 58.31 655 SER A CA 1
ATOM 5189 C C . SER A 1 655 ? -20.080 12.563 19.401 1.00 58.31 655 SER A C 1
ATOM 5191 O O . SER A 1 655 ? -19.136 11.844 19.113 1.00 58.31 655 SER A O 1
ATOM 5193 N N . ASP A 1 656 ? -21.065 12.851 18.550 1.00 62.09 656 ASP A N 1
ATOM 5194 C CA . ASP A 1 656 ? -21.205 12.270 17.212 1.00 62.09 656 ASP A CA 1
ATOM 5195 C C . ASP A 1 656 ? -20.629 13.198 16.126 1.00 62.09 656 ASP A C 1
ATOM 5197 O O . ASP A 1 656 ? -20.925 13.062 14.939 1.00 62.09 656 ASP A O 1
ATOM 5201 N N . SER A 1 657 ? -19.862 14.211 16.536 1.00 68.19 657 SER A N 1
ATOM 5202 C CA . SER A 1 657 ? -19.255 15.168 15.617 1.00 68.19 657 SER A CA 1
ATOM 5203 C C . SER A 1 657 ? -17.972 14.584 15.020 1.00 68.19 657 SER A C 1
ATOM 5205 O O . SER A 1 657 ? -17.107 14.105 15.750 1.00 68.19 657 SER A O 1
ATOM 5207 N N . ASN A 1 658 ? -17.825 14.710 13.702 1.00 71.06 658 ASN A N 1
ATOM 5208 C CA . ASN A 1 658 ? -16.679 14.210 12.942 1.00 71.06 658 ASN A CA 1
ATOM 5209 C C . ASN A 1 658 ? -15.768 15.362 12.496 1.00 71.06 658 ASN A C 1
ATOM 5211 O O . ASN A 1 658 ? -16.217 16.504 12.369 1.00 71.06 658 ASN A O 1
ATOM 5215 N N . THR A 1 659 ? -14.509 15.050 12.192 1.00 75.94 659 THR A N 1
ATOM 5216 C CA . THR A 1 659 ? -13.569 15.994 11.567 1.00 75.94 659 THR A CA 1
ATOM 5217 C C . THR A 1 659 ? -13.305 15.576 10.125 1.00 75.94 659 THR A C 1
ATOM 5219 O O . THR A 1 659 ? -13.092 14.398 9.850 1.00 75.94 659 THR A O 1
ATOM 5222 N N . LEU A 1 660 ? -13.325 16.543 9.207 1.00 77.88 660 LEU A N 1
ATOM 5223 C CA . LEU A 1 660 ? -12.956 16.362 7.807 1.00 77.88 660 LEU A CA 1
ATOM 5224 C C . LEU A 1 660 ? -11.782 17.292 7.491 1.00 77.88 660 LEU A C 1
ATOM 5226 O O . LEU A 1 660 ? -11.949 18.511 7.471 1.00 77.88 660 LEU A O 1
ATOM 5230 N N . ASP A 1 661 ? -10.618 16.710 7.234 1.00 80.56 661 ASP A N 1
ATOM 5231 C CA . ASP A 1 661 ? -9.418 17.410 6.805 1.00 80.56 661 ASP A CA 1
ATOM 5232 C C . ASP A 1 661 ? -9.274 17.305 5.288 1.00 80.56 661 ASP A C 1
ATOM 5234 O O . ASP A 1 661 ? -9.328 16.226 4.697 1.00 80.56 661 ASP A O 1
ATOM 5238 N N . PHE A 1 662 ? -9.056 18.450 4.655 1.00 82.94 662 PHE A N 1
ATOM 5239 C CA . PHE A 1 662 ? -8.866 18.568 3.218 1.00 82.94 662 PHE A CA 1
ATOM 5240 C C . PHE A 1 662 ? -7.483 19.150 2.933 1.00 82.94 662 PHE A C 1
ATOM 5242 O O . PHE A 1 662 ? -7.079 20.141 3.544 1.00 82.94 662 PHE A O 1
ATOM 5249 N N . SER A 1 663 ? -6.724 18.540 2.027 1.00 86.50 663 SER A N 1
ATOM 5250 C CA . SER A 1 663 ? -5.384 18.999 1.653 1.00 86.50 663 SER A CA 1
ATOM 5251 C C . SER A 1 663 ? -5.153 18.844 0.152 1.00 86.50 663 SER A C 1
ATOM 5253 O O . SER A 1 663 ? -5.509 17.828 -0.437 1.00 86.50 663 SER A O 1
ATOM 5255 N N . LEU A 1 664 ? -4.504 19.842 -0.450 1.00 87.06 664 LEU A N 1
ATOM 5256 C CA . LEU A 1 664 ? -3.968 19.759 -1.808 1.00 87.06 664 LEU A CA 1
ATOM 5257 C C . LEU A 1 664 ? -2.451 19.606 -1.748 1.00 87.06 664 LEU A C 1
ATOM 5259 O O . LEU A 1 664 ? -1.796 20.281 -0.952 1.00 87.06 664 LEU A O 1
ATOM 5263 N N . THR A 1 665 ? -1.886 18.755 -2.594 1.00 90.06 665 THR A N 1
ATOM 5264 C CA . THR A 1 665 ? -0.440 18.537 -2.706 1.00 90.06 665 THR A CA 1
ATOM 5265 C C . THR A 1 665 ? 0.062 18.897 -4.097 1.00 90.06 665 THR A C 1
ATOM 5267 O O . THR A 1 665 ? -0.703 18.968 -5.062 1.00 90.06 665 THR A O 1
ATOM 5270 N N . ASN A 1 666 ? 1.360 19.181 -4.201 1.00 86.94 666 ASN A N 1
ATOM 5271 C CA . ASN A 1 666 ? 2.011 19.377 -5.495 1.00 86.94 666 ASN A CA 1
ATOM 5272 C C . ASN A 1 666 ? 2.043 18.067 -6.318 1.00 86.94 666 ASN A C 1
ATOM 5274 O O . ASN A 1 666 ? 1.734 16.992 -5.807 1.00 86.94 666 ASN A O 1
ATOM 5278 N N . ARG A 1 667 ? 2.469 18.140 -7.589 1.00 84.31 667 ARG A N 1
ATOM 5279 C CA . ARG A 1 667 ? 2.604 16.970 -8.486 1.00 84.31 667 ARG A CA 1
ATOM 5280 C C . ARG A 1 667 ? 3.403 15.819 -7.858 1.00 84.31 667 ARG A C 1
ATOM 5282 O O . ARG A 1 667 ? 3.001 14.660 -7.940 1.00 84.31 667 ARG A O 1
ATOM 5289 N N . ASN A 1 668 ? 4.506 16.156 -7.193 1.00 85.31 668 ASN A N 1
ATOM 5290 C CA . ASN A 1 668 ? 5.395 15.185 -6.553 1.00 85.31 668 ASN A CA 1
ATOM 5291 C C . ASN A 1 668 ? 4.806 14.579 -5.271 1.00 85.31 668 ASN A C 1
ATOM 5293 O O . ASN A 1 668 ? 5.435 13.705 -4.690 1.00 85.31 668 ASN A O 1
ATOM 5297 N N . GLY A 1 669 ? 3.663 15.068 -4.781 1.00 84.62 669 GLY A N 1
ATOM 5298 C CA . GLY A 1 669 ? 3.017 14.599 -3.557 1.00 84.62 669 GLY A CA 1
ATOM 5299 C C . GLY A 1 669 ? 3.803 14.838 -2.264 1.00 84.62 669 GLY A C 1
ATOM 5300 O O . GLY A 1 669 ? 3.360 14.401 -1.209 1.00 84.62 669 GLY A O 1
ATOM 5301 N N . ASN A 1 670 ? 4.942 15.533 -2.321 1.00 86.94 670 ASN A N 1
ATOM 5302 C CA . ASN A 1 670 ? 5.867 15.684 -1.195 1.00 86.94 670 ASN A CA 1
ATOM 5303 C C . ASN A 1 670 ? 5.648 16.970 -0.382 1.00 86.94 670 ASN A C 1
ATOM 5305 O O . ASN A 1 670 ? 6.234 17.137 0.687 1.00 86.94 670 ASN A O 1
ATOM 5309 N N . GLU A 1 671 ? 4.813 17.886 -0.877 1.00 88.44 671 GLU A N 1
ATOM 5310 C CA . GLU A 1 671 ? 4.496 19.137 -0.196 1.00 88.44 671 GLU A CA 1
ATOM 5311 C C . GLU A 1 671 ? 3.001 19.450 -0.285 1.00 88.44 671 GLU A C 1
ATOM 5313 O O . GLU A 1 671 ? 2.388 19.379 -1.352 1.00 88.44 671 GLU A O 1
ATOM 5318 N N . THR A 1 672 ? 2.419 19.864 0.844 1.00 87.00 672 THR A N 1
ATOM 5319 C CA . THR A 1 672 ? 1.062 20.426 0.883 1.00 87.00 672 THR A CA 1
ATOM 5320 C C . THR A 1 672 ? 1.086 21.870 0.380 1.00 87.00 672 THR A C 1
ATOM 5322 O O . THR A 1 672 ? 1.868 22.696 0.863 1.00 87.00 672 THR A O 1
ATOM 5325 N N . LEU A 1 673 ? 0.202 22.194 -0.562 1.00 84.38 673 LEU A N 1
ATOM 5326 C CA . LEU A 1 673 ? 0.064 23.532 -1.122 1.00 84.38 673 LEU A CA 1
ATOM 5327 C C . LEU A 1 673 ? -0.490 24.495 -0.071 1.00 84.38 673 LEU A C 1
ATOM 5329 O O . LEU A 1 673 ? -1.523 24.257 0.555 1.00 84.38 673 LEU A O 1
ATOM 5333 N N . LYS A 1 674 ? 0.207 25.617 0.121 1.00 81.69 674 LYS A N 1
ATOM 5334 C CA . LYS A 1 674 ? -0.216 26.677 1.041 1.00 81.69 674 LYS A CA 1
ATOM 5335 C C . LYS A 1 674 ? -1.082 27.670 0.288 1.00 81.69 674 LYS A C 1
ATOM 5337 O O . LYS A 1 674 ? -0.559 28.583 -0.333 1.00 81.69 674 LYS A O 1
ATOM 5342 N N . ILE A 1 675 ? -2.391 27.497 0.383 1.00 73.00 675 ILE A N 1
ATOM 5343 C CA . ILE A 1 675 ? -3.367 28.373 -0.263 1.00 73.00 675 ILE A CA 1
ATOM 5344 C C . ILE A 1 675 ? -3.593 29.597 0.631 1.00 73.00 675 ILE A C 1
ATOM 5346 O O . ILE A 1 675 ? -3.981 29.450 1.793 1.00 73.00 675 ILE A O 1
ATOM 5350 N N . LYS A 1 676 ? -3.322 30.804 0.122 1.00 69.81 676 LYS A N 1
ATOM 5351 C CA . LYS A 1 676 ? -3.528 32.066 0.852 1.00 69.81 676 LYS A CA 1
ATOM 5352 C C . LYS A 1 676 ? -4.228 33.097 -0.021 1.00 69.81 676 LYS A C 1
ATOM 5354 O O . LYS A 1 676 ? -4.005 33.147 -1.222 1.00 69.81 676 LYS A O 1
ATOM 5359 N N . ASP A 1 677 ? -5.049 33.935 0.614 1.00 62.75 677 ASP A N 1
ATOM 5360 C CA . ASP A 1 677 ? -5.633 35.138 0.006 1.00 62.75 677 ASP A CA 1
ATOM 5361 C C . ASP A 1 677 ? -6.319 34.887 -1.359 1.00 62.75 677 ASP A C 1
ATOM 5363 O O . ASP A 1 677 ? -6.194 35.690 -2.287 1.00 62.75 677 ASP A O 1
ATOM 5367 N N . THR A 1 678 ? -7.046 33.765 -1.502 1.00 65.50 678 THR A N 1
ATOM 5368 C CA . THR A 1 678 ? -7.727 33.424 -2.760 1.00 65.50 678 THR A CA 1
ATOM 5369 C C . THR A 1 678 ? -8.802 34.456 -3.089 1.00 65.50 678 THR A C 1
ATOM 5371 O O . THR A 1 678 ? -9.625 34.824 -2.252 1.00 65.50 678 THR A O 1
ATOM 5374 N N . ALA A 1 679 ? -8.807 34.933 -4.336 1.00 66.81 679 ALA A N 1
ATOM 5375 C CA . ALA A 1 679 ? -9.814 35.888 -4.802 1.00 66.81 679 ALA A CA 1
ATOM 5376 C C . ALA A 1 679 ? -11.214 35.256 -4.921 1.00 66.81 679 ALA A C 1
ATOM 5378 O O . ALA A 1 679 ? -12.221 35.956 -4.817 1.00 66.81 679 ALA A O 1
ATOM 5379 N N . GLU A 1 680 ? -11.264 33.941 -5.140 1.00 72.06 680 GLU A N 1
ATOM 5380 C CA . GLU A 1 680 ? -12.484 33.139 -5.178 1.00 72.06 680 GLU A CA 1
ATOM 5381 C C . GLU A 1 680 ? -12.586 32.301 -3.891 1.00 72.06 680 GLU A C 1
ATOM 5383 O O . GLU A 1 680 ? -11.572 31.743 -3.447 1.00 72.06 680 GLU A O 1
ATOM 5388 N N . PRO A 1 681 ? -13.769 32.243 -3.251 1.00 69.88 681 PRO A N 1
ATOM 5389 C CA . PRO A 1 681 ? -13.962 31.460 -2.040 1.00 69.88 681 PRO A CA 1
ATOM 5390 C C . PRO A 1 681 ? -14.085 29.967 -2.362 1.00 69.88 681 PRO A C 1
ATOM 5392 O O . PRO A 1 681 ? -14.594 29.587 -3.414 1.00 69.88 681 PRO A O 1
ATOM 5395 N N . PHE A 1 682 ? -13.684 29.127 -1.412 1.00 70.88 682 PHE A N 1
ATOM 5396 C CA . PHE A 1 682 ? -14.173 27.751 -1.350 1.00 70.88 682 PHE A CA 1
ATOM 5397 C C . PHE A 1 682 ? -15.642 27.780 -0.931 1.00 70.88 682 PHE A C 1
ATOM 5399 O O . PHE A 1 682 ? -15.993 28.492 0.015 1.00 70.88 682 PHE A O 1
ATOM 5406 N N . GLU A 1 683 ? -16.490 26.992 -1.584 1.00 71.62 683 GLU A N 1
ATOM 5407 C CA . GLU A 1 683 ? -17.873 26.827 -1.137 1.00 71.62 683 GLU A CA 1
ATOM 5408 C C . GLU A 1 683 ? -18.003 25.520 -0.366 1.00 71.62 683 GLU A C 1
ATOM 5410 O O . GLU A 1 683 ? -17.831 24.444 -0.928 1.00 71.62 683 GLU A O 1
ATOM 5415 N N . ILE A 1 684 ? -18.307 25.606 0.928 1.00 67.31 684 ILE A N 1
ATOM 5416 C CA . ILE A 1 684 ? -18.506 24.435 1.786 1.00 67.31 684 ILE A CA 1
ATOM 5417 C C . ILE A 1 684 ? -19.980 24.386 2.181 1.00 67.31 684 ILE A C 1
ATOM 5419 O O . ILE A 1 684 ? -20.475 25.278 2.870 1.00 67.31 684 ILE A O 1
ATOM 5423 N N . CYS A 1 685 ? -20.684 23.341 1.760 1.00 63.94 685 CYS A N 1
ATOM 5424 C CA . CYS A 1 685 ? -22.032 23.032 2.223 1.00 63.94 685 CYS A CA 1
ATOM 5425 C C . CYS A 1 685 ? -21.939 21.918 3.261 1.00 63.94 685 CYS A C 1
ATOM 5427 O O . CYS A 1 685 ? -21.343 20.888 2.984 1.00 63.94 685 CYS A O 1
ATOM 5429 N N . LEU A 1 686 ? -22.525 22.100 4.443 1.00 60.50 686 LEU A N 1
ATOM 5430 C CA . LEU A 1 686 ? -22.540 21.077 5.491 1.00 60.50 686 LEU A CA 1
ATOM 5431 C C . LEU A 1 686 ? -23.888 20.352 5.487 1.00 60.50 686 LEU A C 1
ATOM 5433 O O . LEU A 1 686 ? -24.939 20.978 5.651 1.00 60.50 686 LEU A O 1
ATOM 5437 N N . GLY A 1 687 ? -23.855 19.031 5.323 1.00 53.28 687 GLY A N 1
ATOM 5438 C CA . GLY A 1 687 ? -25.039 18.184 5.428 1.00 53.28 687 GLY A CA 1
ATOM 5439 C C . GLY A 1 687 ? -25.457 18.040 6.886 1.00 53.28 687 GLY A C 1
ATOM 5440 O O . GLY A 1 687 ? -24.635 17.721 7.741 1.00 53.28 687 GLY A O 1
ATOM 5441 N N . THR A 1 688 ? -26.733 18.265 7.200 1.00 52.06 688 THR A N 1
ATOM 5442 C CA . THR A 1 688 ? -27.259 17.977 8.543 1.00 52.06 688 THR A CA 1
ATOM 5443 C C . THR A 1 688 ? -27.827 16.555 8.585 1.00 52.06 688 THR A C 1
ATOM 5445 O O . THR A 1 688 ? -28.543 16.121 7.681 1.00 52.06 688 THR A O 1
ATOM 5448 N N . SER A 1 689 ? -27.477 15.812 9.636 1.00 41.94 689 SER A N 1
ATOM 5449 C CA . SER A 1 689 ? -27.599 14.351 9.784 1.00 41.94 689 SER A CA 1
ATOM 5450 C C . SER A 1 689 ? -29.022 13.781 9.939 1.00 41.94 689 SER A C 1
ATOM 5452 O O . SER A 1 689 ? -29.180 12.629 10.330 1.00 41.94 689 SER A O 1
ATOM 5454 N N . GLU A 1 690 ? -30.079 14.514 9.585 1.00 42.00 690 GLU A N 1
ATOM 5455 C CA . GLU A 1 690 ? -31.471 14.026 9.690 1.00 42.00 690 GLU A CA 1
ATOM 5456 C C . GLU A 1 690 ? -32.009 13.351 8.408 1.00 42.00 690 GLU A C 1
ATOM 5458 O O . GLU A 1 690 ? -33.207 13.114 8.288 1.00 42.00 690 GLU A O 1
ATOM 5463 N N . SER A 1 691 ? -31.153 12.991 7.444 1.00 37.38 691 SER A N 1
ATOM 5464 C CA . SER A 1 691 ? -31.582 12.394 6.160 1.00 37.38 691 SER A CA 1
ATOM 5465 C C . SER A 1 691 ? -31.084 10.963 5.900 1.00 37.38 691 SER A C 1
ATOM 5467 O O . SER A 1 691 ? -31.032 10.516 4.755 1.00 37.38 691 SER A O 1
ATOM 5469 N N . SER A 1 692 ? -30.767 10.199 6.949 1.00 36.22 692 SER A N 1
ATOM 5470 C CA . SER A 1 692 ? -30.289 8.809 6.832 1.00 36.22 692 SER A CA 1
ATOM 5471 C C . SER A 1 692 ? -31.383 7.740 6.668 1.00 36.22 692 SER A C 1
ATOM 5473 O O . SER A 1 692 ? -31.077 6.551 6.667 1.00 36.22 692 SER A O 1
ATOM 5475 N N . GLU A 1 693 ? -32.635 8.122 6.400 1.00 36.25 693 GLU A N 1
ATOM 5476 C CA . GLU A 1 693 ? -33.623 7.228 5.781 1.00 36.25 693 GLU A CA 1
ATOM 5477 C C . GLU A 1 693 ? -34.243 7.905 4.554 1.00 36.25 693 GLU A C 1
ATOM 5479 O O . GLU A 1 693 ? -35.278 8.564 4.616 1.00 36.25 693 GLU A O 1
ATOM 5484 N N . GLY A 1 694 ? -33.570 7.744 3.413 1.00 39.56 694 GLY A N 1
ATOM 5485 C CA . GLY A 1 694 ? -34.030 8.249 2.121 1.00 39.56 694 GLY A CA 1
ATOM 5486 C C . GLY A 1 694 ? -33.112 9.311 1.531 1.00 39.56 694 GLY A C 1
ATOM 5487 O O . GLY A 1 694 ? -33.555 10.425 1.264 1.00 39.56 694 GLY A O 1
ATOM 5488 N N . ALA A 1 695 ? -31.861 8.943 1.243 1.00 37.19 695 ALA A N 1
ATOM 5489 C CA . ALA A 1 695 ? -30.963 9.681 0.352 1.00 37.19 695 ALA A CA 1
ATOM 5490 C C . ALA A 1 695 ? -31.477 9.639 -1.105 1.00 37.19 695 ALA A C 1
ATOM 5492 O O . ALA A 1 695 ? -30.847 9.112 -2.016 1.00 37.19 695 ALA A O 1
ATOM 5493 N N . GLY A 1 696 ? -32.681 10.156 -1.322 1.00 34.66 696 GLY A N 1
ATOM 5494 C CA . GLY A 1 696 ? -33.257 10.396 -2.630 1.00 34.66 696 GLY A CA 1
ATOM 5495 C C . GLY A 1 696 ? -33.358 11.888 -2.838 1.00 34.66 696 GLY A C 1
ATOM 5496 O O . GLY A 1 696 ? -34.463 12.397 -2.732 1.00 34.66 696 GLY A O 1
ATOM 5497 N N . ASN A 1 697 ? -32.233 12.546 -3.151 1.00 36.12 697 ASN A N 1
ATOM 5498 C CA . ASN A 1 697 ? -32.111 13.991 -3.355 1.00 36.12 697 ASN A CA 1
ATOM 5499 C C . ASN A 1 697 ? -32.681 14.810 -2.184 1.00 36.12 697 ASN A C 1
ATOM 5501 O O . ASN A 1 697 ? -33.882 14.794 -1.915 1.00 36.12 697 ASN A O 1
ATOM 5505 N N . ILE A 1 698 ? -31.881 15.687 -1.578 1.00 43.62 698 ILE A N 1
ATOM 5506 C CA . ILE A 1 698 ? -32.472 16.885 -0.973 1.00 43.62 698 ILE A CA 1
ATOM 5507 C C . ILE A 1 698 ? -33.040 17.685 -2.152 1.00 43.62 698 ILE A C 1
ATOM 5509 O O . ILE A 1 698 ? -32.393 18.559 -2.720 1.00 43.62 698 ILE A O 1
ATOM 5513 N N . ARG A 1 699 ? -34.240 17.314 -2.617 1.00 41.91 699 ARG A N 1
ATOM 5514 C CA . ARG A 1 699 ? -34.998 18.089 -3.582 1.00 41.91 699 ARG A CA 1
ATOM 5515 C C . ARG A 1 699 ? -35.211 19.409 -2.878 1.00 41.91 699 ARG A C 1
ATOM 5517 O O . ARG A 1 699 ? -36.002 19.472 -1.935 1.00 41.91 699 ARG A O 1
ATOM 5524 N N . LEU A 1 700 ? -34.515 20.445 -3.348 1.00 45.66 700 LEU A N 1
ATOM 5525 C CA . LEU A 1 700 ? -34.948 21.823 -3.171 1.00 45.66 700 LEU A CA 1
ATOM 5526 C C . LEU A 1 700 ? -36.464 21.798 -3.275 1.00 45.66 700 LEU A C 1
ATOM 5528 O O . LEU A 1 700 ? -37.005 21.321 -4.281 1.00 45.66 700 LEU A O 1
ATOM 5532 N N . ARG A 1 701 ? -37.150 22.167 -2.190 1.00 48.34 701 ARG A N 1
ATOM 5533 C CA . ARG A 1 701 ? -38.606 22.134 -2.173 1.00 48.34 701 ARG A CA 1
ATOM 5534 C C . ARG A 1 701 ? -39.046 23.145 -3.216 1.00 48.34 701 ARG A C 1
ATOM 5536 O O . ARG A 1 701 ? -39.054 24.340 -2.949 1.00 48.34 701 ARG A O 1
ATOM 5543 N N . HIS A 1 702 ? -39.337 22.663 -4.418 1.00 56.31 702 HIS A N 1
ATOM 5544 C CA . HIS A 1 702 ? -39.737 23.523 -5.509 1.00 56.31 702 HIS A CA 1
ATOM 5545 C C . HIS A 1 702 ? -41.116 24.058 -5.155 1.00 56.31 702 HIS A C 1
ATOM 5547 O O . HIS A 1 702 ? -42.095 23.309 -5.093 1.00 56.31 702 HIS A O 1
ATOM 5553 N N . VAL A 1 703 ? -41.169 25.345 -4.838 1.00 60.69 703 VAL A N 1
ATOM 5554 C CA . VAL A 1 703 ? -42.418 26.030 -4.559 1.00 60.69 703 VAL A CA 1
ATOM 5555 C C . VAL A 1 703 ? -42.691 26.946 -5.733 1.00 60.69 703 VAL A C 1
ATOM 5557 O O . VAL A 1 703 ? -42.025 27.962 -5.899 1.00 60.69 703 VAL A O 1
ATOM 5560 N N . GLN A 1 704 ? -43.672 26.571 -6.551 1.00 65.19 704 GLN A N 1
ATOM 5561 C CA . GLN A 1 704 ? -44.195 27.462 -7.572 1.00 65.19 704 GLN A CA 1
ATOM 5562 C C . GLN A 1 704 ? -45.132 28.466 -6.879 1.00 65.19 704 GLN A C 1
ATOM 5564 O O . GLN A 1 704 ? -46.136 28.043 -6.292 1.00 65.19 704 GLN A O 1
ATOM 5569 N N . PRO A 1 705 ? -44.817 29.772 -6.875 1.00 65.75 705 PRO A N 1
ATOM 5570 C CA . PRO A 1 705 ? -45.693 30.768 -6.276 1.00 65.75 705 PRO A CA 1
ATOM 5571 C C . PRO A 1 705 ? -47.021 30.808 -7.043 1.00 65.75 705 PRO A C 1
ATOM 5573 O O . PRO A 1 705 ? -47.040 30.950 -8.264 1.00 65.75 705 PRO A O 1
ATOM 5576 N N . ASN A 1 706 ? -48.138 30.671 -6.325 1.00 65.19 706 ASN A N 1
ATOM 5577 C CA . ASN A 1 706 ? -49.478 3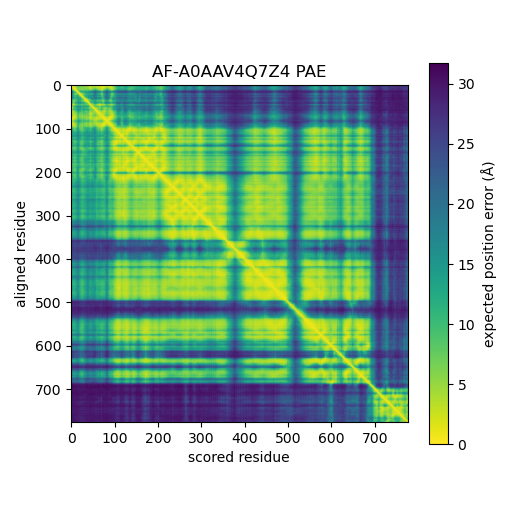0.799 -6.891 1.00 65.19 706 ASN A CA 1
ATOM 5578 C C . ASN A 1 706 ? -50.060 32.155 -6.486 1.00 65.19 706 ASN A C 1
ATOM 5580 O O . ASN A 1 706 ? -50.300 32.391 -5.303 1.00 65.19 706 ASN A O 1
ATOM 5584 N N . PHE A 1 707 ? -50.276 33.027 -7.465 1.00 67.56 707 PHE A N 1
ATOM 5585 C CA . PHE A 1 707 ? -50.971 34.297 -7.280 1.00 67.56 707 PHE A CA 1
ATOM 5586 C C . PHE A 1 707 ? -52.464 34.009 -7.438 1.00 67.56 707 PHE A C 1
ATOM 5588 O O . PHE A 1 707 ? -52.907 33.681 -8.538 1.00 67.56 707 PHE A O 1
ATOM 5595 N N . GLY A 1 708 ? -53.218 34.022 -6.336 1.00 61.56 708 GLY A N 1
ATOM 5596 C CA . GLY A 1 708 ? -54.594 33.524 -6.332 1.00 61.56 708 GLY A CA 1
ATOM 5597 C C . GLY A 1 708 ? -55.522 34.366 -7.209 1.00 61.56 708 GLY A C 1
ATOM 5598 O O . GLY A 1 708 ? -56.189 33.836 -8.097 1.00 61.56 708 GLY A O 1
ATOM 5599 N N . ASP A 1 709 ? -55.519 35.681 -6.983 1.00 61.34 709 ASP A N 1
ATOM 5600 C CA . ASP A 1 709 ? -56.328 36.666 -7.705 1.00 61.34 709 ASP A CA 1
ATOM 5601 C C . ASP A 1 709 ? -55.446 37.663 -8.474 1.00 61.34 709 ASP A C 1
ATOM 5603 O O . ASP A 1 709 ? -54.297 37.918 -8.115 1.00 61.34 709 ASP A O 1
ATOM 5607 N N . LYS A 1 710 ? -56.000 38.293 -9.522 1.00 55.19 710 LYS A N 1
ATOM 5608 C CA . LYS A 1 710 ? -55.294 39.267 -10.389 1.00 55.19 710 LYS A CA 1
ATOM 5609 C C . LYS A 1 710 ? -54.766 40.522 -9.668 1.00 55.19 710 LYS A C 1
ATOM 5611 O O . LYS A 1 710 ? -54.052 41.301 -10.294 1.00 55.19 710 LYS A O 1
ATOM 5616 N N . ASP A 1 711 ? -55.104 40.695 -8.392 1.00 55.75 711 ASP A N 1
ATOM 5617 C CA . ASP A 1 711 ? -54.734 41.844 -7.564 1.00 55.75 711 ASP A CA 1
ATOM 5618 C C . ASP A 1 711 ? -53.717 41.495 -6.453 1.00 55.75 711 ASP A C 1
ATOM 5620 O O . ASP A 1 711 ? -53.317 42.378 -5.693 1.00 55.75 711 ASP A O 1
ATOM 5624 N N . GLU A 1 712 ? -53.260 40.238 -6.346 1.00 57.84 712 GLU A N 1
ATOM 5625 C CA . GLU A 1 712 ? -52.187 39.857 -5.417 1.00 57.84 712 GLU A CA 1
ATOM 5626 C C . GLU A 1 712 ? -50.805 40.078 -6.053 1.00 57.84 712 GLU A C 1
ATOM 5628 O O . GLU A 1 712 ? -50.475 39.504 -7.087 1.00 57.84 712 GLU A O 1
ATOM 5633 N N . PHE A 1 713 ? -49.973 40.910 -5.421 1.00 65.75 713 PHE A N 1
ATOM 5634 C CA . PHE A 1 713 ? -48.629 41.277 -5.904 1.00 65.75 713 PHE A CA 1
ATOM 5635 C C . PHE A 1 713 ? -47.487 40.787 -4.995 1.00 65.75 713 PHE A C 1
ATOM 5637 O O . PHE A 1 713 ? -46.321 41.045 -5.288 1.00 65.75 713 PHE A O 1
ATOM 5644 N N . LEU A 1 714 ? -47.797 40.078 -3.901 1.00 68.81 714 LEU A N 1
ATOM 5645 C CA . LEU A 1 714 ? -46.820 39.463 -2.996 1.00 68.81 714 LEU A CA 1
ATOM 5646 C C . LEU A 1 714 ? -47.259 38.043 -2.630 1.00 68.81 714 LEU A C 1
ATOM 5648 O O . LEU A 1 714 ? -48.384 37.842 -2.180 1.00 68.81 714 LEU A O 1
ATOM 5652 N N . VAL A 1 715 ? -46.344 37.082 -2.762 1.00 75.00 715 VAL A N 1
ATOM 5653 C CA . VAL A 1 715 ? -46.521 35.701 -2.296 1.00 75.00 715 VAL A CA 1
ATOM 5654 C C . VAL A 1 715 ? -45.577 35.463 -1.127 1.00 75.00 715 VAL A C 1
ATOM 5656 O O . VAL A 1 715 ? -44.402 35.821 -1.179 1.00 75.00 715 VAL A O 1
ATOM 5659 N N . TYR A 1 716 ? -46.106 34.869 -0.060 1.00 77.00 716 TYR A N 1
ATOM 5660 C CA . TYR A 1 716 ? -45.370 34.642 1.177 1.00 77.00 716 TYR A CA 1
ATOM 5661 C C . TYR A 1 716 ? -44.995 33.176 1.344 1.00 77.00 716 TYR A C 1
ATOM 5663 O O . TYR A 1 716 ? -45.864 32.303 1.369 1.00 77.00 716 TYR A O 1
ATOM 5671 N N . HIS A 1 717 ? -43.708 32.929 1.569 1.00 75.44 717 HIS A N 1
ATOM 5672 C CA . HIS A 1 717 ? -43.196 31.645 2.027 1.00 75.44 717 HIS A CA 1
ATOM 5673 C C . HIS A 1 717 ? -42.613 31.810 3.425 1.00 75.44 717 HIS A C 1
ATOM 5675 O O . HIS A 1 717 ? -41.877 32.757 3.691 1.00 75.44 717 HIS A O 1
ATOM 5681 N N . GLN A 1 718 ? -42.984 30.905 4.329 1.00 76.56 718 GLN A N 1
ATOM 5682 C CA . GLN A 1 718 ? -42.467 30.881 5.689 1.00 76.56 718 GLN A CA 1
ATOM 5683 C C . GLN A 1 718 ? -41.529 29.690 5.837 1.00 76.56 718 GLN A C 1
ATOM 5685 O O . GLN A 1 718 ? -41.917 28.553 5.563 1.00 76.56 718 GLN A O 1
ATOM 5690 N N . LEU A 1 719 ? -40.317 29.974 6.299 1.00 69.19 719 LEU A N 1
ATOM 5691 C CA . LEU A 1 719 ? -39.335 28.983 6.704 1.00 69.19 719 LEU A CA 1
ATOM 5692 C C . LEU A 1 719 ? -39.116 29.108 8.213 1.00 69.19 719 LEU A C 1
ATOM 5694 O O . LEU A 1 719 ? -39.045 30.217 8.744 1.00 69.19 719 LEU A O 1
ATOM 5698 N N . THR A 1 720 ? -39.031 27.975 8.902 1.00 72.56 720 THR A N 1
ATOM 5699 C CA . THR A 1 720 ? -38.689 27.925 10.324 1.00 72.56 720 THR A CA 1
ATOM 5700 C C . THR A 1 720 ? -37.280 27.375 10.452 1.00 72.56 720 THR A C 1
ATOM 5702 O O . THR A 1 720 ? -37.019 26.268 9.995 1.00 72.56 720 THR A O 1
ATOM 5705 N N . VAL A 1 721 ? -36.395 28.159 11.065 1.00 65.56 721 VAL A N 1
ATOM 5706 C CA . VAL A 1 721 ? -35.044 27.738 11.439 1.00 65.56 721 VAL A CA 1
ATOM 5707 C C . VAL A 1 721 ? -35.093 27.333 12.907 1.00 65.56 721 VAL A C 1
ATOM 5709 O O . VAL A 1 721 ? -35.344 28.159 13.782 1.00 65.56 721 VAL A O 1
ATOM 5712 N N . ASP A 1 722 ? -34.953 26.041 13.163 1.00 56.06 722 ASP A N 1
ATOM 5713 C CA . ASP A 1 722 ? -35.170 25.395 14.458 1.00 56.06 722 ASP A CA 1
ATOM 5714 C C . ASP A 1 722 ? -33.895 25.288 15.310 1.00 56.06 722 ASP A C 1
ATOM 5716 O O . ASP A 1 722 ? -33.977 25.104 16.527 1.00 56.06 722 ASP A O 1
ATOM 5720 N N . LYS A 1 723 ? -32.719 25.460 14.695 1.00 48.81 723 LYS A N 1
ATOM 5721 C CA . LYS A 1 723 ? -31.410 25.398 15.356 1.00 48.81 723 LYS A CA 1
ATOM 5722 C C . LYS A 1 723 ? -30.634 26.707 15.181 1.00 48.81 723 LYS A C 1
ATOM 5724 O O . LYS A 1 723 ? -30.584 27.298 14.104 1.00 48.81 723 LYS A O 1
ATOM 5729 N N . LYS A 1 724 ? -30.004 27.173 16.264 1.00 42.31 724 LYS A N 1
ATOM 5730 C CA . LYS A 1 724 ? -29.130 28.357 16.248 1.00 42.31 724 LYS A CA 1
ATOM 5731 C C . LYS A 1 724 ? -27.859 28.041 15.445 1.00 42.31 724 LYS A C 1
ATOM 5733 O O . LYS A 1 724 ? -27.242 27.014 15.696 1.00 42.31 724 LYS A O 1
ATOM 5738 N N . GLY A 1 725 ? -27.456 28.935 14.538 1.00 46.88 725 GLY A N 1
ATOM 5739 C CA . GLY A 1 725 ? -26.246 28.778 13.711 1.00 46.88 725 GLY A CA 1
ATOM 5740 C C . GLY A 1 725 ? -26.474 28.164 12.324 1.00 46.88 725 GLY A C 1
ATOM 5741 O O . GLY A 1 725 ? -25.516 27.958 11.592 1.00 46.88 725 GLY A O 1
ATOM 5742 N N . MET A 1 726 ? -27.726 27.890 11.955 1.00 47.81 726 MET A N 1
ATOM 5743 C CA . MET A 1 726 ? -28.110 27.481 10.602 1.00 47.81 726 MET A CA 1
ATOM 5744 C C . MET A 1 726 ? -28.104 28.676 9.635 1.00 47.81 726 MET A C 1
ATOM 5746 O O . MET A 1 726 ? -28.547 29.760 10.011 1.00 47.81 726 MET A O 1
ATOM 5750 N N . ALA A 1 727 ? -27.684 28.444 8.389 1.00 52.53 727 ALA A N 1
ATOM 5751 C CA . ALA A 1 727 ? -27.842 29.371 7.266 1.00 52.53 727 ALA A CA 1
ATOM 5752 C C . ALA A 1 727 ? -28.891 28.839 6.276 1.00 52.53 727 ALA A C 1
ATOM 5754 O O . ALA A 1 727 ? -29.113 27.627 6.183 1.00 52.53 727 ALA A O 1
ATOM 5755 N N . VAL A 1 728 ? -29.541 29.733 5.532 1.00 58.69 728 VAL A N 1
ATOM 5756 C CA . VAL A 1 728 ? -30.595 29.392 4.571 1.00 58.69 728 VAL A CA 1
ATOM 5757 C C . VAL A 1 728 ? -30.179 29.835 3.171 1.00 58.69 728 VAL A C 1
ATOM 5759 O O . VAL A 1 728 ? -30.057 31.025 2.891 1.00 58.69 728 VAL A O 1
ATOM 5762 N N . LYS A 1 729 ? -30.040 28.874 2.249 1.00 62.47 729 LYS A N 1
ATOM 5763 C CA . LYS A 1 729 ? -29.877 29.156 0.814 1.00 62.47 729 LYS A CA 1
ATOM 5764 C C . LYS A 1 729 ? -31.243 29.192 0.135 1.00 62.47 729 LYS A C 1
ATOM 5766 O O . LYS A 1 729 ? -32.000 28.222 0.212 1.00 62.47 729 LYS A O 1
ATOM 5771 N N . VAL A 1 730 ? -31.548 30.285 -0.564 1.00 66.38 730 VAL A N 1
ATOM 5772 C CA . VAL A 1 730 ? -32.753 30.397 -1.399 1.00 66.38 730 VAL A CA 1
ATOM 5773 C C . VAL A 1 730 ? -32.322 30.482 -2.859 1.00 66.38 730 VAL A C 1
ATOM 5775 O O . VAL A 1 730 ? -31.560 31.366 -3.242 1.00 66.38 730 VAL A O 1
ATOM 5778 N N . GLN A 1 731 ? -32.808 29.547 -3.677 1.00 69.31 731 GLN A N 1
ATOM 5779 C CA . GLN A 1 731 ? -32.515 29.498 -5.108 1.00 69.31 731 GLN A CA 1
ATOM 5780 C C . GLN A 1 731 ? -33.745 29.889 -5.927 1.00 69.31 731 GLN A C 1
ATOM 5782 O O . GLN A 1 731 ? -34.843 29.376 -5.699 1.00 69.31 731 GLN A O 1
ATOM 5787 N N . PHE A 1 732 ? -33.544 30.769 -6.908 1.00 70.94 732 PHE A N 1
ATOM 5788 C CA . PHE A 1 732 ? -34.589 31.225 -7.818 1.00 70.94 732 PHE A CA 1
ATOM 5789 C C . PHE A 1 732 ? -34.353 30.691 -9.234 1.00 70.94 732 PHE A C 1
ATOM 5791 O O . PHE A 1 732 ? -33.299 30.920 -9.836 1.00 70.94 732 PHE A O 1
ATOM 5798 N N . THR A 1 733 ? -35.381 30.048 -9.790 1.00 71.25 733 THR A N 1
ATOM 5799 C CA . THR A 1 733 ? -35.403 29.535 -11.168 1.00 71.25 733 THR A CA 1
ATOM 5800 C C . THR A 1 733 ? -36.612 30.131 -11.897 1.00 71.25 733 THR A C 1
ATOM 5802 O O . THR A 1 733 ? -37.687 29.534 -11.878 1.00 71.25 733 THR A O 1
ATOM 5805 N N . PRO A 1 734 ? -36.503 31.348 -12.463 1.00 68.44 734 PRO A N 1
ATOM 5806 C CA . PRO A 1 734 ? -37.620 31.970 -13.168 1.00 68.44 734 PRO A CA 1
ATOM 5807 C C . PRO A 1 734 ? -37.883 31.272 -14.510 1.00 68.44 734 PRO A C 1
ATOM 5809 O O . PRO A 1 734 ? -36.942 30.992 -15.253 1.00 68.44 734 PRO A O 1
ATOM 5812 N N . ASP A 1 735 ? -39.160 31.057 -14.848 1.00 67.88 735 ASP A N 1
ATOM 5813 C CA . ASP A 1 735 ? -39.573 30.478 -16.140 1.00 67.88 735 ASP A CA 1
ATOM 5814 C C . ASP A 1 735 ? -39.106 31.342 -17.331 1.00 67.88 735 ASP A C 1
ATOM 5816 O O . ASP A 1 735 ? -38.722 30.829 -18.382 1.00 67.88 735 ASP A O 1
ATOM 5820 N N . GLU A 1 736 ? -39.072 32.668 -17.148 1.00 70.19 736 GLU A N 1
ATOM 5821 C CA . GLU A 1 736 ? -38.531 33.637 -18.101 1.00 70.19 736 GLU A CA 1
ATOM 5822 C C . GLU A 1 736 ? -37.430 34.489 -17.444 1.00 70.19 736 GLU A C 1
ATOM 5824 O O . GLU A 1 736 ? -37.662 35.227 -16.488 1.00 70.19 736 GLU A O 1
ATOM 5829 N N . LYS A 1 737 ? -36.210 34.452 -17.999 1.00 62.19 737 LYS A N 1
ATOM 5830 C CA . LYS A 1 737 ? -35.036 35.173 -17.454 1.00 62.19 737 LYS A CA 1
ATOM 5831 C C . LYS A 1 737 ? -35.181 36.702 -17.427 1.00 62.19 737 LYS A C 1
ATOM 5833 O O . LYS A 1 737 ? -34.405 37.380 -16.762 1.00 62.19 737 LYS A O 1
ATOM 5838 N N . SER A 1 738 ? -36.138 37.258 -18.170 1.00 63.56 738 SER A N 1
ATOM 5839 C CA . SER A 1 738 ? -36.388 38.700 -18.264 1.00 63.56 738 SER A CA 1
ATOM 5840 C C . SER A 1 738 ? -37.451 39.218 -17.296 1.00 63.56 738 SER A C 1
ATOM 5842 O O . SER A 1 738 ? -37.715 40.421 -17.292 1.00 63.56 738 SER A O 1
ATOM 5844 N N . THR A 1 739 ? -38.103 38.356 -16.511 1.00 65.62 739 THR A N 1
ATOM 5845 C CA . THR A 1 739 ? -39.202 38.804 -15.653 1.00 65.62 739 THR A CA 1
ATOM 5846 C C . THR A 1 739 ? -38.669 39.581 -14.441 1.00 65.62 739 THR A C 1
ATOM 5848 O O . THR A 1 739 ? -37.844 39.060 -13.687 1.00 65.62 739 THR A O 1
ATOM 5851 N N . PRO A 1 740 ? -39.123 40.830 -14.214 1.00 65.75 740 PRO A N 1
ATOM 5852 C CA . PRO A 1 740 ? -38.698 41.610 -13.061 1.00 65.75 740 PRO A CA 1
ATOM 5853 C C . PRO A 1 740 ? -39.364 41.070 -11.790 1.00 65.75 740 PRO A C 1
ATOM 5855 O O . PRO A 1 740 ? -40.555 41.276 -11.568 1.00 65.75 740 PRO A O 1
ATOM 5858 N N . PHE A 1 741 ? -38.581 40.408 -10.942 1.00 73.12 741 PHE A N 1
ATOM 5859 C CA . PHE A 1 741 ? -39.011 39.921 -9.633 1.00 73.12 741 PHE A CA 1
ATOM 5860 C C . PHE A 1 741 ? -38.165 40.540 -8.518 1.00 73.12 741 PHE A C 1
ATOM 5862 O O . PHE A 1 741 ? -36.951 40.720 -8.658 1.00 73.12 741 PHE A O 1
ATOM 5869 N N . VAL A 1 742 ? -38.829 40.874 -7.409 1.00 77.94 742 VAL A N 1
ATOM 5870 C CA . VAL A 1 742 ? -38.207 41.429 -6.203 1.00 77.94 742 VAL A CA 1
ATOM 5871 C C . VAL A 1 742 ? -38.504 40.496 -5.043 1.00 77.94 742 VAL A C 1
ATOM 5873 O O . VAL A 1 742 ? -39.664 40.172 -4.788 1.00 77.94 742 VAL A O 1
ATOM 5876 N N . PHE A 1 743 ? -37.455 40.075 -4.348 1.00 81.31 743 PHE A N 1
ATOM 5877 C CA . PHE A 1 743 ? -37.553 39.250 -3.156 1.00 81.31 743 PHE A CA 1
ATOM 5878 C C . PHE A 1 743 ? -37.419 40.125 -1.908 1.00 81.31 743 PHE A C 1
ATOM 5880 O O . PHE A 1 743 ? -36.550 40.995 -1.844 1.00 81.31 743 PHE A O 1
ATOM 5887 N N . PHE A 1 744 ? -38.293 39.896 -0.930 1.00 83.00 744 PHE A N 1
ATOM 5888 C CA . PHE A 1 744 ? -38.246 40.536 0.381 1.00 83.00 744 PHE A CA 1
ATOM 5889 C C . PHE A 1 744 ? -38.138 39.449 1.441 1.00 83.00 744 PHE A C 1
ATOM 5891 O O . PHE A 1 744 ? -38.924 38.499 1.410 1.00 83.00 744 PHE A O 1
ATOM 5898 N N . TYR A 1 745 ? -37.244 39.623 2.412 1.00 84.88 745 TYR A N 1
ATOM 5899 C CA . TYR A 1 745 ? -37.179 38.742 3.576 1.00 84.88 745 TYR A CA 1
ATOM 5900 C C . TYR A 1 745 ? -37.266 39.531 4.889 1.00 84.88 745 TYR A C 1
ATOM 5902 O O . TYR A 1 745 ? -37.041 40.744 4.937 1.00 84.88 745 TYR A O 1
ATOM 5910 N N . GLY A 1 746 ? -37.668 38.837 5.952 1.00 81.75 746 GLY A N 1
ATOM 5911 C CA . GLY A 1 746 ? -37.714 39.357 7.316 1.00 81.75 746 GLY A CA 1
ATOM 5912 C C . GLY A 1 746 ? -37.763 38.211 8.322 1.00 81.75 746 GLY A C 1
ATOM 5913 O O . GLY A 1 746 ? -38.418 37.195 8.070 1.00 81.75 746 GLY A O 1
ATOM 5914 N N . VAL A 1 747 ? -37.065 38.358 9.449 1.00 79.88 747 VAL A N 1
ATOM 5915 C CA . VAL A 1 747 ? -36.943 37.316 10.473 1.00 79.88 747 VAL A CA 1
ATOM 5916 C C . VAL A 1 747 ? -37.914 37.593 11.618 1.00 79.88 747 VAL A C 1
ATOM 5918 O O . VAL A 1 747 ? -37.899 38.641 12.257 1.00 79.88 747 VAL A O 1
ATOM 5921 N N . GLY A 1 748 ? -38.799 36.633 11.895 1.00 77.31 748 GLY A N 1
ATOM 5922 C CA . GLY A 1 748 ? -39.781 36.739 12.983 1.00 77.31 748 GLY A CA 1
ATOM 5923 C C . GLY A 1 748 ? -41.011 37.604 12.673 1.00 77.31 748 GLY A C 1
ATOM 5924 O O . GLY A 1 748 ? -41.868 37.774 13.540 1.00 77.31 748 GLY A O 1
ATOM 5925 N N . TYR A 1 749 ? -41.149 38.117 11.446 1.00 82.56 749 TYR A N 1
ATOM 5926 C CA . TYR A 1 749 ? -42.331 38.847 10.978 1.00 82.56 749 TYR A CA 1
ATOM 5927 C C . TYR A 1 749 ? -42.572 38.621 9.477 1.00 82.56 749 TYR A C 1
ATOM 5929 O O . TYR A 1 749 ? -41.707 38.124 8.762 1.00 82.56 749 TYR A O 1
ATOM 5937 N N . LYS A 1 750 ? -43.769 38.968 8.982 1.00 81.94 750 LYS A N 1
ATOM 5938 C CA . LYS A 1 750 ? -44.084 38.895 7.545 1.00 81.94 750 LYS A CA 1
ATOM 5939 C C . LYS A 1 750 ? -43.573 40.155 6.836 1.00 81.94 750 LYS A C 1
ATOM 5941 O O . LYS A 1 750 ? -44.047 41.238 7.190 1.00 81.94 750 LYS A O 1
ATOM 5946 N N . PRO A 1 751 ? -42.669 40.046 5.847 1.00 83.31 751 PRO A N 1
ATOM 5947 C CA . PRO A 1 751 ? -42.177 41.218 5.135 1.00 83.31 751 PRO A CA 1
ATOM 5948 C C . PRO A 1 751 ? -43.292 41.904 4.323 1.00 83.31 751 PRO A C 1
ATOM 5950 O O . PRO A 1 751 ? -44.327 41.328 3.997 1.00 83.31 751 PRO A O 1
ATOM 5953 N N . SER A 1 752 ? -43.119 43.174 3.996 1.00 82.44 752 SER A N 1
ATOM 5954 C CA . SER A 1 752 ? -44.026 43.958 3.153 1.00 82.44 752 SER A CA 1
ATOM 5955 C C . SER A 1 752 ? -43.227 45.001 2.382 1.00 82.44 752 SER A C 1
ATOM 5957 O O . SER A 1 752 ? -42.069 45.239 2.701 1.00 82.44 752 SER A O 1
ATOM 5959 N N . LEU A 1 753 ? -43.847 45.701 1.428 1.00 79.62 753 LEU A N 1
ATOM 5960 C CA . LEU A 1 753 ? -43.182 46.785 0.685 1.00 79.62 753 LEU A CA 1
ATOM 5961 C C . LEU A 1 753 ? -42.639 47.917 1.579 1.00 79.62 753 LEU A C 1
ATOM 5963 O O . LEU A 1 753 ? -41.776 48.674 1.144 1.00 79.62 753 LEU A O 1
ATOM 5967 N N . LEU A 1 754 ? -43.164 48.058 2.800 1.00 82.31 754 LEU A N 1
ATOM 5968 C CA . LEU A 1 754 ? -42.785 49.114 3.744 1.00 82.31 754 LEU A CA 1
ATOM 5969 C C . LEU A 1 754 ? -41.938 48.605 4.918 1.00 82.31 754 LEU A C 1
ATOM 5971 O O . LEU A 1 754 ? -41.330 49.415 5.610 1.00 82.31 754 LEU A O 1
ATOM 5975 N N . VAL A 1 755 ? -41.927 47.294 5.169 1.00 82.69 755 VAL A N 1
ATOM 5976 C CA . VAL A 1 755 ? -41.284 46.684 6.341 1.00 82.69 755 VAL A CA 1
ATOM 5977 C C . VAL A 1 755 ? -40.616 45.386 5.906 1.00 82.69 755 VAL A C 1
ATOM 5979 O O . VAL A 1 755 ? -41.302 44.393 5.675 1.00 82.69 755 VAL A O 1
ATOM 5982 N N . TYR A 1 756 ? -39.296 45.409 5.773 1.00 87.12 756 TYR A N 1
ATOM 5983 C CA . TYR A 1 756 ? -38.455 44.282 5.373 1.00 87.12 756 TYR A CA 1
ATOM 5984 C C . TYR A 1 756 ? -37.051 44.466 5.964 1.00 87.12 756 TYR A C 1
ATOM 5986 O O . TYR A 1 756 ? -36.677 45.590 6.308 1.00 87.12 756 TYR A O 1
ATOM 5994 N N . GLU A 1 757 ? -36.282 43.383 6.077 1.00 83.19 757 GLU A N 1
ATOM 5995 C CA . GLU A 1 757 ? -34.863 43.457 6.450 1.00 83.19 757 GLU A CA 1
ATOM 5996 C C . GLU A 1 757 ? -34.023 43.800 5.228 1.00 83.19 757 GLU A C 1
ATOM 5998 O O . GLU A 1 757 ? -33.305 44.799 5.231 1.00 83.19 757 GLU A O 1
ATOM 6003 N N . GLU A 1 758 ? -34.221 43.061 4.137 1.00 81.56 758 GLU A N 1
ATOM 6004 C CA . GLU A 1 758 ? -33.593 43.360 2.857 1.00 81.56 758 GLU A CA 1
ATOM 6005 C C . GLU A 1 758 ? -34.560 43.195 1.683 1.00 81.56 758 GLU A C 1
ATOM 6007 O O . GLU A 1 758 ? -35.605 42.538 1.771 1.00 81.56 758 GLU A O 1
ATOM 6012 N N . ARG A 1 759 ? -34.190 43.831 0.568 1.00 81.88 759 ARG A N 1
ATOM 6013 C CA . ARG A 1 759 ? -34.849 43.685 -0.727 1.00 81.88 759 ARG A CA 1
ATOM 6014 C C . ARG A 1 759 ? -33.809 43.339 -1.781 1.00 81.88 759 ARG A C 1
ATOM 6016 O O . ARG A 1 759 ? -32.789 44.018 -1.891 1.00 81.88 759 ARG A O 1
ATOM 6023 N N . LEU A 1 760 ? -34.112 42.348 -2.603 1.00 78.56 760 LEU A N 1
ATOM 6024 C CA . LEU A 1 760 ? -33.198 41.853 -3.622 1.00 78.56 760 LEU A CA 1
ATOM 6025 C C . LEU A 1 760 ? -33.877 41.873 -4.983 1.00 78.56 760 LEU A C 1
ATOM 6027 O O . LEU A 1 760 ? -34.994 41.385 -5.155 1.00 78.56 760 LEU A O 1
ATOM 6031 N N . PHE A 1 761 ? -33.190 42.466 -5.954 1.00 77.19 761 PHE A N 1
ATOM 6032 C CA . PHE A 1 761 ? -33.595 42.432 -7.353 1.00 77.19 761 PHE A CA 1
ATOM 6033 C C . PHE A 1 761 ? -32.881 41.259 -8.007 1.00 77.19 761 PHE A C 1
ATOM 6035 O O . PHE A 1 761 ? -31.658 41.283 -8.113 1.00 77.19 761 PHE A O 1
ATOM 6042 N N . ILE A 1 762 ? -33.629 40.256 -8.471 1.00 69.56 762 ILE A N 1
ATOM 6043 C CA . ILE A 1 762 ? -33.035 39.022 -9.014 1.00 69.56 762 ILE A CA 1
ATOM 6044 C C . ILE A 1 762 ? -32.108 39.315 -10.204 1.00 69.56 762 ILE A C 1
ATOM 6046 O O . ILE A 1 762 ? -31.063 38.690 -10.339 1.00 69.56 762 ILE A O 1
ATOM 6050 N N . GLY A 1 763 ? -32.414 40.343 -11.005 1.00 66.06 763 GLY A N 1
ATOM 6051 C CA . GLY A 1 763 ? -31.543 40.794 -12.099 1.00 66.06 763 GLY A CA 1
ATOM 6052 C C . GLY A 1 763 ? -30.147 41.278 -11.672 1.00 66.06 763 GLY A C 1
ATOM 6053 O O . GLY A 1 763 ? -29.286 41.429 -12.533 1.00 66.06 763 GLY A O 1
ATOM 6054 N N . ASN A 1 764 ? -29.916 41.502 -10.375 1.00 67.81 764 ASN A N 1
ATOM 6055 C CA . ASN A 1 764 ? -28.624 41.896 -9.811 1.00 67.81 764 ASN A CA 1
ATOM 6056 C C . ASN A 1 764 ? -27.881 40.728 -9.128 1.00 67.81 764 ASN A C 1
ATOM 6058 O O . ASN A 1 764 ? -26.753 40.926 -8.680 1.00 67.81 764 ASN A O 1
ATOM 6062 N N . LEU A 1 765 ? -28.492 39.541 -9.019 1.00 65.00 765 LEU A N 1
ATOM 6063 C CA . LEU A 1 765 ? -27.874 38.357 -8.415 1.00 65.00 765 LEU A CA 1
ATOM 6064 C C . LEU A 1 765 ? -26.921 37.671 -9.403 1.00 65.00 765 LEU A C 1
ATOM 6066 O O . LEU A 1 765 ? -27.133 37.697 -10.619 1.00 65.00 765 LEU A O 1
ATOM 6070 N N . LYS A 1 766 ? -25.869 37.032 -8.877 1.00 57.38 766 LYS A N 1
ATOM 6071 C CA . LYS A 1 766 ? -24.951 36.217 -9.684 1.00 57.38 766 LYS A CA 1
ATOM 6072 C C . LYS A 1 766 ? -25.690 34.985 -10.225 1.00 57.38 766 LYS A C 1
ATOM 6074 O O . LYS A 1 766 ? -26.490 34.375 -9.517 1.00 57.38 766 LYS A O 1
ATOM 6079 N N . THR A 1 767 ? -25.420 34.630 -11.482 1.00 54.09 767 THR A N 1
ATOM 6080 C CA . THR A 1 767 ? -26.017 33.463 -12.146 1.00 54.09 767 THR A CA 1
ATOM 6081 C C . THR A 1 767 ? -25.051 32.287 -12.199 1.00 54.09 767 THR A C 1
ATOM 6083 O O . THR A 1 767 ? -23.973 32.426 -12.774 1.00 54.09 767 THR A O 1
ATOM 6086 N N . GLU A 1 768 ? -25.486 31.117 -11.735 1.00 49.16 768 GLU A N 1
ATOM 6087 C CA . GLU A 1 768 ? -24.776 29.835 -11.858 1.00 49.16 768 GLU A CA 1
ATOM 6088 C C . GLU A 1 768 ? -25.702 28.801 -12.497 1.00 49.16 768 GLU A C 1
ATOM 6090 O O . GLU A 1 768 ? -26.829 28.596 -12.043 1.00 49.16 768 GLU A O 1
ATOM 6095 N N . GLY A 1 769 ? -25.282 28.191 -13.611 1.00 47.75 769 GLY A N 1
ATOM 6096 C CA . GLY A 1 769 ? -26.092 27.181 -14.311 1.00 47.75 769 GLY A CA 1
ATOM 6097 C C . GLY A 1 769 ? -27.470 27.668 -14.799 1.00 47.75 769 GLY A C 1
ATOM 6098 O O . GLY A 1 769 ? -28.336 26.857 -15.106 1.00 47.75 769 GLY A O 1
ATOM 6099 N N . GLY A 1 770 ? -27.700 28.986 -14.868 1.00 55.22 770 GLY A N 1
ATOM 6100 C CA . GLY A 1 770 ? -28.997 29.584 -15.214 1.00 55.22 770 GLY A CA 1
ATOM 6101 C C . GLY A 1 770 ? -29.932 29.856 -14.030 1.00 55.22 770 GLY A C 1
ATOM 6102 O O . GLY A 1 770 ? -31.022 30.377 -14.262 1.00 55.22 770 GLY A O 1
ATOM 6103 N N . ASN A 1 771 ? -29.499 29.568 -12.801 1.00 51.84 771 ASN A N 1
ATOM 6104 C CA . ASN A 1 771 ? -30.207 29.887 -11.565 1.00 51.84 771 ASN A CA 1
ATOM 6105 C C . ASN A 1 771 ? -29.603 31.122 -10.886 1.00 51.84 771 ASN A C 1
ATOM 6107 O O . ASN A 1 771 ? -28.407 31.390 -11.023 1.00 51.84 771 ASN A O 1
ATOM 6111 N N . TYR A 1 772 ? -30.430 31.856 -10.142 1.00 63.00 772 TYR A N 1
ATOM 6112 C CA . TYR A 1 772 ? -30.003 32.993 -9.327 1.00 63.00 772 TYR A CA 1
ATOM 6113 C C . TYR A 1 772 ? -29.960 32.564 -7.856 1.00 63.00 772 TYR A C 1
ATOM 6115 O O . TYR A 1 772 ? -30.944 32.014 -7.352 1.00 63.00 772 TYR A O 1
ATOM 6123 N N . ASN A 1 773 ? -28.834 32.807 -7.182 1.00 52.47 773 ASN A N 1
ATOM 6124 C CA . ASN A 1 773 ? -28.577 32.327 -5.821 1.00 52.47 773 ASN A CA 1
ATOM 6125 C C . ASN A 1 773 ? -28.387 33.500 -4.849 1.00 52.47 773 ASN A C 1
ATOM 6127 O O . ASN A 1 773 ? -27.747 34.490 -5.208 1.00 52.47 773 ASN A O 1
ATOM 6131 N N . ASP A 1 774 ? -28.901 33.357 -3.624 1.00 56.53 774 ASP A N 1
ATOM 6132 C CA . ASP A 1 774 ? -28.558 34.228 -2.494 1.00 56.53 774 ASP A CA 1
ATOM 6133 C C . ASP A 1 774 ? -28.544 33.454 -1.159 1.00 56.53 774 ASP A C 1
ATOM 6135 O O . ASP A 1 774 ? -29.184 32.399 -1.036 1.00 56.53 774 ASP A O 1
ATOM 6139 N N . PHE A 1 775 ? -27.799 33.965 -0.177 1.00 51.69 775 PHE A N 1
ATOM 6140 C CA . PHE A 1 775 ? -27.546 33.322 1.120 1.00 51.69 775 PHE A CA 1
ATOM 6141 C C . PHE A 1 775 ? -27.969 34.234 2.280 1.00 51.69 775 PHE A C 1
ATOM 6143 O O . PHE A 1 775 ? -27.568 35.395 2.319 1.00 51.69 775 PHE A O 1
ATOM 6150 N N . PHE A 1 776 ? -28.735 33.692 3.236 1.00 53.75 776 PHE A N 1
ATOM 6151 C CA . PHE A 1 776 ? -29.235 34.409 4.419 1.00 53.75 776 PHE A CA 1
ATOM 6152 C C . PHE A 1 776 ? -28.859 33.728 5.732 1.00 53.75 776 PHE A C 1
ATOM 6154 O O . PHE A 1 776 ? -28.881 32.470 5.783 1.00 53.75 776 PHE A O 1
#

Foldseek 3Di:
DKKFKFKDAQVVDDDPDDDPDLLDFPVPSPCPPVNCVVPRPDQQQFPPRDGMDDDPDPDDDDDCVRGDDARMKMWMWDWDDDPPDIDIDIDIDHGHDFDAFAKDKDWPFCLQWDQDPVFTEGALQFKTKIFMDRDPPCPPVDKFKDKDKWFAQPPVRDTHHDPCQVVQWDDFGRMIMGHSVSCVVVVNTQKMKMKMWIADPVNPHRIHIDIGIYGYADWKDDFDKDWPDQEEAALQDKIKIATDDIAGPVRFAWWWKWKWKQDPNDIFTQDITDDRIDIAGAAAAKIFMKIWIGGPSGHIDIDTHGIHHHHHDDPVVVVVCCVVDPLCNCVVVVVVLRSLSSLLNVLRSVLVVCVVVPDDLVRVLVVVVVVVVPDPPDDPVCDDPVNSVVSSVVVVVVVVVVQVVQQVVLLVSLVVLLVQALQALSSLRRNLSNLLSSLPRGAHDPSNLVSLLVVLVRLLCRLLVDGGSAVVVNQNSVQSSQSSLLSSQLNLQVVCLVDFFDAPPVVVVPPDDDDDDDPCVPVVVVVVVVVVVVVVSVVVLVVSLVSSVVSVLSSQLSNLQRDHEPDDWDWRAYPSGKIKTKHKYFLQVLDQDWDDDPQKIKGDHGSCLLVVNVPCVVVCVVPDDSSPGFMKMKIKIKHQADSHDNDPDRDNDDSRDIDIDIFMGGNSSNDTRDRPDGPDDIDIDDGDPPCVPDPPDPPPPDDDFDDPDPPDPDGDDDDDDPDPPDKDKDKDQDPDPPDWDKDFADDPDTADPVRGPDIDTQNPADDDPRMGIDMD

Radius of gyration: 35.35 Å; Cα contacts (8 Å, |Δi|>4): 1268; chains: 1; bounding box: 100×79×102 Å

Sequence (776 aa):
MEWSCSYVDAREYPSDNDAYDEDISLSDQSITMGKMKEIATKEECFKESKTSEDLQVPELIFNTAELQDFYTLYEIVVTVSKGSRKKQARIYLDVIQKIPPGLIILCEKSVACRVTEEGFIVNPSEWLAVRAECFTECGNGNIHYEWEIYGIDDGSQDKVFLEDWNDYIIIDEDRLGINQTFFKAYPDLLSFHIKVIGIDADGERPKGVAKLYIRTNIPPKPGTCTLNSNTGLATISIFQMNFAGWSDPDGRKLQDFSVYSFYKGRKYHIHYGVKTSVDFILPPGESKVFCSVKDEIGAATELFVDNVVTTAPDNETLEEWKSSVNVEFFMVEGKMSVMAQAIASEAIVEEQERKNNRLSVASEVDKVWKEYWELTGIDSSYYTKEAREEIEAELRDKRMGGTEKEAKKNFEMLQSLEILPFEVIEDSEVYGQAVSALAETRPLNKGSKHLLTEFIEEMADSILETEVPHPEDKTISNRLLANVMNSLSKSISEEMLGGNFWIRNWKKLTSYSIEGSRWEVEEKVHQTKVEGAKNASQEEVHDQTELMRNVTDKMKMSIAQDLMVGEDPLVISSNSGFELKVEKRHANEISGETIENEGTSITLPDSCVLLEKPNNCRQTRAASSEADSPSLGLVVVKWSNILETEGTESVGLSSDSNTLDFSLTNRNGNETLKIKDTAEPFEICLGTSESSEGAGNIRLRHVQPNFGDKDEFLVYHQLTVDKKGMAVKVQFTPDEKSTPFVFFYGVGYKPSLLVYEERLFIGNLKTEGGNYNDFF

Solvent-accessible surface area (backbone atoms only — not comparable to full-atom values): 44496 Å² total; per-residue (Å²): 70,42,36,38,35,31,35,46,59,50,86,81,54,82,55,98,83,53,79,86,56,83,56,57,62,62,85,73,72,69,68,42,77,67,54,49,75,75,58,58,80,45,53,56,43,24,72,64,86,52,42,62,54,80,45,92,56,101,70,88,86,79,65,74,86,44,39,69,61,65,52,25,44,32,43,38,39,37,36,45,66,63,87,92,48,72,48,74,49,78,46,78,47,73,36,59,88,64,83,37,33,38,45,43,73,41,64,73,34,68,77,32,43,44,80,52,100,91,39,31,36,29,42,48,89,43,41,42,45,33,31,58,44,73,83,39,68,49,81,92,67,55,60,47,56,48,77,48,67,32,38,27,42,88,88,81,68,43,82,37,86,57,94,63,58,74,82,34,46,42,70,46,69,52,31,42,37,40,41,40,64,39,47,67,75,41,71,92,47,50,32,36,41,44,35,41,36,36,36,45,77,83,63,84,56,36,54,10,65,30,75,44,62,40,30,52,50,73,42,31,43,85,49,48,71,48,69,79,60,51,63,46,36,23,50,70,41,74,39,39,43,36,59,44,79,64,47,39,80,88,68,56,56,75,46,33,40,28,33,36,34,36,47,93,92,37,82,41,59,62,46,74,38,75,54,51,65,42,72,41,44,49,51,61,41,65,30,41,33,31,40,33,36,22,33,74,85,61,25,60,36,78,44,84,65,52,68,33,41,23,42,70,60,54,72,68,62,48,51,53,44,54,75,74,51,50,70,64,54,30,54,77,71,68,36,56,59,39,35,27,32,30,52,23,13,43,34,51,49,53,42,51,50,50,64,75,65,60,66,50,70,68,56,48,41,52,49,54,50,49,55,62,68,70,45,91,88,70,58,81,88,69,74,45,74,64,54,54,52,48,51,46,49,52,52,49,50,55,48,50,59,47,48,52,53,47,15,52,52,45,31,56,55,52,57,68,53,68,80,60,76,55,85,47,63,66,41,33,38,33,45,29,46,20,53,25,31,47,45,69,57,46,59,74,38,75,68,34,48,53,53,50,52,54,48,52,50,51,49,47,51,35,55,68,70,52,81,60,51,42,65,74,80,45,43,64,36,53,22,29,50,41,29,33,51,45,35,50,44,41,60,50,34,60,59,33,77,74,65,62,74,61,40,91,59,54,87,72,66,71,75,69,84,84,90,83,68,89,82,52,52,71,66,39,54,54,50,51,50,54,49,49,52,51,50,54,55,50,50,54,51,48,54,54,49,52,47,54,49,53,52,51,51,51,51,53,28,55,44,35,39,70,55,54,48,76,50,80,66,49,73,42,64,26,95,73,50,26,35,40,38,40,38,30,41,44,32,70,74,50,35,62,36,68,51,73,56,92,62,25,31,40,30,38,42,50,40,41,59,70,65,76,40,69,85,57,46,70,61,43,68,79,74,53,64,83,87,74,46,62,46,30,24,44,38,40,38,34,35,53,32,51,85,79,44,87,53,98,59,81,72,85,71,63,88,82,39,61,34,78,48,78,48,46,23,39,64,65,11,79,45,74,61,84,80,70,91,58,92,56,71,72,48,76,47,80,44,73,87,86,50,87,83,68,87,67,66,91,64,73,80,83,73,80,85,76,69,88,51,101,83,59,88,78,82,89,83,88,82,88,83,90,57,92,90,72,75,48,79,52,76,46,75,67,96,50,91,82,64,92,52,74,49,67,44,46,87,98,54,83,49,50,101,89,47,56,75,49,76,44,53,56,92,75,43,60,72,58,99,83,31,35,58,53,80,88

Nearest PDB structures (foldseek):
  6tpw-assembly1_A  TM=3.151E-01  e=9.542E-06  Homo sapiens
  6wdq-assembly1_C  TM=3.147E-01  e=1.656E-03  Homo sapiens
  6rpy-assembly1_A  TM=2.912E-01  e=3.510E-02  Mus musculus
  3fcg-assembly1_A  TM=5.053E-01  e=1.005E+00  Yersinia pestis